Protein AF-0000000074054942 (afdb_homodimer)

Foldseek 3Di:
DPDQFAEEEEQWQQFLQSVLLLLLCVLLVGHYAYDWLVQLLVPQQCQDPGPPVPCNGSDGGLAYEYTAGALQRRLVRNFPSNLVSVLVSQLVAHEYEYEFSGLQQLEDDPDCSRHNNNHPWHWDDDPDPLVLQKWDKFFKDFAPDDQLAFPPQHHPDPPPPPDDPPRDTAIFTAGSHIFIDDDPDPFKAQGMFTAAGDQLMDGQPHRPNPDDPVVQVVCCVPPVDRPHCVVRHGTGAKMKGGRNNYIYIRGSTSLSAAPRQRSQQSVQSNCCRRRVDHGPDRHRHDDALPDADFPEPDCVLCVLLVVLLVLLVVLQVVCVVLVQWDCSGNLAIHGHPPDLRVLSSSLSSLSSLLRQFYFDPVLSVLCVVCSVVLSVLSVVLSVLSSVLSVLVSVCVVCCVPNNPPRPPVVSVVSCCQRFNDPNPTDHSSVVNSVSSSVRCSNRVPTPGD/DPPQFAEEEEQWQQFVQSVLLLLLCVLLVGHYAYDWLVQLLVQQQCQDPGPPVPPNGSDGHLAYEYTAGALQRRLVRNFPSNLVSVLVSQLVAHEYEYEFSGLQQLEDDPDCSRHNNNHPWHWDDDPDPLVLQKWFKFFKDFAPDDQLAFPPQPHPDPPPPPDDPPRDTAIFTAGSHTFIDDDPDPFKAQGMFTAAGDQLMDGQQHRPNPDDPVVQVVCCVPPVDRPHCVVRHGTGAKMKGGRNNYIYIRGSTSLSAAPRQSSQQSVQSNCCRRRVDHGPDRHRHDDALPDADFPEPDCVLCVLLVVLLVLLVVLQVVCVVLVQWDCSGNLAIHGHPPDLRVLSSSLSSLSSLLRQFYFDPVLSVLSVVCSVVLSVLSVVLSVLSSVLSVLVSVCVVCCVPNNPPRPPVVSVVSCCQRFNDPNPTDHSSVVNSVSSSVRCSNRVPTPGD

Structure (mmCIF, N/CA/C/O backbone):
data_AF-0000000074054942-model_v1
#
loop_
_entity.id
_entity.type
_entity.pdbx_description
1 polymer 'Biotin--protein ligase'
#
loop_
_atom_site.group_PDB
_atom_site.id
_atom_site.type_symbol
_atom_site.label_atom_id
_atom_site.label_alt_id
_atom_site.label_comp_id
_atom_site.label_asym_id
_atom_site.label_entity_id
_atom_site.label_seq_id
_atom_site.pdbx_PDB_ins_code
_atom_site.Cartn_x
_atom_site.Cartn_y
_atom_site.Cartn_z
_atom_site.occupancy
_atom_site.B_iso_or_equiv
_atom_site.auth_seq_id
_atom_site.auth_comp_id
_atom_site.auth_asym_id
_atom_site.auth_atom_id
_atom_site.pdbx_PDB_model_num
ATOM 1 N N . MET A 1 1 ? 4.504 -57.719 -3.693 1 29.84 1 MET A N 1
ATOM 2 C CA . MET A 1 1 ? 3.594 -56.719 -4.254 1 29.84 1 MET A CA 1
ATOM 3 C C . MET A 1 1 ? 4.348 -55.719 -5.113 1 29.84 1 MET A C 1
ATOM 5 O O . MET A 1 1 ? 5.344 -55.125 -4.676 1 29.84 1 MET A O 1
ATOM 9 N N . GLN A 1 2 ? 4.441 -55.875 -6.332 1 40.22 2 GLN A N 1
ATOM 10 C CA . GLN A 1 2 ? 5.266 -55 -7.184 1 40.22 2 GLN A CA 1
ATOM 11 C C . GLN A 1 2 ? 5.133 -53.531 -6.789 1 40.22 2 GLN A C 1
ATOM 13 O O . GLN A 1 2 ? 4.027 -53.062 -6.508 1 40.22 2 GLN A O 1
ATOM 18 N N . PRO A 1 3 ? 6.156 -53 -6.352 1 50.16 3 PRO A N 1
ATOM 19 C CA . PRO A 1 3 ? 6.031 -51.625 -5.891 1 50.16 3 PRO A CA 1
ATOM 20 C C . PRO A 1 3 ? 5.203 -50.75 -6.84 1 50.16 3 PRO A C 1
ATOM 22 O O . PRO A 1 3 ? 5.238 -50.938 -8.055 1 50.16 3 PRO A O 1
ATOM 25 N N . ALA A 1 4 ? 4.031 -50.219 -6.434 1 63.62 4 ALA A N 1
ATOM 26 C CA . ALA A 1 4 ? 3.088 -49.406 -7.203 1 63.62 4 ALA A CA 1
ATOM 27 C C . ALA A 1 4 ? 3.816 -48.344 -8.039 1 63.62 4 ALA A C 1
ATOM 29 O O . ALA A 1 4 ? 4.766 -47.719 -7.559 1 63.62 4 ALA A O 1
ATOM 30 N N . GLN A 1 5 ? 3.818 -48.406 -9.414 1 81.44 5 GLN A N 1
ATOM 31 C CA . GLN A 1 5 ? 4.43 -47.5 -10.367 1 81.44 5 GLN A CA 1
ATOM 32 C C . GLN A 1 5 ? 4.117 -46.062 -10.008 1 81.44 5 GLN A C 1
ATOM 34 O O . GLN A 1 5 ? 2.977 -45.719 -9.68 1 81.44 5 GLN A O 1
ATOM 39 N N . PRO A 1 6 ? 5.188 -45.281 -9.945 1 91.69 6 PRO A N 1
ATOM 40 C CA . PRO A 1 6 ? 4.98 -43.875 -9.578 1 91.69 6 PRO A CA 1
ATOM 41 C C . PRO A 1 6 ? 4.262 -43.094 -10.664 1 91.69 6 PRO A C 1
ATOM 43 O O . PRO A 1 6 ? 4.34 -43.438 -11.844 1 91.69 6 PRO A O 1
ATOM 46 N N . ILE A 1 7 ? 3.562 -42.094 -10.25 1 95.44 7 ILE A N 1
ATOM 47 C CA . ILE A 1 7 ? 3.08 -41.031 -11.148 1 95.44 7 ILE A CA 1
ATOM 48 C C . ILE A 1 7 ? 4.266 -40.281 -11.742 1 95.44 7 ILE A C 1
ATOM 50 O O . ILE A 1 7 ? 5.242 -40 -11.039 1 95.44 7 ILE A O 1
ATOM 54 N N . TYR A 1 8 ? 4.258 -40.031 -13.031 1 96.44 8 TYR A N 1
ATOM 55 C CA . TYR A 1 8 ? 5.258 -39.125 -13.609 1 96.44 8 TYR A CA 1
ATOM 56 C C . TYR A 1 8 ? 4.734 -37.688 -13.703 1 96.44 8 TYR A C 1
ATOM 58 O O . TYR A 1 8 ? 3.568 -37.469 -14.047 1 96.44 8 TYR A O 1
ATOM 66 N N . MET A 1 9 ? 5.523 -36.781 -13.312 1 98.19 9 MET A N 1
ATOM 67 C CA . MET A 1 9 ? 5.148 -35.375 -13.367 1 98.19 9 MET A CA 1
ATOM 68 C C . MET A 1 9 ? 6.152 -34.562 -14.188 1 98.19 9 MET A C 1
ATOM 70 O O . MET A 1 9 ? 7.355 -34.625 -13.922 1 98.19 9 MET A O 1
ATOM 74 N N . LEU A 1 10 ? 5.672 -33.844 -15.18 1 98.62 10 LEU A N 1
ATOM 75 C CA . LEU A 1 10 ? 6.551 -33 -15.992 1 98.62 10 LEU A CA 1
ATOM 76 C C . LEU A 1 10 ? 7.121 -31.859 -15.164 1 98.62 10 LEU A C 1
ATOM 78 O O . LEU A 1 10 ? 6.375 -31.031 -14.633 1 98.62 10 LEU A O 1
ATOM 82 N N . TRP A 1 11 ? 8.438 -31.75 -15.117 1 98.25 11 TRP A N 1
ATOM 83 C CA . TRP A 1 11 ? 9.125 -30.828 -14.219 1 98.25 11 TRP A CA 1
ATOM 84 C C . TRP A 1 11 ? 9.43 -29.516 -14.914 1 98.25 11 TRP A C 1
ATOM 86 O O . TRP A 1 11 ? 9.336 -28.438 -14.305 1 98.25 11 TRP A O 1
ATOM 96 N N . ASP A 1 12 ? 9.656 -29.562 -16.219 1 97.38 12 ASP A N 1
ATOM 97 C CA . ASP A 1 12 ? 10.094 -28.391 -16.953 1 97.38 12 ASP A CA 1
ATOM 98 C C . ASP A 1 12 ? 9.055 -27.281 -16.891 1 97.38 12 ASP A C 1
ATOM 100 O O . ASP A 1 12 ? 7.875 -27.5 -17.172 1 97.38 12 ASP A O 1
ATOM 104 N N . ALA A 1 13 ? 9.547 -26.047 -16.562 1 95.5 13 ALA A N 1
ATOM 105 C CA . ALA A 1 13 ? 8.742 -24.828 -16.594 1 95.5 13 ALA A CA 1
ATOM 106 C C . ALA A 1 13 ? 7.539 -24.922 -15.672 1 95.5 13 ALA A C 1
ATOM 108 O O . ALA A 1 13 ? 6.496 -24.312 -15.93 1 95.5 13 ALA A O 1
ATOM 109 N N . SER A 1 14 ? 7.637 -25.75 -14.57 1 97.44 14 SER A N 1
ATOM 110 C CA . SER A 1 14 ? 6.512 -25.938 -13.656 1 97.44 14 SER A CA 1
ATOM 111 C C . SER A 1 14 ? 6.625 -25 -12.453 1 97.44 14 SER A C 1
ATOM 113 O O . SER A 1 14 ? 5.609 -24.594 -11.883 1 97.44 14 SER A O 1
ATOM 115 N N . HIS A 1 15 ? 7.848 -24.703 -11.992 1 96.88 15 HIS A N 1
ATOM 116 C CA . HIS A 1 15 ? 8.148 -23.719 -10.953 1 96.88 15 HIS A CA 1
ATOM 117 C C . HIS A 1 15 ? 7.309 -23.969 -9.703 1 96.88 15 HIS A C 1
ATOM 119 O O . HIS A 1 15 ? 7.223 -25.109 -9.227 1 96.88 15 HIS A O 1
ATOM 125 N N . ILE A 1 16 ? 6.762 -22.984 -9.062 1 98.06 16 ILE A N 1
ATOM 126 C CA . ILE A 1 16 ? 6.039 -23.109 -7.801 1 98.06 16 ILE A CA 1
ATOM 127 C C . ILE A 1 16 ? 4.844 -24.047 -7.98 1 98.06 16 ILE A C 1
ATOM 129 O O . ILE A 1 16 ? 4.469 -24.766 -7.055 1 98.06 16 ILE A O 1
ATOM 133 N N . TRP A 1 17 ? 4.289 -24.109 -9.133 1 98.56 17 TRP A N 1
ATOM 134 C CA . TRP A 1 17 ? 3.123 -24.953 -9.398 1 98.56 17 TRP A CA 1
ATOM 135 C C . TRP A 1 17 ? 3.506 -26.422 -9.414 1 98.56 17 TRP A C 1
ATOM 137 O O . TRP A 1 17 ? 2.732 -27.281 -8.969 1 98.56 17 TRP A O 1
ATOM 147 N N . GLY A 1 18 ? 4.695 -26.688 -10 1 98.69 18 GLY A N 1
ATOM 148 C CA . GLY A 1 18 ? 5.223 -28.031 -9.898 1 98.69 18 GLY A CA 1
ATOM 149 C C . GLY A 1 18 ? 5.465 -28.484 -8.469 1 98.69 18 GLY A C 1
ATOM 150 O O . GLY A 1 18 ? 5.133 -29.609 -8.094 1 98.69 18 GLY A O 1
ATOM 151 N N . LEU A 1 19 ? 6.016 -27.562 -7.719 1 98.38 19 LEU A N 1
ATOM 152 C CA . LEU A 1 19 ? 6.27 -27.859 -6.316 1 98.38 19 LEU A CA 1
ATOM 153 C C . LEU A 1 19 ? 4.965 -28.125 -5.57 1 98.38 19 LEU A C 1
ATOM 155 O O . LEU A 1 19 ? 4.891 -29.031 -4.742 1 98.38 19 LEU A O 1
ATOM 159 N N . MET A 1 20 ? 3.979 -27.344 -5.871 1 98.5 20 MET A N 1
ATOM 160 C CA . MET A 1 20 ? 2.674 -27.5 -5.234 1 98.5 20 MET A CA 1
ATOM 161 C C . MET A 1 20 ? 2.064 -28.859 -5.562 1 98.5 20 MET A C 1
ATOM 163 O O . MET A 1 20 ? 1.586 -29.562 -4.672 1 98.5 20 MET A O 1
ATOM 167 N N . ALA A 1 21 ? 2.084 -29.219 -6.812 1 98.69 21 ALA A N 1
ATOM 168 C CA . ALA A 1 21 ? 1.525 -30.484 -7.25 1 98.69 21 ALA A CA 1
ATOM 169 C C . ALA A 1 21 ? 2.309 -31.656 -6.664 1 98.69 21 ALA A C 1
ATOM 171 O O . ALA A 1 21 ? 1.72 -32.625 -6.203 1 98.69 21 ALA A O 1
ATOM 172 N N . TRP A 1 22 ? 3.615 -31.531 -6.715 1 98.12 22 TRP A N 1
ATOM 173 C CA . TRP A 1 22 ? 4.496 -32.562 -6.18 1 98.12 22 TRP A CA 1
ATOM 174 C C . TRP A 1 22 ? 4.223 -32.781 -4.695 1 98.12 22 TRP A C 1
ATOM 176 O O . TRP A 1 22 ? 4.074 -33.938 -4.254 1 98.12 22 TRP A O 1
ATOM 186 N N . ARG A 1 23 ? 4.094 -31.75 -3.975 1 96.69 23 ARG A N 1
ATOM 187 C CA . ARG A 1 23 ? 3.799 -31.828 -2.547 1 96.69 23 ARG A CA 1
ATOM 188 C C . ARG A 1 23 ? 2.43 -32.438 -2.301 1 96.69 23 ARG A C 1
ATOM 190 O O . ARG A 1 23 ? 2.264 -33.25 -1.381 1 96.69 23 ARG A O 1
ATOM 197 N N . ALA A 1 24 ? 1.49 -32.062 -3.086 1 98.31 24 ALA A N 1
ATOM 198 C CA . ALA A 1 24 ? 0.133 -32.562 -2.922 1 98.31 24 ALA A CA 1
ATOM 199 C C . ALA A 1 24 ? 0.091 -34.062 -3.121 1 98.31 24 ALA A C 1
ATOM 201 O O . ALA A 1 24 ? -0.475 -34.812 -2.301 1 98.31 24 ALA A O 1
ATOM 202 N N . LEU A 1 25 ? 0.708 -34.562 -4.207 1 97.56 25 LEU A N 1
ATOM 203 C CA . LEU A 1 25 ? 0.701 -36 -4.508 1 97.56 25 LEU A CA 1
ATOM 204 C C . LEU A 1 25 ? 1.398 -36.781 -3.404 1 97.56 25 LEU A C 1
ATOM 206 O O . LEU A 1 25 ? 0.897 -37.844 -2.967 1 97.56 25 LEU A O 1
ATOM 210 N N . ARG A 1 26 ? 2.502 -36.25 -2.967 1 95.31 26 ARG A N 1
ATOM 211 C CA . ARG A 1 26 ? 3.234 -36.906 -1.896 1 95.31 26 ARG A CA 1
ATOM 212 C C . ARG A 1 26 ? 2.434 -36.906 -0.597 1 95.31 26 ARG A C 1
ATOM 214 O O . ARG A 1 26 ? 2.416 -37.906 0.135 1 95.31 26 ARG A O 1
ATOM 221 N N . ALA A 1 27 ? 1.832 -35.812 -0.361 1 95.5 27 ALA A N 1
ATOM 222 C CA . ALA A 1 27 ? 1.026 -35.719 0.852 1 95.5 27 ALA A CA 1
ATOM 223 C C . ALA A 1 27 ? -0.148 -36.688 0.826 1 95.5 27 ALA A C 1
ATOM 225 O O . ALA A 1 27 ? -0.599 -37.156 1.875 1 95.5 27 ALA A O 1
ATOM 226 N N . LEU A 1 28 ? -0.632 -36.969 -0.357 1 96.06 28 LEU A N 1
ATOM 227 C CA . LEU A 1 28 ? -1.733 -37.906 -0.518 1 96.06 28 LEU A CA 1
ATOM 228 C C . LEU A 1 28 ? -1.235 -39.344 -0.428 1 96.06 28 LEU A C 1
ATOM 230 O O . LEU A 1 28 ? -2.025 -40.281 -0.517 1 96.06 28 LEU A O 1
ATOM 234 N N . GLY A 1 29 ? 0.05 -39.562 -0.282 1 94.31 29 GLY A N 1
ATOM 235 C CA . GLY A 1 29 ? 0.64 -40.875 -0.072 1 94.31 29 GLY A CA 1
ATOM 236 C C . GLY A 1 29 ? 1.027 -41.562 -1.364 1 94.31 29 GLY A C 1
ATOM 237 O O . GLY A 1 29 ? 1.187 -42.781 -1.396 1 94.31 29 GLY A O 1
ATOM 238 N N . LEU A 1 30 ? 1.127 -40.812 -2.418 1 95.25 30 LEU A N 1
ATOM 239 C CA . LEU A 1 30 ? 1.43 -41.406 -3.715 1 95.25 30 LEU A CA 1
ATOM 240 C C . LEU A 1 30 ? 2.891 -41.188 -4.09 1 95.25 30 LEU A C 1
ATOM 242 O O . LEU A 1 30 ? 3.479 -40.156 -3.719 1 95.25 30 LEU A O 1
ATOM 246 N N . SER A 1 31 ? 3.477 -42.156 -4.738 1 93.44 31 SER A N 1
ATOM 247 C CA . SER A 1 31 ? 4.812 -42 -5.301 1 93.44 31 SER A CA 1
ATOM 248 C C . SER A 1 31 ? 4.773 -41.188 -6.59 1 93.44 31 SER A C 1
ATOM 250 O O . SER A 1 31 ? 3.898 -41.375 -7.434 1 93.44 31 SER A O 1
ATOM 252 N N . CYS A 1 32 ? 5.652 -40.219 -6.684 1 95.12 32 CYS A N 1
ATOM 253 C CA . CYS A 1 32 ? 5.691 -39.344 -7.836 1 95.12 32 CYS A CA 1
ATOM 254 C C . CYS A 1 32 ? 7.125 -39.094 -8.297 1 95.12 32 CYS A C 1
ATOM 256 O O . CYS A 1 32 ? 7.977 -38.688 -7.5 1 95.12 32 CYS A O 1
ATOM 258 N N . ARG A 1 33 ? 7.355 -39.344 -9.531 1 94.56 33 ARG A N 1
ATOM 259 C CA . ARG A 1 33 ? 8.656 -39.062 -10.141 1 94.56 33 ARG A CA 1
ATOM 260 C C . ARG A 1 33 ? 8.609 -37.844 -11.016 1 94.56 33 ARG A C 1
ATOM 262 O O . ARG A 1 33 ? 7.793 -37.719 -11.93 1 94.56 33 ARG A O 1
ATOM 269 N N . LEU A 1 34 ? 9.492 -36.938 -10.703 1 96.94 34 LEU A N 1
ATOM 270 C CA . LEU A 1 34 ? 9.68 -35.812 -11.602 1 96.94 34 LEU A CA 1
ATOM 271 C C . LEU A 1 34 ? 10.422 -36.219 -12.859 1 96.94 34 LEU A C 1
ATOM 273 O O . LEU A 1 34 ? 11.453 -36.906 -12.789 1 96.94 34 LEU A O 1
ATOM 277 N N . VAL A 1 35 ? 9.891 -35.844 -13.984 1 96.31 35 VAL A N 1
ATOM 278 C CA . VAL A 1 35 ? 10.531 -36.188 -15.25 1 96.31 35 VAL A CA 1
ATOM 279 C C . VAL A 1 35 ? 10.695 -34.938 -16.109 1 96.31 35 VAL A C 1
ATOM 281 O O . VAL A 1 35 ? 9.812 -34.094 -16.141 1 96.31 35 VAL A O 1
ATOM 284 N N . LYS A 1 36 ? 11.773 -34.875 -16.828 1 97.25 36 LYS A N 1
ATOM 285 C CA . LYS A 1 36 ? 12.023 -33.781 -17.766 1 97.25 36 LYS A CA 1
ATOM 286 C C . LYS A 1 36 ? 11.57 -34.156 -19.172 1 97.25 36 LYS A C 1
ATOM 288 O O . LYS A 1 36 ? 11.398 -35.344 -19.484 1 97.25 36 LYS A O 1
ATOM 293 N N . GLY A 1 37 ? 11.391 -33.125 -19.953 1 97.38 37 GLY A N 1
ATOM 294 C CA . GLY A 1 37 ? 10.992 -33.312 -21.344 1 97.38 37 GLY A CA 1
ATOM 295 C C . GLY A 1 37 ? 11.938 -34.219 -22.109 1 97.38 37 GLY A C 1
ATOM 296 O O . GLY A 1 37 ? 11.492 -35.062 -22.891 1 97.38 37 GLY A O 1
ATOM 297 N N . GLN A 1 38 ? 13.18 -34.094 -21.828 1 95.38 38 GLN A N 1
ATOM 298 C CA . GLN A 1 38 ? 14.188 -34.906 -22.5 1 95.38 38 GLN A CA 1
ATOM 299 C C . GLN A 1 38 ? 14 -36.375 -22.188 1 95.38 38 GLN A C 1
ATOM 301 O O . GLN A 1 38 ? 14.148 -37.219 -23.062 1 95.38 38 GLN A O 1
ATOM 306 N N . GLU A 1 39 ? 13.68 -36.688 -20.922 1 94.75 39 GLU A N 1
ATOM 307 C CA . GLU A 1 39 ? 13.438 -38.062 -20.531 1 94.75 39 GLU A CA 1
ATOM 308 C C . GLU A 1 39 ? 12.211 -38.656 -21.234 1 94.75 39 GLU A C 1
ATOM 310 O O . GLU A 1 39 ? 12.195 -39.812 -21.641 1 94.75 39 GLU A O 1
ATOM 315 N N . ILE A 1 40 ? 11.258 -37.844 -21.344 1 96.19 40 ILE A N 1
ATOM 316 C CA . ILE A 1 40 ? 10.039 -38.281 -22.016 1 96.19 40 ILE A CA 1
ATOM 317 C C . ILE A 1 40 ? 10.328 -38.531 -23.5 1 96.19 40 ILE A C 1
ATOM 319 O O . ILE A 1 40 ? 9.891 -39.531 -24.047 1 96.19 40 ILE A O 1
ATOM 323 N N . ALA A 1 41 ? 11.094 -37.656 -24.078 1 95.56 41 ALA A N 1
ATOM 324 C CA . ALA A 1 41 ? 11.492 -37.812 -25.469 1 95.56 41 ALA A CA 1
ATOM 325 C C . ALA A 1 41 ? 12.273 -39.094 -25.672 1 95.56 41 ALA A C 1
ATOM 327 O O . ALA A 1 41 ? 12.188 -39.719 -26.734 1 95.56 41 ALA A O 1
ATOM 328 N N . GLU A 1 42 ? 12.922 -39.5 -24.672 1 93.06 42 GLU A N 1
ATOM 329 C CA . GLU A 1 42 ? 13.758 -40.719 -24.75 1 93.06 42 GLU A CA 1
ATOM 330 C C . GLU A 1 42 ? 12.969 -41.969 -24.391 1 93.06 42 GLU A C 1
ATOM 332 O O . GLU A 1 42 ? 13.531 -43.062 -24.344 1 93.06 42 GLU A O 1
ATOM 337 N N . GLY A 1 43 ? 11.695 -41.781 -24.031 1 91.62 43 GLY A N 1
ATOM 338 C CA . GLY A 1 43 ? 10.836 -42.969 -23.922 1 91.62 43 GLY A CA 1
ATOM 339 C C . GLY A 1 43 ? 10.414 -43.25 -22.5 1 91.62 43 GLY A C 1
ATOM 340 O O . GLY A 1 43 ? 9.906 -44.344 -22.219 1 91.62 43 GLY A O 1
ATOM 341 N N . ALA A 1 44 ? 10.578 -42.375 -21.594 1 91 44 ALA A N 1
ATOM 342 C CA . ALA A 1 44 ? 10.258 -42.594 -20.188 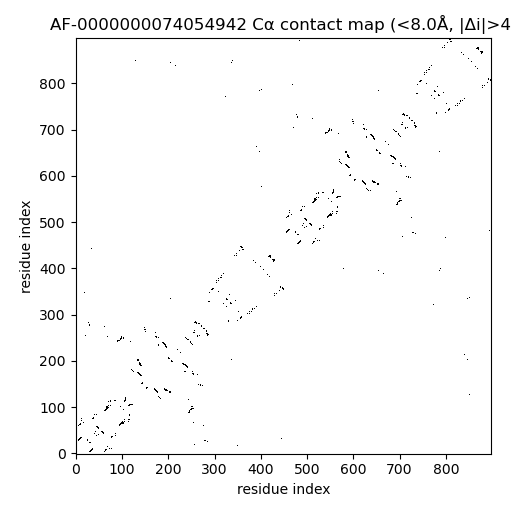1 91 44 ALA A CA 1
ATOM 343 C C . ALA A 1 44 ? 8.805 -43.031 -20.031 1 91 44 ALA A C 1
ATOM 345 O O . ALA A 1 44 ? 8.492 -43.875 -19.188 1 91 44 ALA A O 1
ATOM 346 N N . LEU A 1 45 ? 7.941 -42.531 -20.828 1 93.81 45 LEU A N 1
ATOM 347 C CA . LEU A 1 45 ? 6.52 -42.812 -20.688 1 93.81 45 LEU A CA 1
ATOM 348 C C . LEU A 1 45 ? 6.164 -44.156 -21.312 1 93.81 45 LEU A C 1
ATOM 350 O O . LEU A 1 45 ? 5.074 -44.688 -21.062 1 93.81 45 LEU A O 1
ATOM 354 N N . LEU A 1 46 ? 7.023 -44.656 -22.109 1 88.19 46 LEU A N 1
ATOM 355 C CA . LEU A 1 46 ? 6.73 -45.875 -22.859 1 88.19 46 LEU A CA 1
ATOM 356 C C . LEU A 1 46 ? 7.523 -47.062 -22.312 1 88.19 46 LEU A C 1
ATOM 358 O O . LEU A 1 46 ? 7.676 -48.062 -22.984 1 88.19 46 LEU A O 1
ATOM 362 N N . GLY A 1 47 ? 8.023 -46.938 -21.125 1 79.38 47 GLY A N 1
ATOM 363 C CA . GLY A 1 47 ? 8.672 -48.031 -20.422 1 79.38 47 GLY A CA 1
ATOM 364 C C . GLY A 1 47 ? 10.125 -48.219 -20.797 1 79.38 47 GLY A C 1
ATOM 365 O O . GLY A 1 47 ? 10.734 -49.25 -20.5 1 79.38 47 GLY A O 1
ATOM 366 N N . LYS A 1 48 ? 10.641 -47.375 -21.578 1 74.19 48 LYS A N 1
ATOM 367 C CA . LYS A 1 48 ? 12.07 -47.469 -21.891 1 74.19 48 LYS A CA 1
ATOM 368 C C . LYS A 1 48 ? 12.906 -46.844 -20.766 1 74.19 48 LYS A C 1
ATOM 370 O O . LYS A 1 48 ? 12.586 -45.781 -20.266 1 74.19 48 LYS A O 1
ATOM 375 N N . PRO A 1 49 ? 13.758 -47.688 -20.188 1 59.72 49 PRO A N 1
ATOM 376 C CA . PRO A 1 49 ? 14.523 -47.156 -19.062 1 59.72 49 PRO A CA 1
ATOM 377 C C . PRO A 1 49 ? 15.367 -45.938 -19.453 1 59.72 49 PRO A C 1
ATOM 379 O O . PRO A 1 49 ? 16.016 -45.969 -20.516 1 59.72 49 PRO A O 1
ATOM 382 N N . GLY A 1 50 ? 14.938 -44.938 -19.609 1 54.91 50 GLY A N 1
ATOM 383 C CA . GLY A 1 50 ? 15.719 -43.75 -19.938 1 54.91 50 GLY A CA 1
ATOM 384 C C . GLY A 1 50 ? 17.094 -43.75 -19.266 1 54.91 50 GLY A C 1
ATOM 385 O O . GLY A 1 50 ? 17.578 -44.781 -18.812 1 54.91 50 GLY A O 1
ATOM 386 N N . SER A 1 51 ? 17.891 -42.75 -19.547 1 49.88 51 SER A N 1
ATOM 387 C CA . SER A 1 51 ? 19.234 -42.562 -19.016 1 49.88 51 SER A CA 1
ATOM 388 C C . SER A 1 51 ? 19.219 -42.594 -17.484 1 49.88 51 SER A C 1
ATOM 390 O O . SER A 1 51 ? 20.281 -42.594 -16.859 1 49.88 51 SER A O 1
ATOM 392 N N . CYS A 1 52 ? 17.969 -42.344 -16.844 1 51.5 52 CYS A N 1
ATOM 393 C CA . CYS A 1 52 ? 18.031 -42.281 -15.398 1 51.5 52 CYS A CA 1
ATOM 394 C C . CYS A 1 52 ? 17.891 -43.688 -14.781 1 51.5 52 CYS A C 1
ATOM 396 O O . CYS A 1 52 ? 16.891 -44.375 -15.008 1 51.5 52 CYS A O 1
ATOM 398 N N . ARG A 1 53 ? 19 -44.344 -14.375 1 49.19 53 ARG A N 1
ATOM 399 C CA . ARG A 1 53 ? 19.219 -45.688 -13.844 1 49.19 53 ARG A CA 1
ATOM 400 C C . ARG A 1 53 ? 18.266 -46 -12.695 1 49.19 53 ARG A C 1
ATOM 402 O O . ARG A 1 53 ? 18.078 -47.156 -12.328 1 49.19 53 ARG A O 1
ATOM 409 N N . ALA A 1 54 ? 17.781 -45.031 -11.977 1 50 54 ALA A N 1
ATOM 410 C CA . ALA A 1 54 ? 17.094 -45.312 -10.711 1 50 54 ALA A CA 1
ATOM 411 C C . ALA A 1 54 ? 15.703 -45.875 -10.961 1 50 54 ALA A C 1
ATOM 413 O O . ALA A 1 54 ? 15.078 -46.438 -10.055 1 50 54 ALA A O 1
ATOM 414 N N . TYR A 1 55 ? 15.156 -45.594 -12.109 1 53.38 55 TYR A N 1
ATOM 415 C CA . TYR A 1 55 ? 13.789 -46.062 -12.32 1 53.38 55 TYR A CA 1
ATOM 416 C C . TYR A 1 55 ? 13.719 -47.062 -13.461 1 53.38 55 TYR A C 1
ATOM 418 O O . TYR A 1 55 ? 13.758 -46.688 -14.633 1 53.38 55 TYR A O 1
ATOM 426 N N . GLU A 1 56 ? 14.305 -48.25 -13.336 1 53.75 56 GLU A N 1
ATOM 427 C CA . GLU A 1 56 ? 14.375 -49.344 -14.32 1 53.75 56 GLU A CA 1
ATOM 428 C C . GLU A 1 56 ? 13.016 -50 -14.508 1 53.75 56 GLU A C 1
ATOM 430 O O . GLU A 1 56 ? 12.812 -51.125 -14.055 1 53.75 56 GLU A O 1
ATOM 435 N N . SER A 1 57 ? 11.914 -49.094 -14.375 1 57.31 57 SER A N 1
ATOM 436 C CA . SER A 1 57 ? 10.68 -49.875 -14.547 1 57.31 57 SER A CA 1
ATOM 437 C C . SER A 1 57 ? 10.312 -50 -16.031 1 57.31 57 SER A C 1
ATOM 439 O O . SER A 1 57 ? 10.375 -49.031 -16.781 1 57.31 57 SER A O 1
ATOM 441 N N . ALA A 1 58 ? 10.164 -51.125 -16.5 1 66.69 58 ALA A N 1
ATOM 442 C CA . ALA A 1 58 ? 9.773 -51.438 -17.859 1 66.69 58 ALA A CA 1
ATOM 443 C C . ALA A 1 58 ? 8.281 -51.25 -18.078 1 66.69 58 A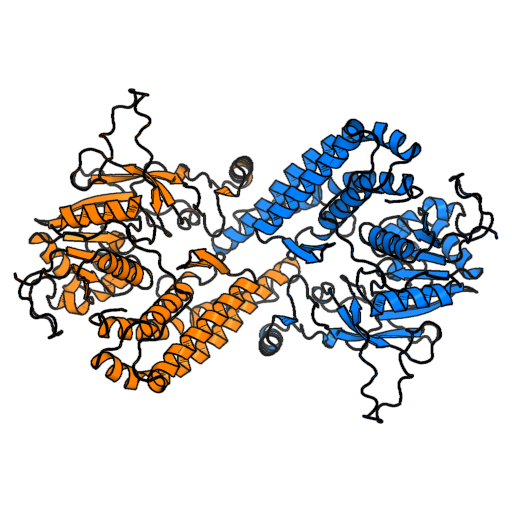LA A C 1
ATOM 445 O O . ALA A 1 58 ? 7.762 -51.5 -19.172 1 66.69 58 ALA A O 1
ATOM 446 N N . VAL A 1 59 ? 7.625 -50.594 -17.109 1 80.62 59 VAL A N 1
ATOM 447 C CA . VAL A 1 59 ? 6.184 -50.406 -17.203 1 80.62 59 VAL A CA 1
ATOM 448 C C . VAL A 1 59 ? 5.859 -48.938 -17.25 1 80.62 59 VAL A C 1
ATOM 450 O O . VAL A 1 59 ? 6.453 -48.125 -16.516 1 80.62 59 VAL A O 1
ATOM 453 N N . PRO A 1 60 ? 4.988 -48.562 -18.172 1 89.31 60 PRO A N 1
ATOM 454 C CA . PRO A 1 60 ? 4.582 -47.156 -18.234 1 89.31 60 PRO A CA 1
ATOM 455 C C . PRO A 1 60 ? 3.932 -46.656 -16.953 1 89.31 60 PRO A C 1
ATOM 457 O O . PRO A 1 60 ? 3.305 -47.438 -16.234 1 89.31 60 PRO A O 1
ATOM 460 N N . PRO A 1 61 ? 4.133 -45.406 -16.594 1 93.38 61 PRO A N 1
ATOM 461 C CA . PRO A 1 61 ? 3.455 -44.875 -15.414 1 93.38 61 PRO A CA 1
ATOM 462 C C . PRO A 1 61 ? 1.934 -44.875 -15.555 1 93.38 61 PRO A C 1
ATOM 464 O O . PRO A 1 61 ? 1.412 -44.844 -16.672 1 93.38 61 PRO A O 1
ATOM 467 N N . PRO A 1 62 ? 1.278 -44.969 -14.469 1 93.56 62 PRO A N 1
ATOM 468 C CA . PRO A 1 62 ? -0.186 -44.969 -14.523 1 93.56 62 PRO A CA 1
ATOM 469 C C . PRO A 1 62 ? -0.782 -43.625 -14.945 1 93.56 62 PRO A C 1
ATOM 471 O O . PRO A 1 62 ? -1.916 -43.594 -15.43 1 93.56 62 PRO A O 1
ATOM 474 N N . LEU A 1 63 ? -0.046 -42.594 -14.742 1 97.38 63 LEU A N 1
ATOM 475 C CA . LEU A 1 63 ? -0.565 -41.25 -14.984 1 97.38 63 LEU A CA 1
ATOM 476 C C . LEU A 1 63 ? 0.57 -40.25 -15.242 1 97.38 63 LEU A C 1
ATOM 478 O O . LEU A 1 63 ? 1.613 -40.312 -14.586 1 97.38 63 LEU A O 1
ATOM 482 N N . LEU A 1 64 ? 0.387 -39.375 -16.25 1 98.31 64 LEU A N 1
ATOM 483 C CA . LEU A 1 64 ? 1.23 -38.188 -16.422 1 98.31 64 LEU A CA 1
ATOM 484 C C . LEU A 1 64 ? 0.535 -36.938 -15.891 1 98.31 64 LEU A C 1
ATOM 486 O O . LEU A 1 64 ? -0.523 -36.562 -16.391 1 98.31 64 LEU A O 1
ATOM 490 N N . VAL A 1 65 ? 1.114 -36.406 -14.828 1 98.81 65 VAL A N 1
ATOM 491 C CA . VAL A 1 65 ? 0.625 -35.125 -14.305 1 98.81 65 VAL A CA 1
ATOM 492 C C . VAL A 1 65 ? 1.459 -33.969 -14.859 1 98.81 65 VAL A C 1
ATOM 494 O O . VAL A 1 65 ? 2.691 -34.031 -14.828 1 98.81 65 VAL A O 1
ATOM 497 N N . VAL A 1 66 ? 0.823 -32.969 -15.453 1 98.88 66 VAL A N 1
ATOM 498 C CA . VAL A 1 66 ? 1.497 -31.781 -15.945 1 98.88 66 VAL A CA 1
ATOM 499 C C . VAL A 1 66 ? 0.995 -30.547 -15.195 1 98.88 66 VAL A C 1
ATOM 501 O O . VAL A 1 66 ? -0.106 -30.062 -15.461 1 98.88 66 VAL A O 1
ATOM 504 N N . PRO A 1 67 ? 1.837 -29.984 -14.297 1 98.75 67 PRO A N 1
ATOM 505 C CA . PRO A 1 67 ? 1.427 -28.875 -13.438 1 98.75 67 PRO A CA 1
ATOM 506 C C . PRO A 1 67 ? 1.271 -27.562 -14.211 1 98.75 67 PRO A C 1
ATOM 508 O O . PRO A 1 67 ? 1.472 -27.531 -15.422 1 98.75 67 PRO A O 1
ATOM 511 N N . GLY A 1 68 ? 0.849 -26.5 -13.43 1 98 68 GLY A N 1
ATOM 512 C CA . GLY A 1 68 ? 0.794 -25.172 -14.008 1 98 68 GLY A CA 1
ATOM 513 C C . GLY A 1 68 ? 2.141 -24.672 -14.5 1 98 68 GLY A C 1
ATOM 514 O O . GLY A 1 68 ? 3.141 -25.391 -14.406 1 98 68 GLY A O 1
ATOM 515 N N . GLY A 1 69 ? 2.16 -23.469 -14.961 1 94.94 69 GLY A N 1
ATOM 516 C CA . GLY A 1 69 ? 3.348 -22.906 -15.578 1 94.94 69 GLY A CA 1
ATOM 517 C C . GLY A 1 69 ? 3.131 -22.5 -17.016 1 94.94 69 GLY A C 1
ATOM 518 O O . GLY A 1 69 ? 1.991 -22.297 -17.453 1 94.94 69 GLY A O 1
ATOM 519 N N . ASN A 1 70 ? 4.203 -22.375 -17.734 1 93.19 70 ASN A N 1
ATOM 520 C CA . ASN A 1 70 ? 4.148 -21.875 -19.109 1 93.19 70 ASN A CA 1
ATOM 521 C C . ASN A 1 70 ? 4.023 -23.016 -20.109 1 93.19 70 ASN A C 1
ATOM 523 O O . ASN A 1 70 ? 4.969 -23.797 -20.297 1 93.19 70 ASN A O 1
ATOM 527 N N . ALA A 1 71 ? 2.914 -23.047 -20.828 1 95.12 71 ALA A N 1
ATOM 528 C CA . ALA A 1 71 ? 2.625 -24.141 -21.766 1 95.12 71 ALA A CA 1
ATOM 529 C C . ALA A 1 71 ? 3.635 -24.156 -22.906 1 95.12 71 ALA A C 1
ATOM 531 O O . ALA A 1 71 ? 4.113 -25.219 -23.297 1 95.12 71 ALA A O 1
ATOM 532 N N . ARG A 1 72 ? 3.955 -23.016 -23.344 1 92.75 72 ARG A N 1
ATOM 533 C CA . ARG A 1 72 ? 4.867 -22.938 -24.469 1 92.75 72 ARG A CA 1
ATOM 534 C C . ARG A 1 72 ? 6.254 -23.438 -24.109 1 92.75 72 ARG A C 1
ATOM 536 O O . ARG A 1 72 ? 6.875 -24.188 -24.875 1 92.75 72 ARG A O 1
ATOM 543 N N . LEU A 1 73 ? 6.711 -23.078 -22.984 1 93.62 73 LEU A N 1
ATOM 544 C CA . LEU A 1 73 ? 8.031 -23.516 -22.547 1 93.62 73 LEU A CA 1
ATOM 545 C C . LEU A 1 73 ? 8.047 -25.016 -22.266 1 93.62 73 LEU A C 1
ATOM 547 O O . LEU A 1 73 ? 9.055 -25.672 -22.484 1 93.62 73 LEU A O 1
ATOM 551 N N . LYS A 1 74 ? 6.953 -25.578 -21.812 1 97.06 74 LYS A N 1
ATOM 552 C CA . LYS A 1 74 ? 6.828 -27.031 -21.641 1 97.06 74 LYS A CA 1
ATOM 553 C C . LYS A 1 74 ? 6.902 -27.75 -22.984 1 97.06 74 LYS A C 1
ATOM 555 O O . LYS A 1 74 ? 7.59 -28.766 -23.094 1 97.06 74 LYS A O 1
ATOM 560 N N . ALA A 1 75 ? 6.223 -27.188 -23.938 1 97.5 75 ALA A N 1
ATOM 561 C CA . ALA A 1 75 ? 6.238 -27.781 -25.266 1 97.5 75 ALA A CA 1
ATOM 562 C C . ALA A 1 75 ? 7.648 -27.766 -25.859 1 97.5 75 ALA A C 1
ATOM 564 O O . ALA A 1 75 ? 8.078 -28.75 -26.469 1 97.5 75 ALA A O 1
ATOM 565 N N . LEU A 1 76 ? 8.281 -26.672 -25.625 1 95.06 76 LEU A N 1
ATOM 566 C CA . LEU A 1 76 ? 9.648 -26.547 -26.125 1 95.06 76 LEU A CA 1
ATOM 567 C C . LEU A 1 76 ? 10.57 -27.547 -25.438 1 95.06 76 LEU A C 1
ATOM 569 O O . LEU A 1 76 ? 11.438 -28.141 -26.094 1 95.06 76 LEU A O 1
ATOM 573 N N . ALA A 1 77 ? 10.398 -27.781 -24.203 1 96.5 77 ALA A N 1
ATOM 574 C CA . ALA A 1 77 ? 11.227 -28.703 -23.453 1 96.5 77 ALA A CA 1
ATOM 575 C C . ALA A 1 77 ? 10.99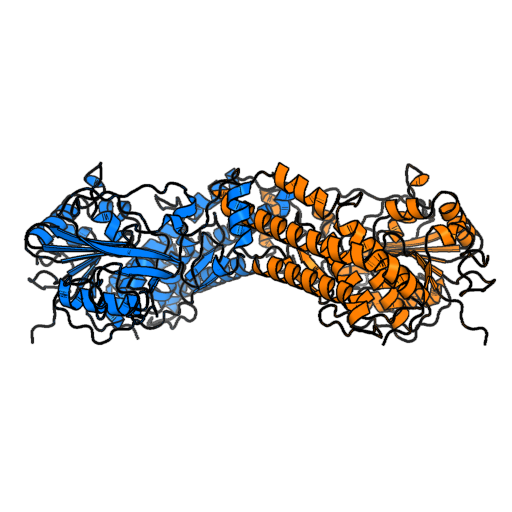2 -30.141 -23.906 1 96.5 77 ALA A C 1
ATOM 577 O O . ALA A 1 77 ? 11.922 -30.953 -23.922 1 96.5 77 ALA A O 1
ATOM 578 N N . LEU A 1 78 ? 9.828 -30.469 -24.25 1 97.88 78 LEU A N 1
ATOM 579 C CA . LEU A 1 78 ? 9.492 -31.797 -24.75 1 97.88 78 LEU A CA 1
ATOM 580 C C . LEU A 1 78 ? 10.109 -32.031 -26.125 1 97.88 78 LEU A C 1
ATOM 582 O O . LEU A 1 78 ? 10.57 -33.156 -26.406 1 97.88 78 LEU A O 1
ATOM 586 N N . GLY A 1 79 ? 10.125 -30.953 -26.922 1 97.44 79 GLY A N 1
ATOM 587 C CA . GLY A 1 79 ? 10.523 -31.109 -28.312 1 97.44 79 GLY A CA 1
ATOM 588 C C . GLY A 1 79 ? 9.547 -31.938 -29.125 1 97.44 79 GLY A C 1
ATOM 589 O O . GLY A 1 79 ? 8.508 -32.375 -28.609 1 97.44 79 GLY A O 1
ATOM 590 N N . GLU A 1 80 ? 9.906 -32.156 -30.328 1 97.31 80 GLU A N 1
ATOM 591 C CA . GLU A 1 80 ? 9.039 -32.938 -31.219 1 97.31 80 GLU A CA 1
ATOM 592 C C . GLU A 1 80 ? 8.883 -34.375 -30.734 1 97.31 80 GLU A C 1
ATOM 594 O O . GLU A 1 80 ? 7.77 -34.906 -30.672 1 97.31 80 GLU A O 1
ATOM 599 N N . ALA A 1 81 ? 10 -34.969 -30.344 1 97 81 ALA A N 1
ATOM 600 C CA . ALA A 1 81 ? 9.984 -36.344 -29.906 1 97 81 ALA A CA 1
ATOM 601 C C . ALA A 1 81 ? 9.188 -36.531 -28.609 1 97 81 ALA A C 1
ATOM 603 O O . ALA A 1 81 ? 8.469 -37.5 -28.438 1 97 81 ALA A O 1
ATOM 604 N N . GLY A 1 82 ? 9.367 -35.625 -27.703 1 97.88 82 GLY A N 1
ATOM 605 C CA . GLY A 1 82 ? 8.633 -35.688 -26.453 1 97.88 82 GLY A CA 1
ATOM 606 C C . GLY A 1 82 ? 7.133 -35.531 -26.625 1 97.88 82 GLY A C 1
ATOM 607 O O . GLY A 1 82 ? 6.348 -36.219 -26 1 97.88 82 GLY A O 1
ATOM 608 N N . ARG A 1 83 ? 6.734 -34.594 -27.469 1 98.25 83 ARG A N 1
ATOM 609 C CA . ARG A 1 83 ? 5.316 -34.406 -27.75 1 98.25 83 ARG A CA 1
ATOM 610 C C . ARG A 1 83 ? 4.711 -35.656 -28.391 1 98.25 83 ARG A C 1
ATOM 612 O O . ARG A 1 83 ? 3.605 -36.062 -28.031 1 98.25 83 ARG A O 1
ATOM 619 N N . ALA A 1 84 ? 5.465 -36.188 -29.281 1 97.5 84 ALA A N 1
ATOM 620 C CA . ALA A 1 84 ? 5.016 -37.438 -29.906 1 97.5 84 ALA A CA 1
ATOM 621 C C . ALA A 1 84 ? 4.91 -38.562 -28.875 1 97.5 84 ALA A C 1
ATOM 623 O O . ALA A 1 84 ? 3.992 -39.375 -28.938 1 97.5 84 ALA A O 1
ATOM 624 N N . ALA A 1 85 ? 5.895 -38.594 -27.969 1 97.19 85 ALA A N 1
ATOM 625 C CA . ALA A 1 85 ? 5.902 -39.656 -26.953 1 97.19 85 ALA A CA 1
ATOM 626 C C . ALA A 1 85 ? 4.676 -39.531 -26.047 1 97.19 85 ALA A C 1
ATOM 628 O O . ALA A 1 85 ? 4.098 -40.531 -25.641 1 97.19 85 ALA A O 1
ATOM 629 N N . VAL A 1 86 ? 4.281 -38.344 -25.719 1 98.44 86 VAL A N 1
ATOM 630 C CA . VAL A 1 86 ? 3.105 -38.156 -24.875 1 98.44 86 VAL A CA 1
ATOM 631 C C . VAL A 1 86 ? 1.854 -38.625 -25.609 1 98.44 86 VAL A C 1
ATOM 633 O O . VAL A 1 86 ? 1.014 -39.312 -25.031 1 98.44 86 VAL A O 1
ATOM 636 N N . ARG A 1 87 ? 1.695 -38.281 -26.875 1 98.19 87 ARG A N 1
ATOM 637 C CA . ARG A 1 87 ? 0.554 -38.719 -27.672 1 98.19 87 ARG A CA 1
ATOM 638 C C . ARG A 1 87 ? 0.503 -40.25 -27.75 1 98.19 87 ARG A C 1
ATOM 640 O O . ARG A 1 87 ? -0.562 -40.844 -27.594 1 98.19 87 ARG A O 1
ATOM 647 N N . ALA A 1 88 ? 1.663 -40.781 -27.984 1 97.31 88 ALA A N 1
ATOM 648 C CA . ALA A 1 88 ? 1.735 -42.25 -28.062 1 97.31 88 ALA A CA 1
ATOM 649 C C . ALA A 1 88 ? 1.334 -42.875 -26.75 1 97.31 88 ALA A C 1
ATOM 651 O O . ALA A 1 88 ? 0.648 -43.906 -26.734 1 97.31 88 ALA A O 1
ATOM 652 N N . TYR A 1 89 ? 1.845 -42.375 -25.703 1 97.19 89 TYR A N 1
ATOM 653 C CA . TYR A 1 89 ? 1.51 -42.844 -24.359 1 97.19 89 TYR A CA 1
ATOM 654 C C . TYR A 1 89 ? -0.001 -42.875 -24.156 1 97.19 89 TYR A C 1
ATOM 656 O O . TYR A 1 89 ? -0.544 -43.875 -23.672 1 97.19 89 TYR A O 1
ATOM 664 N N . LEU A 1 90 ? -0.741 -41.812 -24.578 1 97.88 90 LEU A N 1
ATOM 665 C CA . LEU A 1 90 ? -2.191 -41.781 -24.422 1 97.88 90 LEU A CA 1
ATOM 666 C C . LEU A 1 90 ? -2.881 -42.719 -25.406 1 97.88 90 LEU A C 1
ATOM 668 O O . LEU A 1 90 ? -3.885 -43.344 -25.062 1 97.88 90 LEU A O 1
ATOM 672 N N . GLU A 1 91 ? -2.357 -42.781 -26.594 1 97.06 91 GLU A N 1
ATOM 673 C CA . GLU A 1 91 ? -2.924 -43.688 -27.578 1 97.06 91 GLU A CA 1
ATOM 674 C C . GLU A 1 91 ? -2.947 -45.125 -27.047 1 97.06 91 GLU A C 1
ATOM 676 O O . GLU A 1 91 ? -3.834 -45.906 -27.391 1 97.06 91 GLU A O 1
ATOM 681 N N . GLN A 1 92 ? -2.037 -45.375 -26.188 1 94.81 92 GLN A N 1
ATOM 682 C CA . GLN A 1 92 ? -1.891 -46.75 -25.656 1 94.81 92 GLN A CA 1
ATOM 683 C C . GLN A 1 92 ? -2.613 -46.875 -24.312 1 94.81 92 GLN A C 1
ATOM 685 O O . GLN A 1 92 ? -2.412 -47.875 -23.609 1 94.81 92 GLN A O 1
ATOM 690 N N . GLY A 1 93 ? -3.316 -45.938 -23.969 1 95.62 93 GLY A N 1
ATOM 691 C CA . GLY A 1 93 ? -4.18 -46.094 -22.797 1 95.62 93 GLY A CA 1
ATOM 692 C C . GLY A 1 93 ? -3.725 -45.281 -21.609 1 95.62 93 GLY A C 1
ATOM 693 O O . GLY A 1 93 ? -4.297 -45.406 -20.516 1 95.62 93 GLY A O 1
ATOM 694 N N . GLY A 1 94 ? -2.711 -44.438 -21.781 1 95.69 94 GLY A N 1
ATOM 695 C CA . GLY A 1 94 ? -2.205 -43.625 -20.688 1 95.69 94 GLY A CA 1
ATOM 696 C C . GLY A 1 94 ? -3.176 -42.562 -20.25 1 95.69 94 GLY A C 1
ATOM 697 O O . GLY A 1 94 ? -4.121 -42.219 -20.969 1 95.69 94 GLY A O 1
ATOM 698 N N . GLY A 1 95 ? -2.979 -42.031 -19 1 97.56 95 GLY A N 1
ATOM 699 C CA . GLY A 1 95 ? -3.764 -40.938 -18.469 1 97.56 95 GLY A CA 1
ATOM 700 C C . GLY A 1 95 ? -2.992 -39.625 -18.391 1 97.56 95 GLY A C 1
ATOM 701 O O . GLY A 1 95 ? -1.786 -39.625 -18.125 1 97.56 95 GLY A O 1
ATOM 702 N N . TYR A 1 96 ? -3.699 -38.531 -18.656 1 98.69 96 TYR A N 1
ATOM 703 C CA . TYR A 1 96 ? -3.129 -37.188 -18.609 1 98.69 96 TYR A CA 1
ATOM 704 C C . TYR A 1 96 ? -3.947 -36.281 -17.719 1 98.69 96 TYR A C 1
ATOM 706 O O . TYR A 1 96 ? -5.16 -36.125 -17.891 1 98.69 96 TYR A O 1
ATOM 714 N N . LEU A 1 97 ? -3.354 -35.75 -16.656 1 98.88 97 LEU A N 1
ATOM 715 C CA . LEU A 1 97 ? -3.959 -34.75 -15.789 1 98.88 97 LEU A CA 1
ATOM 716 C C . LEU A 1 97 ? -3.186 -33.438 -15.859 1 98.88 97 LEU A C 1
ATOM 718 O O . LEU A 1 97 ? -2.061 -33.344 -15.359 1 98.88 97 LEU A O 1
ATOM 722 N N . GLY A 1 98 ? -3.768 -32.406 -16.469 1 98.88 98 GLY A N 1
ATOM 723 C CA . GLY A 1 98 ? -3.109 -31.109 -16.656 1 98.88 98 GLY A CA 1
ATOM 724 C C . GLY A 1 98 ? -3.754 -30 -15.859 1 98.88 98 GLY A C 1
ATOM 725 O O . GLY A 1 98 ? -4.977 -29.859 -15.852 1 98.88 98 GLY A O 1
ATOM 726 N N . PHE A 1 99 ? -2.938 -29.219 -15.172 1 98.81 99 PHE A N 1
ATOM 727 C CA . PHE A 1 99 ? -3.396 -28.047 -14.438 1 98.81 99 PHE A CA 1
ATOM 728 C C . PHE A 1 99 ? -2.92 -26.766 -15.117 1 98.81 99 PHE A C 1
ATOM 730 O O . PHE A 1 99 ? -1.721 -26.594 -15.344 1 98.81 99 PHE A O 1
ATOM 737 N N . CYS A 1 100 ? -3.816 -25.828 -15.422 1 97.69 100 CYS A N 1
ATOM 738 C CA . CYS A 1 100 ? -3.504 -24.516 -15.953 1 97.69 100 CYS A CA 1
ATOM 739 C C . CYS A 1 100 ? -2.535 -24.609 -17.125 1 97.69 100 CYS A C 1
ATOM 741 O O . CYS A 1 100 ? -2.881 -25.156 -18.172 1 97.69 100 CYS A O 1
ATOM 743 N N . GLY A 1 101 ? -1.234 -24.297 -16.906 1 97.06 101 GLY A N 1
ATOM 744 C CA . GLY A 1 101 ? -0.269 -24.469 -17.984 1 97.06 101 GLY A CA 1
ATOM 745 C C . GLY A 1 101 ? -0.251 -25.859 -18.562 1 97.06 101 GLY A C 1
ATOM 746 O O . GLY A 1 101 ? -0.045 -26.047 -19.766 1 97.06 101 GLY A O 1
ATOM 747 N N . GLY A 1 102 ? -0.43 -26.844 -17.703 1 98.69 102 GLY A N 1
ATOM 748 C CA . GLY A 1 102 ? -0.539 -28.219 -18.172 1 98.69 102 GLY A CA 1
ATOM 749 C C . GLY A 1 102 ? -1.799 -28.484 -18.969 1 98.69 102 GLY A C 1
ATOM 750 O O . GLY A 1 102 ? -1.794 -29.312 -19.891 1 98.69 102 GLY A O 1
ATOM 751 N N . ALA A 1 103 ? -2.873 -27.844 -18.562 1 98.69 103 ALA A N 1
ATOM 752 C CA . ALA A 1 103 ? -4.09 -27.906 -19.375 1 98.69 103 ALA A CA 1
ATOM 753 C C . ALA A 1 103 ? -3.891 -27.234 -20.719 1 98.69 103 ALA A C 1
ATOM 755 O O . ALA A 1 103 ? -4.266 -27.781 -21.766 1 98.69 103 ALA A O 1
ATOM 756 N N . GLY A 1 104 ? -3.277 -26.078 -20.688 1 97.88 104 GLY A N 1
ATOM 757 C CA . GLY A 1 104 ? -2.998 -25.359 -21.906 1 97.88 104 GLY A CA 1
ATOM 758 C C . GLY A 1 104 ? -2.141 -26.156 -22.891 1 97.88 104 GLY A C 1
ATOM 759 O O . GLY A 1 104 ? -2.346 -26.078 -24.094 1 97.88 104 GLY A O 1
ATOM 760 N N . LEU A 1 105 ? -1.205 -26.859 -22.375 1 98.44 105 LEU A N 1
ATOM 761 C CA . LEU A 1 105 ? -0.297 -27.656 -23.188 1 98.44 105 LEU A CA 1
ATOM 762 C C . LEU A 1 105 ? -1.063 -28.719 -23.984 1 98.44 105 LEU A C 1
ATOM 764 O O . LEU A 1 105 ? -0.69 -29.031 -25.109 1 98.44 105 LEU A O 1
ATOM 768 N N . ALA A 1 106 ? -2.107 -29.234 -23.469 1 98.69 106 ALA A N 1
ATOM 769 C CA . ALA A 1 106 ? -2.857 -30.344 -24.031 1 98.69 106 ALA A CA 1
ATOM 770 C C . ALA A 1 106 ? -3.814 -29.859 -25.125 1 98.69 106 ALA A C 1
ATOM 772 O O . ALA A 1 106 ? -4.324 -30.656 -25.906 1 98.69 106 ALA A O 1
ATOM 773 N N . LEU A 1 107 ? -4.105 -28.562 -25.188 1 98 107 LEU A N 1
ATOM 774 C CA . LEU A 1 107 ? -5.094 -28 -26.094 1 98 107 LEU A CA 1
ATOM 775 C C . LEU A 1 107 ? -4.562 -27.969 -27.516 1 98 107 LEU A C 1
ATOM 777 O O . LEU A 1 107 ? -3.381 -28.25 -27.75 1 98 107 LEU A O 1
ATOM 781 N N . SER A 1 108 ? -5.496 -27.672 -28.438 1 96 108 SER A N 1
ATOM 782 C CA . SER A 1 108 ? -5.113 -27.453 -29.828 1 96 108 SER A CA 1
ATOM 783 C C . SER A 1 108 ? -4.473 -26.078 -30 1 96 108 SER A C 1
ATOM 785 O O . SER A 1 108 ? -4.938 -25.094 -29.422 1 96 108 SER A O 1
ATOM 787 N N . HIS A 1 109 ? -3.369 -26.109 -30.719 1 95.31 109 HIS A N 1
ATOM 788 C CA . HIS A 1 109 ? -2.637 -24.891 -31.047 1 95.31 109 HIS A CA 1
ATOM 789 C C . HIS A 1 109 ? -2.539 -24.688 -32.562 1 95.31 109 HIS A C 1
ATOM 791 O O . HIS A 1 109 ? -2.508 -25.656 -33.312 1 95.31 109 HIS A O 1
ATOM 797 N N . ARG A 1 110 ? -2.508 -23.469 -32.969 1 93.5 110 ARG A N 1
ATOM 798 C CA . ARG A 1 110 ? -2.328 -23.188 -34.406 1 93.5 110 ARG A CA 1
ATOM 799 C C . ARG A 1 110 ? -1.019 -23.766 -34.906 1 93.5 110 ARG A C 1
ATOM 801 O O . ARG A 1 110 ? -0.988 -24.391 -35.969 1 93.5 110 ARG A O 1
ATOM 808 N N . ASP A 1 111 ? 0.015 -23.516 -34.125 1 94.75 111 ASP A N 1
ATOM 809 C CA . ASP A 1 111 ? 1.296 -24.156 -34.375 1 94.75 111 ASP A CA 1
ATOM 810 C C . ASP A 1 111 ? 1.422 -25.453 -33.562 1 94.75 111 ASP A C 1
ATOM 812 O O . ASP A 1 111 ? 1.485 -25.422 -32.344 1 94.75 111 ASP A O 1
ATOM 816 N N . PRO A 1 112 ? 1.506 -26.562 -34.25 1 90.88 112 PRO A N 1
ATOM 817 C CA . PRO A 1 112 ? 1.578 -27.844 -33.5 1 90.88 112 PRO A CA 1
ATOM 818 C C . PRO A 1 112 ? 2.789 -27.922 -32.594 1 90.88 112 PRO A C 1
ATOM 820 O O . PRO A 1 112 ? 2.816 -28.75 -31.672 1 90.88 112 PRO A O 1
ATOM 823 N N . ARG A 1 113 ? 3.82 -27.062 -32.938 1 90.06 113 ARG A N 1
ATOM 824 C CA . ARG A 1 113 ? 5.031 -27.078 -32.125 1 90.06 113 ARG A CA 1
ATOM 825 C C . ARG A 1 113 ? 4.773 -26.469 -30.766 1 90.06 113 ARG A C 1
ATOM 827 O O . ARG A 1 113 ? 5.586 -26.625 -29.844 1 90.06 113 ARG A O 1
ATOM 834 N N . ASP A 1 114 ? 3.521 -26 -30.484 1 94.38 114 ASP A N 1
ATOM 835 C CA . ASP A 1 114 ? 3.258 -25.219 -29.281 1 94.38 114 ASP A CA 1
ATOM 836 C C . ASP A 1 114 ? 2.461 -26.047 -28.266 1 94.38 114 ASP A C 1
ATOM 838 O O . ASP A 1 114 ? 2.213 -25.578 -27.141 1 94.38 114 ASP A O 1
ATOM 842 N N . GLY A 1 115 ? 2.121 -27.234 -28.609 1 96.69 115 GLY A N 1
ATOM 843 C CA . GLY A 1 115 ? 1.344 -28.016 -27.672 1 96.69 115 GLY A CA 1
ATOM 844 C C . GLY A 1 115 ? 1.241 -29.484 -28.047 1 96.69 115 GLY A C 1
ATOM 845 O O . GLY A 1 115 ? 2.02 -29.984 -28.859 1 96.69 115 GLY A O 1
ATOM 846 N N . LEU A 1 116 ? 0.271 -30.203 -27.422 1 98.19 116 LEU A N 1
ATOM 847 C CA . LEU A 1 116 ? 0.189 -31.656 -27.547 1 98.19 116 LEU A CA 1
ATOM 848 C C . LEU A 1 116 ? -0.962 -32.062 -28.453 1 98.19 116 LEU A C 1
ATOM 850 O O . LEU A 1 116 ? -1.029 -33.219 -28.906 1 98.19 116 LEU A O 1
ATOM 854 N N . GLN A 1 117 ? -1.875 -31.188 -28.734 1 96.88 117 GLN A N 1
ATOM 855 C CA . GLN A 1 117 ? -3.018 -31.469 -29.609 1 96.88 117 GLN A CA 1
ATOM 856 C C . GLN A 1 117 ? -3.824 -32.656 -29.094 1 96.88 117 GLN A C 1
ATOM 858 O O . GLN A 1 117 ? -4.273 -33.5 -29.875 1 96.88 117 GLN A O 1
ATOM 863 N N . LEU A 1 118 ? -3.912 -32.781 -27.812 1 97.75 118 LEU A N 1
ATOM 864 C CA . LEU A 1 118 ? -4.695 -33.875 -27.219 1 97.75 118 LEU A CA 1
ATOM 865 C C . LEU A 1 118 ? -6.18 -33.531 -27.219 1 97.75 118 LEU A C 1
ATOM 867 O O . LEU A 1 118 ? -7.023 -34.375 -27.5 1 97.75 118 LEU A O 1
ATOM 871 N N . CYS A 1 119 ? -6.527 -32.344 -26.844 1 97.56 119 CYS A N 1
ATOM 872 C CA . CYS A 1 119 ? -7.887 -31.812 -26.797 1 97.56 119 CYS A CA 1
ATOM 873 C C . CYS A 1 119 ? -8.18 -30.969 -28.031 1 97.56 119 CYS A C 1
ATOM 875 O O . CYS A 1 119 ? -7.375 -30.109 -28.406 1 97.56 119 CYS A O 1
ATOM 877 N N . PRO A 1 120 ? -9.344 -31.172 -28.656 1 96.31 120 PRO A N 1
ATOM 878 C CA . PRO A 1 120 ? -9.648 -30.391 -29.859 1 96.31 120 PRO A CA 1
ATOM 879 C C . PRO A 1 120 ? -9.945 -28.922 -29.562 1 96.31 120 PRO A C 1
ATOM 881 O O . PRO A 1 120 ? -10 -28.109 -30.484 1 96.31 120 PRO A O 1
ATOM 884 N N . TRP A 1 121 ? -10.195 -28.594 -28.297 1 96.88 121 TRP A N 1
ATOM 885 C CA . TRP A 1 121 ? -10.445 -27.188 -27.953 1 96.88 121 TRP A CA 1
ATOM 886 C C . TRP A 1 121 ? -9.148 -26.391 -27.922 1 96.88 121 TRP A C 1
ATOM 888 O O . TRP A 1 121 ? -8.078 -26.953 -27.688 1 96.88 121 TRP A O 1
ATOM 898 N N . SER A 1 122 ? -9.242 -25.109 -28.172 1 95.62 122 SER A N 1
ATOM 899 C CA . SER A 1 122 ? -8.117 -24.172 -28.078 1 95.62 122 SER A CA 1
ATOM 900 C C . SER A 1 122 ? -8.258 -23.25 -26.875 1 95.62 122 SER A C 1
ATOM 902 O O . SER A 1 122 ? -9.195 -23.391 -26.094 1 95.62 122 SER A O 1
ATOM 904 N N . ARG A 1 123 ? -7.219 -22.484 -26.703 1 93.81 123 ARG A N 1
ATOM 905 C CA . ARG A 1 123 ? -7.258 -21.469 -25.656 1 93.81 123 ARG A CA 1
ATOM 906 C C . ARG A 1 123 ? -8.055 -20.25 -26.109 1 93.81 123 ARG A C 1
ATOM 908 O O . ARG A 1 123 ? -7.883 -19.781 -27.234 1 93.81 123 ARG A O 1
ATOM 915 N N . ALA A 1 124 ? -8.922 -19.812 -25.234 1 90.94 124 ALA A N 1
ATOM 916 C CA . ALA A 1 124 ? -9.68 -18.594 -25.516 1 90.94 124 ALA A CA 1
ATOM 917 C C . ALA A 1 124 ? -8.953 -17.359 -25 1 90.94 124 ALA A C 1
ATOM 919 O O . ALA A 1 124 ? -8.312 -17.406 -23.953 1 90.94 124 ALA A O 1
ATOM 920 N N . ALA A 1 125 ? -9.086 -16.312 -25.75 1 83.44 125 ALA A N 1
ATOM 921 C CA . ALA A 1 125 ? -8.57 -15.031 -25.281 1 83.44 125 ALA A CA 1
ATOM 922 C C . ALA A 1 125 ? -9.492 -14.422 -24.219 1 83.44 125 ALA A C 1
ATOM 924 O O . ALA A 1 125 ? -10.695 -14.688 -24.219 1 83.44 125 ALA A O 1
ATOM 925 N N . TYR A 1 126 ? -8.883 -13.703 -23.297 1 78.31 126 TYR A N 1
ATOM 926 C CA . TYR A 1 126 ? -9.711 -12.906 -22.406 1 78.31 126 TYR A CA 1
ATOM 927 C C . TYR A 1 126 ? -10.172 -11.625 -23.078 1 78.31 126 TYR A C 1
ATOM 929 O O . TYR A 1 126 ? -9.391 -10.953 -23.75 1 78.31 126 TYR A O 1
ATOM 937 N N . PRO A 1 127 ? -11.484 -11.328 -22.875 1 69.81 127 PRO A N 1
ATOM 938 C CA . PRO A 1 127 ? -11.961 -10.086 -23.484 1 69.81 127 PRO A CA 1
ATOM 939 C C . PRO A 1 127 ? -11.258 -8.852 -22.922 1 69.81 127 PRO A C 1
ATOM 941 O O . PRO A 1 127 ? -10.938 -7.926 -23.688 1 69.81 127 PRO A O 1
ATOM 944 N N . GLN A 1 128 ? -11.07 -8.883 -21.641 1 72.5 128 GLN A N 1
ATOM 945 C CA . GLN A 1 128 ? -10.305 -7.844 -20.969 1 72.5 128 GLN A CA 1
ATOM 946 C C . GLN A 1 128 ? -9.117 -8.43 -20.219 1 72.5 128 GLN A C 1
ATOM 948 O O . GLN A 1 128 ? -9.258 -9.445 -19.531 1 72.5 128 GLN A O 1
ATOM 953 N N . ARG A 1 129 ? -8.023 -7.781 -20.391 1 68.5 129 ARG A N 1
ATOM 954 C CA . ARG A 1 129 ? -6.785 -8.273 -19.797 1 68.5 129 ARG A CA 1
ATOM 955 C C . ARG A 1 129 ? -6.922 -8.422 -18.281 1 68.5 129 ARG A C 1
ATOM 957 O O . ARG A 1 129 ? -6.312 -9.312 -17.688 1 68.5 129 ARG A O 1
ATOM 964 N N . LEU A 1 130 ? -7.762 -7.598 -17.797 1 72.19 130 LEU A N 1
ATOM 965 C CA . LEU A 1 130 ? -7.945 -7.598 -16.344 1 72.19 130 LEU A CA 1
ATOM 966 C C . LEU A 1 130 ? -8.547 -8.914 -15.875 1 72.19 130 LEU A C 1
ATOM 968 O O . LEU A 1 130 ? -8.273 -9.367 -14.766 1 72.19 130 LEU A O 1
ATOM 972 N N . HIS A 1 131 ? -9.211 -9.609 -16.766 1 74.19 131 HIS A N 1
ATOM 973 C CA . HIS A 1 131 ? -9.945 -10.805 -16.375 1 74.19 131 HIS A CA 1
ATOM 974 C C . HIS A 1 131 ? -9 -11.992 -16.188 1 74.19 131 HIS A C 1
ATOM 976 O O . HIS A 1 131 ? -9.375 -13 -15.586 1 74.19 131 HIS A O 1
ATOM 982 N N . HIS A 1 132 ? -7.809 -11.797 -16.656 1 79.19 132 HIS A N 1
ATOM 983 C CA . HIS A 1 132 ? -6.812 -12.844 -16.484 1 79.19 132 HIS A CA 1
ATOM 984 C C . HIS A 1 132 ? -6.207 -12.797 -15.086 1 79.19 132 HIS A C 1
ATOM 986 O O . HIS A 1 132 ? -5.602 -13.773 -14.633 1 79.19 132 HIS A O 1
ATOM 992 N N . LEU A 1 133 ? -6.504 -11.711 -14.414 1 85.88 133 LEU A N 1
ATOM 993 C CA . LEU A 1 133 ? -5.816 -11.5 -13.141 1 85.88 133 LEU A CA 1
ATOM 994 C C . LEU A 1 133 ? -6.688 -11.938 -11.977 1 85.88 133 LEU A C 1
ATOM 996 O O . LEU A 1 133 ? -6.684 -11.305 -10.914 1 85.88 133 LEU A O 1
ATOM 1000 N N . ILE A 1 134 ? -7.434 -13.031 -12.164 1 89.5 134 ILE A N 1
ATOM 1001 C CA . ILE A 1 134 ? -8.297 -13.523 -11.094 1 89.5 134 ILE A CA 1
ATOM 1002 C C . ILE A 1 134 ? -7.555 -14.578 -10.273 1 89.5 134 ILE A C 1
ATOM 1004 O O . ILE A 1 134 ? -6.781 -15.367 -10.828 1 89.5 134 ILE A O 1
ATOM 1008 N N . SER A 1 135 ? -7.738 -14.586 -9.055 1 94.56 135 SER A N 1
ATOM 1009 C CA . SER A 1 135 ? -7.16 -15.578 -8.148 1 94.56 135 SER A CA 1
ATOM 1010 C C . SER A 1 135 ? -8.039 -15.773 -6.914 1 94.56 135 SER A C 1
ATOM 1012 O O . SER A 1 135 ? -8.883 -14.93 -6.605 1 94.56 135 SER A O 1
ATOM 1014 N N . GLY A 1 136 ? -7.879 -16.891 -6.266 1 95.62 136 GLY A N 1
ATOM 1015 C CA . GLY A 1 136 ? -8.703 -17.281 -5.133 1 95.62 136 GLY A CA 1
ATOM 1016 C C . GLY A 1 136 ? -9.688 -18.391 -5.461 1 95.62 136 GLY A C 1
ATOM 1017 O O . GLY A 1 136 ? -9.492 -19.125 -6.43 1 95.62 136 GLY A O 1
ATOM 1018 N N . HIS A 1 137 ? -10.703 -18.562 -4.598 1 95.75 137 HIS A N 1
ATOM 1019 C CA . HIS A 1 137 ? -11.68 -19.625 -4.812 1 95.75 137 HIS A CA 1
ATOM 1020 C C . HIS A 1 137 ? -12.898 -19.109 -5.566 1 95.75 137 HIS A C 1
ATOM 1022 O O . HIS A 1 137 ? -13.273 -17.938 -5.434 1 95.75 137 HIS A O 1
ATOM 1028 N N . VAL A 1 138 ? -13.438 -20 -6.348 1 93.25 138 VAL A N 1
ATOM 1029 C CA . VAL A 1 138 ? -14.68 -19.734 -7.07 1 93.25 138 VAL A CA 1
ATOM 1030 C C . VAL A 1 138 ? -15.688 -20.844 -6.762 1 93.25 138 VAL A C 1
ATOM 1032 O O . VAL A 1 138 ? -15.312 -22 -6.555 1 93.25 138 VAL A O 1
ATOM 1035 N N . ARG A 1 139 ? -16.906 -20.438 -6.773 1 92.44 139 ARG A N 1
ATOM 1036 C CA . ARG A 1 139 ? -17.984 -21.422 -6.742 1 92.44 139 ARG A CA 1
ATOM 1037 C C . ARG A 1 139 ? -18.266 -21.969 -8.133 1 92.44 139 ARG A C 1
ATOM 1039 O O . ARG A 1 139 ? -18.234 -21.234 -9.117 1 92.44 139 ARG A O 1
ATOM 1046 N N . VAL A 1 140 ? -18.453 -23.297 -8.156 1 93.5 140 VAL A N 1
ATOM 1047 C CA . VAL A 1 140 ? -18.594 -23.906 -9.477 1 93.5 140 VAL A CA 1
ATOM 1048 C C . VAL A 1 140 ? -19.812 -24.812 -9.492 1 93.5 140 VAL A C 1
ATOM 1050 O O . VAL A 1 140 ? -20.281 -25.25 -8.438 1 93.5 140 VAL A O 1
ATOM 1053 N N . ARG A 1 141 ? -20.359 -24.938 -10.664 1 90.75 141 ARG A N 1
ATOM 1054 C CA . ARG A 1 141 ? -21.375 -25.953 -10.961 1 90.75 141 ARG A CA 1
ATOM 1055 C C . ARG A 1 141 ? -20.734 -27.188 -11.578 1 90.75 141 ARG A C 1
ATOM 1057 O O . ARG A 1 141 ? -20.109 -27.109 -12.633 1 90.75 141 ARG A O 1
ATOM 1064 N N . ALA A 1 142 ? -20.875 -28.297 -10.914 1 92.44 142 ALA A N 1
ATOM 1065 C CA . ALA A 1 142 ? -20.281 -29.531 -11.391 1 92.44 142 ALA A CA 1
ATOM 1066 C C . ALA A 1 142 ? -21.312 -30.375 -12.156 1 92.44 142 ALA A C 1
ATOM 1068 O O . ALA A 1 142 ? -22.5 -30.344 -11.844 1 92.44 142 ALA A O 1
ATOM 1069 N N . ARG A 1 143 ? -20.797 -31.078 -13.141 1 88.56 143 ARG A N 1
ATOM 1070 C CA . ARG A 1 143 ? -21.656 -31.984 -13.898 1 88.56 143 ARG A CA 1
ATOM 1071 C C . ARG A 1 143 ? -21.938 -33.25 -13.102 1 88.56 143 ARG A C 1
ATOM 1073 O O . ARG A 1 143 ? -21.016 -33.875 -12.57 1 88.56 143 ARG A O 1
ATOM 1080 N N . ALA A 1 144 ? -23.188 -33.625 -13.109 1 84.25 144 ALA A N 1
ATOM 1081 C CA . ALA A 1 144 ? -23.578 -34.812 -12.383 1 84.25 144 ALA A CA 1
ATOM 1082 C C . ALA A 1 144 ? -23.531 -36.062 -13.289 1 84.25 144 ALA A C 1
ATOM 1084 O O . ALA A 1 144 ? -23.719 -35.938 -14.5 1 84.25 144 ALA A O 1
ATOM 1085 N N . GLY A 1 145 ? -23.234 -37.188 -12.703 1 82.56 145 GLY A N 1
ATOM 1086 C CA . GLY A 1 145 ? -23.391 -38.469 -13.391 1 82.56 145 GLY A CA 1
ATOM 1087 C C . GLY A 1 145 ? -22.156 -38.875 -14.172 1 82.56 145 GLY A C 1
ATOM 1088 O O . GLY A 1 145 ? -22.172 -39.906 -14.836 1 82.56 145 GLY A O 1
ATOM 1089 N N . GLU A 1 146 ? -21.156 -38.094 -14.164 1 87.44 146 GLU A N 1
ATOM 1090 C CA . GLU A 1 146 ? -19.922 -38.438 -14.859 1 87.44 146 GLU A CA 1
ATOM 1091 C C . GLU A 1 146 ? -18.906 -39.094 -13.906 1 87.44 146 GLU A C 1
ATOM 1093 O O . GLU A 1 146 ? -18.797 -38.656 -12.75 1 87.44 146 GLU A O 1
ATOM 1098 N N . GLU A 1 147 ? -18.219 -40.031 -14.438 1 91.12 147 GLU A N 1
ATOM 1099 C CA . GLU A 1 147 ? -17.281 -40.812 -13.648 1 91.12 147 GLU A CA 1
ATOM 1100 C C . GLU A 1 147 ? -16.203 -39.938 -13.047 1 91.12 147 GLU A C 1
ATOM 1102 O O . GLU A 1 147 ? -15.773 -40.125 -11.914 1 91.12 147 GLU A O 1
ATOM 1107 N N . LEU A 1 148 ? -15.812 -38.938 -13.82 1 94.94 148 LEU A N 1
ATOM 1108 C CA . LEU A 1 148 ? -14.68 -38.094 -13.414 1 94.94 148 LEU A CA 1
ATOM 1109 C C . LEU A 1 148 ? -15.164 -36.844 -12.695 1 94.94 148 LEU A C 1
ATOM 1111 O O . LEU A 1 148 ? -14.352 -36.031 -12.234 1 94.94 148 LEU A O 1
ATOM 1115 N N . SER A 1 149 ? -16.438 -36.688 -12.484 1 92.56 149 SER A N 1
ATOM 1116 C CA . SER A 1 149 ? -17 -35.531 -11.766 1 92.56 149 SER A CA 1
ATOM 1117 C C . SER A 1 149 ? -16.75 -35.656 -10.266 1 92.56 149 SER A C 1
ATOM 1119 O O . SER A 1 149 ? -16.516 -36.75 -9.758 1 92.56 149 SER A O 1
ATOM 1121 N N . PRO A 1 150 ? -16.812 -34.5 -9.594 1 88.62 150 PRO A N 1
ATOM 1122 C CA . PRO A 1 150 ? -16.578 -34.562 -8.148 1 88.62 150 PRO A CA 1
ATOM 1123 C C . PRO A 1 150 ? -17.547 -35.5 -7.426 1 88.62 150 PRO A C 1
ATOM 1125 O O . PRO A 1 150 ? -18.703 -35.625 -7.828 1 88.62 150 PRO A O 1
ATOM 1128 N N . PRO A 1 151 ? -16.984 -36.125 -6.316 1 76.25 151 PRO A N 1
ATOM 1129 C CA . PRO A 1 151 ? -17.859 -37 -5.559 1 76.25 151 PRO A CA 1
ATOM 1130 C C . PRO A 1 151 ? -18.938 -36.25 -4.773 1 76.25 151 PRO A C 1
ATOM 1132 O O . PRO A 1 151 ? -18.734 -35.125 -4.379 1 76.25 151 PRO A O 1
ATOM 1135 N N . GLY A 1 152 ? -20.047 -36.875 -4.457 1 65.88 152 GLY A N 1
ATOM 1136 C CA . GLY A 1 152 ? -21.094 -36.406 -3.557 1 65.88 152 GLY A CA 1
ATOM 1137 C C . GLY A 1 152 ? -22.031 -35.406 -4.203 1 65.88 152 GLY A C 1
ATOM 1138 O O . GLY A 1 152 ? -22.844 -34.781 -3.521 1 65.88 152 GLY A O 1
ATOM 1139 N N . ILE A 1 153 ? -21.703 -34.938 -5.375 1 59.5 153 ILE A N 1
ATOM 1140 C CA . ILE A 1 153 ? -22.625 -33.969 -5.984 1 59.5 153 ILE A CA 1
ATOM 1141 C C . ILE A 1 153 ? -23.844 -34.75 -6.539 1 59.5 153 ILE A C 1
ATOM 1143 O O . ILE A 1 153 ? -23.688 -35.656 -7.34 1 59.5 153 ILE A O 1
ATOM 1147 N N . PRO A 1 154 ? -24.969 -34.531 -5.797 1 51.75 154 PRO A N 1
ATOM 1148 C CA . PRO A 1 154 ? -26.156 -35.188 -6.348 1 51.75 154 PRO A CA 1
ATOM 1149 C C . PRO A 1 154 ? -26.438 -34.781 -7.797 1 51.75 154 PRO A C 1
ATOM 1151 O O . PRO A 1 154 ? -26.062 -33.688 -8.219 1 51.75 154 PRO A O 1
ATOM 1154 N N . PRO A 1 155 ? -26.828 -35.688 -8.656 1 45.81 155 PRO A N 1
ATOM 1155 C CA . PRO A 1 155 ? -27.125 -35.406 -10.055 1 45.81 155 PRO A CA 1
ATOM 1156 C C . PRO A 1 155 ? -27.969 -34.125 -10.219 1 45.81 155 PRO A C 1
ATOM 1158 O O . PRO A 1 155 ? -28.719 -33.75 -9.312 1 45.81 155 PRO A O 1
ATOM 1161 N N . LEU A 1 156 ? -27.516 -33.156 -11.031 1 41.53 156 LEU A N 1
ATOM 1162 C CA . LEU A 1 156 ? -28.266 -31.953 -11.383 1 41.53 156 LEU A CA 1
ATOM 1163 C C . LEU A 1 156 ? -29.75 -32.281 -11.562 1 41.53 156 LEU A C 1
ATOM 1165 O O . LEU A 1 156 ? -30.109 -33.094 -12.398 1 41.53 156 LEU A O 1
ATOM 1169 N N . LEU A 1 157 ? -30.578 -32.312 -10.578 1 38.69 157 LEU A N 1
ATOM 1170 C CA . LEU A 1 157 ? -32 -32.375 -10.883 1 38.69 157 LEU A CA 1
ATOM 1171 C C . LEU A 1 157 ? -32.438 -31.203 -11.758 1 38.69 157 LEU A C 1
ATOM 1173 O O . LEU A 1 157 ? -31.812 -30.141 -11.727 1 38.69 157 LEU A O 1
ATOM 1177 N N . PRO A 1 158 ? -33.469 -31.406 -12.781 1 37.84 158 PRO A N 1
ATOM 1178 C CA . PRO A 1 158 ? -33.969 -30.328 -13.625 1 37.84 158 PRO A CA 1
ATOM 1179 C C . PRO A 1 158 ? -34.188 -29.016 -12.859 1 37.84 158 PRO A C 1
ATOM 1181 O O . PRO A 1 158 ? -34.344 -29.031 -11.633 1 37.84 158 PRO A O 1
ATOM 1184 N N . ALA A 1 159 ? -34.125 -27.812 -13.594 1 38.66 159 ALA A N 1
ATOM 1185 C CA . ALA A 1 159 ? -34.219 -26.438 -13.094 1 38.66 159 ALA A CA 1
ATOM 1186 C C . ALA A 1 159 ? -35.281 -26.328 -12.008 1 38.66 159 ALA A C 1
ATOM 1188 O O . ALA A 1 159 ? -35.312 -25.328 -11.273 1 38.66 159 ALA A O 1
ATOM 1189 N N . GLY A 1 160 ? -36.438 -26.938 -12.164 1 35.78 160 GLY A N 1
ATOM 1190 C CA . GLY A 1 160 ? -37.656 -26.688 -11.383 1 35.78 160 GLY A CA 1
ATOM 1191 C C . GLY A 1 160 ? -37.469 -27.031 -9.914 1 35.78 160 GLY A C 1
ATOM 1192 O O . GLY A 1 160 ? -38.406 -26.844 -9.117 1 35.78 160 GLY A O 1
ATOM 1193 N N . ALA A 1 161 ? -37.031 -28.297 -9.625 1 33.41 161 ALA A N 1
ATOM 1194 C CA . ALA A 1 161 ? -37.281 -28.578 -8.211 1 33.41 161 ALA A CA 1
ATOM 1195 C C . ALA A 1 161 ? -36.375 -27.734 -7.32 1 33.41 161 ALA A C 1
ATOM 1197 O O . ALA A 1 161 ? -35.156 -27.859 -7.371 1 33.41 161 ALA A O 1
ATOM 1198 N N . ALA A 1 162 ? -36.906 -26.547 -6.895 1 35.75 162 ALA A N 1
ATOM 1199 C CA . ALA A 1 162 ? -36.438 -25.594 -5.891 1 35.75 162 ALA A CA 1
ATOM 1200 C C . ALA A 1 162 ? -35.625 -26.297 -4.805 1 35.75 162 ALA A C 1
ATOM 1202 O O . ALA A 1 162 ? -35.031 -25.656 -3.938 1 35.75 162 ALA A O 1
ATOM 1203 N N . GLY A 1 163 ? -36.094 -27.406 -4.383 1 34.72 163 GLY A N 1
ATOM 1204 C CA . GLY A 1 163 ? -35.938 -27.844 -3.004 1 34.72 163 GLY A CA 1
ATOM 1205 C C . GLY A 1 163 ? -34.5 -28.156 -2.643 1 34.72 163 GLY A C 1
ATOM 1206 O O . GLY A 1 163 ? -34.156 -28.234 -1.462 1 34.72 163 GLY A O 1
ATOM 1207 N N . SER A 1 164 ? -33.812 -29.266 -3.266 1 34.44 164 SER A N 1
ATOM 1208 C CA . SER A 1 164 ? -32.812 -29.797 -2.352 1 34.44 164 SER A CA 1
ATOM 1209 C C . SER A 1 164 ? -31.641 -28.812 -2.207 1 34.44 164 SER A C 1
ATOM 1211 O O . SER A 1 164 ? -30.953 -28.516 -3.184 1 34.44 164 SER A O 1
ATOM 1213 N N . ARG A 1 165 ? -31.734 -27.828 -1.351 1 39 165 ARG A N 1
ATOM 1214 C CA . ARG A 1 165 ? -30.797 -26.953 -0.64 1 39 165 ARG A CA 1
ATOM 1215 C C . ARG A 1 165 ? -29.422 -27.609 -0.516 1 39 165 ARG A C 1
ATOM 1217 O O . ARG A 1 165 ? -28.484 -27 0.017 1 39 165 ARG A O 1
ATOM 1224 N N . ASN A 1 166 ? -29.359 -28.859 -0.52 1 39.56 166 ASN A N 1
ATOM 1225 C CA . ASN A 1 166 ? -28.188 -29.5 0.061 1 39.56 166 ASN A CA 1
ATOM 1226 C C . ASN A 1 166 ? -26.984 -29.391 -0.864 1 39.56 166 ASN A C 1
ATOM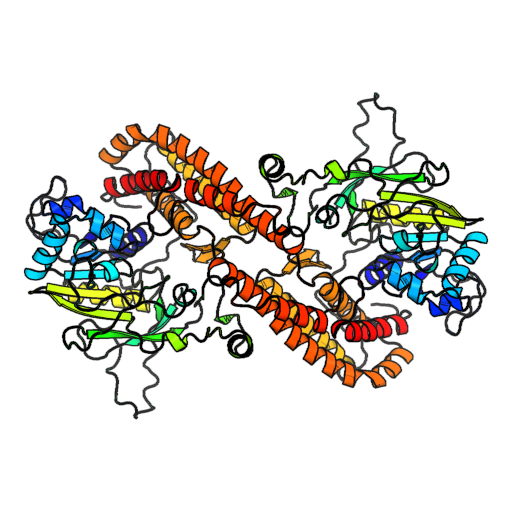 1228 O O . ASN A 1 166 ? -25.969 -30.062 -0.659 1 39.56 166 ASN A O 1
ATOM 1232 N N . ASN A 1 167 ? -27.094 -29.078 -2.168 1 49.47 167 ASN A N 1
ATOM 1233 C CA . ASN A 1 167 ? -25.844 -29.172 -2.912 1 49.47 167 ASN A CA 1
ATOM 1234 C C . ASN A 1 167 ? -24.984 -27.922 -2.709 1 49.47 167 ASN A C 1
ATOM 1236 O O . ASN A 1 167 ? -25.172 -26.906 -3.381 1 49.47 167 ASN A O 1
ATOM 1240 N N . ALA A 1 168 ? -24.453 -27.906 -1.663 1 57.75 168 ALA A N 1
ATOM 1241 C CA . ALA A 1 168 ? -23.531 -26.812 -1.405 1 57.75 168 ALA A CA 1
ATOM 1242 C C . ALA A 1 168 ? -22.578 -26.609 -2.578 1 57.75 168 ALA A C 1
ATOM 1244 O O . ALA A 1 168 ? -22 -27.562 -3.092 1 57.75 168 ALA A O 1
ATOM 1245 N N . PRO A 1 169 ? -22.578 -25.422 -3.205 1 77.56 169 PRO A N 1
ATOM 1246 C CA . PRO A 1 169 ? -21.672 -25.125 -4.312 1 77.56 169 PRO A CA 1
ATOM 1247 C C . PRO A 1 169 ? -20.219 -25.453 -3.977 1 77.56 169 PRO A C 1
ATOM 1249 O O . PRO A 1 169 ? -19.812 -25.312 -2.82 1 77.56 169 PRO A O 1
ATOM 1252 N N . LEU A 1 170 ? -19.594 -26.328 -4.906 1 91.19 170 LEU A N 1
ATOM 1253 C CA . LEU A 1 170 ? -18.156 -26.609 -4.801 1 91.19 170 LEU A CA 1
ATOM 1254 C C . LEU A 1 170 ? -17.344 -25.312 -4.887 1 91.19 170 LEU A C 1
ATOM 1256 O O . LEU A 1 170 ? -17.703 -24.391 -5.621 1 91.19 170 LEU A O 1
ATOM 1260 N N . SER A 1 171 ? -16.391 -25.25 -4.027 1 95.44 171 SER A N 1
ATOM 1261 C CA . SER A 1 171 ? -15.445 -24.125 -4.051 1 95.44 171 SER A CA 1
ATOM 1262 C C . SER A 1 171 ? -14.07 -24.578 -4.531 1 95.44 171 SER A C 1
ATOM 1264 O O . SER A 1 171 ? -13.43 -25.422 -3.904 1 95.44 171 SER A O 1
ATOM 1266 N N . LEU A 1 172 ? -13.641 -24.016 -5.711 1 97.25 172 LEU A N 1
ATOM 1267 C CA . LEU A 1 172 ? -12.383 -24.453 -6.32 1 97.25 172 LEU A CA 1
ATOM 1268 C C . LEU A 1 172 ? -11.43 -23.266 -6.469 1 97.25 172 LEU A C 1
ATOM 1270 O O . LEU A 1 172 ? -11.852 -22.156 -6.789 1 97.25 172 LEU A O 1
ATOM 1274 N N . PRO A 1 173 ? -10.141 -23.5 -6.277 1 97.94 173 PRO A N 1
ATOM 1275 C CA . PRO A 1 173 ? -9.141 -22.438 -6.363 1 97.94 173 PRO A CA 1
ATOM 1276 C C . PRO A 1 173 ? -8.672 -22.172 -7.793 1 97.94 173 PRO A C 1
ATOM 1278 O O . PRO A 1 173 ? -8.414 -23.125 -8.539 1 97.94 173 PRO A O 1
ATOM 1281 N N . VAL A 1 174 ? -8.594 -20.922 -8.156 1 96.75 174 VAL A N 1
ATOM 1282 C CA . VAL A 1 174 ? -7.98 -20.516 -9.414 1 96.75 174 VAL A CA 1
ATOM 1283 C C . VAL A 1 174 ? -6.852 -19.531 -9.141 1 96.75 174 VAL A C 1
ATOM 1285 O O . VAL A 1 174 ? -6.961 -18.688 -8.25 1 96.75 174 VAL A O 1
ATOM 1288 N N . TRP A 1 175 ? -5.762 -19.719 -9.789 1 96.69 175 TRP A N 1
ATOM 1289 C CA . TRP A 1 175 ? -4.598 -18.844 -9.703 1 96.69 175 TRP A CA 1
ATOM 1290 C C . TRP A 1 175 ? -4.152 -18.391 -11.086 1 96.69 175 TRP A C 1
ATOM 1292 O O . TRP A 1 175 ? -3.211 -18.938 -11.656 1 96.69 175 TRP A O 1
ATOM 1302 N N . TRP A 1 176 ? -4.855 -17.312 -11.586 1 93.06 176 TRP A N 1
ATOM 1303 C CA . TRP A 1 176 ? -4.633 -16.672 -12.875 1 93.06 176 TRP A CA 1
ATOM 1304 C C . TRP A 1 176 ? -4.816 -17.672 -14.016 1 93.06 176 TRP A C 1
ATOM 1306 O O . TRP A 1 176 ? -3.904 -17.875 -14.82 1 93.06 176 TRP A O 1
ATOM 1316 N N . PRO A 1 177 ? -6.008 -18.188 -14.125 1 94.81 177 PRO A N 1
ATOM 1317 C CA . PRO A 1 177 ? -6.301 -19.266 -15.07 1 94.81 177 PRO A CA 1
ATOM 1318 C C . PRO A 1 177 ? -6.379 -18.797 -16.516 1 94.81 177 PRO A C 1
ATOM 1320 O O . PRO A 1 177 ? -6.602 -17.609 -16.766 1 94.81 177 PRO A O 1
ATOM 1323 N N . GLY A 1 178 ? -6.113 -19.812 -17.438 1 92.75 178 GLY A N 1
ATOM 1324 C CA . GLY A 1 178 ? -6.535 -19.609 -18.812 1 92.75 178 GLY A CA 1
ATOM 1325 C C . GLY A 1 178 ? -8.016 -19.844 -19.016 1 92.75 178 GLY A C 1
ATOM 1326 O O . GLY A 1 178 ? -8.781 -19.969 -18.062 1 92.75 178 GLY A O 1
ATOM 1327 N N . ARG A 1 179 ? -8.422 -19.781 -20.266 1 93.12 179 ARG A N 1
ATOM 1328 C CA . ARG A 1 179 ? -9.805 -20.047 -20.656 1 93.12 179 ARG A CA 1
ATOM 1329 C C . ARG A 1 179 ? -9.883 -21.031 -21.812 1 93.12 179 ARG A C 1
ATOM 1331 O O . ARG A 1 179 ? -9.055 -20.984 -22.719 1 93.12 179 ARG A O 1
ATOM 1338 N N . PHE A 1 180 ? -10.906 -21.844 -21.734 1 95.44 180 PHE A N 1
ATOM 1339 C CA . PHE A 1 180 ? -11.148 -22.766 -22.828 1 95.44 180 PHE A CA 1
ATOM 1340 C C . PHE A 1 180 ? -11.961 -22.094 -23.938 1 95.44 180 PHE A C 1
ATOM 1342 O O . PHE A 1 180 ? -12.812 -21.25 -23.641 1 95.44 180 PHE A O 1
ATOM 1349 N N . ALA A 1 181 ? -11.656 -22.391 -25.125 1 94.5 181 ALA A N 1
ATOM 1350 C CA . ALA A 1 181 ? -12.523 -22.047 -26.25 1 94.5 181 ALA A CA 1
ATOM 1351 C C . ALA A 1 181 ? -13.328 -23.266 -26.703 1 94.5 181 ALA A C 1
ATOM 1353 O O . ALA A 1 181 ? -12.891 -24.016 -27.594 1 94.5 181 ALA A O 1
AT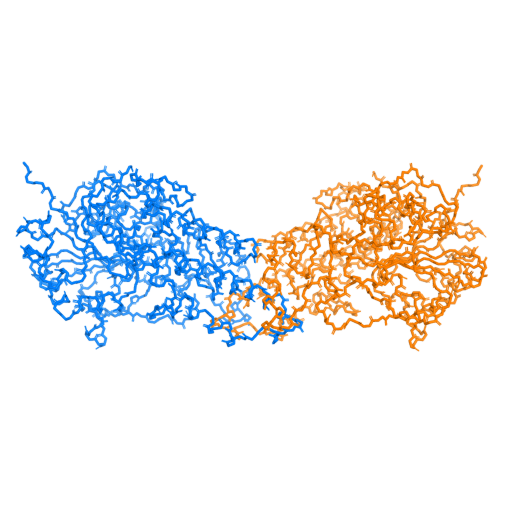OM 1354 N N . PRO A 1 182 ? -14.523 -23.359 -26.125 1 91.81 182 PRO A N 1
ATOM 1355 C CA . PRO A 1 182 ? -15.297 -24.562 -26.453 1 91.81 182 PRO A CA 1
ATOM 1356 C C . PRO A 1 182 ? -15.68 -24.641 -27.938 1 91.81 182 PRO A C 1
ATOM 1358 O O . PRO A 1 182 ? -15.969 -23.609 -28.547 1 91.81 182 PRO A O 1
ATOM 1361 N N . GLU A 1 183 ? -15.547 -25.781 -28.453 1 87.44 183 GLU A N 1
ATOM 1362 C CA . GLU A 1 183 ? -16.031 -26.078 -29.781 1 87.44 183 GLU A CA 1
ATOM 1363 C C . GLU A 1 183 ? -17.203 -27.062 -29.734 1 87.44 183 GLU A C 1
ATOM 1365 O O . GLU A 1 183 ? -17.359 -27.797 -28.766 1 87.44 183 GLU A O 1
ATOM 1370 N N . ASN A 1 184 ? -18.047 -26.938 -30.688 1 80.88 184 ASN A N 1
ATOM 1371 C CA . ASN A 1 184 ? -19.219 -27.797 -30.75 1 80.88 184 ASN A CA 1
ATOM 1372 C C . ASN A 1 184 ? -18.859 -29.234 -31.094 1 80.88 184 ASN A C 1
ATOM 1374 O O . ASN A 1 184 ? -19.094 -29.688 -32.219 1 80.88 184 ASN A O 1
ATOM 1378 N N . THR A 1 185 ? -18.094 -29.781 -30.234 1 76.12 185 THR A N 1
ATOM 1379 C CA . THR A 1 185 ? -17.75 -31.188 -30.422 1 76.12 185 THR A CA 1
ATOM 1380 C C . THR A 1 185 ? -18.188 -32.031 -29.234 1 76.12 185 THR A C 1
ATOM 1382 O O . THR A 1 185 ? -18.188 -31.531 -28.094 1 76.12 185 THR A O 1
ATOM 1385 N N . GLU A 1 186 ? -18.766 -33.125 -29.438 1 80.56 186 GLU A N 1
ATOM 1386 C CA . GLU A 1 186 ? -19.219 -34 -28.391 1 80.56 186 GLU A CA 1
ATOM 1387 C C . GLU A 1 186 ? -18.047 -34.719 -27.734 1 80.56 186 GLU A C 1
ATOM 1389 O O . GLU A 1 186 ? -18.234 -35.438 -26.734 1 80.56 186 GLU A O 1
ATOM 1394 N N . GLU A 1 187 ? -16.875 -34.438 -28.109 1 90.19 187 GLU A N 1
ATOM 1395 C CA . GLU A 1 187 ? -15.703 -35.188 -27.688 1 90.19 187 GLU A CA 1
ATOM 1396 C C . GLU A 1 187 ? -15.18 -34.688 -26.344 1 90.19 187 GLU A C 1
ATOM 1398 O O . GLU A 1 187 ? -14.438 -35.406 -25.656 1 90.19 187 GLU A O 1
ATOM 1403 N N . VAL A 1 188 ? -15.516 -33.5 -26 1 95.56 188 VAL A N 1
ATOM 1404 C CA . VAL A 1 188 ? -15 -32.938 -24.766 1 95.56 188 VAL A CA 1
ATOM 1405 C C . VAL A 1 188 ? -16.141 -32.781 -23.766 1 95.56 188 VAL A C 1
ATOM 1407 O O . VAL A 1 188 ? -17.203 -32.219 -24.094 1 95.56 188 VAL A O 1
ATOM 1410 N N . CYS A 1 189 ? -15.977 -33.25 -22.594 1 95 189 CYS A N 1
ATOM 1411 C CA . CYS A 1 189 ? -16.969 -33.188 -21.531 1 95 189 CYS A CA 1
ATOM 1412 C C . CYS A 1 189 ? -16.594 -32.125 -20.516 1 95 189 CYS A C 1
ATOM 1414 O O . CYS A 1 189 ? -15.508 -32.156 -19.922 1 95 189 CYS A O 1
ATOM 1416 N N . VAL A 1 190 ? -17.531 -31.188 -20.297 1 95.31 190 VAL A N 1
ATOM 1417 C CA . VAL A 1 190 ? -17.312 -30.188 -19.25 1 95.31 190 VAL A CA 1
ATOM 1418 C C . VAL A 1 190 ? -17.703 -30.781 -17.891 1 95.31 190 VAL A C 1
ATOM 1420 O O . VAL A 1 190 ? -18.875 -31.109 -17.672 1 95.31 190 VAL A O 1
ATOM 1423 N N . LEU A 1 191 ? -16.719 -30.891 -17.016 1 95.62 191 LEU A N 1
ATOM 1424 C CA . LEU A 1 191 ? -16.969 -31.484 -15.711 1 95.62 191 LEU A CA 1
ATOM 1425 C C . LEU A 1 191 ? -17.406 -30.438 -14.703 1 95.62 191 LEU A C 1
ATOM 1427 O O . LEU A 1 191 ? -18.156 -30.734 -13.773 1 95.62 191 LEU A O 1
ATOM 1431 N N . ALA A 1 192 ? -16.922 -29.219 -14.852 1 95.06 192 ALA A N 1
ATOM 1432 C CA . ALA A 1 192 ? -17.266 -28.109 -13.969 1 95.06 192 ALA A CA 1
ATOM 1433 C C . ALA A 1 192 ? -17.203 -26.766 -14.711 1 95.06 192 ALA A C 1
ATOM 1435 O O . ALA A 1 192 ? -16.312 -26.578 -15.547 1 95.06 192 ALA A O 1
ATOM 1436 N N . ALA A 1 193 ? -18.078 -25.891 -14.352 1 94.44 193 ALA A N 1
ATOM 1437 C CA . ALA A 1 193 ? -18.141 -24.547 -14.906 1 94.44 193 ALA A CA 1
ATOM 1438 C C . ALA A 1 193 ? -18.219 -23.5 -13.805 1 94.44 193 ALA A C 1
ATOM 1440 O O . ALA A 1 193 ? -18.734 -23.781 -12.719 1 94.44 193 ALA A O 1
ATOM 1441 N N . TYR A 1 194 ? -17.734 -22.344 -14.164 1 92.31 194 TYR A N 1
ATOM 1442 C CA . TYR A 1 194 ? -17.766 -21.234 -13.219 1 92.31 194 TYR A CA 1
ATOM 1443 C C . TYR A 1 194 ? -19.188 -20.875 -12.844 1 92.31 194 TYR A C 1
ATOM 1445 O O . TYR A 1 194 ? -20.078 -20.875 -13.695 1 92.31 194 TYR A O 1
ATOM 1453 N N . ASP A 1 195 ? -19.406 -20.484 -11.562 1 90.31 195 ASP A N 1
ATOM 1454 C CA . ASP A 1 195 ? -20.688 -19.938 -11.117 1 90.31 195 ASP A CA 1
ATOM 1455 C C . ASP A 1 195 ? -20.516 -18.516 -10.578 1 90.31 195 ASP A C 1
ATOM 1457 O O . ASP A 1 195 ? -21 -17.562 -11.18 1 90.31 195 ASP A O 1
ATOM 1461 N N . ALA A 1 196 ? -19.719 -18.422 -9.477 1 87.06 196 ALA A N 1
ATOM 1462 C CA . ALA A 1 196 ? -19.547 -17.141 -8.805 1 87.06 196 ALA A CA 1
ATOM 1463 C C . ALA A 1 196 ? -18.234 -17.094 -8.031 1 87.06 196 ALA A C 1
ATOM 1465 O O . ALA A 1 196 ? -17.656 -18.125 -7.707 1 87.06 196 ALA A O 1
ATOM 1466 N N . PRO A 1 197 ? -17.75 -15.812 -7.766 1 88.62 197 PRO A N 1
ATOM 1467 C CA . PRO A 1 197 ? -16.594 -15.711 -6.871 1 88.62 197 PRO A CA 1
ATOM 1468 C C . PRO A 1 197 ? -16.922 -16.172 -5.449 1 88.62 197 PRO A C 1
ATOM 1470 O O . PRO A 1 197 ? -18.062 -16.094 -5.012 1 88.62 197 PRO A O 1
ATOM 1473 N N . ASP A 1 198 ? -15.906 -16.719 -4.785 1 91.69 198 ASP A N 1
ATOM 1474 C CA . ASP A 1 198 ? -16.031 -17.062 -3.371 1 91.69 198 ASP A CA 1
ATOM 1475 C C . ASP A 1 198 ? -15.352 -16.016 -2.494 1 91.69 198 ASP A C 1
ATOM 1477 O O . ASP A 1 198 ? -14.914 -14.969 -2.988 1 91.69 198 ASP A O 1
ATOM 1481 N N . ALA A 1 199 ? -15.188 -16.188 -1.199 1 88.81 199 ALA A N 1
ATOM 1482 C CA . ALA A 1 199 ? -14.859 -15.18 -0.189 1 88.81 199 ALA A CA 1
ATOM 1483 C C . ALA A 1 199 ? -13.445 -14.641 -0.394 1 88.81 199 ALA A C 1
ATOM 1485 O O . ALA A 1 199 ? -13.188 -13.453 -0.159 1 88.81 199 ALA A O 1
ATOM 1486 N N . ASP A 1 200 ? -12.508 -15.422 -0.877 1 92.88 200 ASP A N 1
ATOM 1487 C CA . ASP A 1 200 ? -11.109 -14.984 -0.961 1 92.88 200 ASP A CA 1
ATOM 1488 C C . ASP A 1 200 ? -10.734 -14.633 -2.396 1 92.88 200 ASP A C 1
ATOM 1490 O O . ASP A 1 200 ? -9.547 -14.594 -2.74 1 92.88 200 ASP A O 1
ATOM 1494 N N . PHE A 1 201 ? -11.766 -14.352 -3.209 1 91.88 201 PHE A N 1
ATOM 1495 C CA . PHE A 1 201 ? -11.562 -14.062 -4.625 1 91.88 201 PHE A CA 1
ATOM 1496 C C . PHE A 1 201 ? -10.969 -12.672 -4.812 1 91.88 201 PHE A C 1
ATOM 1498 O O . PHE A 1 201 ? -11.414 -11.711 -4.188 1 91.88 201 PHE A O 1
ATOM 1505 N N . TRP A 1 202 ? -9.93 -12.594 -5.68 1 90.62 202 TRP A N 1
ATOM 1506 C CA . TRP A 1 202 ? -9.266 -11.328 -5.984 1 90.62 202 TRP A CA 1
ATOM 1507 C C . TRP A 1 202 ? -9.258 -11.07 -7.488 1 90.62 202 TRP A C 1
ATOM 1509 O O . TRP A 1 202 ? -9.219 -12.008 -8.289 1 90.62 202 TRP A O 1
ATOM 1519 N N . LEU A 1 203 ? -9.297 -9.875 -7.84 1 87.06 203 LEU A N 1
ATOM 1520 C CA . LEU A 1 203 ? -8.961 -9.383 -9.172 1 87.06 203 LEU A CA 1
ATOM 1521 C C . LEU A 1 203 ? -7.707 -8.516 -9.133 1 87.06 203 LEU A C 1
ATOM 1523 O O . LEU A 1 203 ? -7.711 -7.445 -8.516 1 87.06 203 LEU A O 1
ATOM 1527 N N . ALA A 1 204 ? -6.688 -9.039 -9.75 1 88.06 204 ALA A N 1
ATOM 1528 C CA . ALA A 1 204 ? -5.383 -8.398 -9.617 1 88.06 204 ALA A CA 1
ATOM 1529 C C . ALA A 1 204 ? -4.965 -8.297 -8.156 1 88.06 204 ALA A C 1
ATOM 1531 O O . ALA A 1 204 ? -4.871 -9.312 -7.461 1 88.06 204 ALA A O 1
ATOM 1532 N N . ASP A 1 205 ? -4.793 -7.113 -7.652 1 89.69 205 ASP A N 1
ATOM 1533 C CA . ASP A 1 205 ? -4.445 -6.949 -6.242 1 89.69 205 ASP A CA 1
ATOM 1534 C C . ASP A 1 205 ? -5.609 -6.348 -5.457 1 89.69 205 ASP A C 1
ATOM 1536 O O . ASP A 1 205 ? -5.402 -5.734 -4.406 1 89.69 205 ASP A O 1
ATOM 1540 N N . LEU A 1 206 ? -6.863 -6.621 -5.941 1 87.62 206 LEU A N 1
ATOM 1541 C CA . LEU A 1 206 ? -8.078 -6.133 -5.289 1 87.62 206 LEU A CA 1
ATOM 1542 C C . LEU A 1 206 ? -8.875 -7.285 -4.695 1 87.62 206 LEU A C 1
ATOM 1544 O O . LEU A 1 206 ? -9.305 -8.188 -5.418 1 87.62 206 LEU A O 1
ATOM 1548 N N . PRO A 1 207 ? -9.078 -7.215 -3.361 1 88.25 207 PRO A N 1
ATOM 1549 C CA . PRO A 1 207 ? -10.016 -8.188 -2.789 1 88.25 207 PRO A CA 1
ATOM 1550 C C . PRO A 1 207 ? -11.469 -7.848 -3.086 1 88.25 207 PRO A C 1
ATOM 1552 O O . PRO A 1 207 ? -12.016 -6.895 -2.521 1 88.25 207 PRO A O 1
ATOM 1555 N N . LEU A 1 208 ? -12.086 -8.594 -3.85 1 83.25 208 LEU A N 1
ATOM 1556 C CA . LEU A 1 208 ? -13.406 -8.242 -4.371 1 83.25 208 LEU A CA 1
ATOM 1557 C C . LEU A 1 208 ? -14.43 -8.148 -3.246 1 83.25 208 LEU A C 1
ATOM 1559 O O . LEU A 1 208 ? -15.312 -7.293 -3.281 1 83.25 208 LEU A O 1
ATOM 1563 N N . GLN A 1 209 ? -14.289 -9.008 -2.283 1 82.44 209 GLN A N 1
ATOM 1564 C CA . GLN A 1 209 ? -15.258 -9.023 -1.197 1 82.44 209 GLN A CA 1
ATOM 1565 C C . GLN A 1 209 ? -15.203 -7.727 -0.389 1 82.44 209 GLN A C 1
ATOM 1567 O O . GLN A 1 209 ? -16.156 -7.387 0.32 1 82.44 209 GLN A O 1
ATOM 1572 N N . ARG A 1 210 ? -14.125 -6.965 -0.521 1 80.06 210 ARG A N 1
ATOM 1573 C CA . ARG A 1 210 ? -13.938 -5.75 0.262 1 80.06 210 ARG A CA 1
ATOM 1574 C C . ARG A 1 210 ? -14.375 -4.52 -0.527 1 80.06 210 ARG A C 1
ATOM 1576 O O . ARG A 1 210 ? -14.242 -3.389 -0.05 1 80.06 210 ARG A O 1
ATOM 1583 N N . ILE A 1 211 ? -14.906 -4.73 -1.678 1 80.5 211 ILE A N 1
ATOM 1584 C CA . ILE A 1 211 ? -15.445 -3.643 -2.488 1 80.5 211 ILE A CA 1
ATOM 1585 C C . ILE A 1 211 ? -16.969 -3.676 -2.445 1 80.5 211 ILE A C 1
ATOM 1587 O O . ILE A 1 211 ? -17.594 -4.664 -2.846 1 80.5 211 ILE A O 1
ATOM 1591 N N . PRO A 1 212 ? -17.484 -2.594 -1.965 1 78 212 PRO A N 1
ATOM 1592 C CA . PRO A 1 212 ? -18.953 -2.562 -1.892 1 78 212 PRO A CA 1
ATOM 1593 C C . PRO A 1 212 ? -19.609 -2.73 -3.256 1 78 212 PRO A C 1
ATOM 1595 O O . PRO A 1 212 ? -19.078 -2.27 -4.27 1 78 212 PRO A O 1
ATOM 1598 N N . ALA A 1 213 ? -20.781 -3.346 -3.248 1 76.44 213 ALA A N 1
ATOM 1599 C CA . ALA A 1 213 ? -21.5 -3.68 -4.477 1 76.44 213 ALA A CA 1
ATOM 1600 C C . ALA A 1 213 ? -21.797 -2.426 -5.293 1 76.44 213 ALA A C 1
ATOM 1602 O O . ALA A 1 213 ? -21.688 -2.438 -6.52 1 76.44 213 ALA A O 1
ATOM 1603 N N . HIS A 1 214 ? -22.125 -1.378 -4.578 1 80.69 214 HIS A N 1
ATOM 1604 C CA . HIS A 1 214 ? -22.484 -0.157 -5.285 1 80.69 214 HIS A CA 1
ATOM 1605 C C . HIS A 1 214 ? -21.281 0.462 -5.984 1 80.69 214 HIS A C 1
ATOM 1607 O O . HIS A 1 214 ? -21.438 1.187 -6.969 1 80.69 214 HIS A O 1
ATOM 1613 N N . VAL A 1 215 ? -20.156 0.127 -5.527 1 80.31 215 VAL A N 1
ATOM 1614 C CA . VAL A 1 215 ? -18.938 0.631 -6.152 1 80.31 215 VAL A CA 1
ATOM 1615 C C . VAL A 1 215 ? -18.688 -0.095 -7.473 1 80.31 215 VAL A C 1
ATOM 1617 O O . VAL A 1 215 ? -18.281 0.518 -8.453 1 80.31 215 VAL A O 1
ATOM 1620 N N . PHE A 1 216 ? -19.016 -1.326 -7.547 1 76.62 216 PHE A N 1
ATOM 1621 C CA . PHE A 1 216 ? -18.891 -2.08 -8.789 1 76.62 216 PHE A CA 1
ATOM 1622 C C . PHE A 1 216 ? -19.797 -1.486 -9.867 1 76.62 216 PHE A C 1
ATOM 1624 O O . PHE A 1 216 ? -19.391 -1.337 -11.016 1 76.62 216 PHE A O 1
ATOM 1631 N N . GLU A 1 217 ? -20.906 -1.188 -9.383 1 77.19 217 GLU A N 1
ATOM 1632 C CA . GLU A 1 217 ? -21.875 -0.595 -10.312 1 77.19 217 GLU A CA 1
ATOM 1633 C C . GLU A 1 217 ? -21.375 0.755 -10.82 1 77.19 217 GLU A C 1
ATOM 1635 O O . GLU A 1 217 ? -21.516 1.058 -12.016 1 77.19 217 GLU A O 1
ATOM 1640 N N . ALA A 1 218 ? -20.812 1.412 -9.961 1 80.5 218 ALA A N 1
ATOM 1641 C CA . ALA A 1 218 ? -20.297 2.729 -10.328 1 80.5 218 ALA A CA 1
ATOM 1642 C C . ALA A 1 218 ? -19.109 2.605 -11.297 1 80.5 218 ALA A C 1
ATOM 1644 O O . ALA A 1 218 ? -19 3.383 -12.242 1 80.5 218 ALA A O 1
ATOM 1645 N N . TRP A 1 219 ? -18.266 1.626 -11.062 1 81.06 219 TRP A N 1
ATOM 1646 C CA . TRP A 1 219 ? -17.125 1.413 -11.938 1 81.06 219 TRP A CA 1
ATOM 1647 C C . TRP A 1 219 ? -17.562 1.029 -13.344 1 81.06 219 TRP A C 1
ATOM 1649 O O . TRP A 1 219 ? -16.984 1.488 -14.328 1 81.06 219 TRP A O 1
ATOM 1659 N N . GLN A 1 220 ? -18.547 0.283 -13.367 1 78 220 GLN A N 1
ATOM 1660 C CA . GLN A 1 220 ? -19.109 -0.102 -14.664 1 78 220 GLN A CA 1
ATOM 1661 C C . GLN A 1 220 ? -19.719 1.098 -15.383 1 78 220 GLN A C 1
ATOM 1663 O O . GLN A 1 220 ? -19.484 1.302 -16.578 1 78 220 GLN A O 1
ATOM 1668 N N . ALA A 1 221 ? -20.469 1.809 -14.672 1 80.06 221 ALA A N 1
ATOM 1669 C CA . ALA A 1 221 ? -21.188 2.947 -15.242 1 80.06 221 ALA A CA 1
ATOM 1670 C C . ALA A 1 221 ? -20.219 4.047 -15.664 1 80.06 221 ALA A C 1
ATOM 1672 O O . ALA A 1 221 ? -20.344 4.625 -16.75 1 80.06 221 ALA A O 1
ATOM 1673 N N . LEU A 1 222 ? -19.219 4.219 -14.875 1 77.75 222 LEU A N 1
ATOM 1674 C CA . LEU A 1 222 ? -18.359 5.383 -15.062 1 77.75 222 LEU A CA 1
ATOM 1675 C C . LEU A 1 222 ? -17.172 5.043 -15.961 1 77.75 222 LEU A C 1
ATOM 1677 O O . LEU A 1 222 ? -16.719 5.879 -16.75 1 77.75 222 LEU A O 1
ATOM 1681 N N . TYR A 1 223 ? -16.703 3.781 -15.781 1 78.19 223 TYR A N 1
ATOM 1682 C CA . TYR A 1 223 ? -15.445 3.477 -16.438 1 78.19 223 TYR A CA 1
ATOM 1683 C C . TYR A 1 223 ? -15.594 2.293 -17.391 1 78.19 223 TYR A C 1
ATOM 1685 O O . TYR A 1 223 ? -14.656 1.945 -18.109 1 78.19 223 TYR A O 1
ATOM 1693 N N . GLY A 1 224 ? -16.672 1.63 -17.359 1 75.5 224 GLY A N 1
ATOM 1694 C CA . GLY A 1 224 ? -16.891 0.477 -18.219 1 75.5 224 GLY A CA 1
ATOM 1695 C C . GLY A 1 224 ? -16.156 -0.763 -17.734 1 75.5 224 GLY A C 1
ATOM 1696 O O . GLY A 1 224 ? -15.875 -1.668 -18.531 1 75.5 224 GLY A O 1
ATOM 1697 N N . ILE A 1 225 ? -15.797 -0.714 -16.547 1 72.75 225 ILE A N 1
ATOM 1698 C CA . ILE A 1 225 ? -15.055 -1.845 -15.992 1 72.75 225 ILE A CA 1
ATOM 1699 C C . ILE A 1 225 ? -16.016 -2.795 -15.281 1 72.75 225 ILE A C 1
ATOM 1701 O O . ILE A 1 225 ? -16.703 -2.404 -14.336 1 72.75 225 ILE A O 1
ATOM 1705 N N . ASN A 1 226 ? -16.219 -3.879 -15.891 1 69.12 226 ASN A N 1
ATOM 1706 C CA . ASN A 1 226 ? -17.062 -4.902 -15.281 1 69.12 226 ASN A CA 1
ATOM 1707 C C . ASN A 1 226 ? -16.25 -5.855 -14.414 1 69.12 226 ASN A C 1
ATOM 1709 O O . ASN A 1 226 ? -15.5 -6.684 -14.922 1 69.12 226 ASN A O 1
ATOM 1713 N N . LEU A 1 227 ? -16.391 -5.547 -13.203 1 65.62 227 LEU A N 1
ATOM 1714 C CA . LEU A 1 227 ? -15.656 -6.41 -12.289 1 65.62 227 LEU A CA 1
ATOM 1715 C C . LEU A 1 227 ? -16.578 -7.438 -11.648 1 65.62 227 LEU A C 1
ATOM 1717 O O . LEU A 1 227 ? -16.172 -8.156 -10.727 1 65.62 227 LEU A O 1
ATOM 1721 N N . SER A 1 228 ? -17.891 -7.391 -12.156 1 61.72 228 SER A N 1
ATOM 1722 C CA . SER A 1 228 ? -18.781 -8.414 -11.633 1 61.72 228 SER A CA 1
ATOM 1723 C C . SER A 1 228 ? -18.406 -9.797 -12.164 1 61.72 228 SER A C 1
ATOM 1725 O O . SER A 1 228 ? -17.859 -9.922 -13.258 1 61.72 228 SER A O 1
ATOM 1727 N N . ALA A 1 229 ? -17.734 -10.688 -11.383 1 61.25 229 ALA A N 1
ATOM 1728 C CA . ALA A 1 229 ? -17.359 -12.062 -11.711 1 61.25 229 ALA A CA 1
ATOM 1729 C C . ALA A 1 229 ? -18.406 -12.719 -12.617 1 61.25 229 ALA A C 1
ATOM 1731 O O . ALA A 1 229 ? -18.344 -13.922 -12.859 1 61.25 229 ALA A O 1
ATOM 1732 N N . ASP A 1 230 ? -19.281 -11.875 -13.203 1 70.19 230 ASP A N 1
ATOM 1733 C CA . ASP A 1 230 ? -20.312 -12.469 -14.055 1 70.19 230 ASP A CA 1
ATOM 1734 C C . ASP A 1 230 ? -19.719 -12.922 -15.391 1 70.19 230 ASP A C 1
ATOM 1736 O O . ASP A 1 230 ? -20.281 -13.789 -16.062 1 70.19 230 ASP A O 1
ATOM 1740 N N . PHE A 1 231 ? -18.609 -12.406 -15.656 1 69.44 231 PHE A N 1
ATOM 1741 C CA . PHE A 1 231 ? -17.984 -12.766 -16.922 1 69.44 231 PHE A CA 1
ATOM 1742 C C . PHE A 1 231 ? -17.453 -14.195 -16.875 1 69.44 231 PHE A C 1
ATOM 1744 O O . PHE A 1 231 ? -17.172 -14.797 -17.922 1 69.44 231 PHE A O 1
ATOM 1751 N N . LEU A 1 232 ? -17.453 -14.695 -15.703 1 76.38 232 LEU A N 1
ATOM 1752 C CA . LEU A 1 232 ? -16.953 -16.047 -15.539 1 76.38 232 LEU A CA 1
ATOM 1753 C C . LEU A 1 232 ? -18.078 -17.062 -15.586 1 76.38 232 LEU A C 1
ATOM 1755 O O . LEU A 1 232 ? -17.859 -18.25 -15.859 1 76.38 232 LEU A O 1
ATOM 1759 N N . THR A 1 233 ? -19.234 -16.562 -15.586 1 83.38 233 THR A N 1
ATOM 1760 C CA . THR A 1 233 ? -20.359 -17.469 -15.406 1 83.38 233 THR A CA 1
ATOM 1761 C C . THR A 1 233 ? -20.5 -18.406 -16.609 1 83.38 233 THR A C 1
ATOM 1763 O O . THR A 1 233 ? -20.406 -17.969 -17.75 1 83.38 233 THR A O 1
ATOM 1766 N N . ASP A 1 234 ? -20.547 -19.703 -16.344 1 88.31 234 ASP A N 1
ATOM 1767 C CA . ASP A 1 234 ? -20.859 -20.781 -17.281 1 88.31 234 ASP A CA 1
ATOM 1768 C C . ASP A 1 234 ? -19.625 -21.141 -18.125 1 88.31 234 ASP A C 1
ATOM 1770 O O . ASP A 1 234 ? -19.688 -22.031 -18.969 1 88.31 234 ASP A O 1
ATOM 1774 N N . GLN A 1 235 ? -18.562 -20.484 -17.891 1 90.75 235 GLN A N 1
ATOM 1775 C CA . GLN A 1 235 ? -17.344 -20.859 -18.594 1 90.75 235 GLN A CA 1
ATOM 1776 C C . GLN A 1 235 ? -16.766 -22.156 -18.047 1 90.75 235 GLN A C 1
ATOM 1778 O O . GLN A 1 235 ? -16.781 -22.391 -16.844 1 90.75 235 GLN A O 1
ATOM 1783 N N . PRO A 1 236 ? -16.375 -23.016 -18.984 1 95.19 236 PRO A N 1
ATOM 1784 C CA . PRO A 1 236 ? -15.789 -24.266 -18.516 1 95.19 236 PRO A CA 1
ATOM 1785 C C . PRO A 1 236 ? -14.531 -24.062 -17.672 1 95.19 236 PRO A C 1
ATOM 1787 O O . PRO A 1 236 ? -13.711 -23.203 -17.984 1 95.19 236 PRO A O 1
ATOM 1790 N N . LEU A 1 237 ? -14.445 -24.812 -16.609 1 96.5 237 LEU A N 1
ATOM 1791 C CA . LEU A 1 237 ? -13.297 -24.719 -15.719 1 96.5 237 LEU A CA 1
ATOM 1792 C C . LEU A 1 237 ? -12.484 -26.016 -15.734 1 96.5 237 LEU A C 1
ATOM 1794 O O . LEU A 1 237 ? -11.258 -25.984 -15.648 1 96.5 237 LEU A O 1
ATOM 1798 N N . VAL A 1 238 ? -13.156 -27.109 -15.734 1 97.75 238 VAL A N 1
ATOM 1799 C CA . VAL A 1 238 ? -12.539 -28.438 -15.805 1 97.75 238 VAL A CA 1
ATOM 1800 C C . VAL A 1 238 ? -13.211 -29.25 -16.906 1 97.75 238 VAL A C 1
ATOM 1802 O O . VAL A 1 238 ? -14.438 -29.344 -16.969 1 97.75 238 VAL A O 1
ATOM 1805 N N . VAL A 1 239 ? -12.398 -29.844 -17.766 1 97.62 239 VAL A N 1
ATOM 1806 C CA . VAL A 1 239 ? -12.938 -30.641 -18.875 1 97.62 239 VAL A CA 1
ATOM 1807 C C . VAL A 1 239 ? -12.211 -31.984 -18.953 1 97.62 239 VAL A C 1
ATOM 1809 O O . VAL A 1 239 ? -11.117 -32.125 -18.391 1 97.62 239 VAL A O 1
ATOM 1812 N N . SER A 1 240 ? -12.82 -32.938 -19.594 1 97.69 240 SER A N 1
ATOM 1813 C CA . SER A 1 240 ? -12.219 -34.25 -19.812 1 97.69 240 SER A CA 1
ATOM 1814 C C . SER A 1 240 ? -12.492 -34.75 -21.234 1 97.69 240 SER A C 1
ATOM 1816 O O . SER A 1 240 ? -13.375 -34.219 -21.922 1 97.69 240 SER A O 1
ATOM 1818 N N . GLY A 1 241 ? -11.719 -35.625 -21.688 1 96.94 241 GLY A N 1
ATOM 1819 C CA . GLY A 1 241 ? -11.859 -36.281 -22.984 1 96.94 241 GLY A CA 1
ATOM 1820 C C . GLY A 1 241 ? -10.977 -37.5 -23.141 1 96.94 241 GLY A C 1
ATOM 1821 O O . GLY A 1 241 ? -10.352 -37.969 -22.188 1 96.94 241 GLY A O 1
ATOM 1822 N N . ALA A 1 242 ? -11.062 -38 -24.375 1 96.62 242 ALA A N 1
ATOM 1823 C CA . ALA A 1 242 ? -10.273 -39.188 -24.719 1 96.62 242 ALA A CA 1
ATOM 1824 C C . ALA A 1 242 ? -9.305 -38.906 -25.859 1 96.62 242 ALA A C 1
ATOM 1826 O O . ALA A 1 242 ? -9.547 -37.969 -26.656 1 96.62 242 ALA A O 1
ATOM 1827 N N . TYR A 1 243 ? -8.273 -39.562 -25.891 1 97.31 243 TYR A N 1
ATOM 1828 C CA . TYR A 1 243 ? -7.293 -39.594 -26.969 1 97.31 243 TYR A CA 1
ATOM 1829 C C . TYR A 1 243 ? -6.762 -41 -27.188 1 97.31 243 TYR A C 1
ATOM 1831 O O . TYR A 1 243 ? -6.023 -41.531 -26.359 1 97.31 243 TYR A O 1
ATOM 1839 N N . GLY A 1 244 ? -7.09 -41.531 -28.312 1 96.81 244 GLY A N 1
ATOM 1840 C CA . GLY A 1 244 ? -6.828 -42.969 -28.438 1 96.81 244 GLY A CA 1
ATOM 1841 C C . GLY A 1 244 ? -7.512 -43.812 -27.375 1 96.81 244 GLY A C 1
ATOM 1842 O O . GLY A 1 244 ? -8.719 -43.688 -27.172 1 96.81 244 GLY A O 1
ATOM 1843 N N . GLN A 1 245 ? -6.773 -44.625 -26.734 1 96.88 245 GLN A N 1
ATOM 1844 C CA . GLN A 1 245 ? -7.324 -45.438 -25.688 1 96.88 245 GLN A CA 1
ATOM 1845 C C . GLN A 1 245 ? -7.191 -44.781 -24.312 1 96.88 245 GLN A C 1
ATOM 1847 O O . GLN A 1 245 ? -7.66 -45.281 -23.312 1 96.88 245 GLN A O 1
ATOM 1852 N N . GLY A 1 246 ? -6.469 -43.656 -24.375 1 97.31 246 GLY A N 1
ATOM 1853 C CA . GLY A 1 246 ? -6.23 -42.969 -23.125 1 97.31 246 GLY A CA 1
ATOM 1854 C C . GLY A 1 246 ? -7.254 -41.875 -22.844 1 97.31 246 GLY A C 1
ATOM 1855 O O . GLY A 1 246 ? -8.172 -41.688 -23.625 1 97.31 246 GLY A O 1
ATOM 1856 N N . ARG A 1 247 ? -7.16 -41.281 -21.641 1 97.5 247 ARG A N 1
ATOM 1857 C CA . ARG A 1 247 ? -8.062 -40.219 -21.188 1 97.5 247 ARG A CA 1
ATOM 1858 C C . ARG A 1 247 ? -7.285 -39.031 -20.594 1 97.5 247 ARG A C 1
ATOM 1860 O O . ARG A 1 247 ? -6.168 -39.219 -20.109 1 97.5 247 ARG A O 1
ATOM 1867 N N . TYR A 1 248 ? -7.891 -37.875 -20.734 1 98.38 248 TYR A N 1
ATOM 1868 C CA . TYR A 1 248 ? -7.266 -36.719 -20.125 1 98.38 248 TYR A CA 1
ATOM 1869 C C . TYR A 1 248 ? -8.289 -35.906 -19.344 1 98.38 248 TYR A C 1
ATOM 1871 O O . TYR A 1 248 ? -9.484 -35.938 -19.625 1 98.38 248 TYR A O 1
ATOM 1879 N N . VAL A 1 249 ? -7.863 -35.25 -18.266 1 98.69 249 VAL A N 1
ATOM 1880 C CA . VAL A 1 249 ? -8.578 -34.188 -17.547 1 98.69 249 VAL A CA 1
ATOM 1881 C C . VAL A 1 249 ? -7.754 -32.906 -17.578 1 98.69 249 VAL A C 1
ATOM 1883 O O . VAL A 1 249 ? -6.562 -32.906 -17.266 1 98.69 249 VAL A O 1
ATOM 1886 N N . LEU A 1 250 ? -8.352 -31.828 -18.047 1 98.75 250 LEU A N 1
ATOM 1887 C CA . LEU A 1 250 ? -7.734 -30.5 -18.109 1 98.75 250 LEU A CA 1
ATOM 1888 C C . LEU A 1 250 ? -8.43 -29.531 -17.156 1 98.75 250 LEU A C 1
ATOM 1890 O O . LEU A 1 250 ? -9.641 -29.312 -17.266 1 98.75 250 LEU A O 1
ATOM 1894 N N . SER A 1 251 ? -7.668 -29 -16.234 1 98.75 251 SER A N 1
ATOM 1895 C CA . SER A 1 251 ? -8.258 -28.172 -15.195 1 98.75 251 SER A CA 1
ATOM 1896 C C . SER A 1 251 ? -7.574 -26.812 -15.125 1 98.75 251 SER A C 1
ATOM 1898 O O . SER A 1 251 ? -6.359 -26.734 -14.922 1 98.75 251 SER A O 1
ATOM 1900 N N . TYR A 1 252 ? -8.336 -25.75 -15.227 1 97.94 252 TYR A N 1
ATOM 1901 C CA . TYR A 1 252 ? -7.805 -24.422 -14.953 1 97.94 252 TYR A CA 1
ATOM 1902 C C . TYR A 1 252 ? -7.918 -24.094 -13.469 1 97.94 252 TYR A C 1
ATOM 1904 O O . TYR A 1 252 ? -7.422 -23.047 -13.023 1 97.94 252 TYR A O 1
ATOM 1912 N N . SER A 1 253 ? -8.523 -24.953 -12.742 1 98 253 SER A N 1
ATOM 1913 C CA . SER A 1 253 ? -8.43 -24.906 -11.289 1 98 253 SER A CA 1
ATOM 1914 C C . SER A 1 253 ? -7.223 -25.688 -10.789 1 98 253 SER A C 1
ATOM 1916 O O . SER A 1 253 ? -6.867 -26.719 -11.352 1 98 253 SER A O 1
ATOM 1918 N N . HIS A 1 254 ? -6.629 -25.156 -9.773 1 98.69 254 HIS A N 1
ATOM 1919 C CA . HIS A 1 254 ? -5.512 -25.844 -9.133 1 98.69 254 HIS A CA 1
ATOM 1920 C C . HIS A 1 254 ? -5.996 -26.734 -7.988 1 98.69 254 HIS A C 1
ATOM 1922 O O . HIS A 1 254 ? -5.816 -26.391 -6.816 1 98.69 254 HIS A O 1
ATOM 1928 N N . LEU A 1 255 ? -6.426 -27.922 -8.328 1 98.56 255 LEU A N 1
ATOM 1929 C CA . LEU A 1 255 ? -7.008 -28.828 -7.359 1 98.56 255 LEU A CA 1
ATOM 1930 C C . LEU A 1 255 ? -5.984 -29.234 -6.305 1 98.56 255 LEU A C 1
ATOM 1932 O O . LEU A 1 255 ? -6.344 -29.734 -5.238 1 98.56 255 LEU A O 1
ATOM 1936 N N . GLU A 1 256 ? -4.707 -28.984 -6.625 1 98.56 256 GLU A N 1
ATOM 1937 C CA . GLU A 1 256 ? -3.602 -29.359 -5.746 1 98.56 256 GLU A CA 1
ATOM 1938 C C . GLU A 1 256 ? -3.35 -28.281 -4.695 1 98.56 256 GLU A C 1
ATOM 1940 O O . GLU A 1 256 ? -2.463 -28.422 -3.852 1 98.56 256 GLU A O 1
ATOM 1945 N N . THR A 1 257 ? -4.125 -27.203 -4.668 1 98.62 257 THR A N 1
ATOM 1946 C CA . THR A 1 257 ? -3.936 -26.109 -3.729 1 98.62 257 THR A CA 1
ATOM 1947 C C . THR A 1 257 ? -4.055 -26.594 -2.289 1 98.62 257 THR A C 1
ATOM 1949 O O . THR A 1 257 ? -4.988 -27.328 -1.955 1 98.62 257 THR A O 1
ATOM 1952 N N . PRO A 1 258 ? -3.08 -26.188 -1.427 1 98 258 PRO A N 1
ATOM 1953 C CA . PRO A 1 258 ? -3.137 -26.641 -0.033 1 98 258 PRO A CA 1
ATOM 1954 C C . PRO A 1 258 ? -4.398 -26.172 0.686 1 98 258 PRO A C 1
ATOM 1956 O O . PRO A 1 258 ? -4.871 -25.047 0.45 1 98 258 PRO A O 1
ATOM 1959 N N . GLN A 1 259 ? -4.934 -27.016 1.511 1 96.88 259 GLN A N 1
ATOM 1960 C CA . GLN A 1 259 ? -6.043 -26.719 2.41 1 96.88 259 GLN A CA 1
ATOM 1961 C C . GLN A 1 259 ? -7.262 -26.219 1.636 1 96.88 259 GLN A C 1
ATOM 1963 O O . GLN A 1 259 ? -7.855 -25.203 1.993 1 96.88 259 GLN A O 1
ATOM 1968 N N . SER A 1 260 ? -7.516 -26.812 0.557 1 97.25 260 SER A N 1
ATOM 1969 C CA . SER A 1 260 ? -8.734 -26.625 -0.227 1 97.25 260 SER A CA 1
ATOM 1970 C C . SER A 1 260 ? -9.555 -27.906 -0.29 1 97.25 260 SER A C 1
ATOM 1972 O O . SER A 1 260 ? -9.414 -28.688 -1.231 1 97.25 260 SER A O 1
ATOM 1974 N N . PRO A 1 261 ? -10.414 -28.094 0.644 1 95.94 261 PRO A N 1
ATOM 1975 C CA . PRO A 1 261 ? -11.039 -29.391 0.85 1 95.94 261 PRO A CA 1
ATOM 1976 C C . PRO A 1 261 ? -11.766 -29.906 -0.391 1 95.94 261 PRO A C 1
ATOM 1978 O O . PRO A 1 261 ? -11.562 -31.047 -0.805 1 95.94 261 PRO A O 1
ATOM 1981 N N . ASP A 1 262 ? -12.633 -29.047 -0.994 1 95.75 262 ASP A N 1
ATOM 1982 C CA . ASP A 1 262 ? -13.383 -29.484 -2.17 1 95.75 262 ASP A CA 1
ATOM 1983 C C . ASP A 1 262 ? -12.438 -29.844 -3.312 1 95.75 262 ASP A C 1
ATOM 1985 O O . ASP A 1 262 ? -12.602 -30.891 -3.947 1 95.75 262 ASP A O 1
ATOM 1989 N N . ALA A 1 263 ? -11.469 -29.016 -3.547 1 97.56 263 ALA A N 1
ATOM 1990 C CA . ALA A 1 263 ? -10.5 -29.234 -4.621 1 97.56 263 ALA A CA 1
ATOM 1991 C C . ALA A 1 263 ? -9.68 -30.5 -4.367 1 97.56 263 ALA A C 1
ATOM 1993 O O . ALA A 1 263 ? -9.477 -31.312 -5.273 1 97.56 263 ALA A O 1
ATOM 1994 N N . ASN A 1 264 ? -9.227 -30.688 -3.16 1 97.94 264 ASN A N 1
ATOM 1995 C CA . ASN A 1 264 ? -8.383 -31.812 -2.809 1 97.94 264 ASN A CA 1
ATOM 1996 C C . ASN A 1 264 ? -9.148 -33.125 -2.881 1 97.94 264 ASN A C 1
ATOM 1998 O O . ASN A 1 264 ? -8.617 -34.125 -3.359 1 97.94 264 ASN A O 1
ATOM 2002 N N . ALA A 1 265 ? -10.352 -33.094 -2.436 1 96.25 265 ALA A N 1
ATOM 2003 C CA . ALA A 1 265 ? -11.188 -34.312 -2.531 1 96.25 265 ALA A CA 1
ATOM 2004 C C . ALA A 1 265 ? -11.414 -34.688 -3.986 1 96.25 265 ALA A C 1
ATOM 2006 O O . ALA A 1 265 ? -11.398 -35.875 -4.324 1 96.25 265 ALA A O 1
ATOM 2007 N N . TRP A 1 266 ? -11.664 -33.719 -4.809 1 97.12 266 TRP A N 1
ATOM 2008 C CA . TRP A 1 266 ? -11.852 -34 -6.23 1 97.12 266 TRP A CA 1
ATOM 2009 C C . TRP A 1 266 ? -10.562 -34.531 -6.848 1 97.12 266 TRP A C 1
ATOM 2011 O O . TRP A 1 266 ? -10.594 -35.469 -7.672 1 97.12 266 TRP A O 1
ATOM 2021 N N . LEU A 1 267 ? -9.43 -33.969 -6.441 1 98.06 267 LEU A N 1
ATOM 2022 C CA . LEU A 1 267 ? -8.148 -34.5 -6.918 1 98.06 267 LEU A CA 1
ATOM 2023 C C . LEU A 1 267 ? -7.984 -35.969 -6.566 1 98.06 267 LEU A C 1
ATOM 2025 O O . LEU A 1 267 ? -7.625 -36.781 -7.422 1 98.06 267 LEU A O 1
ATOM 2029 N N . ALA A 1 268 ? -8.258 -36.312 -5.363 1 97.19 268 ALA A N 1
ATOM 2030 C CA . ALA A 1 268 ? -8.164 -37.688 -4.922 1 97.19 268 ALA A CA 1
ATOM 2031 C C . ALA A 1 268 ? -9.078 -38.594 -5.746 1 97.19 268 ALA A C 1
ATOM 2033 O O . ALA A 1 268 ? -8.688 -39.688 -6.141 1 97.19 268 ALA A O 1
ATOM 2034 N N . HIS A 1 269 ? -10.242 -38.094 -5.996 1 96.44 269 HIS A N 1
ATOM 2035 C CA . HIS A 1 269 ? -11.203 -38.844 -6.797 1 96.44 269 HIS A CA 1
ATOM 2036 C C . HIS A 1 269 ? -10.688 -39.062 -8.219 1 96.44 269 HIS A C 1
ATOM 2038 O O . HIS A 1 269 ? -10.789 -40.188 -8.75 1 96.44 269 HIS A O 1
ATOM 2044 N N . LEU A 1 270 ? -10.172 -38.031 -8.82 1 97.5 270 LEU A N 1
ATOM 2045 C CA . LEU A 1 270 ? -9.633 -38.125 -10.172 1 97.5 270 LEU A CA 1
ATOM 2046 C C . LEU A 1 270 ? -8.484 -39.125 -10.227 1 97.5 270 LEU A C 1
ATOM 2048 O O . LEU A 1 270 ? -8.367 -39.906 -11.188 1 97.5 270 LEU A O 1
ATOM 2052 N N . LEU A 1 271 ? -7.652 -39.125 -9.219 1 97.12 271 LEU A N 1
ATOM 2053 C CA . LEU A 1 271 ? -6.52 -40.031 -9.172 1 97.12 271 LEU A CA 1
ATOM 2054 C C . LEU A 1 271 ? -6.996 -41.5 -9.086 1 97.12 271 LEU A C 1
ATOM 2056 O O . LEU A 1 271 ? -6.418 -42.375 -9.719 1 97.12 271 LEU A O 1
ATOM 2060 N N . ARG A 1 272 ? -8.055 -41.75 -8.422 1 95.5 272 ARG A N 1
ATOM 2061 C CA . ARG A 1 272 ? -8.633 -43.094 -8.328 1 95.5 272 ARG A CA 1
ATOM 2062 C C . ARG A 1 272 ? -9.219 -43.531 -9.664 1 95.5 272 ARG A C 1
ATOM 2064 O O . ARG A 1 272 ? -8.992 -44.656 -10.102 1 95.5 272 ARG A O 1
ATOM 2071 N N . ARG A 1 273 ? -9.867 -42.625 -10.273 1 94.56 273 ARG A N 1
ATOM 2072 C CA . ARG A 1 273 ? -10.68 -43 -11.43 1 94.56 273 ARG A CA 1
ATOM 2073 C C . ARG A 1 273 ? -9.859 -42.969 -12.711 1 94.56 273 ARG A C 1
ATOM 2075 O O . ARG A 1 273 ? -10.07 -43.781 -13.609 1 94.56 273 ARG A O 1
ATOM 2082 N N . LEU A 1 274 ? -8.961 -42.031 -12.805 1 94.06 274 LEU A N 1
ATOM 2083 C CA . LEU A 1 274 ? -8.18 -41.844 -14.023 1 94.06 274 LEU A CA 1
ATOM 2084 C C . LEU A 1 274 ? -7.027 -42.844 -14.078 1 94.06 274 LEU A C 1
ATOM 2086 O O . LEU A 1 274 ? -6.605 -43.25 -15.164 1 94.06 274 LEU A O 1
ATOM 2090 N N . ALA A 1 275 ? -6.5 -43.281 -12.891 1 92.94 275 ALA A N 1
ATOM 2091 C CA . ALA A 1 275 ? -5.254 -44.031 -12.914 1 92.94 275 ALA A CA 1
ATOM 2092 C C . ALA A 1 275 ? -5.301 -45.188 -11.914 1 92.94 275 ALA A C 1
ATOM 2094 O O . ALA A 1 275 ? -4.277 -45.812 -11.633 1 92.94 275 ALA A O 1
ATOM 2095 N N . ALA A 1 276 ? -6.457 -45.469 -11.328 1 92.62 276 ALA A N 1
ATOM 2096 C CA . ALA A 1 276 ? -6.641 -46.562 -10.375 1 92.62 276 ALA A CA 1
ATOM 2097 C C . ALA A 1 276 ? -5.633 -46.469 -9.227 1 92.62 276 ALA A C 1
ATOM 2099 O O . ALA A 1 276 ? -5.062 -47.469 -8.805 1 92.62 276 ALA A O 1
ATOM 2100 N N . LEU A 1 277 ? -5.359 -45.25 -8.867 1 94.81 277 LEU A N 1
ATOM 2101 C CA . LEU A 1 277 ? -4.488 -45 -7.723 1 94.81 277 LEU A CA 1
ATOM 2102 C C . LEU A 1 277 ? -5.293 -44.938 -6.43 1 94.81 277 LEU A C 1
ATOM 2104 O O . LEU A 1 277 ? -6.52 -44.844 -6.461 1 94.81 277 LEU A O 1
ATOM 2108 N N . GLU A 1 278 ? -4.57 -45.094 -5.289 1 93.94 278 GLU A N 1
ATOM 2109 C CA . GLU A 1 278 ? -5.242 -45.125 -3.996 1 93.94 278 GLU A CA 1
ATOM 2110 C C . GLU A 1 278 ? -4.645 -44.094 -3.035 1 93.94 278 GLU A C 1
ATOM 2112 O O . GLU A 1 278 ? -3.871 -44.438 -2.143 1 93.94 278 GLU A O 1
ATOM 2117 N N . PRO A 1 279 ? -5.078 -42.875 -3.158 1 95.5 279 PRO A N 1
ATOM 2118 C CA . PRO A 1 279 ? -4.617 -41.875 -2.186 1 95.5 279 PRO A CA 1
ATOM 2119 C C . PRO A 1 279 ? -4.961 -42.25 -0.747 1 95.5 279 PRO A C 1
ATOM 2121 O O . PRO A 1 279 ? -6.039 -42.781 -0.49 1 95.5 279 PRO A O 1
ATOM 2124 N N . ARG A 1 280 ? -4.109 -41.938 0.187 1 94.94 280 ARG A N 1
ATOM 2125 C CA . ARG A 1 280 ? -4.277 -42.312 1.588 1 94.94 280 ARG A CA 1
ATOM 2126 C C . ARG A 1 280 ? -5.164 -41.312 2.318 1 94.94 280 ARG A C 1
ATOM 2128 O O . ARG A 1 280 ? -5.699 -41.594 3.387 1 94.94 280 ARG A O 1
ATOM 2135 N N . ARG A 1 281 ? -5.215 -40.094 1.821 1 94.38 281 ARG A N 1
ATOM 2136 C CA . ARG A 1 281 ? -6.043 -39.031 2.379 1 94.38 281 ARG A CA 1
ATOM 2137 C C . ARG A 1 281 ? -6.66 -38.188 1.272 1 94.38 281 ARG A C 1
ATOM 2139 O O . ARG A 1 281 ? -6.352 -38.375 0.094 1 94.38 281 ARG A O 1
ATOM 2146 N N . ASP A 1 282 ? -7.609 -37.312 1.727 1 93.62 282 ASP A N 1
ATOM 2147 C CA . ASP A 1 282 ? -8.328 -36.5 0.737 1 93.62 282 ASP A CA 1
ATOM 2148 C C . ASP A 1 282 ? -8.102 -35 0.967 1 93.62 282 ASP A C 1
ATOM 2150 O O . ASP A 1 282 ? -8.812 -34.188 0.4 1 93.62 282 ASP A O 1
ATOM 2154 N N . LEU A 1 283 ? -7.195 -34.719 1.863 1 96.5 283 LEU A N 1
ATOM 2155 C CA . LEU A 1 283 ? -6.871 -33.312 2.131 1 96.5 283 LEU A CA 1
ATOM 2156 C C . LEU A 1 283 ? -5.367 -33.094 2.051 1 96.5 283 LEU A C 1
ATOM 2158 O O . LEU A 1 283 ? -4.582 -33.875 2.602 1 96.5 283 LEU A O 1
ATOM 2162 N N . VAL A 1 284 ? -4.98 -32.062 1.279 1 97.69 284 VAL A N 1
ATOM 2163 C CA . VAL A 1 284 ? -3.582 -31.656 1.208 1 97.69 284 VAL A CA 1
ATOM 2164 C C . VAL A 1 284 ? -3.271 -30.703 2.352 1 97.69 284 VAL A C 1
ATOM 2166 O O . VAL A 1 284 ? -3.916 -29.656 2.486 1 97.69 284 VAL A O 1
ATOM 2169 N N . PRO A 1 285 ? -2.344 -31 3.186 1 96.88 285 PRO A N 1
ATOM 2170 C CA . PRO A 1 285 ? -2.037 -30.125 4.324 1 96.88 285 PRO A CA 1
ATOM 2171 C C . PRO A 1 285 ? -1.52 -28.75 3.893 1 96.88 285 PRO A C 1
ATOM 2173 O O . PRO A 1 285 ? -1.109 -28.578 2.744 1 96.88 285 PRO A O 1
ATOM 2176 N N . GLY A 1 286 ? -1.544 -27.875 4.875 1 96.25 286 GLY A N 1
ATOM 2177 C CA . GLY A 1 286 ? -1.033 -26.531 4.621 1 96.25 286 GLY A CA 1
ATOM 2178 C C . GLY A 1 286 ? 0.413 -26.516 4.16 1 96.25 286 GLY A C 1
ATOM 2179 O O . GLY A 1 286 ? 1.188 -27.406 4.52 1 96.25 286 GLY A O 1
ATOM 2180 N N . TRP A 1 287 ? 0.744 -25.516 3.33 1 95.44 287 TRP A N 1
ATOM 2181 C CA . TRP A 1 287 ? 2.102 -25.312 2.84 1 95.44 287 TRP A CA 1
ATOM 2182 C C . TRP A 1 287 ? 2.693 -24.016 3.398 1 95.44 287 TRP A C 1
ATOM 2184 O O . TRP A 1 287 ? 2.355 -22.922 2.943 1 95.44 287 TRP A O 1
ATOM 2194 N N . GLU A 1 288 ? 3.619 -24.156 4.383 1 91.25 288 GLU A N 1
ATOM 2195 C CA . GLU A 1 288 ? 4.238 -23 5.02 1 91.25 288 GLU A CA 1
ATOM 2196 C C . GLU A 1 288 ? 5.652 -22.766 4.5 1 91.25 288 GLU A C 1
ATOM 2198 O O . GLU A 1 288 ? 6.562 -23.547 4.797 1 91.25 288 GLU A O 1
ATOM 2203 N N . LEU A 1 289 ? 5.941 -21.766 3.732 1 88.75 289 LEU A N 1
ATOM 2204 C CA . LEU A 1 289 ? 7.254 -21.484 3.168 1 88.75 289 LEU A CA 1
ATOM 2205 C C . LEU A 1 289 ? 8.031 -20.531 4.066 1 88.75 289 LEU A C 1
ATOM 2207 O O . LEU A 1 289 ? 9.227 -20.312 3.861 1 88.75 289 LEU A O 1
ATOM 2211 N N . GLY A 1 290 ? 7.695 -20.109 5.211 1 75 290 GLY A N 1
ATOM 2212 C CA . GLY A 1 290 ? 8.336 -19.094 6.02 1 75 290 GLY A CA 1
ATOM 2213 C C . GLY A 1 290 ? 9.344 -19.656 7.004 1 75 290 GLY A C 1
ATOM 2214 O O . GLY A 1 290 ? 10.156 -18.906 7.562 1 75 290 GLY A O 1
ATOM 2215 N N . GLU A 1 291 ? 9.492 -21 7.199 1 74.38 291 GLU A N 1
ATOM 2216 C CA . GLU A 1 291 ? 10.375 -21.562 8.219 1 74.38 291 GLU A CA 1
ATOM 2217 C C . GLU A 1 291 ? 11.195 -22.719 7.668 1 74.38 291 GLU A C 1
ATOM 2219 O O . GLU A 1 291 ? 10.836 -23.891 7.867 1 74.38 291 GLU A O 1
ATOM 2224 N N . PRO A 1 292 ? 12.312 -22.359 7.066 1 72.94 292 PRO A N 1
ATOM 2225 C CA . PRO A 1 292 ? 13.016 -23.5 6.492 1 72.94 292 PRO A CA 1
ATOM 2226 C C . PRO A 1 292 ? 13.828 -24.281 7.535 1 72.94 292 PRO A C 1
ATOM 2228 O O . PRO A 1 292 ? 14.367 -23.688 8.469 1 72.94 292 PRO A O 1
ATOM 2231 N N . VAL A 1 293 ? 13.703 -25.594 7.523 1 81.69 293 VAL A N 1
ATOM 2232 C CA . VAL A 1 293 ? 14.531 -26.516 8.289 1 81.69 293 VAL A CA 1
ATOM 2233 C C . VAL A 1 293 ? 15.547 -27.188 7.371 1 81.69 293 VAL A C 1
ATOM 2235 O O . VAL A 1 293 ? 15.227 -28.188 6.711 1 81.69 293 VAL A O 1
ATOM 2238 N N . PRO A 1 294 ? 16.734 -26.703 7.43 1 85.5 294 PRO A N 1
ATOM 2239 C CA . PRO A 1 294 ? 17.719 -27.234 6.477 1 85.5 294 PRO A CA 1
ATOM 2240 C C . PRO A 1 294 ? 17.969 -28.734 6.66 1 85.5 294 PRO A C 1
ATOM 2242 O O . PRO A 1 294 ? 18.141 -29.203 7.789 1 85.5 294 PRO A O 1
ATOM 2245 N N . ALA A 1 295 ? 17.984 -29.469 5.516 1 89.88 295 ALA A N 1
ATOM 2246 C CA . ALA A 1 295 ? 18.188 -30.922 5.535 1 89.88 295 ALA A CA 1
ATOM 2247 C C . ALA A 1 295 ? 19.547 -31.297 4.949 1 89.88 295 ALA A C 1
ATOM 2249 O O . ALA A 1 295 ? 19.828 -32.469 4.719 1 89.88 295 ALA A O 1
ATOM 2250 N N . TRP A 1 296 ? 20.359 -30.328 4.789 1 91.38 296 TRP A N 1
ATOM 2251 C CA . TRP A 1 296 ? 21.688 -30.578 4.211 1 91.38 296 TRP A CA 1
ATOM 2252 C C . TRP A 1 296 ? 22.656 -31.109 5.262 1 91.38 296 TRP A C 1
ATOM 2254 O O . TRP A 1 296 ? 22.562 -30.734 6.438 1 91.38 296 TRP A O 1
ATOM 2264 N N . PRO A 1 297 ? 23.516 -31.984 4.891 1 84.69 297 PRO A N 1
ATOM 2265 C CA . PRO A 1 297 ? 24.406 -32.656 5.859 1 84.69 297 PRO A CA 1
ATOM 2266 C C . PRO A 1 297 ? 25.422 -31.688 6.465 1 84.69 297 PRO A C 1
ATOM 2268 O O . PRO A 1 297 ? 25.859 -31.875 7.602 1 84.69 297 PRO A O 1
ATOM 2271 N N . ASP A 1 298 ? 25.969 -30.75 5.645 1 87.75 298 ASP A N 1
ATOM 2272 C CA . ASP A 1 298 ? 27 -29.812 6.098 1 87.75 298 ASP A CA 1
ATOM 2273 C C . ASP A 1 298 ? 26.578 -28.359 5.812 1 87.75 298 ASP A C 1
ATOM 2275 O O . ASP A 1 298 ? 26.188 -28.031 4.691 1 87.75 298 ASP A O 1
ATOM 2279 N N . TYR A 1 299 ? 26.719 -27.656 6.902 1 84.94 299 TYR A N 1
ATOM 2280 C CA . TYR A 1 299 ? 26.312 -26.266 6.828 1 84.94 299 TYR A CA 1
ATOM 2281 C C . TYR A 1 299 ? 27.156 -25.5 5.82 1 84.94 299 TYR A C 1
ATOM 2283 O O . TYR A 1 299 ? 26.656 -24.625 5.102 1 84.94 299 TYR A O 1
ATOM 2291 N N . THR A 1 300 ? 28.344 -25.781 5.777 1 89.25 300 THR A N 1
ATOM 2292 C CA . THR A 1 300 ? 29.266 -25.078 4.891 1 89.25 300 THR A CA 1
ATOM 2293 C C . THR A 1 300 ? 28.859 -25.281 3.432 1 89.25 300 THR A C 1
ATOM 2295 O O . THR A 1 300 ? 28.906 -24.344 2.635 1 89.25 300 THR A O 1
ATOM 2298 N N . THR A 1 301 ? 28.453 -26.5 3.15 1 92.06 301 THR A N 1
ATOM 2299 C CA . THR A 1 301 ? 28.047 -26.812 1.787 1 92.06 301 THR A CA 1
ATOM 2300 C C . THR A 1 301 ? 26.703 -26.156 1.452 1 92.06 301 THR A C 1
ATOM 2302 O O . THR A 1 301 ? 26.469 -25.781 0.304 1 92.06 301 THR A O 1
ATOM 2305 N N . ALA A 1 302 ? 25.906 -25.953 2.459 1 93.56 302 ALA A N 1
ATOM 2306 C CA . ALA A 1 302 ? 24.562 -25.422 2.258 1 93.56 302 ALA A CA 1
ATOM 2307 C C . ALA A 1 302 ? 24.562 -23.891 2.279 1 93.56 302 ALA A C 1
ATOM 2309 O O . ALA A 1 302 ? 23.578 -23.25 1.894 1 93.56 302 ALA A O 1
ATOM 2310 N N . MET A 1 303 ? 25.625 -23.297 2.66 1 94.69 303 MET A N 1
ATOM 2311 C CA . MET A 1 303 ? 25.672 -21.891 3.035 1 94.69 303 MET A CA 1
ATOM 2312 C C . MET A 1 303 ? 25.234 -21 1.877 1 94.69 303 MET A C 1
ATOM 2314 O O . MET A 1 303 ? 24.438 -20.078 2.064 1 94.69 303 MET A O 1
ATOM 2318 N N . PRO A 1 304 ? 25.719 -21.25 0.636 1 96.5 304 PRO A N 1
ATOM 2319 C CA . PRO A 1 304 ? 25.281 -20.375 -0.45 1 96.5 304 PRO A CA 1
ATOM 2320 C C . PRO A 1 304 ? 23.781 -20.422 -0.68 1 96.5 304 PRO A C 1
ATOM 2322 O O . PRO A 1 304 ? 23.156 -19.406 -1.011 1 96.5 304 PRO A O 1
ATOM 2325 N N . LEU A 1 305 ? 23.219 -21.562 -0.512 1 96.38 305 LEU A N 1
ATOM 2326 C CA . LEU A 1 305 ? 21.781 -21.734 -0.661 1 96.38 305 LEU A CA 1
ATOM 2327 C C . LEU A 1 305 ? 21.031 -21.031 0.465 1 96.38 305 LEU A C 1
ATOM 2329 O O . LEU A 1 305 ? 20.031 -20.359 0.222 1 96.38 305 LEU A O 1
ATOM 2333 N N . LEU A 1 306 ? 21.531 -21.156 1.663 1 95.62 306 LEU A N 1
ATOM 2334 C CA . LEU A 1 306 ? 20.922 -20.516 2.828 1 95.62 306 LEU A CA 1
ATOM 2335 C C . LEU A 1 306 ? 21.016 -19 2.721 1 95.62 306 LEU A C 1
ATOM 2337 O O . LEU A 1 306 ? 20.062 -18.297 3.064 1 95.62 306 LEU A O 1
ATOM 2341 N N . ASP A 1 307 ? 22.109 -18.547 2.232 1 96.75 307 ASP A N 1
ATOM 2342 C CA . ASP A 1 307 ? 22.297 -17.109 2.041 1 96.75 307 ASP A CA 1
ATOM 2343 C C . ASP A 1 307 ? 21.312 -16.562 1.001 1 96.75 307 ASP A C 1
ATOM 2345 O O . ASP A 1 307 ? 20.75 -15.484 1.176 1 96.75 307 ASP A O 1
ATOM 2349 N N . ALA A 1 308 ? 21.156 -17.312 -0.037 1 97.75 308 ALA A N 1
ATOM 2350 C CA . ALA A 1 308 ? 20.203 -16.906 -1.078 1 97.75 308 ALA A CA 1
ATOM 2351 C C . ALA A 1 308 ? 18.781 -16.828 -0.532 1 97.75 308 ALA A C 1
ATOM 2353 O O . ALA A 1 308 ? 18.047 -15.898 -0.854 1 97.75 308 ALA A O 1
ATOM 2354 N N . LEU A 1 309 ? 18.453 -17.781 0.284 1 97 309 LEU A N 1
ATOM 2355 C CA . LEU A 1 309 ? 17.125 -17.781 0.899 1 97 309 LEU A CA 1
ATOM 2356 C C . LEU A 1 309 ? 16.953 -16.578 1.821 1 97 309 LEU A C 1
ATOM 2358 O O . LEU A 1 309 ? 15.906 -15.914 1.783 1 97 309 LEU A O 1
ATOM 2362 N N . ARG A 1 310 ? 17.922 -16.312 2.621 1 95.5 310 ARG A N 1
ATOM 2363 C CA . ARG A 1 310 ? 17.891 -15.172 3.521 1 95.5 310 ARG A CA 1
ATOM 2364 C C . ARG A 1 310 ? 17.734 -13.867 2.744 1 95.5 310 ARG A C 1
ATOM 2366 O O . ARG A 1 310 ? 16.922 -13.008 3.119 1 95.5 310 ARG A O 1
ATOM 2373 N N . ARG A 1 311 ? 18.469 -13.695 1.663 1 96.69 311 ARG A N 1
ATOM 2374 C CA . ARG A 1 311 ? 18.406 -12.492 0.834 1 96.69 311 ARG A CA 1
ATOM 2375 C C . ARG A 1 311 ? 17.031 -12.344 0.184 1 96.69 311 ARG A C 1
ATOM 2377 O O . ARG A 1 311 ? 16.5 -11.242 0.103 1 96.69 311 ARG A O 1
ATOM 2384 N N . THR A 1 312 ? 16.516 -13.453 -0.263 1 96.69 312 THR A N 1
ATOM 2385 C CA . THR A 1 312 ? 15.203 -13.422 -0.901 1 96.69 312 THR A CA 1
ATOM 2386 C C . THR A 1 312 ? 14.117 -13.047 0.105 1 96.69 312 THR A C 1
ATOM 2388 O O . THR A 1 312 ? 13.242 -12.242 -0.195 1 96.69 312 THR A O 1
ATOM 2391 N N . HIS A 1 313 ? 14.211 -13.57 1.298 1 95.19 313 HIS A N 1
ATOM 2392 C CA . HIS A 1 313 ? 13.273 -13.219 2.355 1 95.19 313 HIS A CA 1
ATOM 2393 C C . HIS A 1 313 ? 13.352 -11.734 2.693 1 95.19 313 HIS A C 1
ATOM 2395 O O . HIS A 1 313 ? 12.32 -11.07 2.859 1 95.19 313 HIS A O 1
ATOM 2401 N N . ALA A 1 314 ? 14.539 -11.305 2.812 1 93.94 314 ALA A N 1
ATOM 2402 C CA . ALA A 1 314 ? 14.742 -9.898 3.129 1 93.94 314 ALA A CA 1
ATOM 2403 C C . ALA A 1 314 ? 14.156 -9 2.045 1 93.94 314 ALA A C 1
ATOM 2405 O O . ALA A 1 314 ? 13.555 -7.965 2.344 1 93.94 314 ALA A O 1
ATOM 2406 N N . LEU A 1 315 ? 14.336 -9.367 0.86 1 95.44 315 LEU A N 1
ATOM 2407 C CA . LEU A 1 315 ? 13.797 -8.625 -0.276 1 95.44 315 LEU A CA 1
ATOM 2408 C C . LEU A 1 315 ? 12.273 -8.586 -0.229 1 95.44 315 LEU A C 1
ATOM 2410 O O . LEU A 1 315 ? 11.672 -7.531 -0.443 1 95.44 315 LEU A O 1
ATOM 2414 N N . LEU A 1 316 ? 11.664 -9.711 0.036 1 96.56 316 LEU A N 1
ATOM 2415 C CA . LEU A 1 316 ? 10.211 -9.797 0.082 1 96.56 316 LEU A CA 1
ATOM 2416 C C . LEU A 1 316 ? 9.656 -9.016 1.27 1 96.56 316 LEU A C 1
ATOM 2418 O O . LEU A 1 316 ? 8.633 -8.344 1.151 1 96.56 316 LEU A O 1
ATOM 2422 N N . ASP A 1 317 ? 10.336 -9.062 2.371 1 93.94 317 ASP A N 1
ATOM 2423 C CA . ASP A 1 317 ? 9.945 -8.273 3.535 1 93.94 317 ASP A CA 1
ATOM 2424 C C . ASP A 1 317 ? 10.008 -6.777 3.227 1 93.94 317 ASP A C 1
ATOM 2426 O O . ASP A 1 317 ? 9.109 -6.023 3.607 1 93.94 317 ASP A O 1
ATOM 2430 N N . LEU A 1 318 ? 11.086 -6.426 2.574 1 91.75 318 LEU A N 1
ATOM 2431 C CA . LEU A 1 318 ? 11.234 -5.035 2.162 1 91.75 318 LEU A CA 1
ATOM 2432 C C . LEU A 1 318 ? 10.086 -4.609 1.253 1 91.75 318 LEU A C 1
ATOM 2434 O O . LEU A 1 318 ? 9.539 -3.516 1.409 1 91.75 318 LEU A O 1
ATOM 2438 N N . ALA A 1 319 ? 9.734 -5.422 0.313 1 95.06 319 ALA A N 1
ATOM 2439 C CA . ALA A 1 319 ? 8.656 -5.125 -0.621 1 95.06 319 ALA A CA 1
ATOM 2440 C C . ALA A 1 319 ? 7.328 -4.957 0.113 1 95.06 319 ALA A C 1
ATOM 2442 O O . ALA A 1 319 ? 6.512 -4.102 -0.251 1 95.06 319 ALA A O 1
ATOM 2443 N N . VAL A 1 320 ? 7.109 -5.727 1.156 1 93.56 320 VAL A N 1
ATOM 2444 C CA . VAL A 1 320 ? 5.887 -5.633 1.952 1 93.56 320 VAL A CA 1
ATOM 2445 C C . VAL A 1 320 ? 5.891 -4.336 2.754 1 93.56 320 VAL A C 1
ATOM 2447 O O . VAL A 1 320 ? 4.879 -3.633 2.814 1 93.56 320 VAL A O 1
ATOM 2450 N N . GLU A 1 321 ? 7.012 -4.012 3.27 1 88.62 321 GLU A N 1
ATOM 2451 C CA . GLU A 1 321 ? 7.145 -2.793 4.059 1 88.62 321 GLU A CA 1
ATOM 2452 C C . GLU A 1 321 ? 6.82 -1.556 3.227 1 88.62 321 GLU A C 1
ATOM 2454 O O . GLU A 1 321 ? 6.289 -0.573 3.746 1 88.62 321 GLU A O 1
ATOM 2459 N N . HIS A 1 322 ? 7.109 -1.646 2.02 1 89.31 322 HIS A N 1
ATOM 2460 C CA . HIS A 1 322 ? 6.891 -0.506 1.136 1 89.31 322 HIS A CA 1
ATOM 2461 C C . HIS A 1 322 ? 5.598 -0.666 0.342 1 89.31 322 HIS A C 1
ATOM 2463 O O . HIS A 1 322 ? 5.391 0.019 -0.663 1 89.31 322 HIS A O 1
ATOM 2469 N N . HIS A 1 323 ? 4.738 -1.606 0.667 1 89.12 323 HIS A N 1
ATOM 2470 C CA . HIS A 1 323 ? 3.389 -1.816 0.152 1 89.12 323 HIS A CA 1
ATOM 2471 C C . HIS A 1 323 ? 3.416 -2.211 -1.32 1 89.12 323 HIS A C 1
ATOM 2473 O O . HIS A 1 323 ? 2.51 -1.858 -2.078 1 89.12 323 HIS A O 1
ATOM 2479 N N . LEU A 1 324 ? 4.523 -2.805 -1.722 1 94.38 324 LEU A N 1
ATOM 2480 C CA . LEU A 1 324 ? 4.637 -3.326 -3.08 1 94.38 324 LEU A CA 1
ATOM 2481 C C . LEU A 1 324 ? 4.141 -4.766 -3.152 1 94.38 324 LEU A C 1
ATOM 2483 O O . LEU A 1 324 ? 3.592 -5.184 -4.176 1 94.38 324 LEU A O 1
ATOM 2487 N N . PHE A 1 325 ? 4.402 -5.488 -2.135 1 96.38 325 PHE A N 1
ATOM 2488 C CA . PHE A 1 325 ? 3.93 -6.855 -1.948 1 96.38 325 PHE A CA 1
ATOM 2489 C C . PHE A 1 325 ? 3.066 -6.965 -0.697 1 96.38 325 PHE A C 1
ATOM 2491 O O . PHE A 1 325 ? 2.969 -6.012 0.081 1 96.38 325 PHE A O 1
ATOM 2498 N N . PHE A 1 326 ? 2.311 -8.031 -0.551 1 93.44 326 PHE A N 1
ATOM 2499 C CA . PHE A 1 326 ? 1.509 -8.312 0.633 1 93.44 326 PHE A CA 1
ATOM 2500 C C . PHE A 1 326 ? 1.371 -9.82 0.841 1 93.44 326 PHE A C 1
ATOM 2502 O O . PHE A 1 326 ? 1.673 -10.609 -0.059 1 93.44 326 PHE A O 1
ATOM 2509 N N . ARG A 1 327 ? 0.949 -10.172 2.018 1 92.06 327 ARG A N 1
ATOM 2510 C CA . ARG A 1 327 ? 0.733 -11.586 2.289 1 92.06 327 ARG A CA 1
ATOM 2511 C C . ARG A 1 327 ? -0.603 -12.055 1.723 1 92.06 327 ARG A C 1
ATOM 2513 O O . ARG A 1 327 ? -1.66 -11.57 2.127 1 92.06 327 ARG A O 1
ATOM 2520 N N . ARG A 1 328 ? -0.558 -12.969 0.763 1 94.81 328 ARG A N 1
ATOM 2521 C CA . ARG A 1 328 ? -1.762 -13.477 0.118 1 94.81 328 ARG A CA 1
ATOM 2522 C C . ARG A 1 328 ? -2.189 -14.805 0.734 1 94.81 328 ARG A C 1
ATOM 2524 O O . ARG A 1 328 ? -3.375 -15.023 0.998 1 94.81 328 ARG A O 1
ATOM 2531 N N . ALA A 1 329 ? -1.311 -15.703 0.869 1 94.12 329 ALA A N 1
ATOM 2532 C CA . ALA A 1 329 ? -1.434 -17.016 1.51 1 94.12 329 ALA A CA 1
ATOM 2533 C C . ALA A 1 329 ? -0.116 -17.438 2.152 1 94.12 329 ALA A C 1
ATOM 2535 O O . ALA A 1 329 ? 0.936 -16.859 1.864 1 94.12 329 ALA A O 1
ATOM 2536 N N . PRO A 1 330 ? -0.146 -18.422 3.023 1 94 330 PRO A N 1
ATOM 2537 C CA . PRO A 1 330 ? 1.101 -18.859 3.664 1 94 330 PRO A CA 1
ATOM 2538 C C . PRO A 1 330 ? 2.168 -19.281 2.658 1 94 330 PRO A C 1
ATOM 2540 O O . PRO A 1 330 ? 3.363 -19.188 2.949 1 94 330 PRO A O 1
ATOM 2543 N N . TRP A 1 331 ? 1.741 -19.672 1.451 1 96.12 331 TRP A N 1
ATOM 2544 C CA . TRP A 1 331 ? 2.68 -20.188 0.457 1 96.12 331 TRP A CA 1
ATOM 2545 C C . TRP A 1 331 ? 2.842 -19.203 -0.694 1 96.12 331 TRP A C 1
ATOM 2547 O O . TRP A 1 331 ? 3.588 -19.453 -1.643 1 96.12 331 TRP A O 1
ATOM 2557 N N . LEU A 1 332 ? 2.146 -18.062 -0.584 1 96.56 332 LEU A N 1
ATOM 2558 C CA . LEU A 1 332 ? 2.105 -17.156 -1.728 1 96.56 332 LEU A CA 1
ATOM 2559 C C . LEU A 1 332 ? 2.166 -15.703 -1.272 1 96.56 332 LEU A C 1
ATOM 2561 O O . LEU A 1 332 ? 1.366 -15.273 -0.436 1 96.56 332 LEU A O 1
ATOM 2565 N N . TRP A 1 333 ? 3.156 -15.039 -1.864 1 96 333 TRP A N 1
ATOM 2566 C CA . TRP A 1 333 ? 3.182 -13.586 -1.726 1 96 333 TRP A CA 1
ATOM 2567 C C . TRP A 1 333 ? 2.354 -12.914 -2.818 1 96 333 TRP A C 1
ATOM 2569 O O . TRP A 1 333 ? 2.484 -13.25 -3.998 1 96 333 TRP A O 1
ATOM 2579 N N . GLY A 1 334 ? 1.43 -12.062 -2.322 1 95.38 334 GLY A N 1
ATOM 2580 C CA . GLY A 1 334 ? 0.759 -11.219 -3.295 1 95.38 334 GLY A CA 1
ATOM 2581 C C . GLY A 1 334 ? 1.584 -10.008 -3.705 1 95.38 334 GLY A C 1
ATOM 2582 O O . GLY A 1 334 ? 2.57 -9.672 -3.047 1 95.38 334 GLY A O 1
ATOM 2583 N N . TRP A 1 335 ? 1.252 -9.375 -4.82 1 95.25 335 TRP A N 1
ATOM 2584 C CA . TRP A 1 335 ? 2.004 -8.227 -5.309 1 95.25 335 TRP A CA 1
ATOM 2585 C C . TRP A 1 335 ? 1.094 -7.262 -6.066 1 95.25 335 TRP A C 1
ATOM 2587 O O . TRP A 1 335 ? 0.032 -7.656 -6.555 1 95.25 335 TRP A O 1
ATOM 2597 N N . ARG A 1 336 ? 1.546 -6.055 -6.082 1 92.94 336 ARG A N 1
ATOM 2598 C CA . ARG A 1 336 ? 0.86 -5.047 -6.883 1 92.94 336 ARG A CA 1
ATOM 2599 C C . ARG A 1 336 ? 1.051 -5.309 -8.375 1 92.94 336 ARG A C 1
ATOM 2601 O O . ARG A 1 336 ? 2.102 -5.793 -8.797 1 92.94 336 ARG A O 1
ATOM 2608 N N . THR A 1 337 ? 0.03 -4.832 -9.07 1 90.38 337 THR A N 1
ATOM 2609 C CA . THR A 1 337 ? 0.043 -5.07 -10.508 1 90.38 337 THR A CA 1
ATOM 2610 C C . THR A 1 337 ? 1.268 -4.426 -11.148 1 90.38 337 THR A C 1
ATOM 2612 O O . THR A 1 337 ? 1.643 -3.307 -10.805 1 90.38 337 THR A O 1
ATOM 2615 N N . GLY A 1 338 ? 1.911 -5.203 -12.008 1 88.25 338 GLY A N 1
ATOM 2616 C CA . GLY A 1 338 ? 3.059 -4.688 -12.742 1 88.25 338 GLY A CA 1
ATOM 2617 C C . GLY A 1 338 ? 4.387 -5.141 -12.164 1 88.25 338 GLY A C 1
ATOM 2618 O O . GLY A 1 338 ? 5.422 -5.055 -12.828 1 88.25 338 GLY A O 1
ATOM 2619 N N . LEU A 1 339 ? 4.363 -5.559 -10.953 1 93.69 339 LEU A N 1
ATOM 2620 C CA . LEU A 1 339 ? 5.59 -6 -10.305 1 93.69 339 LEU A CA 1
ATOM 2621 C C . LEU A 1 339 ? 5.859 -7.473 -10.594 1 93.69 339 LEU A C 1
ATOM 2623 O O . LEU A 1 339 ? 4.953 -8.211 -10.977 1 93.69 339 LEU A O 1
ATOM 2627 N N . PRO A 1 340 ? 7.09 -7.855 -10.461 1 94.62 340 PRO A N 1
ATOM 2628 C CA . PRO A 1 340 ? 7.473 -9.219 -10.844 1 94.62 340 PRO A CA 1
ATOM 2629 C C . PRO A 1 340 ? 7.199 -10.234 -9.734 1 94.62 340 PRO A C 1
ATOM 2631 O O . PRO A 1 340 ? 8.086 -11.016 -9.375 1 94.62 340 PRO A O 1
ATOM 2634 N N . GLY A 1 341 ? 5.973 -10.258 -9.281 1 95 341 GLY A N 1
ATOM 2635 C CA . GLY A 1 341 ? 5.605 -11.102 -8.156 1 95 341 GLY A CA 1
ATOM 2636 C C . GLY A 1 341 ? 5.703 -12.586 -8.469 1 95 341 GLY A C 1
ATOM 2637 O O . GLY A 1 341 ? 6.09 -13.375 -7.609 1 95 341 GLY A O 1
ATOM 2638 N N . ALA A 1 342 ? 5.379 -13.008 -9.688 1 94.12 342 ALA A N 1
ATOM 2639 C CA . ALA A 1 342 ? 5.414 -14.422 -10.07 1 94.12 342 ALA A CA 1
ATOM 2640 C C . ALA A 1 342 ? 6.836 -14.977 -9.984 1 94.12 342 ALA A C 1
ATOM 2642 O O . ALA A 1 342 ? 7.062 -16.031 -9.406 1 94.12 342 ALA A O 1
ATOM 2643 N N . ALA A 1 343 ? 7.77 -14.227 -10.547 1 95.31 343 ALA A N 1
ATOM 2644 C CA . ALA A 1 343 ? 9.164 -14.648 -10.547 1 95.31 343 ALA A CA 1
ATOM 2645 C C . ALA A 1 343 ? 9.719 -14.742 -9.125 1 95.31 343 ALA A C 1
ATOM 2647 O O . ALA A 1 343 ? 10.43 -15.688 -8.789 1 95.31 343 ALA A O 1
ATOM 2648 N N . CYS A 1 344 ? 9.336 -13.797 -8.305 1 96.81 344 CYS A N 1
ATOM 2649 C CA . CYS A 1 344 ? 9.797 -13.781 -6.922 1 96.81 344 CYS A CA 1
ATOM 2650 C C . CYS A 1 344 ? 9.258 -14.984 -6.156 1 96.81 344 CYS A C 1
ATOM 2652 O O . CYS A 1 344 ? 9.984 -15.602 -5.379 1 96.81 344 CYS A O 1
ATOM 2654 N N . ASN A 1 345 ? 8.008 -15.281 -6.371 1 96.75 345 ASN A N 1
ATOM 2655 C CA . ASN A 1 345 ? 7.414 -16.438 -5.703 1 96.75 345 ASN A CA 1
ATOM 2656 C C . ASN A 1 345 ? 8.055 -17.734 -6.164 1 96.75 345 ASN A C 1
ATOM 2658 O O . ASN A 1 345 ? 8.266 -18.656 -5.363 1 96.75 345 ASN A O 1
ATOM 2662 N N . ASN A 1 346 ? 8.32 -17.844 -7.477 1 96.75 346 ASN A N 1
ATOM 2663 C CA . ASN A 1 346 ? 9 -19.031 -7.996 1 96.75 346 ASN A CA 1
ATOM 2664 C C . ASN A 1 346 ? 10.344 -19.266 -7.301 1 96.75 346 ASN A C 1
ATOM 2666 O O . ASN A 1 346 ? 10.617 -20.359 -6.828 1 96.75 346 ASN A O 1
ATOM 2670 N N . LEU A 1 347 ? 11.109 -18.25 -7.207 1 97.62 347 LEU A N 1
ATOM 2671 C CA . LEU A 1 347 ? 12.43 -18.375 -6.598 1 97.62 347 LEU A CA 1
ATOM 2672 C C . LEU A 1 347 ? 12.312 -18.703 -5.113 1 97.62 347 LEU A C 1
ATOM 2674 O O . LEU A 1 347 ? 13.008 -19.578 -4.605 1 97.62 347 LEU A O 1
ATOM 2678 N N . HIS A 1 348 ? 11.445 -17.953 -4.426 1 97.31 348 HIS A N 1
ATOM 2679 C CA . HIS A 1 348 ? 11.273 -18.172 -2.992 1 97.31 348 HIS A CA 1
ATOM 2680 C C . HIS A 1 348 ? 10.875 -19.609 -2.689 1 97.31 348 HIS A C 1
ATOM 2682 O O . HIS A 1 348 ? 11.477 -20.25 -1.83 1 97.31 348 HIS A O 1
ATOM 2688 N N . ALA A 1 349 ? 9.906 -20.125 -3.395 1 97.44 349 ALA A N 1
ATOM 2689 C CA . ALA A 1 349 ? 9.43 -21.484 -3.178 1 97.44 349 ALA A CA 1
ATOM 2690 C C . ALA A 1 349 ? 10.516 -22.516 -3.5 1 97.44 349 ALA A C 1
ATOM 2692 O O . ALA A 1 349 ? 10.688 -23.5 -2.777 1 97.44 349 ALA A O 1
ATOM 2693 N N . ALA A 1 350 ? 11.242 -22.281 -4.578 1 97.88 350 ALA A N 1
ATOM 2694 C CA . ALA A 1 350 ? 12.312 -23.188 -4.973 1 97.88 350 ALA A CA 1
ATOM 2695 C C . ALA A 1 350 ? 13.414 -23.234 -3.912 1 97.88 350 ALA A C 1
ATOM 2697 O O . ALA A 1 350 ? 13.859 -24.312 -3.529 1 97.88 350 ALA A O 1
ATOM 2698 N N . LEU A 1 351 ? 13.797 -22.078 -3.43 1 97.56 351 LEU A N 1
ATOM 2699 C CA . LEU A 1 351 ? 14.852 -22.016 -2.422 1 97.56 351 LEU A CA 1
ATOM 2700 C C . LEU A 1 351 ? 14.414 -22.703 -1.135 1 97.56 351 LEU A C 1
ATOM 2702 O O . LEU A 1 351 ? 15.172 -23.484 -0.553 1 97.56 351 LEU A O 1
ATOM 2706 N N . CYS A 1 352 ? 13.234 -22.406 -0.717 1 96.44 352 CYS A N 1
ATOM 2707 C CA . CYS A 1 352 ? 12.711 -23.031 0.49 1 96.44 352 CYS A CA 1
ATOM 2708 C C . CYS A 1 352 ? 12.711 -24.547 0.358 1 96.44 352 CYS A C 1
ATOM 2710 O O . CYS A 1 352 ? 13.133 -25.266 1.272 1 96.44 352 CYS A O 1
ATOM 2712 N N . THR A 1 353 ? 12.281 -25.031 -0.8 1 95.88 353 THR A N 1
ATOM 2713 C CA . THR A 1 353 ? 12.188 -26.469 -1.03 1 95.88 353 THR A CA 1
ATOM 2714 C C . THR A 1 353 ? 13.578 -27.094 -1.083 1 95.88 353 THR A C 1
ATOM 2716 O O . THR A 1 353 ? 13.82 -28.125 -0.46 1 95.88 353 THR A O 1
ATOM 2719 N N . ALA A 1 354 ? 14.484 -26.469 -1.796 1 96.31 354 ALA A N 1
ATOM 2720 C CA . ALA A 1 354 ? 15.836 -27.016 -1.953 1 96.31 354 ALA A CA 1
ATOM 2721 C C . ALA A 1 354 ? 16.547 -27.109 -0.605 1 96.31 354 ALA A C 1
ATOM 2723 O O . ALA A 1 354 ? 17.25 -28.094 -0.346 1 96.31 354 ALA A O 1
ATOM 2724 N N . VAL A 1 355 ? 16.328 -26.125 0.225 1 94.62 355 VAL A N 1
ATOM 2725 C CA . VAL A 1 355 ? 16.969 -26.109 1.534 1 94.62 355 VAL A CA 1
ATOM 2726 C C . VAL A 1 355 ? 16.391 -27.219 2.412 1 94.62 355 VAL A C 1
ATOM 2728 O O . VAL A 1 355 ? 17.109 -27.812 3.215 1 94.62 355 VAL A O 1
ATOM 2731 N N . ASN A 1 356 ? 15.172 -27.562 2.207 1 92.75 356 ASN A N 1
ATOM 2732 C CA . ASN A 1 356 ? 14.477 -28.516 3.062 1 92.75 356 ASN A CA 1
ATOM 2733 C C . ASN A 1 356 ? 14.586 -29.938 2.518 1 92.75 356 ASN A C 1
ATOM 2735 O O . ASN A 1 356 ? 14.039 -30.875 3.1 1 92.75 356 ASN A O 1
ATOM 2739 N N . LEU A 1 357 ? 15.219 -30.141 1.428 1 93.25 357 LEU A N 1
ATOM 2740 C CA . LEU A 1 357 ? 15.375 -31.453 0.795 1 93.25 357 LEU A CA 1
ATOM 2741 C C . LEU A 1 357 ? 16.797 -31.969 0.946 1 93.25 357 LEU A C 1
ATOM 2743 O O . LEU A 1 357 ? 17.75 -31.266 0.593 1 93.25 357 LEU A O 1
ATOM 2747 N N . ALA A 1 358 ? 16.953 -33.188 1.514 1 94.25 358 ALA A N 1
ATOM 2748 C CA . ALA A 1 358 ? 18.281 -33.781 1.59 1 94.25 358 ALA A CA 1
ATOM 2749 C C . ALA A 1 358 ? 18.859 -34.031 0.196 1 94.25 358 ALA A C 1
ATOM 2751 O O . ALA A 1 358 ? 18.234 -34.719 -0.621 1 94.25 358 ALA A O 1
ATOM 2752 N N . PRO A 1 359 ? 19.969 -33.5 -0.037 1 95.31 359 PRO A N 1
ATOM 2753 C CA . PRO A 1 359 ? 20.531 -33.656 -1.381 1 95.31 359 PRO A CA 1
ATOM 2754 C C . PRO A 1 359 ? 21.047 -35.062 -1.638 1 95.31 359 PRO A C 1
ATOM 2756 O O . PRO A 1 359 ? 21.578 -35.719 -0.731 1 95.31 359 PRO A O 1
ATOM 2759 N N . SER A 1 360 ? 20.891 -35.5 -2.869 1 95.19 360 SER A N 1
ATOM 2760 C CA . SER A 1 360 ? 21.5 -36.75 -3.303 1 95.19 360 SER A CA 1
ATOM 2761 C C . SER A 1 360 ? 22.984 -36.562 -3.609 1 95.19 360 SER A C 1
ATOM 2763 O O . SER A 1 360 ? 23.5 -35.469 -3.586 1 95.19 360 SER A O 1
ATOM 2765 N N . GLY A 1 361 ? 23.641 -37.719 -3.848 1 94 361 GLY A N 1
ATOM 2766 C CA . GLY A 1 361 ? 25.031 -37.625 -4.27 1 94 361 GLY A CA 1
ATOM 2767 C C . GLY A 1 361 ? 25.219 -36.844 -5.562 1 94 361 GLY A C 1
ATOM 2768 O O . GLY A 1 361 ? 26.125 -36.031 -5.672 1 94 361 GLY A O 1
ATOM 2769 N N . GLU A 1 362 ? 24.344 -37.031 -6.488 1 95.56 362 GLU A N 1
ATOM 2770 C CA . GLU A 1 362 ? 24.391 -36.344 -7.773 1 95.56 362 GLU A CA 1
ATOM 2771 C C . GLU A 1 362 ? 24.156 -34.844 -7.598 1 95.56 362 GLU A C 1
ATOM 2773 O O . GLU A 1 362 ? 24.797 -34.031 -8.266 1 95.56 362 GLU A O 1
ATOM 2778 N N . ALA A 1 363 ? 23.25 -34.531 -6.703 1 96.75 363 ALA A N 1
ATOM 2779 C CA . ALA A 1 363 ? 22.953 -33.125 -6.426 1 96.75 363 ALA A CA 1
ATOM 2780 C C . ALA A 1 363 ? 24.172 -32.438 -5.805 1 96.75 363 ALA A C 1
ATOM 2782 O O . ALA A 1 363 ? 24.469 -31.281 -6.145 1 96.75 363 ALA A O 1
ATOM 2783 N N . LEU A 1 364 ? 24.828 -33.156 -4.914 1 96.38 364 LEU A N 1
ATOM 2784 C CA . LEU A 1 364 ? 26 -32.562 -4.281 1 96.38 364 LEU A CA 1
ATOM 2785 C C . LEU A 1 364 ? 27.125 -32.375 -5.301 1 96.38 364 LEU A C 1
ATOM 2787 O O . LEU A 1 364 ? 27.844 -31.359 -5.242 1 96.38 364 LEU A O 1
ATOM 2791 N N . ASP A 1 365 ? 27.297 -33.281 -6.227 1 96.94 365 ASP A N 1
ATOM 2792 C CA . ASP A 1 365 ? 28.297 -33.125 -7.293 1 96.94 365 ASP A CA 1
ATOM 2793 C C . ASP A 1 365 ? 27.969 -31.922 -8.172 1 96.94 365 ASP A C 1
ATOM 2795 O O . ASP A 1 365 ? 28.859 -31.109 -8.453 1 96.94 365 ASP A O 1
ATOM 2799 N N . TYR A 1 366 ? 26.766 -31.844 -8.578 1 97.69 366 TYR A N 1
ATOM 2800 C CA . TYR A 1 366 ? 26.312 -30.703 -9.367 1 97.69 366 TYR A CA 1
ATOM 2801 C C . TYR A 1 366 ? 26.547 -29.391 -8.617 1 97.69 366 TYR A C 1
ATOM 2803 O O . TYR A 1 366 ? 27.047 -28.422 -9.195 1 97.69 366 TYR A O 1
ATOM 2811 N N . TRP A 1 367 ? 26.266 -29.406 -7.336 1 97.44 367 TRP A N 1
ATOM 2812 C CA . TRP A 1 367 ? 26.359 -28.219 -6.492 1 97.44 367 TRP A CA 1
ATOM 2813 C C . TRP A 1 367 ? 27.812 -27.766 -6.367 1 97.44 367 TRP A C 1
ATOM 2815 O O . TRP A 1 367 ? 28.109 -26.562 -6.379 1 97.44 367 TRP A O 1
ATOM 2825 N N . ARG A 1 368 ? 28.656 -28.672 -6.234 1 95.94 368 ARG A N 1
ATOM 2826 C CA . ARG A 1 368 ? 30.078 -28.344 -6.145 1 95.94 368 ARG A CA 1
ATOM 2827 C C . ARG A 1 368 ? 30.531 -27.562 -7.367 1 95.94 368 ARG A C 1
ATOM 2829 O O . ARG A 1 368 ? 31.391 -26.672 -7.258 1 95.94 368 ARG A O 1
ATOM 2836 N N . ASP A 1 369 ? 29.922 -27.828 -8.453 1 97.5 369 ASP A N 1
ATOM 2837 C CA . ASP A 1 369 ? 30.328 -27.203 -9.711 1 97.5 369 ASP A CA 1
ATOM 2838 C C . ASP A 1 369 ? 29.734 -25.797 -9.836 1 97.5 369 ASP A C 1
ATOM 2840 O O . ASP A 1 369 ? 30.344 -24.938 -10.477 1 97.5 369 ASP A O 1
ATOM 2844 N N . VAL A 1 370 ? 28.562 -25.578 -9.211 1 98.12 370 VAL A N 1
ATOM 2845 C CA . VAL A 1 370 ? 27.844 -24.375 -9.594 1 98.12 370 VAL A CA 1
ATOM 2846 C C . VAL A 1 370 ? 27.703 -23.453 -8.383 1 98.12 370 VAL A C 1
ATOM 2848 O O . VAL A 1 370 ? 27.281 -22.297 -8.523 1 98.12 370 VAL A O 1
ATOM 2851 N N . SER A 1 371 ? 28.047 -23.875 -7.195 1 97.5 371 SER A N 1
ATOM 2852 C CA . SER A 1 371 ? 27.734 -23.172 -5.957 1 97.5 371 SER A CA 1
ATOM 2853 C C . SER A 1 371 ? 28.391 -21.797 -5.93 1 97.5 371 SER A C 1
ATOM 2855 O O . SER A 1 371 ? 27.812 -20.828 -5.426 1 97.5 371 SER A O 1
ATOM 2857 N N . SER A 1 372 ? 29.641 -21.703 -6.426 1 97.19 372 SER A N 1
ATOM 2858 C CA . SER A 1 372 ? 30.344 -20.422 -6.438 1 97.19 372 SER A CA 1
ATOM 2859 C C . SER A 1 372 ? 29.625 -19.406 -7.332 1 97.19 372 SER A C 1
ATOM 2861 O O . SER A 1 372 ? 29.406 -18.266 -6.934 1 97.19 372 SER A O 1
ATOM 2863 N N . ARG A 1 373 ? 29.312 -19.844 -8.484 1 97.62 373 ARG A N 1
ATOM 2864 C CA . ARG A 1 373 ? 28.594 -18.984 -9.406 1 97.62 373 ARG A CA 1
ATOM 2865 C C . ARG A 1 373 ? 27.219 -18.625 -8.852 1 97.62 373 ARG A C 1
ATOM 2867 O O . ARG A 1 373 ? 26.781 -17.484 -8.977 1 97.62 373 ARG A O 1
ATOM 2874 N N . PHE A 1 374 ? 26.594 -19.578 -8.242 1 98.44 374 PHE A N 1
ATOM 2875 C CA . PHE A 1 374 ? 25.281 -19.359 -7.641 1 98.44 374 PHE A CA 1
ATOM 2876 C C . PHE A 1 374 ? 25.359 -18.266 -6.578 1 98.44 374 PHE A C 1
ATOM 2878 O O . PHE A 1 374 ? 24.5 -17.391 -6.523 1 98.44 374 PHE A O 1
ATOM 2885 N N . ALA A 1 375 ? 26.344 -18.312 -5.754 1 98.06 375 ALA A N 1
ATOM 2886 C CA . ALA A 1 375 ? 26.516 -17.328 -4.688 1 98.06 375 ALA A CA 1
ATOM 2887 C C . ALA A 1 375 ? 26.703 -15.93 -5.262 1 98.06 375 ALA A C 1
ATOM 2889 O O . ALA A 1 375 ? 26.125 -14.961 -4.758 1 98.06 375 ALA A O 1
ATOM 2890 N N . GLU A 1 376 ? 27.469 -15.867 -6.297 1 97.75 376 GLU A N 1
ATOM 2891 C CA . GLU A 1 376 ? 27.703 -14.586 -6.949 1 97.75 376 GLU A CA 1
ATOM 2892 C C . GLU A 1 376 ? 26.422 -14.039 -7.562 1 97.75 376 GLU A C 1
ATOM 2894 O O . GLU A 1 376 ? 26.094 -12.859 -7.398 1 97.75 376 GLU A O 1
ATOM 2899 N N . LEU A 1 377 ? 25.703 -14.883 -8.25 1 97.69 377 LEU A N 1
ATOM 2900 C CA . LEU A 1 377 ? 24.453 -14.5 -8.906 1 97.69 377 LEU A CA 1
ATOM 2901 C C . LEU A 1 377 ? 23.422 -14.039 -7.879 1 97.69 377 LEU A C 1
ATOM 2903 O O . LEU A 1 377 ? 22.703 -13.062 -8.102 1 97.69 377 LEU A O 1
ATOM 2907 N N . SER A 1 378 ? 23.375 -14.766 -6.797 1 98.19 378 SER A N 1
ATOM 2908 C CA . SER A 1 378 ? 22.406 -14.461 -5.75 1 98.19 378 SER A CA 1
ATOM 2909 C C . SER A 1 378 ? 22.656 -13.07 -5.156 1 98.19 378 SER A C 1
ATOM 2911 O O . SER A 1 378 ? 21.719 -12.312 -4.926 1 98.19 378 SER A O 1
ATOM 2913 N N . SER A 1 379 ? 23.891 -12.797 -4.906 1 97.19 379 SER A N 1
ATOM 2914 C CA . SER A 1 379 ? 24.25 -11.484 -4.367 1 97.19 379 SER A CA 1
ATOM 2915 C C . SER A 1 379 ? 23.922 -10.367 -5.348 1 97.19 379 SER A C 1
ATOM 2917 O O . SER A 1 379 ? 23.328 -9.359 -4.965 1 97.19 379 SER A O 1
ATOM 2919 N N . LEU A 1 380 ? 24.266 -10.617 -6.594 1 96.81 380 LEU A N 1
ATOM 2920 C CA . LEU A 1 380 ? 24.016 -9.633 -7.633 1 96.81 380 LEU A CA 1
ATOM 2921 C C . LEU A 1 380 ? 22.516 -9.414 -7.824 1 96.81 380 LEU A C 1
ATOM 2923 O O . LEU A 1 380 ? 22.062 -8.273 -7.945 1 96.81 380 LEU A O 1
ATOM 2927 N N . PHE A 1 381 ? 21.797 -10.445 -7.824 1 97.81 381 PHE A N 1
ATOM 2928 C CA . PHE A 1 381 ? 20.359 -10.359 -8.016 1 97.81 381 PHE A CA 1
ATOM 2929 C C . PHE A 1 381 ? 19.703 -9.609 -6.867 1 97.81 381 PHE A C 1
ATOM 2931 O O . PHE A 1 381 ? 18.859 -8.734 -7.086 1 97.81 381 PHE A O 1
ATOM 2938 N N . ALA A 1 382 ? 20.047 -9.969 -5.625 1 96.75 382 ALA A N 1
ATOM 2939 C CA . ALA A 1 382 ? 19.438 -9.352 -4.449 1 96.75 382 ALA A CA 1
ATOM 2940 C C . ALA A 1 382 ? 19.656 -7.84 -4.445 1 96.75 382 ALA A C 1
ATOM 2942 O O . ALA A 1 382 ? 18.719 -7.07 -4.203 1 96.75 382 ALA A O 1
ATOM 2943 N N . ALA A 1 383 ? 20.844 -7.449 -4.727 1 93.38 383 ALA A N 1
ATOM 2944 C CA . ALA A 1 383 ? 21.172 -6.027 -4.762 1 93.38 383 ALA A CA 1
ATOM 2945 C C . ALA A 1 383 ? 20.406 -5.312 -5.867 1 93.38 383 ALA A C 1
ATOM 2947 O O . ALA A 1 383 ? 19.828 -4.242 -5.645 1 93.38 383 ALA A O 1
ATOM 2948 N N . GLY A 1 384 ? 20.375 -5.93 -7.016 1 93.94 384 GLY A N 1
ATOM 2949 C CA . GLY A 1 384 ? 19.656 -5.352 -8.133 1 93.94 384 GLY A CA 1
ATOM 2950 C C . GLY A 1 384 ? 18.156 -5.277 -7.898 1 93.94 384 GLY A C 1
ATOM 2951 O O . GLY A 1 384 ? 17.531 -4.258 -8.195 1 93.94 384 GLY A O 1
ATOM 2952 N N . ALA A 1 385 ? 17.609 -6.344 -7.383 1 96.56 385 ALA A N 1
ATOM 2953 C CA . ALA A 1 385 ? 16.172 -6.414 -7.141 1 96.56 385 ALA A CA 1
ATOM 2954 C C . ALA A 1 385 ? 15.75 -5.402 -6.082 1 96.56 385 ALA A C 1
ATOM 2956 O O . ALA A 1 385 ? 14.688 -4.777 -6.199 1 96.56 385 ALA A O 1
ATOM 2957 N N . GLU A 1 386 ? 16.562 -5.289 -5.031 1 94.31 386 GLU A N 1
ATOM 2958 C CA . GLU A 1 386 ? 16.312 -4.273 -4.016 1 94.31 386 GLU A CA 1
ATOM 2959 C C . GLU A 1 386 ? 16.25 -2.879 -4.633 1 94.31 386 GLU A C 1
ATOM 2961 O O . GLU A 1 386 ? 15.312 -2.119 -4.375 1 94.31 386 GLU A O 1
ATOM 2966 N N . GLY A 1 387 ? 17.25 -2.604 -5.441 1 91.75 387 GLY A N 1
ATOM 2967 C CA . GLY A 1 387 ? 17.266 -1.322 -6.129 1 91.75 387 GLY A CA 1
ATOM 2968 C C . GLY A 1 387 ? 16.062 -1.104 -7.023 1 91.75 387 GLY A C 1
ATOM 2969 O O . GLY A 1 387 ? 15.484 -0.018 -7.035 1 91.75 387 GLY A O 1
ATOM 2970 N N . TYR A 1 388 ? 15.688 -2.061 -7.746 1 94.25 388 TYR A N 1
ATOM 2971 C CA . TYR A 1 388 ? 14.562 -1.975 -8.664 1 94.25 388 TYR A CA 1
ATOM 2972 C C . TYR A 1 388 ? 13.258 -1.718 -7.91 1 94.25 388 TYR A C 1
ATOM 2974 O O . TYR A 1 388 ? 12.492 -0.819 -8.266 1 94.25 388 TYR A O 1
ATOM 2982 N N . LEU A 1 389 ? 12.992 -2.52 -6.852 1 94.88 389 LEU A N 1
ATOM 2983 C CA . LEU A 1 389 ? 11.742 -2.398 -6.105 1 94.88 389 LEU A CA 1
ATOM 2984 C C . LEU A 1 389 ? 11.633 -1.026 -5.449 1 94.88 389 LEU A C 1
ATOM 2986 O O . LEU A 1 389 ? 10.562 -0.406 -5.477 1 94.88 389 LEU A O 1
ATOM 2990 N N . LEU A 1 390 ? 12.742 -0.564 -4.895 1 91.31 390 LEU A N 1
ATOM 2991 C CA . LEU A 1 390 ? 12.711 0.736 -4.234 1 91.31 390 LEU A CA 1
ATOM 2992 C C . LEU A 1 390 ? 12.586 1.861 -5.258 1 91.31 390 LEU A C 1
ATOM 2994 O O . LEU A 1 390 ? 11.961 2.889 -4.98 1 91.31 390 LEU A O 1
ATOM 2998 N N . ALA A 1 391 ? 13.125 1.685 -6.457 1 91.94 391 ALA A N 1
ATOM 2999 C CA . ALA A 1 391 ? 12.93 2.66 -7.527 1 91.94 391 ALA A CA 1
ATOM 3000 C C . ALA A 1 391 ? 11.469 2.715 -7.961 1 91.94 391 ALA A C 1
ATOM 3002 O O . ALA A 1 391 ? 10.938 3.789 -8.258 1 91.94 391 ALA A O 1
ATOM 3003 N N . CYS A 1 392 ? 10.82 1.539 -8.016 1 93.19 392 CYS A N 1
ATOM 3004 C CA . CYS A 1 392 ? 9.391 1.505 -8.312 1 93.19 392 CYS A CA 1
ATOM 3005 C C . CYS A 1 392 ? 8.602 2.277 -7.262 1 93.19 392 CYS A C 1
ATOM 3007 O O . CYS A 1 392 ? 7.699 3.049 -7.602 1 93.19 392 CYS A O 1
ATOM 3009 N N . ARG A 1 393 ? 8.961 2.078 -6.035 1 91.62 393 ARG A N 1
ATOM 3010 C CA . ARG A 1 393 ? 8.305 2.775 -4.934 1 91.62 393 ARG A CA 1
ATOM 3011 C C . ARG A 1 393 ? 8.516 4.281 -5.043 1 91.62 393 ARG A C 1
ATOM 3013 O O . ARG A 1 393 ? 7.578 5.059 -4.828 1 91.62 393 ARG A O 1
ATOM 3020 N N . LEU A 1 394 ? 9.719 4.684 -5.332 1 89.44 394 LEU A N 1
ATOM 3021 C CA . LEU A 1 394 ? 10.039 6.098 -5.508 1 89.44 394 LEU A CA 1
ATOM 3022 C C . LEU A 1 394 ? 9.219 6.699 -6.645 1 89.44 394 LEU A C 1
ATOM 3024 O O . LEU A 1 394 ? 8.672 7.797 -6.508 1 89.44 394 LEU A O 1
ATOM 3028 N N . ALA A 1 395 ? 9.156 5.98 -7.711 1 90.06 395 ALA A N 1
ATOM 3029 C CA . ALA A 1 395 ? 8.391 6.449 -8.867 1 90.06 395 ALA A CA 1
ATOM 3030 C C . ALA A 1 395 ? 6.934 6.695 -8.492 1 90.06 395 ALA A C 1
ATOM 3032 O O . ALA A 1 395 ? 6.344 7.695 -8.898 1 90.06 395 ALA A O 1
ATOM 3033 N N . GLU A 1 396 ? 6.414 5.762 -7.777 1 88.94 396 GLU A N 1
ATOM 3034 C CA . GLU A 1 396 ? 5.031 5.902 -7.328 1 88.94 396 GLU A CA 1
ATOM 3035 C C . GLU A 1 396 ? 4.855 7.148 -6.469 1 88.94 396 GLU A C 1
ATOM 3037 O O . GLU A 1 396 ? 3.898 7.906 -6.652 1 88.94 396 GLU A O 1
ATOM 3042 N N . THR A 1 397 ? 5.762 7.32 -5.574 1 87.19 397 THR A N 1
ATOM 3043 C CA . THR A 1 397 ? 5.695 8.438 -4.633 1 87.19 397 THR A CA 1
ATOM 3044 C C . THR A 1 397 ? 5.805 9.766 -5.367 1 87.19 397 THR A C 1
ATOM 3046 O O . THR A 1 397 ? 5.121 10.734 -5.016 1 87.19 397 THR A O 1
ATOM 3049 N N . LEU A 1 398 ? 6.598 9.805 -6.379 1 86.44 398 LEU A N 1
ATOM 3050 C CA . LEU A 1 398 ? 6.895 11.062 -7.051 1 86.44 398 LEU A CA 1
ATOM 3051 C C . LEU A 1 398 ? 5.926 11.312 -8.203 1 86.44 398 LEU A C 1
ATOM 3053 O O . LEU A 1 398 ? 5.867 12.414 -8.742 1 86.44 398 LEU A O 1
ATOM 3057 N N . SER A 1 399 ? 5.137 10.328 -8.523 1 85.88 399 SER A N 1
ATOM 3058 C CA . SER A 1 399 ? 4.32 10.359 -9.734 1 85.88 399 SER A CA 1
ATOM 3059 C C . SER A 1 399 ? 3.404 11.578 -9.75 1 85.88 399 SER A C 1
ATOM 3061 O O . SER A 1 399 ? 3.25 12.234 -10.781 1 85.88 399 SER A O 1
ATOM 3063 N N . PRO A 1 400 ? 2.818 12.023 -8.625 1 79 400 PRO A N 1
ATOM 3064 C CA . PRO A 1 400 ? 1.906 13.164 -8.68 1 79 400 PRO A CA 1
ATOM 3065 C C . PRO A 1 400 ? 2.639 14.5 -8.836 1 79 400 PRO A C 1
ATOM 3067 O O . PRO A 1 400 ? 2.082 15.453 -9.391 1 79 400 PRO A O 1
ATOM 3070 N N . THR A 1 401 ? 3.857 14.578 -8.391 1 78.38 401 THR A N 1
ATOM 3071 C CA . THR A 1 401 ? 4.562 15.852 -8.352 1 78.38 401 THR A CA 1
ATOM 3072 C C . THR A 1 401 ? 5.633 15.906 -9.438 1 78.38 401 THR A C 1
ATOM 3074 O O . THR A 1 401 ? 5.824 16.953 -10.078 1 78.38 401 THR A O 1
ATOM 3077 N N . LEU A 1 402 ? 6.324 14.766 -9.609 1 80.94 402 LEU A N 1
ATOM 3078 C CA . LEU A 1 402 ? 7.402 14.648 -10.586 1 80.94 402 LEU A CA 1
ATOM 3079 C C . LEU A 1 402 ? 7.285 13.352 -11.375 1 80.94 402 LEU A C 1
ATOM 3081 O O . LEU A 1 402 ? 8.125 12.461 -11.242 1 80.94 402 LEU A O 1
ATOM 3085 N N . PRO A 1 403 ? 6.297 13.25 -12.25 1 79.69 403 PRO A N 1
ATOM 3086 C CA . PRO A 1 403 ? 6 11.969 -12.898 1 79.69 403 PRO A CA 1
ATOM 3087 C C . PRO A 1 403 ? 7.172 11.445 -13.734 1 79.69 403 PRO A C 1
ATOM 3089 O O . PRO A 1 403 ? 7.293 10.234 -13.945 1 79.69 403 PRO A O 1
ATOM 3092 N N . ASP A 1 404 ? 8.102 12.336 -14.062 1 82.19 404 ASP A N 1
ATOM 3093 C CA . ASP A 1 404 ? 9.172 11.891 -14.953 1 82.19 404 ASP A CA 1
ATOM 3094 C C . ASP A 1 404 ? 10.5 11.797 -14.211 1 82.19 404 ASP A C 1
ATOM 3096 O O . ASP A 1 404 ? 11.555 11.648 -14.836 1 82.19 404 ASP A O 1
ATOM 3100 N N . ALA A 1 405 ? 10.344 11.867 -12.898 1 81.44 405 ALA A N 1
ATOM 3101 C CA . ALA A 1 405 ? 11.578 11.867 -12.109 1 81.44 405 ALA A CA 1
ATOM 3102 C C . ALA A 1 405 ? 12.32 10.547 -12.258 1 81.44 405 ALA A C 1
ATOM 3104 O O . ALA A 1 405 ? 13.555 10.531 -12.367 1 81.44 405 ALA A O 1
ATOM 3105 N N . VAL A 1 406 ? 11.555 9.445 -12.289 1 86.25 406 VAL A N 1
ATOM 3106 C CA . VAL A 1 406 ? 12.125 8.117 -12.484 1 86.25 406 VAL A CA 1
ATOM 3107 C C . VAL A 1 406 ? 11.789 7.617 -13.891 1 86.25 406 VAL A C 1
ATOM 3109 O O . VAL A 1 406 ? 10.625 7.43 -14.227 1 86.25 406 VAL A O 1
ATOM 3112 N N . ASP A 1 407 ? 12.828 7.402 -14.648 1 87.44 407 ASP A N 1
ATOM 3113 C CA . ASP A 1 407 ? 12.656 7.012 -16.047 1 87.44 407 ASP A CA 1
ATOM 3114 C C . ASP A 1 407 ? 12.039 5.617 -16.156 1 87.44 407 ASP A C 1
ATOM 3116 O O . ASP A 1 407 ? 12.656 4.629 -15.734 1 87.44 407 ASP A O 1
ATOM 3120 N N . GLN A 1 408 ? 10.945 5.605 -16.828 1 86.75 408 GLN A N 1
ATOM 3121 C CA . GLN A 1 408 ? 10.234 4.336 -16.953 1 86.75 408 GLN A CA 1
ATOM 3122 C C . GLN A 1 408 ? 11.008 3.352 -17.828 1 86.75 408 GLN A C 1
ATOM 3124 O O . GLN A 1 408 ? 11 2.146 -17.562 1 86.75 408 GLN A O 1
ATOM 3129 N N . ARG A 1 409 ? 11.625 3.77 -18.812 1 89.5 409 ARG A N 1
ATOM 3130 C CA . ARG A 1 409 ? 12.414 2.9 -19.688 1 89.5 409 ARG A CA 1
ATOM 3131 C C . ARG A 1 409 ? 13.57 2.26 -18.922 1 89.5 409 ARG A C 1
ATOM 3133 O O . ARG A 1 409 ? 13.875 1.083 -19.109 1 89.5 409 ARG A O 1
ATOM 3140 N N . GLY A 1 410 ? 14.133 3.121 -18.094 1 89.19 410 GLY A N 1
ATOM 3141 C CA . GLY A 1 410 ? 15.18 2.59 -17.234 1 89.19 410 GLY A CA 1
ATOM 3142 C C . GLY A 1 410 ? 14.695 1.498 -16.297 1 89.19 410 GLY A C 1
ATOM 3143 O O . GLY A 1 410 ? 15.359 0.475 -16.141 1 89.19 410 GLY A O 1
ATOM 3144 N N . LEU A 1 411 ? 13.547 1.731 -15.781 1 91 411 LEU A N 1
ATOM 3145 C CA . LEU A 1 411 ? 12.961 0.731 -14.898 1 91 411 LEU A CA 1
ATOM 3146 C C . LEU A 1 411 ? 12.633 -0.547 -15.664 1 91 411 LEU A C 1
ATOM 3148 O O . LEU A 1 411 ? 12.875 -1.65 -15.164 1 91 411 LEU A O 1
ATOM 3152 N N . ASP A 1 412 ? 12.156 -0.413 -16.812 1 91.69 412 ASP A N 1
ATOM 3153 C CA . ASP A 1 412 ? 11.828 -1.569 -17.641 1 91.69 412 ASP A CA 1
ATOM 3154 C C . ASP A 1 412 ? 13.078 -2.381 -17.984 1 91.69 412 ASP A C 1
ATOM 3156 O O . ASP A 1 412 ? 13.047 -3.613 -17.969 1 91.69 412 ASP A O 1
ATOM 3160 N N . ASN A 1 413 ? 14.094 -1.669 -18.266 1 92.81 413 ASN A N 1
ATOM 3161 C CA . ASN A 1 413 ? 15.359 -2.336 -18.562 1 92.81 413 ASN A CA 1
ATOM 3162 C C . ASN A 1 413 ? 15.898 -3.094 -17.359 1 92.81 413 ASN A C 1
ATOM 3164 O O . ASN A 1 413 ? 16.406 -4.211 -17.5 1 92.81 413 ASN A O 1
ATOM 3168 N N . GLN A 1 414 ? 15.797 -2.461 -16.266 1 92.5 414 GLN A N 1
ATOM 3169 C CA . GLN A 1 414 ? 16.234 -3.115 -15.039 1 92.5 414 GLN A CA 1
ATOM 3170 C C . GLN A 1 414 ? 15.398 -4.355 -14.742 1 92.5 414 GLN A C 1
ATOM 3172 O O . GLN A 1 414 ? 15.93 -5.398 -14.367 1 92.5 414 GLN A O 1
ATOM 3177 N N . ARG A 1 415 ? 14.156 -4.234 -14.93 1 94.69 415 ARG A N 1
ATOM 3178 C CA . ARG A 1 415 ? 13.25 -5.359 -14.703 1 94.69 415 ARG A CA 1
ATOM 3179 C C . ARG A 1 415 ? 13.617 -6.539 -15.594 1 94.69 415 ARG A C 1
ATOM 3181 O O . ARG A 1 415 ? 13.688 -7.68 -15.133 1 94.69 415 ARG A O 1
ATOM 3188 N N . GLU A 1 416 ? 13.836 -6.238 -16.812 1 94.38 416 GLU A N 1
ATOM 3189 C CA . GLU A 1 416 ? 14.164 -7.281 -17.766 1 94.38 416 GLU A CA 1
ATOM 3190 C C . GLU A 1 416 ? 15.484 -7.957 -17.422 1 94.38 416 GLU A C 1
ATOM 3192 O O . GLU A 1 416 ? 15.609 -9.18 -17.516 1 94.38 416 GLU A O 1
ATOM 3197 N N . ALA A 1 417 ? 16.422 -7.191 -17.016 1 95.62 417 ALA A N 1
ATOM 3198 C CA . ALA A 1 417 ? 17.734 -7.723 -16.688 1 95.62 417 ALA A CA 1
ATOM 3199 C C . ALA A 1 417 ? 17.672 -8.617 -15.445 1 95.62 417 ALA A C 1
ATOM 3201 O O . ALA A 1 417 ? 18.375 -9.633 -15.375 1 95.62 417 ALA A O 1
ATOM 3202 N N . LEU A 1 418 ? 16.844 -8.281 -14.547 1 97.12 418 LEU A N 1
ATOM 3203 C CA . LEU A 1 418 ? 16.797 -8.977 -13.266 1 97.12 418 LEU A CA 1
ATOM 3204 C C . LEU A 1 418 ? 15.797 -10.125 -13.312 1 97.12 418 LEU A C 1
ATOM 3206 O O . LEU A 1 418 ? 16.094 -11.234 -12.852 1 97.12 418 LEU A O 1
ATOM 3210 N N . PHE A 1 419 ? 14.578 -9.867 -13.93 1 96.19 419 PHE A N 1
ATOM 3211 C CA . PHE A 1 419 ? 13.461 -10.789 -13.789 1 96.19 419 PHE A CA 1
ATOM 3212 C C . PHE A 1 419 ? 13.07 -11.375 -15.141 1 96.19 419 PHE A C 1
ATOM 3214 O O . PHE A 1 419 ? 12.273 -12.32 -15.211 1 96.19 419 PHE A O 1
ATOM 3221 N N . GLY A 1 420 ? 13.609 -10.836 -16.172 1 90.94 420 GLY A N 1
ATOM 3222 C CA . GLY A 1 420 ? 13.297 -11.328 -17.5 1 90.94 420 GLY A CA 1
ATOM 3223 C C . GLY A 1 420 ? 11.93 -10.898 -18 1 90.94 420 GLY A C 1
ATOM 3224 O O . GLY A 1 420 ? 11.289 -10.039 -17.391 1 90.94 420 GLY A O 1
ATOM 3225 N N . HIS A 1 421 ? 11.594 -11.438 -19.156 1 80.94 421 HIS A N 1
ATOM 3226 C CA . HIS A 1 421 ? 10.273 -11.188 -19.734 1 80.94 421 HIS A CA 1
ATOM 3227 C C . HIS A 1 421 ? 9.227 -12.117 -19.141 1 80.94 421 HIS A C 1
ATOM 3229 O O . HIS A 1 421 ? 9.5 -13.297 -18.891 1 80.94 421 HIS A O 1
ATOM 3235 N N . PRO A 1 422 ? 8.055 -11.656 -18.922 1 67.25 422 PRO A N 1
ATOM 3236 C CA . PRO A 1 422 ? 7.031 -12.492 -18.297 1 67.25 422 PRO A CA 1
ATOM 3237 C C . PRO A 1 422 ? 6.723 -13.75 -19.094 1 67.25 422 PRO A C 1
ATOM 3239 O O . PRO A 1 422 ? 6.441 -14.805 -18.5 1 67.25 422 PRO A O 1
ATOM 3242 N N . MET A 1 423 ? 6.859 -13.711 -20.391 1 65.75 423 MET A N 1
ATOM 3243 C CA . MET A 1 423 ? 6.449 -14.844 -21.234 1 65.75 423 MET A CA 1
ATOM 3244 C C . MET A 1 423 ? 7.656 -15.672 -21.656 1 65.75 423 MET A C 1
ATOM 3246 O O . MET A 1 423 ? 7.539 -16.875 -21.875 1 65.75 423 MET A O 1
ATOM 3250 N N . HIS A 1 424 ? 8.844 -14.992 -21.703 1 70.81 424 HIS A N 1
ATOM 3251 C CA . HIS A 1 424 ? 9.969 -15.695 -22.312 1 70.81 424 HIS A CA 1
ATOM 3252 C C . HIS A 1 424 ? 11.039 -16.016 -21.266 1 70.81 424 HIS A C 1
ATOM 3254 O O . HIS A 1 424 ? 11.961 -16.797 -21.547 1 70.81 424 HIS A O 1
ATOM 3260 N N . GLY A 1 425 ? 10.789 -15.492 -20.172 1 75.62 425 GLY A N 1
ATOM 3261 C CA . GLY A 1 425 ? 11.766 -15.719 -19.109 1 75.62 425 GLY A CA 1
ATOM 3262 C C . GLY A 1 425 ? 13.039 -14.922 -19.297 1 75.62 425 GLY A C 1
ATOM 3263 O O . GLY A 1 425 ? 13.031 -13.859 -19.922 1 75.62 425 GLY A O 1
ATOM 3264 N N . GLY A 1 426 ? 14.062 -15.336 -18.531 1 86.75 426 GLY A N 1
ATOM 3265 C CA . GLY A 1 426 ? 15.336 -14.641 -18.562 1 86.75 426 GLY A CA 1
ATOM 3266 C C . GLY A 1 426 ? 15.648 -13.914 -17.266 1 86.75 426 GLY A C 1
ATOM 3267 O O . GLY A 1 426 ? 15.133 -14.266 -16.203 1 86.75 426 GLY A O 1
ATOM 3268 N N . GLY A 1 427 ? 16.672 -13.062 -17.453 1 92.56 427 GLY A N 1
ATOM 3269 C CA . GLY A 1 427 ? 17.078 -12.305 -16.281 1 92.56 427 GLY A CA 1
ATOM 3270 C C . GLY A 1 427 ? 18.016 -13.078 -15.359 1 92.56 427 GLY A C 1
ATOM 3271 O O . GLY A 1 427 ? 18.172 -14.297 -15.516 1 92.56 427 GLY A O 1
ATOM 3272 N N . LEU A 1 428 ? 18.531 -12.461 -14.422 1 96 428 LEU A N 1
ATOM 3273 C CA . LEU A 1 428 ? 19.406 -13.086 -13.438 1 96 428 LEU A CA 1
ATOM 3274 C C . LEU A 1 428 ? 18.656 -14.148 -12.641 1 96 428 LEU A C 1
ATOM 3276 O O . LEU A 1 428 ? 19.234 -15.188 -12.289 1 96 428 LEU A O 1
ATOM 3280 N N . ILE A 1 429 ? 17.391 -13.898 -12.469 1 96.75 429 ILE A N 1
ATOM 3281 C CA . ILE A 1 429 ? 16.594 -14.773 -11.617 1 96.75 429 ILE A CA 1
ATOM 3282 C C . ILE A 1 429 ? 16.422 -16.125 -12.297 1 96.75 429 ILE A C 1
ATOM 3284 O O . ILE A 1 429 ? 16.312 -17.156 -11.617 1 96.75 429 ILE A O 1
ATOM 3288 N N . GLU A 1 430 ? 16.406 -16.172 -13.562 1 95.06 430 GLU A N 1
ATOM 3289 C CA . GLU A 1 430 ? 16.219 -17.422 -14.289 1 95.06 430 GLU A CA 1
ATOM 3290 C C . GLU A 1 430 ? 17.344 -18.406 -14.008 1 95.06 430 GLU A C 1
ATOM 3292 O O . GLU A 1 430 ? 17.109 -19.594 -13.828 1 95.06 430 GLU A O 1
ATOM 3297 N N . GLU A 1 431 ? 18.562 -17.906 -14.016 1 96.44 431 GLU A N 1
ATOM 3298 C CA . GLU A 1 431 ? 19.703 -18.781 -13.75 1 96.44 431 GLU A CA 1
ATOM 3299 C C . GLU A 1 431 ? 19.656 -19.312 -12.32 1 96.44 431 GLU A C 1
ATOM 3301 O O . GLU A 1 431 ? 19.953 -20.484 -12.086 1 96.44 431 GLU A O 1
ATOM 3306 N N . LEU A 1 432 ? 19.328 -18.453 -11.375 1 98.06 432 LEU A N 1
ATOM 3307 C CA . LEU A 1 432 ? 19.188 -18.875 -9.992 1 98.06 432 LEU A CA 1
ATOM 3308 C C . LEU A 1 432 ? 18.109 -19.969 -9.875 1 98.06 432 LEU A C 1
ATOM 3310 O O . LEU A 1 432 ? 18.328 -20.984 -9.211 1 98.06 432 LEU A O 1
ATOM 3314 N N . LEU A 1 433 ? 17.047 -19.688 -10.547 1 97.06 433 LEU A N 1
ATOM 3315 C CA . LEU A 1 433 ? 15.914 -20.609 -10.508 1 97.06 433 LEU A CA 1
ATOM 3316 C C . LEU A 1 433 ? 16.266 -21.938 -11.148 1 97.06 433 LEU A C 1
ATOM 3318 O O . LEU A 1 433 ? 15.961 -23 -10.602 1 97.06 433 LEU A O 1
ATOM 3322 N N . THR A 1 434 ? 16.984 -21.875 -12.25 1 97 434 THR A N 1
ATOM 3323 C CA . THR A 1 434 ? 17.375 -23.078 -12.969 1 97 434 THR A CA 1
ATOM 3324 C C . THR A 1 434 ? 18.281 -23.953 -12.109 1 97 434 THR A C 1
ATOM 3326 O O . THR A 1 434 ? 18.078 -25.172 -12.016 1 97 434 THR A O 1
ATOM 3329 N N . ILE A 1 435 ? 19.219 -23.359 -11.484 1 98.44 435 ILE A N 1
ATOM 3330 C CA . ILE A 1 435 ? 20.141 -24.094 -10.641 1 98.44 435 ILE A CA 1
ATOM 3331 C C . ILE A 1 435 ? 19.391 -24.719 -9.461 1 98.44 435 ILE A C 1
ATOM 3333 O O . ILE A 1 435 ? 19.562 -25.906 -9.164 1 98.44 435 ILE A O 1
ATOM 3337 N N . THR A 1 436 ? 18.578 -23.906 -8.789 1 98.56 436 THR A N 1
ATOM 3338 C CA . THR A 1 436 ? 17.859 -24.375 -7.602 1 98.56 436 THR A CA 1
ATOM 3339 C C . THR A 1 436 ? 16.906 -25.5 -7.953 1 98.56 436 THR A C 1
ATOM 3341 O O . THR A 1 436 ? 16.828 -26.5 -7.234 1 98.56 436 THR A O 1
ATOM 3344 N N . GLU A 1 437 ? 16.203 -25.391 -9.055 1 98.31 437 GLU A N 1
ATOM 3345 C CA . GLU A 1 437 ? 15.242 -26.406 -9.461 1 98.31 437 GLU A CA 1
ATOM 3346 C C . GLU A 1 437 ? 15.945 -27.688 -9.922 1 98.31 437 GLU A C 1
ATOM 3348 O O . GLU A 1 437 ? 15.406 -28.781 -9.781 1 98.31 437 GLU A O 1
ATOM 3353 N N . GLU A 1 438 ? 17.156 -27.516 -10.461 1 98.38 438 GLU A N 1
ATOM 3354 C CA . GLU A 1 438 ? 17.953 -28.703 -10.781 1 98.38 438 GLU A CA 1
ATOM 3355 C C . GLU A 1 438 ? 18.344 -29.469 -9.523 1 98.38 438 GLU A C 1
ATOM 3357 O O . GLU A 1 438 ? 18.328 -30.703 -9.508 1 98.38 438 GLU A O 1
ATOM 3362 N N . LEU A 1 439 ? 18.703 -28.766 -8.484 1 98 439 LEU A N 1
ATOM 3363 C CA . LEU A 1 439 ? 19.016 -29.406 -7.211 1 98 439 LEU A CA 1
ATOM 3364 C C . LEU A 1 439 ? 17.828 -30.219 -6.699 1 98 439 LEU A C 1
ATOM 3366 O O . LEU A 1 439 ? 18 -31.328 -6.211 1 98 439 LEU A O 1
ATOM 3370 N N . ILE A 1 440 ? 16.641 -29.641 -6.809 1 97.94 440 ILE A N 1
ATOM 3371 C CA . ILE A 1 440 ? 15.422 -30.297 -6.359 1 97.94 440 ILE A CA 1
ATOM 3372 C C . ILE A 1 440 ? 15.18 -31.547 -7.207 1 97.94 440 ILE A C 1
ATOM 3374 O O . ILE A 1 440 ? 14.914 -32.625 -6.668 1 97.94 440 ILE A O 1
ATOM 3378 N N . TYR A 1 441 ? 15.359 -31.375 -8.492 1 97.94 441 TYR A N 1
ATOM 3379 C CA . TYR A 1 441 ? 15.156 -32.469 -9.422 1 97.94 441 TYR A CA 1
ATOM 3380 C C . TYR A 1 441 ? 16.078 -33.656 -9.102 1 97.94 441 TYR A C 1
ATOM 3382 O O . TYR A 1 441 ? 15.648 -34.781 -9.031 1 97.94 441 TYR A O 1
ATOM 3390 N N . LEU A 1 442 ? 17.328 -33.344 -8.867 1 97.12 442 LEU A N 1
ATOM 3391 C CA . LEU A 1 442 ? 18.328 -34.375 -8.625 1 97.12 442 LEU A CA 1
ATOM 3392 C C . LEU A 1 442 ? 18.141 -35.031 -7.258 1 97.12 442 LEU A C 1
ATOM 3394 O O . LEU A 1 442 ? 18.656 -36.125 -7 1 97.12 442 LEU A O 1
ATOM 3398 N N . SER A 1 443 ? 17.359 -34.344 -6.402 1 96.19 443 SER A N 1
ATOM 3399 C CA . SER A 1 443 ? 17.203 -34.844 -5.039 1 96.19 443 SER A CA 1
ATOM 3400 C C . SER A 1 443 ? 15.797 -35.406 -4.809 1 96.19 443 SER A C 1
ATOM 3402 O O . SER A 1 443 ? 15.367 -35.562 -3.664 1 96.19 443 SER A O 1
ATOM 3404 N N . GLN A 1 444 ? 15.055 -35.656 -5.836 1 94.12 444 GLN A N 1
ATOM 3405 C CA . GLN A 1 444 ? 13.625 -35.906 -5.73 1 94.12 444 GLN A CA 1
ATOM 3406 C C . GLN A 1 444 ? 13.344 -37.219 -4.984 1 94.12 444 GLN A C 1
ATOM 3408 O O . GLN A 1 444 ? 12.242 -37.438 -4.477 1 94.12 444 GLN A O 1
ATOM 3413 N N . GLU A 1 445 ? 14.344 -38.094 -4.852 1 86.75 445 GLU A N 1
ATOM 3414 C CA . GLU A 1 445 ? 14.133 -39.375 -4.203 1 86.75 445 GLU A CA 1
ATOM 3415 C C . GLU A 1 445 ? 14.266 -39.281 -2.688 1 86.75 445 GLU A C 1
ATOM 3417 O O . GLU A 1 445 ? 13.953 -40.219 -1.958 1 86.75 445 GLU A O 1
ATOM 3422 N N . ALA A 1 446 ? 14.828 -38.188 -2.365 1 70.56 446 ALA A N 1
ATOM 3423 C CA . ALA A 1 446 ? 15.055 -38 -0.934 1 70.56 446 ALA A CA 1
ATOM 3424 C C . ALA A 1 446 ? 13.727 -37.938 -0.174 1 70.56 446 ALA A C 1
ATOM 3426 O O . ALA A 1 446 ? 12.734 -37.406 -0.686 1 70.56 446 ALA A O 1
ATOM 3427 N N . ARG A 1 447 ? 13.555 -38.812 0.868 1 59.91 447 ARG A N 1
ATOM 3428 C CA . ARG A 1 447 ? 12.375 -38.812 1.726 1 59.91 447 ARG A CA 1
ATOM 3429 C C . ARG A 1 447 ? 12.281 -37.531 2.525 1 59.91 447 ARG A C 1
ATOM 3431 O O . ARG A 1 447 ? 13.281 -37.031 3.047 1 59.91 447 ARG A O 1
ATOM 3438 N N . GLY A 1 448 ? 11.695 -36.531 2.018 1 49.69 448 GLY A N 1
ATOM 3439 C CA . GLY A 1 448 ? 11.539 -35.281 2.789 1 49.69 448 GLY A CA 1
ATOM 3440 C C . GLY A 1 448 ? 11.227 -35.562 4.254 1 49.69 448 GLY A C 1
ATOM 3441 O O . GLY A 1 448 ? 10.773 -36.625 4.617 1 49.69 448 GLY A O 1
ATOM 3442 N N . ALA A 1 449 ? 11.805 -34.812 5.172 1 40.03 449 ALA A N 1
ATOM 3443 C CA . ALA A 1 449 ? 11.391 -34.875 6.574 1 40.03 449 ALA A CA 1
ATOM 3444 C C . ALA A 1 449 ? 9.883 -34.719 6.711 1 40.03 449 ALA A C 1
ATOM 3446 O O . ALA A 1 449 ? 9.258 -33.969 5.945 1 40.03 449 ALA A O 1
ATOM 3447 N N . MET B 1 1 ? -7.16 38.156 42.781 1 29.41 1 MET B N 1
ATOM 3448 C CA . MET B 1 1 ? -6.113 37.938 41.781 1 29.41 1 MET B CA 1
ATOM 3449 C C . MET B 1 1 ? -6.68 38.031 40.375 1 29.41 1 MET B C 1
ATOM 3451 O O . MET B 1 1 ? -7.672 37.406 40.031 1 29.41 1 MET B O 1
ATOM 3455 N N . GLN B 1 2 ? -6.641 39.094 39.75 1 40.41 2 GLN B N 1
ATOM 3456 C CA . GLN B 1 2 ? -7.301 39.312 38.469 1 40.41 2 GLN B CA 1
ATOM 3457 C C . GLN B 1 2 ? -7.121 38.094 37.562 1 40.41 2 GLN B C 1
ATOM 3459 O O . GLN B 1 2 ? -6.027 37.531 37.5 1 40.41 2 GLN B O 1
ATOM 3464 N N . PRO B 1 3 ? -8.172 37.469 37.281 1 48.94 3 PRO B N 1
ATOM 3465 C CA . PRO B 1 3 ? -8.016 36.25 36.5 1 48.94 3 PRO B CA 1
ATOM 3466 C C . PRO B 1 3 ? -7.047 36.406 35.344 1 48.94 3 PRO B C 1
ATOM 3468 O O . PRO B 1 3 ? -6.945 37.5 34.75 1 48.94 3 PRO B O 1
ATOM 3471 N N . ALA B 1 4 ? -5.891 35.719 35.281 1 63.88 4 ALA B N 1
ATOM 3472 C CA . ALA B 1 4 ? -4.82 35.781 34.312 1 63.88 4 ALA B CA 1
ATOM 3473 C C . ALA B 1 4 ? -5.391 35.844 32.875 1 63.88 4 ALA B C 1
ATOM 3475 O O . ALA B 1 4 ? -6.336 35.094 32.562 1 63.88 4 ALA B O 1
ATOM 3476 N N . GLN B 1 5 ? -5.242 36.938 32.094 1 81.31 5 GLN B N 1
ATOM 3477 C CA . GLN B 1 5 ? -5.691 37.156 30.719 1 81.31 5 GLN B CA 1
ATOM 3478 C C . GLN B 1 5 ? -5.336 35.969 29.828 1 81.31 5 GLN B C 1
ATOM 3480 O O . GLN B 1 5 ? -4.219 35.438 29.891 1 81.31 5 GLN B O 1
ATOM 3485 N N . PRO B 1 6 ? -6.359 35.5 29.141 1 91.56 6 PRO B N 1
ATOM 3486 C CA . PRO B 1 6 ? -6.109 34.344 28.281 1 91.56 6 PRO B CA 1
ATOM 3487 C C . PRO B 1 6 ? -5.227 34.656 27.078 1 91.56 6 PRO B C 1
ATOM 3489 O O . PRO B 1 6 ? -5.195 35.812 26.641 1 91.56 6 PRO B O 1
ATOM 3492 N N . ILE B 1 7 ? -4.535 33.719 26.625 1 95.44 7 ILE B N 1
ATOM 3493 C CA . ILE B 1 7 ? -3.891 33.75 25.312 1 95.44 7 ILE B CA 1
ATOM 3494 C C . ILE B 1 7 ? -4.953 33.812 24.219 1 95.44 7 ILE B C 1
ATOM 3496 O O . ILE B 1 7 ? -5.984 33.156 24.312 1 95.44 7 ILE B O 1
ATOM 3500 N N . TYR B 1 8 ? -4.781 34.688 23.234 1 96.44 8 TYR B N 1
ATOM 3501 C CA . TYR B 1 8 ? -5.656 34.656 22.078 1 96.44 8 TYR B CA 1
ATOM 3502 C C . TYR B 1 8 ? -5.043 33.812 20.953 1 96.44 8 TYR B C 1
ATOM 3504 O O . TYR B 1 8 ? -3.836 33.906 20.703 1 96.44 8 TYR B O 1
ATOM 3512 N N . MET B 1 9 ? -5.832 33 20.375 1 98.19 9 MET B N 1
ATOM 3513 C CA . MET B 1 9 ? -5.371 32.156 19.266 1 98.19 9 MET B CA 1
ATOM 3514 C C . MET B 1 9 ? -6.227 32.406 18.031 1 98.19 9 MET B C 1
ATOM 3516 O O . MET B 1 9 ? -7.453 32.281 18.078 1 98.19 9 MET B O 1
ATOM 3520 N N . LEU B 1 10 ? -5.59 32.688 16.906 1 98.62 10 LEU B N 1
ATOM 3521 C CA . LEU B 1 10 ? -6.32 32.875 15.656 1 98.62 10 LEU B CA 1
ATOM 3522 C C . LEU B 1 10 ? -6.922 31.562 15.172 1 98.62 10 LEU B C 1
ATOM 3524 O O . LEU B 1 10 ? -6.191 30.609 14.922 1 98.62 10 LEU B O 1
ATOM 3528 N N . TRP B 1 11 ? -8.219 31.531 14.969 1 98.25 11 TRP B N 1
ATOM 3529 C CA . TRP B 1 11 ? -8.953 30.312 14.703 1 98.25 11 TRP B CA 1
ATOM 3530 C C . TRP B 1 11 ? -9.102 30.062 13.211 1 98.25 11 TRP B C 1
ATOM 3532 O O . TRP B 1 11 ? -9.016 28.938 12.742 1 98.25 11 TRP B O 1
ATOM 3542 N N . ASP B 1 12 ? -9.18 31.141 12.445 1 97.38 12 ASP B N 1
ATOM 3543 C CA . ASP B 1 12 ? -9.469 31.047 11.016 1 97.38 12 ASP B CA 1
ATOM 3544 C C . ASP B 1 12 ? -8.383 30.25 10.297 1 97.38 12 ASP B C 1
ATOM 3546 O O . ASP B 1 12 ? -7.195 30.547 10.445 1 97.38 12 ASP B O 1
ATOM 3550 N N . ALA B 1 13 ? -8.836 29.266 9.469 1 95.5 13 ALA B N 1
ATOM 3551 C CA . ALA B 1 13 ? -7.969 28.5 8.562 1 95.5 13 ALA B CA 1
ATOM 3552 C C . ALA B 1 13 ? -6.887 27.766 9.344 1 95.5 13 ALA B C 1
ATOM 3554 O O . ALA B 1 13 ? -5.789 27.531 8.828 1 95.5 13 ALA B O 1
ATOM 3555 N N . SER B 1 14 ? -7.164 27.391 10.648 1 97.44 14 SER B N 1
ATOM 3556 C CA . SER B 1 14 ? -6.168 26.719 11.469 1 97.44 14 SER B CA 1
ATOM 3557 C C . SER B 1 14 ? -6.367 25.203 11.445 1 97.44 14 SER B C 1
ATOM 3559 O O . SER B 1 14 ? -5.402 24.453 11.578 1 97.44 14 SER B O 1
ATOM 3561 N N . HIS B 1 15 ? -7.613 24.734 11.344 1 96.88 15 HIS B N 1
ATOM 3562 C CA . HIS B 1 15 ? -7.973 23.328 11.164 1 96.88 15 HIS B CA 1
ATOM 3563 C C . HIS B 1 15 ? -7.301 22.453 12.211 1 96.88 15 HIS B C 1
ATOM 3565 O O . HIS B 1 15 ? -7.328 22.766 13.406 1 96.88 15 HIS B O 1
ATOM 3571 N N . ILE B 1 16 ? -6.773 21.312 11.875 1 98.06 16 ILE B N 1
ATOM 3572 C CA . ILE B 1 16 ? -6.211 20.344 12.812 1 98.06 16 ILE B CA 1
ATOM 3573 C C . ILE B 1 16 ? -5.062 20.984 13.586 1 98.06 16 ILE B C 1
ATOM 3575 O O . ILE B 1 16 ? -4.84 20.672 14.75 1 98.06 16 ILE B O 1
ATOM 3579 N N . TRP B 1 17 ? -4.383 21.906 13.008 1 98.56 17 TRP B N 1
ATOM 3580 C CA . TRP B 1 17 ? -3.244 22.562 13.648 1 98.56 17 TRP B CA 1
ATOM 3581 C C . TRP B 1 17 ? -3.705 23.5 14.758 1 98.56 17 TRP B C 1
ATOM 3583 O O . TRP B 1 17 ? -3.037 23.625 15.789 1 98.56 17 TRP B O 1
ATOM 3593 N N . GLY B 1 18 ? -4.832 24.188 14.477 1 98.69 18 GLY B N 1
ATOM 3594 C CA . GLY B 1 18 ? -5.441 24.953 15.547 1 98.69 18 GLY B CA 1
ATOM 3595 C C . GLY B 1 18 ? -5.875 24.109 16.719 1 98.69 18 GLY B C 1
ATOM 3596 O O . GLY B 1 18 ? -5.656 24.484 17.875 1 98.69 18 GLY B O 1
ATOM 3597 N N . LEU B 1 19 ? -6.457 23 16.391 1 98.44 19 LEU B N 1
ATOM 3598 C CA . LEU B 1 19 ? -6.891 22.078 17.438 1 98.44 19 LEU B CA 1
ATOM 3599 C C . LEU B 1 19 ? -5.699 21.562 18.234 1 98.44 19 LEU B C 1
ATOM 3601 O O . LEU B 1 19 ? -5.77 21.453 19.469 1 98.44 19 LEU B O 1
ATOM 3605 N N . MET B 1 20 ? -4.629 21.281 17.562 1 98.5 20 MET B N 1
ATOM 3606 C CA . MET B 1 20 ? -3.418 20.797 18.219 1 98.5 20 MET B CA 1
ATOM 3607 C C . MET B 1 20 ? -2.855 21.844 19.172 1 98.5 20 MET B C 1
ATOM 3609 O O . MET B 1 20 ? -2.523 21.547 20.312 1 98.5 20 MET B O 1
ATOM 3613 N N . ALA B 1 21 ? -2.754 23.047 18.703 1 98.69 21 ALA B N 1
ATOM 3614 C CA . ALA B 1 21 ? -2.223 24.141 19.516 1 98.69 21 ALA B CA 1
ATOM 3615 C C . ALA B 1 21 ? -3.135 24.438 20.688 1 98.69 21 ALA B C 1
ATOM 3617 O O . ALA B 1 21 ? -2.66 24.641 21.812 1 98.69 21 ALA B O 1
ATOM 3618 N N . TRP B 1 22 ? -4.418 24.484 20.406 1 98.12 22 TRP B N 1
ATOM 3619 C CA . TRP B 1 22 ? -5.41 24.734 21.453 1 98.12 22 TRP B CA 1
ATOM 3620 C C . TRP B 1 22 ? -5.328 23.688 22.547 1 98.12 22 TRP B C 1
ATOM 3622 O O . TRP B 1 22 ? -5.297 24.016 23.734 1 98.12 22 TRP B O 1
ATOM 3632 N N . ARG B 1 23 ? -5.223 22.469 22.172 1 96.62 23 ARG B N 1
ATOM 3633 C CA . ARG B 1 23 ? -5.098 21.375 23.109 1 96.62 23 ARG B CA 1
ATOM 3634 C C . ARG B 1 23 ? -3.803 21.469 23.922 1 96.62 23 ARG B C 1
ATOM 3636 O O . ARG B 1 23 ? -3.791 21.219 25.125 1 96.62 23 ARG B O 1
ATOM 3643 N N . ALA B 1 24 ? -2.762 21.797 23.234 1 98.31 24 ALA B N 1
ATOM 3644 C CA . ALA B 1 24 ? -1.464 21.906 23.906 1 98.31 24 ALA B CA 1
ATOM 3645 C C . ALA B 1 24 ? -1.484 22.969 24.984 1 98.31 24 ALA B C 1
ATOM 3647 O O . ALA B 1 24 ? -1.06 22.734 26.109 1 98.31 24 ALA B O 1
ATOM 3648 N N . LEU B 1 25 ? -1.997 24.188 24.656 1 97.56 25 LEU B N 1
ATOM 3649 C CA . LEU B 1 25 ? -2.037 25.297 25.609 1 97.56 25 LEU B CA 1
ATOM 3650 C C . LEU B 1 25 ? -2.9 24.938 26.812 1 97.56 25 LEU B C 1
ATOM 3652 O O . LEU B 1 25 ? -2.514 25.203 27.953 1 97.56 25 LEU B O 1
ATOM 3656 N N . ARG B 1 26 ? -4.012 24.328 26.516 1 95.38 26 ARG B N 1
ATOM 3657 C CA . ARG B 1 26 ? -4.902 23.922 27.594 1 95.38 26 ARG B CA 1
ATOM 3658 C C . ARG B 1 26 ? -4.258 22.844 28.469 1 95.38 26 ARG B C 1
ATOM 3660 O O . ARG B 1 26 ? -4.383 22.859 29.688 1 95.38 26 ARG B O 1
ATOM 3667 N N . ALA B 1 27 ? -3.633 21.953 27.812 1 95.56 27 ALA B N 1
ATOM 3668 C CA . ALA B 1 27 ? -2.967 20.875 28.547 1 95.56 27 ALA B CA 1
ATOM 3669 C C . ALA B 1 27 ? -1.854 21.422 29.438 1 95.56 27 ALA B C 1
ATOM 3671 O O . ALA B 1 27 ? -1.553 20.859 30.484 1 95.56 27 ALA B O 1
ATOM 3672 N N . LEU B 1 28 ? -1.247 22.516 29 1 96.06 28 LEU B N 1
ATOM 3673 C CA . LEU B 1 28 ? -0.188 23.141 29.781 1 96.06 28 LEU B CA 1
ATOM 3674 C C . LEU B 1 28 ? -0.772 23.984 30.922 1 96.06 28 LEU B C 1
ATOM 3676 O O . LEU B 1 28 ? -0.029 24.578 31.703 1 96.06 28 LEU B O 1
ATOM 3680 N N . GLY B 1 29 ? -2.068 24.062 31.031 1 94.38 29 GLY B N 1
ATOM 3681 C CA . GLY B 1 29 ? -2.75 24.734 32.125 1 94.38 29 GLY B CA 1
ATOM 3682 C C . GLY B 1 29 ? -3.02 26.203 31.859 1 94.38 29 GLY B C 1
ATOM 3683 O O . GLY B 1 29 ? -3.246 26.984 32.781 1 94.38 29 GLY B O 1
ATOM 3684 N N . LEU B 1 30 ? -2.969 26.594 30.625 1 95.31 30 LEU B N 1
ATOM 3685 C CA . LEU B 1 30 ? -3.15 28 30.281 1 95.31 30 LEU B CA 1
ATOM 3686 C C . LEU B 1 30 ? -4.543 28.234 29.703 1 95.31 30 LEU B C 1
ATOM 3688 O O . LEU B 1 30 ? -5.113 27.359 29.047 1 95.31 30 LEU B O 1
ATOM 3692 N N . SER B 1 31 ? -5.09 29.375 30.016 1 93.38 31 SER B N 1
ATOM 3693 C CA . SER B 1 31 ? -6.34 29.797 29.391 1 93.38 31 SER B CA 1
ATOM 3694 C C . SER B 1 31 ? -6.105 30.328 27.984 1 93.38 31 SER B C 1
ATOM 3696 O O . SER B 1 31 ? -5.156 31.078 27.734 1 93.38 31 SER B O 1
ATOM 3698 N N . CYS B 1 32 ? -6.914 29.859 27.078 1 95.12 32 CYS B N 1
ATOM 3699 C CA . CYS B 1 32 ? -6.77 30.234 25.672 1 95.12 32 CYS B CA 1
ATOM 3700 C C . CYS B 1 32 ? -8.125 30.531 25.047 1 95.12 32 CYS B C 1
ATOM 3702 O O . CYS B 1 32 ? -9.039 29.719 25.109 1 95.12 32 CYS B O 1
ATOM 3704 N N . ARG B 1 33 ? -8.211 31.672 24.453 1 94.56 33 ARG B N 1
ATOM 3705 C CA . ARG B 1 33 ? -9.414 32.062 23.734 1 94.56 33 ARG B CA 1
ATOM 3706 C C . ARG B 1 33 ? -9.203 32 22.219 1 94.56 33 ARG B C 1
ATOM 3708 O O . ARG B 1 33 ? -8.273 32.625 21.688 1 94.56 33 ARG B O 1
ATOM 3715 N N . LEU B 1 34 ? -10.078 31.266 21.609 1 96.94 34 LEU B N 1
ATOM 3716 C CA . LEU B 1 34 ? -10.086 31.297 20.141 1 96.94 34 LEU B CA 1
ATOM 3717 C C . LEU B 1 34 ? -10.703 32.594 19.625 1 96.94 34 LEU B C 1
ATOM 3719 O O . LEU B 1 34 ? -11.781 33 20.078 1 96.94 34 LEU B O 1
ATOM 3723 N N . VAL B 1 35 ? -10.016 33.219 18.719 1 96.25 35 VAL B N 1
ATOM 3724 C CA . VAL B 1 35 ? -10.523 34.469 18.172 1 96.25 35 VAL B CA 1
ATOM 3725 C C . VAL B 1 35 ? -10.516 34.406 16.641 1 96.25 35 VAL B C 1
ATOM 3727 O O . VAL B 1 35 ? -9.602 33.844 16.047 1 96.25 35 VAL B O 1
ATOM 3730 N N . LYS B 1 36 ? -11.508 35 16.031 1 97.19 36 LYS B N 1
ATOM 3731 C CA . LYS B 1 36 ? -11.578 35.094 14.578 1 97.19 36 LYS B CA 1
ATOM 3732 C C . LYS B 1 36 ? -10.984 36.406 14.078 1 97.19 36 LYS B C 1
ATOM 3734 O O . LYS B 1 36 ? -10.844 37.344 14.844 1 97.19 36 LYS B O 1
ATOM 3739 N N . GLY B 1 37 ? -10.672 36.375 12.805 1 97.31 37 GLY B N 1
ATOM 3740 C CA . GLY B 1 37 ? -10.125 37.562 12.18 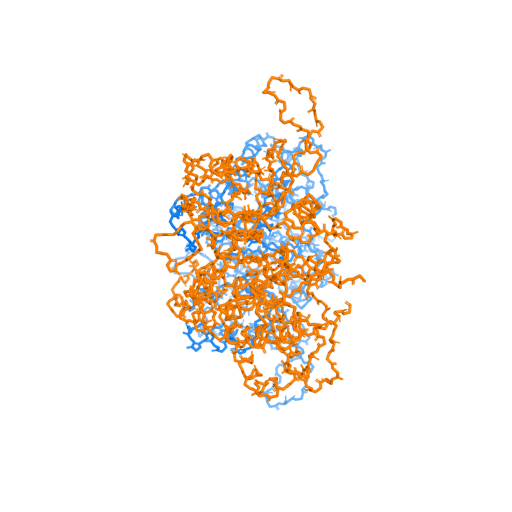1 97.31 37 GLY B CA 1
ATOM 3741 C C . GLY B 1 37 ? -11.023 38.781 12.328 1 97.31 37 GLY B C 1
ATOM 3742 O O . GLY B 1 37 ? -10.539 39.875 12.562 1 97.31 37 GLY B O 1
ATOM 3743 N N . GLN B 1 38 ? -12.273 38.531 12.242 1 95.31 38 GLN B N 1
ATOM 3744 C CA . GLN B 1 38 ? -13.234 39.625 12.359 1 95.31 38 GLN B CA 1
ATOM 3745 C C . GLN B 1 38 ? -13.172 40.281 13.742 1 95.31 38 GLN B C 1
ATOM 3747 O O . GLN B 1 38 ? -13.266 41.5 13.867 1 95.31 38 GLN B O 1
ATOM 3752 N N . GLU B 1 39 ? -13.016 39.438 14.773 1 94.69 39 GLU B N 1
ATOM 3753 C CA . GLU B 1 39 ? -12.891 39.969 16.141 1 94.69 39 GLU B CA 1
ATOM 3754 C C . GLU B 1 39 ? -11.625 40.781 16.297 1 94.69 39 GLU B C 1
ATOM 3756 O O . GLU B 1 39 ? -11.625 41.812 16.969 1 94.69 39 GLU B O 1
ATOM 3761 N N . ILE B 1 40 ? -10.633 40.344 15.727 1 96.19 40 ILE B N 1
ATOM 3762 C CA . ILE B 1 40 ? -9.367 41.062 15.781 1 96.19 40 ILE B CA 1
ATOM 3763 C C . ILE B 1 40 ? -9.5 42.406 15.07 1 96.19 40 ILE B C 1
ATOM 3765 O O . ILE B 1 40 ? -9.055 43.438 15.578 1 96.19 40 ILE B O 1
ATOM 3769 N N . ALA B 1 41 ? -10.133 42.375 13.938 1 95.56 41 ALA B N 1
ATOM 3770 C CA . ALA B 1 41 ? -10.375 43.594 13.18 1 95.56 41 ALA B CA 1
ATOM 3771 C C . ALA B 1 41 ? -11.195 44.594 13.984 1 95.56 41 ALA B C 1
ATOM 3773 O O . ALA B 1 41 ? -11.023 45.812 13.852 1 95.56 41 ALA B O 1
ATOM 3774 N N . GLU B 1 42 ? -11.984 44.062 14.844 1 93.06 42 GLU B N 1
ATOM 3775 C CA . GLU B 1 42 ? -12.875 44.906 15.633 1 93.06 42 GLU B CA 1
ATOM 3776 C C . GLU B 1 42 ? -12.203 45.344 16.938 1 93.06 42 GLU B C 1
ATOM 3778 O O . GLU B 1 42 ? -12.82 46.031 17.766 1 93.06 42 GLU B O 1
ATOM 3783 N N . GLY B 1 43 ? -10.977 44.875 17.172 1 91.62 43 GLY B N 1
ATOM 3784 C CA . GLY B 1 43 ? -10.195 45.469 18.25 1 91.62 43 GLY B CA 1
ATOM 3785 C C . GLY B 1 43 ? -9.961 44.5 19.406 1 91.62 43 GLY B C 1
ATOM 3786 O O . GLY B 1 43 ? -9.547 44.938 20.484 1 91.62 43 GLY B O 1
ATOM 3787 N N . ALA B 1 44 ? -10.18 43.25 19.234 1 91.06 44 ALA B N 1
ATOM 3788 C CA . ALA B 1 44 ? -10.039 42.281 20.297 1 91.06 44 ALA B CA 1
ATOM 3789 C C . ALA B 1 44 ? -8.641 42.312 20.906 1 91.06 44 ALA B C 1
ATOM 3791 O O . ALA B 1 44 ? -8.477 42.156 22.125 1 91.06 44 ALA B O 1
ATOM 3792 N N . LEU B 1 45 ? -7.664 42.594 20.125 1 93.81 45 LEU B N 1
ATOM 3793 C CA . LEU B 1 45 ? -6.285 42.594 20.609 1 93.81 45 LEU B CA 1
ATOM 3794 C C . LEU B 1 45 ? -5.934 43.875 21.328 1 93.81 45 LEU B C 1
ATOM 3796 O O . LEU B 1 45 ? -4.914 43.938 22.016 1 93.81 45 LEU B O 1
ATOM 3800 N N . LEU B 1 46 ? -6.719 44.844 21.141 1 88.25 46 LEU B N 1
ATOM 3801 C CA . LEU B 1 46 ? -6.41 46.156 21.688 1 88.25 46 LEU B CA 1
ATOM 3802 C C . LEU B 1 46 ? -7.332 46.5 22.844 1 88.25 46 LEU B C 1
ATOM 3804 O O . LEU B 1 46 ? -7.465 47.656 23.219 1 88.25 46 LEU B O 1
ATOM 3808 N N . GLY B 1 47 ? -7.961 45.5 23.406 1 79.62 47 GLY B N 1
ATOM 3809 C CA . GLY B 1 47 ? -8.742 45.656 24.609 1 79.62 47 GLY B CA 1
ATOM 3810 C C . GLY B 1 47 ? -10.164 46.125 24.359 1 79.62 47 GLY B C 1
ATOM 3811 O O . GLY B 1 47 ? -10.859 46.562 25.281 1 79.62 47 GLY B O 1
ATOM 3812 N N . LYS B 1 48 ? -10.516 46.25 23.156 1 74.56 48 LYS B N 1
ATOM 3813 C CA . LYS B 1 48 ? -11.898 46.625 22.875 1 74.56 48 LYS B CA 1
ATOM 3814 C C . LYS B 1 48 ? -12.82 45.406 22.969 1 74.56 48 LYS B C 1
ATOM 3816 O O . LYS B 1 48 ? -12.5 44.344 22.438 1 74.56 48 LYS B O 1
ATOM 3821 N N . PRO B 1 49 ? -13.781 45.531 23.891 1 59.91 49 PRO B N 1
ATOM 3822 C CA . PRO B 1 49 ? -14.641 44.344 24.047 1 59.91 49 PRO B CA 1
ATOM 3823 C C . PRO B 1 49 ? -15.352 43.969 22.75 1 59.91 49 PRO B C 1
ATOM 3825 O O . PRO B 1 49 ? -15.867 44.844 22.047 1 59.91 49 PRO B O 1
ATOM 3828 N N . GLY B 1 50 ? -14.844 43.438 21.906 1 55.16 50 GLY B N 1
ATOM 3829 C CA . GLY B 1 50 ? -15.516 43.031 20.688 1 55.16 50 GLY B CA 1
ATOM 3830 C C . GLY B 1 50 ? -16.953 42.594 20.922 1 55.16 50 GLY B C 1
ATOM 3831 O O . GLY B 1 50 ? -17.547 42.906 21.953 1 55.16 50 GLY B O 1
ATOM 3832 N N . SER B 1 51 ? -17.672 42.281 19.859 1 50.47 51 SER B N 1
ATOM 3833 C CA . SER B 1 51 ? -19.047 41.812 19.875 1 50.47 51 SER B CA 1
ATOM 3834 C C . SER B 1 51 ? -19.234 40.625 20.828 1 50.47 51 SER B C 1
ATOM 3836 O O . SER B 1 51 ? -20.359 40.219 21.078 1 50.47 51 SER B O 1
ATOM 3838 N N . CYS B 1 52 ? -18.031 39.938 21.156 1 51.44 52 CYS B N 1
ATOM 3839 C CA . CYS B 1 52 ? -18.266 38.75 21.969 1 51.44 52 CYS B CA 1
ATOM 3840 C C . CYS B 1 52 ? -18.281 39.125 23.453 1 51.44 52 CYS B C 1
ATOM 3842 O O . CYS B 1 52 ? -17.312 39.656 23.984 1 51.44 52 CYS B O 1
ATOM 3844 N N . ARG B 1 53 ? -19.469 39.25 24.109 1 48.91 53 ARG B N 1
ATOM 3845 C CA . ARG B 1 53 ? -19.844 39.656 25.453 1 48.91 53 ARG B CA 1
ATOM 3846 C C . ARG B 1 53 ? -19.062 38.875 26.5 1 48.91 53 ARG B C 1
ATOM 3848 O O . ARG B 1 53 ? -19 39.281 27.672 1 48.91 53 ARG B O 1
ATOM 3855 N N . ALA B 1 54 ? -18.594 37.688 26.188 1 50.03 54 ALA B N 1
ATOM 3856 C CA . ALA B 1 54 ? -18.078 36.812 27.25 1 50.03 54 ALA B CA 1
ATOM 3857 C C . ALA B 1 54 ? -16.703 37.281 27.719 1 50.03 54 ALA B C 1
ATOM 3859 O O . ALA B 1 54 ? -16.234 36.875 28.766 1 50.03 54 ALA B O 1
ATOM 3860 N N . TYR B 1 55 ? -16.031 38.031 26.891 1 53.81 55 TYR B N 1
ATOM 3861 C CA . TYR B 1 55 ? -14.672 38.406 27.312 1 53.81 55 TYR B CA 1
ATOM 3862 C C . TYR B 1 55 ? -14.539 39.906 27.438 1 53.81 55 TYR B C 1
ATOM 3864 O O . TYR B 1 55 ? -14.461 40.625 26.422 1 53.81 55 TYR B O 1
ATOM 3872 N N . GLU B 1 56 ? -15.172 40.531 28.422 1 54.06 56 GLU B N 1
ATOM 3873 C CA . GLU B 1 56 ? -15.188 41.969 28.688 1 54.06 56 GLU B CA 1
ATOM 3874 C C . GLU B 1 56 ? -13.852 42.469 29.234 1 54.06 56 GLU B C 1
ATOM 3876 O O . GLU B 1 56 ? -13.773 42.906 30.391 1 54.06 56 GLU B O 1
ATOM 3881 N N . SER B 1 57 ? -12.742 41.75 28.719 1 57.38 57 SER B N 1
ATOM 3882 C CA . SER B 1 57 ? -11.539 42.281 29.359 1 57.38 57 SER B CA 1
ATOM 3883 C C . SER B 1 57 ? -11.008 43.5 28.609 1 57.38 57 SER B C 1
ATOM 3885 O O . SER B 1 57 ? -10.938 43.5 27.375 1 57.38 57 SER B O 1
ATOM 3887 N N . ALA B 1 58 ? -10.836 44.531 29.25 1 66.69 58 ALA B N 1
ATOM 3888 C CA . ALA B 1 58 ? -10.312 45.781 28.734 1 66.69 58 ALA B CA 1
ATOM 3889 C C . ALA B 1 58 ? -8.797 45.75 28.609 1 66.69 58 ALA B C 1
ATOM 3891 O O . ALA B 1 58 ? -8.164 46.719 28.219 1 66.69 58 ALA B O 1
ATOM 3892 N N . VAL B 1 59 ? -8.234 44.562 28.781 1 80.62 59 VAL B N 1
ATOM 3893 C CA . VAL B 1 59 ? -6.781 44.438 28.734 1 80.62 59 VAL B CA 1
ATOM 3894 C C . VAL B 1 59 ? -6.367 43.562 27.562 1 80.62 59 VAL B C 1
ATOM 3896 O O . VAL B 1 59 ? -6.992 42.531 27.312 1 80.62 59 VAL B O 1
ATOM 3899 N N . PRO B 1 60 ? -5.371 44 26.828 1 89.25 60 PRO B N 1
ATOM 3900 C CA . PRO B 1 60 ? -4.879 43.156 25.719 1 89.25 60 PRO B CA 1
ATOM 3901 C C . PRO B 1 60 ? -4.359 41.812 26.188 1 89.25 60 PRO B C 1
ATOM 3903 O O . PRO B 1 60 ? -3.859 41.688 27.297 1 89.25 60 PRO B O 1
ATOM 3906 N N . PRO B 1 61 ? -4.539 40.781 25.375 1 93.31 61 PRO B N 1
ATOM 3907 C CA . PRO B 1 61 ? -3.973 39.469 25.734 1 93.31 61 PRO B CA 1
ATOM 3908 C C . PRO B 1 61 ? -2.449 39.5 25.828 1 93.31 61 PRO B C 1
ATOM 3910 O O . PRO B 1 61 ? -1.799 40.312 25.172 1 93.31 61 PRO B O 1
ATOM 3913 N N . PRO B 1 62 ? -1.932 38.656 26.625 1 93.5 62 PRO B N 1
ATOM 3914 C CA . PRO B 1 62 ? -0.475 38.625 26.781 1 93.5 62 PRO B CA 1
ATOM 3915 C C . PRO B 1 62 ? 0.241 38.094 25.531 1 93.5 62 PRO B C 1
ATOM 3917 O O . PRO B 1 62 ? 1.431 38.375 25.344 1 93.5 62 PRO B O 1
ATOM 3920 N N . LEU B 1 63 ? -0.464 37.344 24.75 1 97.38 63 LEU B N 1
ATOM 3921 C CA . LEU B 1 63 ? 0.154 36.688 23.594 1 97.38 63 LEU B CA 1
ATOM 3922 C C . LEU B 1 63 ? -0.888 36.375 22.531 1 97.38 63 LEU B C 1
ATOM 3924 O O . LEU B 1 63 ? -2.004 35.938 22.859 1 97.38 63 LEU B O 1
ATOM 3928 N N . LEU B 1 64 ? -0.531 36.594 21.25 1 98.31 64 LEU B N 1
ATOM 3929 C CA . LEU B 1 64 ? -1.28 36.062 20.125 1 98.31 64 LEU B CA 1
ATOM 3930 C C . LEU B 1 64 ? -0.584 34.844 19.531 1 98.31 64 LEU B C 1
ATOM 3932 O O . LEU B 1 64 ? 0.545 34.938 19.047 1 98.31 64 LEU B O 1
ATOM 3936 N N . VAL B 1 65 ? -1.259 33.719 19.672 1 98.81 65 VAL B N 1
ATOM 3937 C CA . VAL B 1 65 ? -0.766 32.5 19.031 1 98.81 65 VAL B CA 1
ATOM 3938 C C . VAL B 1 65 ? -1.465 32.281 17.703 1 98.81 65 VAL B C 1
ATOM 3940 O O . VAL B 1 65 ? -2.693 32.344 17.609 1 98.81 65 VAL B O 1
ATOM 3943 N N . VAL B 1 66 ? -0.711 32.094 16.625 1 98.88 66 VAL B N 1
ATOM 3944 C CA . VAL B 1 66 ? -1.255 31.812 15.297 1 98.88 66 VAL B CA 1
ATOM 3945 C C . VAL B 1 66 ? -0.777 30.438 14.836 1 98.88 66 VAL B C 1
ATOM 3947 O O . VAL B 1 66 ? 0.372 30.281 14.422 1 98.88 66 VAL B O 1
ATOM 3950 N N . PRO B 1 67 ? -1.688 29.438 14.836 1 98.75 67 PRO B N 1
ATOM 3951 C CA . PRO B 1 67 ? -1.321 28.047 14.516 1 98.75 67 PRO B CA 1
ATOM 3952 C C . PRO B 1 67 ? -1.005 27.844 13.039 1 98.75 67 PRO B C 1
ATOM 3954 O O . PRO B 1 67 ? -1.058 28.797 12.258 1 98.75 67 PRO B O 1
ATOM 3957 N N . GLY B 1 68 ? -0.616 26.562 12.711 1 98 68 GLY B N 1
ATOM 3958 C CA . GLY B 1 68 ? -0.419 26.203 11.32 1 98 68 GLY B CA 1
ATOM 3959 C C . GLY B 1 68 ? -1.667 26.375 10.477 1 98 68 GLY B C 1
ATOM 3960 O O . GLY B 1 68 ? -2.707 26.812 10.977 1 98 68 GLY B O 1
ATOM 3961 N N . GLY B 1 69 ? -1.566 25.984 9.234 1 95 69 GLY B N 1
ATOM 3962 C CA . GLY B 1 69 ? -2.641 26.203 8.281 1 95 69 GLY B CA 1
ATOM 3963 C C . GLY B 1 69 ? -2.234 27.078 7.113 1 95 69 GLY B C 1
ATOM 3964 O O . GLY B 1 69 ? -1.045 27.234 6.828 1 95 69 GLY B O 1
ATOM 3965 N N . ASN B 1 70 ? -3.215 27.641 6.469 1 93.19 70 ASN B N 1
ATOM 3966 C CA . ASN B 1 70 ? -2.975 28.422 5.258 1 93.19 70 ASN B CA 1
ATOM 3967 C C . ASN B 1 70 ? -2.795 29.906 5.57 1 93.19 70 ASN B C 1
ATOM 3969 O O . ASN B 1 70 ? -3.752 30.578 5.945 1 93.19 70 ASN B O 1
ATOM 3973 N N . ALA B 1 71 ? -1.596 30.406 5.301 1 95.12 71 ALA B N 1
ATOM 3974 C CA . ALA B 1 71 ? -1.259 31.797 5.625 1 95.12 71 ALA B CA 1
ATOM 3975 C C . ALA B 1 71 ? -2.127 32.781 4.832 1 95.12 71 ALA B C 1
ATOM 3977 O O . ALA B 1 71 ? -2.611 33.75 5.379 1 95.12 71 ALA B O 1
ATOM 3978 N N . ARG B 1 72 ? -2.334 32.438 3.633 1 92.75 72 ARG B N 1
ATOM 3979 C CA . ARG B 1 72 ? -3.102 33.344 2.777 1 92.75 72 ARG B CA 1
ATOM 3980 C C . ARG B 1 72 ? -4.547 33.438 3.244 1 92.75 72 ARG B C 1
ATOM 3982 O O . ARG B 1 72 ? -5.117 34.531 3.293 1 92.75 72 ARG B O 1
ATOM 3989 N N . LEU B 1 73 ? -5.109 32.375 3.58 1 93.62 73 LEU B N 1
ATOM 3990 C CA . LEU B 1 73 ? -6.496 32.344 4.035 1 93.62 73 LEU B CA 1
ATOM 3991 C C . LEU B 1 73 ? -6.625 33.062 5.387 1 93.62 73 LEU B C 1
ATOM 3993 O O . LEU B 1 73 ? -7.641 33.688 5.664 1 93.62 73 LEU B O 1
ATOM 3997 N N . LYS B 1 74 ? -5.625 32.969 6.227 1 97.06 74 LYS B N 1
ATOM 3998 C CA . LYS B 1 74 ? -5.609 33.688 7.488 1 97.06 74 LYS B CA 1
ATOM 3999 C C . LYS B 1 74 ? -5.566 35.219 7.254 1 97.06 74 LYS B C 1
ATOM 4001 O O . LYS B 1 74 ? -6.285 35.969 7.91 1 97.06 74 LYS B O 1
ATOM 4006 N N . ALA B 1 75 ? -4.742 35.594 6.305 1 97.5 75 ALA B N 1
ATOM 4007 C CA . ALA B 1 75 ? -4.637 37 5.973 1 97.5 75 ALA B CA 1
ATOM 4008 C C . ALA B 1 75 ? -5.965 37.531 5.453 1 97.5 75 ALA B C 1
ATOM 4010 O O . ALA B 1 75 ? -6.371 38.656 5.809 1 97.5 75 ALA B O 1
ATOM 4011 N N . LEU B 1 76 ? -6.555 36.719 4.648 1 95 76 LEU B N 1
ATOM 4012 C CA . LEU B 1 76 ? -7.848 37.125 4.09 1 95 76 LEU B CA 1
ATOM 4013 C C . LEU B 1 76 ? -8.898 37.25 5.188 1 95 76 LEU B C 1
ATOM 4015 O O . LEU B 1 76 ? -9.711 38.188 5.168 1 95 76 LEU B O 1
ATOM 4019 N N . ALA B 1 77 ? -8.891 36.406 6.125 1 96.44 77 ALA B N 1
ATOM 4020 C CA . ALA B 1 77 ? -9.852 36.406 7.223 1 96.44 77 ALA B CA 1
ATOM 4021 C C . ALA B 1 77 ? -9.648 37.625 8.117 1 96.44 77 ALA B C 1
ATOM 4023 O O . ALA B 1 77 ? -10.609 38.188 8.641 1 96.44 77 ALA B O 1
ATOM 4024 N N . LEU B 1 78 ? -8.461 38.031 8.289 1 97.81 78 LEU B N 1
ATOM 4025 C CA . LEU B 1 78 ? -8.148 39.219 9.086 1 97.81 78 LEU B CA 1
ATOM 4026 C C . LEU B 1 78 ? -8.617 40.5 8.383 1 97.81 78 LEU B C 1
ATOM 4028 O O . LEU B 1 78 ? -9.102 41.438 9.031 1 97.81 78 LEU B O 1
ATOM 4032 N N . GLY B 1 79 ? -8.477 40.469 7.043 1 97.44 79 GLY B N 1
ATOM 4033 C CA . GLY B 1 79 ? -8.719 41.688 6.285 1 97.44 79 GLY B CA 1
ATOM 4034 C C . GLY B 1 79 ? -7.707 42.781 6.562 1 97.44 79 GLY B C 1
ATOM 4035 O O . GLY B 1 79 ? -6.762 42.562 7.332 1 97.44 79 GLY B O 1
ATOM 4036 N N . GLU B 1 80 ? -7.941 43.906 5.984 1 97.38 80 GLU B N 1
ATOM 4037 C CA . GLU B 1 80 ? -7.027 45.031 6.152 1 97.38 80 GLU B CA 1
ATOM 4038 C C . GLU B 1 80 ? -7.004 45.5 7.598 1 97.38 80 GLU B C 1
ATOM 4040 O O . GLU B 1 80 ? -5.934 45.719 8.172 1 97.38 80 GLU B O 1
ATOM 4045 N N . ALA B 1 81 ? -8.18 45.625 8.172 1 97 81 ALA B N 1
ATOM 4046 C CA . ALA B 1 81 ? -8.297 46.125 9.539 1 97 81 ALA B CA 1
ATOM 4047 C C . ALA B 1 81 ? -7.668 45.156 10.539 1 97 81 ALA B C 1
ATOM 4049 O O . ALA B 1 81 ? -7.035 45.562 11.508 1 97 81 ALA B O 1
ATOM 4050 N N . GLY B 1 82 ? -7.895 43.875 10.352 1 97.88 82 GLY B N 1
ATOM 4051 C CA . GLY B 1 82 ? -7.312 42.875 11.234 1 97.88 82 GLY B CA 1
ATOM 4052 C C . GLY B 1 82 ? -5.797 42.844 11.172 1 97.88 82 GLY B C 1
ATOM 4053 O O . GLY B 1 82 ? -5.129 42.719 12.203 1 97.88 82 GLY B O 1
ATOM 4054 N N . ARG B 1 83 ? -5.258 42.938 9.969 1 98.31 83 ARG B N 1
ATOM 4055 C CA . ARG B 1 83 ? -3.807 42.938 9.812 1 98.31 83 ARG B CA 1
ATOM 4056 C C . ARG B 1 83 ? -3.201 44.188 10.492 1 98.31 83 ARG B C 1
ATOM 4058 O O . ARG B 1 83 ? -2.17 44.062 11.156 1 98.31 83 ARG B O 1
ATOM 4065 N N . ALA B 1 84 ? -3.873 45.25 10.305 1 97.5 84 ALA B N 1
ATOM 4066 C CA . ALA B 1 84 ? -3.424 46.469 10.953 1 97.5 84 ALA B CA 1
ATOM 4067 C C . ALA B 1 84 ? -3.504 46.344 12.477 1 97.5 84 ALA B C 1
ATOM 4069 O O . ALA B 1 84 ? -2.631 46.844 13.188 1 97.5 84 ALA B O 1
ATOM 4070 N N . ALA B 1 85 ? -4.586 45.719 12.953 1 97.25 85 ALA B N 1
ATOM 4071 C CA . ALA B 1 85 ? -4.773 45.531 14.391 1 97.25 85 ALA B CA 1
ATOM 4072 C C . ALA B 1 85 ? -3.656 44.688 14.984 1 97.25 85 ALA B C 1
ATOM 4074 O O . ALA B 1 85 ? -3.186 44.969 16.094 1 97.25 85 ALA B O 1
ATOM 4075 N N . VAL B 1 86 ? -3.232 43.688 14.297 1 98.44 86 VAL B N 1
ATOM 4076 C CA . VAL B 1 86 ? -2.156 42.844 14.781 1 98.44 86 VAL B CA 1
ATOM 4077 C C . VAL B 1 86 ? -0.856 43.656 14.859 1 98.44 86 VAL B C 1
ATOM 4079 O O . VAL B 1 86 ? -0.126 43.562 15.852 1 98.44 86 VAL B O 1
ATOM 4082 N N . ARG B 1 87 ? -0.529 44.406 13.836 1 98.19 87 ARG B N 1
ATOM 4083 C CA . ARG B 1 87 ? 0.67 45.25 13.844 1 98.19 87 ARG B CA 1
ATOM 4084 C C . ARG B 1 87 ? 0.645 46.25 15.008 1 98.19 87 ARG B C 1
ATOM 4086 O O . ARG B 1 87 ? 1.647 46.406 15.703 1 98.19 87 ARG B O 1
ATOM 4093 N N . ALA B 1 88 ? -0.504 46.812 15.156 1 97.38 88 ALA B N 1
ATOM 4094 C CA . ALA B 1 88 ? -0.648 47.781 16.25 1 97.38 88 ALA B CA 1
ATOM 4095 C C . ALA B 1 88 ? -0.441 47.094 17.594 1 97.38 88 ALA B C 1
ATOM 4097 O O . ALA B 1 88 ? 0.176 47.688 18.5 1 97.38 88 ALA B O 1
ATOM 4098 N N . TYR B 1 89 ? -1.04 46 17.781 1 97.19 89 TYR B N 1
ATOM 4099 C CA . TYR B 1 89 ? -0.889 45.219 19 1 97.19 89 TYR B CA 1
ATOM 4100 C C . TYR B 1 89 ? 0.583 44.969 19.312 1 97.19 89 TYR B C 1
ATOM 4102 O O . TYR B 1 89 ? 1.01 45.156 20.453 1 97.19 89 TYR B O 1
ATOM 4110 N N . LEU B 1 90 ? 1.421 44.625 18.312 1 97.88 90 LEU B N 1
ATOM 4111 C CA . LEU B 1 90 ? 2.844 44.375 18.516 1 97.88 90 LEU B CA 1
ATOM 4112 C C . LEU B 1 90 ? 3.588 45.688 18.75 1 97.88 90 LEU B C 1
ATOM 4114 O O . LEU B 1 90 ? 4.516 45.75 19.562 1 97.88 90 LEU B O 1
ATOM 4118 N N . GLU B 1 91 ? 3.211 46.719 18.031 1 97.12 91 GLU B N 1
ATOM 4119 C CA . GLU B 1 91 ? 3.834 48 18.234 1 97.12 91 GLU B CA 1
ATOM 4120 C C . GLU B 1 91 ? 3.719 48.469 19.688 1 97.12 91 GLU B C 1
ATOM 4122 O O . GLU B 1 91 ? 4.594 49.156 20.203 1 97.12 91 GLU B O 1
ATOM 4127 N N . GLN B 1 92 ? 2.705 47.969 20.312 1 94.88 92 GLN B N 1
ATOM 4128 C CA . GLN B 1 92 ? 2.426 48.406 21.688 1 94.88 92 GLN B CA 1
ATOM 4129 C C . GLN B 1 92 ? 2.98 47.375 22.688 1 94.88 92 GLN B C 1
ATOM 4131 O O . GLN B 1 92 ? 2.643 47.438 23.875 1 94.88 92 GLN B O 1
ATOM 4136 N N . GLY B 1 93 ? 3.693 46.5 22.219 1 95.69 93 GLY B N 1
ATOM 4137 C CA . GLY B 1 93 ? 4.406 45.625 23.141 1 95.69 93 GLY B CA 1
ATOM 4138 C C . GLY B 1 93 ? 3.859 44.188 23.172 1 95.69 93 GLY B C 1
ATOM 4139 O O . GLY B 1 93 ? 4.293 43.375 23.984 1 95.69 93 GLY B O 1
ATOM 4140 N N . GLY B 1 94 ? 2.914 43.875 22.312 1 95.69 94 GLY B N 1
ATOM 4141 C CA . GLY B 1 94 ? 2.33 42.562 22.266 1 95.69 94 GLY B CA 1
ATOM 4142 C C . GLY B 1 94 ? 3.299 41.5 21.781 1 95.69 94 GLY B C 1
ATOM 4143 O O . GLY B 1 94 ? 4.336 41.812 21.188 1 95.69 94 GLY B O 1
ATOM 4144 N N . GLY B 1 95 ? 2.977 40.219 22.094 1 97.5 95 GLY B N 1
ATOM 4145 C CA . GLY B 1 95 ? 3.752 39.062 21.625 1 97.5 95 GLY B CA 1
ATOM 4146 C C . GLY B 1 95 ? 3.049 38.25 20.562 1 97.5 95 GLY B C 1
ATOM 4147 O O . GLY B 1 95 ? 1.822 38.125 20.578 1 97.5 95 GLY B O 1
ATOM 4148 N N . TYR B 1 96 ? 3.842 37.75 19.594 1 98.69 96 TYR B N 1
ATOM 4149 C CA . TYR B 1 96 ? 3.344 36.938 18.5 1 98.69 96 TYR B CA 1
ATOM 4150 C C . TYR B 1 96 ? 4.102 35.625 18.422 1 98.69 96 TYR B C 1
ATOM 4152 O O . TYR B 1 96 ? 5.332 35.625 18.344 1 98.69 96 TYR B O 1
ATOM 4160 N N . LEU B 1 97 ? 3.422 34.5 18.562 1 98.81 97 LEU B N 1
ATOM 4161 C CA . LEU B 1 97 ? 3.977 33.188 18.359 1 98.81 97 LEU B CA 1
ATOM 4162 C C . LEU B 1 97 ? 3.289 32.469 17.203 1 98.81 97 LEU B C 1
ATOM 4164 O O . LEU B 1 97 ? 2.123 32.094 17.297 1 98.81 97 LEU B O 1
ATOM 4168 N N . GLY B 1 98 ? 3.994 32.281 16.078 1 98.88 98 GLY B N 1
ATOM 4169 C CA . GLY B 1 98 ? 3.436 31.688 14.883 1 98.88 98 GLY B CA 1
ATOM 4170 C C . GLY B 1 98 ? 4.047 30.344 14.547 1 98.88 98 GLY B C 1
ATOM 4171 O O . GLY B 1 98 ? 5.27 30.188 14.586 1 98.88 98 GLY B O 1
ATOM 4172 N N . PHE B 1 99 ? 3.199 29.375 14.25 1 98.81 99 PHE B N 1
ATOM 4173 C CA . PHE B 1 99 ? 3.639 28.062 13.82 1 98.81 99 PHE B CA 1
ATOM 4174 C C . PHE B 1 99 ? 3.316 27.844 12.344 1 98.81 99 PHE B C 1
ATOM 4176 O O . PHE B 1 99 ? 2.164 27.969 11.93 1 98.81 99 PHE B O 1
ATOM 4183 N N . CYS B 1 100 ? 4.297 27.453 11.523 1 97.75 100 CYS B N 1
ATOM 4184 C CA . CYS B 1 100 ? 4.125 27.094 10.125 1 97.75 100 CYS B CA 1
ATOM 4185 C C . CYS B 1 100 ? 3.297 28.141 9.383 1 97.75 100 CYS B C 1
ATOM 4187 O O . CYS B 1 100 ? 3.732 29.281 9.219 1 97.75 100 CYS B O 1
ATOM 4189 N N . GLY B 1 101 ? 1.995 27.844 9.109 1 97.06 101 GLY B N 1
ATOM 4190 C CA . GLY B 1 101 ? 1.151 28.859 8.484 1 97.06 101 GLY B CA 1
ATOM 4191 C C . GLY B 1 101 ? 1.123 30.172 9.25 1 97.06 101 GLY B C 1
ATOM 4192 O O . GLY B 1 101 ? 1.048 31.234 8.648 1 97.06 101 GLY B O 1
ATOM 4193 N N . GLY B 1 102 ? 1.146 30.078 10.562 1 98.69 102 GLY B N 1
ATOM 4194 C CA . GLY B 1 102 ? 1.231 31.266 11.391 1 98.69 102 GLY B CA 1
ATOM 4195 C C . GLY B 1 102 ? 2.561 31.984 11.258 1 98.69 102 GLY B C 1
ATOM 4196 O O . GLY B 1 102 ? 2.617 33.219 11.344 1 98.69 102 GLY B O 1
ATOM 4197 N N . ALA B 1 103 ? 3.613 31.219 11.125 1 98.69 103 ALA B N 1
ATOM 4198 C CA . ALA B 1 103 ? 4.914 31.828 10.828 1 98.69 103 ALA B CA 1
ATOM 4199 C C . ALA B 1 103 ? 4.91 32.5 9.453 1 98.69 103 ALA B C 1
ATOM 4201 O O . ALA B 1 103 ? 5.379 33.625 9.305 1 98.69 103 ALA B O 1
ATOM 4202 N N . GLY B 1 104 ? 4.359 31.797 8.5 1 97.94 104 GLY B N 1
ATOM 4203 C CA . GLY B 1 104 ? 4.27 32.344 7.152 1 97.94 104 GLY B CA 1
ATOM 4204 C C . GLY B 1 104 ? 3.484 33.625 7.09 1 97.94 104 GLY B C 1
ATOM 4205 O O . GLY B 1 104 ? 3.834 34.531 6.328 1 97.94 104 GLY B O 1
ATOM 4206 N N . LEU B 1 105 ? 2.459 33.719 7.852 1 98.44 105 LEU B N 1
ATOM 4207 C CA . LEU B 1 105 ? 1.608 34.906 7.887 1 98.44 105 LEU B CA 1
ATOM 4208 C C . LEU B 1 105 ? 2.402 36.125 8.328 1 98.44 105 LEU B C 1
ATOM 4210 O O . LEU B 1 105 ? 2.145 37.25 7.863 1 98.44 105 LEU B O 1
ATOM 4214 N N . ALA B 1 106 ? 3.348 35.969 9.172 1 98.69 106 ALA B N 1
ATOM 4215 C CA . ALA B 1 106 ? 4.094 37.062 9.789 1 98.69 106 ALA B CA 1
ATOM 4216 C C . ALA B 1 106 ? 5.199 37.562 8.867 1 98.69 106 ALA B C 1
ATOM 4218 O O . ALA B 1 106 ? 5.746 38.656 9.078 1 98.69 106 ALA B O 1
ATOM 4219 N N . LEU B 1 107 ? 5.566 36.812 7.852 1 98.06 107 LEU B N 1
ATOM 4220 C CA . LEU B 1 107 ? 6.688 37.125 6.969 1 98.06 107 LEU B CA 1
ATOM 4221 C C . LEU B 1 107 ? 6.328 38.281 6.023 1 98.06 107 LEU B C 1
ATOM 4223 O O . LEU B 1 107 ? 5.168 38.688 5.957 1 98.06 107 LEU B O 1
ATOM 4227 N N . SER B 1 108 ? 7.375 38.75 5.344 1 96.06 108 SER B N 1
ATOM 4228 C CA . SER B 1 108 ? 7.168 39.719 4.285 1 96.06 108 SER B CA 1
ATOM 4229 C C . SER B 1 108 ? 6.629 39.062 3.02 1 96.06 108 SER B C 1
ATOM 4231 O O . SER B 1 108 ? 7.062 37.969 2.648 1 96.06 108 SER B O 1
ATOM 4233 N N . HIS B 1 109 ? 5.621 39.719 2.477 1 95.38 109 HIS B N 1
ATOM 4234 C CA . HIS B 1 109 ? 4.996 39.281 1.236 1 95.38 109 HIS B CA 1
ATOM 4235 C C . HIS B 1 109 ? 5.086 40.375 0.158 1 95.38 109 HIS B C 1
ATOM 4237 O O . HIS B 1 109 ? 5.09 41.562 0.464 1 95.38 109 HIS B O 1
ATOM 4243 N N . ARG B 1 110 ? 5.172 39.938 -1.061 1 93.5 110 ARG B N 1
ATOM 4244 C CA . ARG B 1 110 ? 5.172 40.906 -2.158 1 93.5 110 ARG B CA 1
ATOM 4245 C C . ARG B 1 110 ? 3.898 41.75 -2.152 1 93.5 110 ARG B C 1
ATOM 4247 O O . ARG B 1 110 ? 3.953 42.969 -2.314 1 93.5 110 ARG B O 1
ATOM 4254 N N . ASP B 1 111 ? 2.795 41 -2 1 94.75 111 ASP B N 1
ATOM 4255 C CA . ASP B 1 111 ? 1.517 41.688 -1.782 1 94.75 111 ASP B CA 1
ATOM 4256 C C . ASP B 1 111 ? 1.229 41.844 -0.292 1 94.75 111 ASP B C 1
ATOM 4258 O O . ASP B 1 111 ? 1.021 40.875 0.419 1 94.75 111 ASP B O 1
ATOM 4262 N N . PRO B 1 112 ? 1.164 43.062 0.166 1 90.75 112 PRO B N 1
ATOM 4263 C CA . PRO B 1 112 ? 0.943 43.281 1.599 1 90.75 112 PRO B CA 1
ATOM 4264 C C . PRO B 1 112 ? -0.371 42.656 2.088 1 90.75 112 PRO B C 1
ATOM 4266 O O . PRO B 1 112 ? -0.545 42.438 3.289 1 90.75 112 PRO B O 1
ATOM 4269 N N . ARG B 1 113 ? -1.312 42.531 1.071 1 90.06 113 ARG B N 1
ATOM 4270 C CA . ARG B 1 113 ? -2.611 41.969 1.43 1 90.06 113 ARG B CA 1
ATOM 4271 C C . ARG B 1 113 ? -2.484 40.469 1.803 1 90.06 113 ARG B C 1
ATOM 4273 O O . ARG B 1 113 ? -3.4 39.906 2.393 1 90.06 113 ARG B O 1
ATOM 4280 N N . ASP B 1 114 ? -1.248 39.875 1.767 1 94.44 114 ASP B N 1
ATOM 4281 C CA . ASP B 1 114 ? -1.084 38.438 1.906 1 94.44 114 ASP B CA 1
ATOM 4282 C C . ASP B 1 114 ? -0.451 38.094 3.25 1 94.44 114 ASP B C 1
ATOM 4284 O O . ASP B 1 114 ? -0.303 36.906 3.582 1 94.44 114 ASP B O 1
ATOM 4288 N N . GLY B 1 115 ? -0.139 39.062 4.023 1 96.69 115 GLY B N 1
ATOM 4289 C CA . GLY B 1 115 ? 0.487 38.75 5.301 1 96.69 115 GLY B CA 1
ATOM 4290 C C . GLY B 1 115 ? 0.545 39.938 6.242 1 96.69 115 GLY B C 1
ATOM 4291 O O . GLY B 1 115 ? -0.164 40.938 6.051 1 96.69 115 GLY B O 1
ATOM 4292 N N . LEU B 1 116 ? 1.4 39.844 7.297 1 98.19 116 LEU B N 1
ATOM 4293 C CA . LEU B 1 116 ? 1.414 40.812 8.383 1 98.19 116 LEU B CA 1
ATOM 4294 C C . LEU B 1 116 ? 2.641 41.719 8.281 1 98.19 116 LEU B C 1
ATOM 4296 O O . LEU B 1 116 ? 2.699 42.75 8.93 1 98.19 116 LEU B O 1
ATOM 4300 N N . GLN B 1 117 ? 3.627 41.344 7.531 1 96.88 117 GLN B N 1
ATOM 4301 C CA . GLN B 1 117 ? 4.844 42.125 7.355 1 96.88 117 GLN B CA 1
ATOM 4302 C C . GLN B 1 117 ? 5.52 42.406 8.695 1 96.88 117 GLN B C 1
ATOM 4304 O O . GLN B 1 117 ? 6.004 43.5 8.938 1 96.88 117 GLN B O 1
ATOM 4309 N N . LEU B 1 118 ? 5.453 41.469 9.586 1 97.75 118 LEU B N 1
ATOM 4310 C CA . LEU B 1 118 ? 6.098 41.625 10.891 1 97.75 118 LEU B CA 1
ATOM 4311 C C . LEU B 1 118 ? 7.594 41.312 10.789 1 97.75 118 LEU B C 1
ATOM 4313 O O . LEU B 1 118 ? 8.406 42 11.414 1 97.75 118 LEU B O 1
ATOM 4317 N N . CYS B 1 119 ? 7.953 40.281 10.117 1 97.5 119 CYS B N 1
ATOM 4318 C CA . CYS B 1 119 ? 9.328 39.844 9.883 1 97.5 119 CYS B CA 1
ATOM 4319 C C . CYS B 1 119 ? 9.812 40.281 8.508 1 97.5 119 CYS B C 1
ATOM 4321 O O . CYS B 1 119 ? 9.109 40.125 7.508 1 97.5 119 CYS B O 1
ATOM 4323 N N . PRO B 1 120 ? 11.031 40.844 8.43 1 96.31 120 PRO B N 1
ATOM 4324 C CA . PRO B 1 120 ? 11.516 41.312 7.133 1 96.31 120 PRO B CA 1
ATOM 4325 C C . PRO B 1 120 ? 11.859 40.156 6.184 1 96.31 120 PRO B C 1
ATOM 4327 O O . PRO B 1 120 ? 12.062 40.375 4.988 1 96.31 120 PRO B O 1
ATOM 4330 N N . TRP B 1 121 ? 11.977 38.938 6.699 1 96.88 121 TRP B N 1
ATOM 4331 C CA . TRP B 1 121 ? 12.266 37.781 5.836 1 96.88 121 TRP B CA 1
ATOM 4332 C C . TRP B 1 121 ? 11.016 37.375 5.07 1 96.88 121 TRP B C 1
ATOM 4334 O O . TRP B 1 121 ? 9.891 37.562 5.531 1 96.88 121 TRP B O 1
ATOM 4344 N N . SER B 1 122 ? 11.203 36.781 3.914 1 95.75 122 SER B N 1
ATOM 4345 C CA . SER B 1 122 ? 10.133 36.219 3.104 1 95.75 122 SER B CA 1
ATOM 4346 C C . SER B 1 122 ? 10.18 34.688 3.111 1 95.75 122 SER B C 1
ATOM 4348 O O . SER B 1 122 ? 11.023 34.094 3.793 1 95.75 122 SER B O 1
ATOM 4350 N N . ARG B 1 123 ? 9.164 34.156 2.496 1 93.81 123 ARG B N 1
ATOM 4351 C CA . ARG B 1 123 ? 9.141 32.688 2.324 1 93.81 123 ARG B CA 1
ATOM 4352 C C . ARG B 1 123 ? 10.055 32.25 1.183 1 93.81 123 ARG B C 1
ATOM 4354 O O . ARG B 1 123 ? 10.055 32.875 0.115 1 93.81 123 ARG B O 1
ATOM 4361 N N . ALA B 1 124 ? 10.836 31.25 1.471 1 91 124 ALA B N 1
ATOM 4362 C CA . ALA B 1 124 ? 11.695 30.688 0.426 1 91 124 ALA B CA 1
ATOM 4363 C C . ALA B 1 124 ? 10.992 29.562 -0.328 1 91 124 ALA B C 1
ATOM 4365 O O . ALA B 1 124 ? 10.227 28.797 0.262 1 91 124 ALA B O 1
ATOM 4366 N N . ALA B 1 125 ? 11.266 29.516 -1.595 1 83.56 125 ALA B N 1
ATOM 4367 C CA . ALA B 1 125 ? 10.773 28.391 -2.383 1 83.56 125 ALA B CA 1
ATOM 4368 C C . ALA B 1 125 ? 11.594 27.141 -2.125 1 83.56 125 ALA B C 1
ATOM 4370 O O . ALA B 1 125 ? 12.773 27.219 -1.76 1 83.56 125 ALA B O 1
ATOM 4371 N N . TYR B 1 126 ? 10.93 26 -2.217 1 78.44 126 TYR B N 1
ATOM 4372 C CA . TYR B 1 126 ? 11.68 24.75 -2.207 1 78.44 126 TYR B CA 1
ATOM 4373 C C . TYR B 1 126 ? 12.297 24.484 -3.574 1 78.44 126 TYR B C 1
ATOM 4375 O O . TYR B 1 126 ? 11.641 24.656 -4.602 1 78.44 126 TYR B O 1
ATOM 4383 N N . PRO B 1 127 ? 13.594 24.062 -3.535 1 69.56 127 PRO B N 1
ATOM 4384 C CA . PRO B 1 127 ? 14.211 23.766 -4.828 1 69.56 127 PRO B CA 1
ATOM 4385 C C . PRO B 1 127 ? 13.508 22.609 -5.555 1 69.56 127 PRO B C 1
ATOM 4387 O O . PRO B 1 127 ? 13.344 22.656 -6.773 1 69.56 127 PRO B O 1
ATOM 4390 N N . GLN B 1 128 ? 13.172 21.641 -4.77 1 72.5 128 GLN B N 1
ATOM 4391 C CA . GLN B 1 128 ? 12.383 20.516 -5.285 1 72.5 128 GLN B CA 1
ATOM 4392 C C . GLN B 1 128 ? 11.086 20.344 -4.496 1 72.5 128 GLN B C 1
ATOM 4394 O O . GLN B 1 128 ? 11.094 20.422 -3.264 1 72.5 128 GLN B O 1
ATOM 4399 N N . ARG B 1 129 ? 10.055 20.156 -5.242 1 68.81 129 ARG B N 1
ATOM 4400 C CA . ARG B 1 129 ? 8.727 20.047 -4.637 1 68.81 129 ARG B CA 1
ATOM 4401 C C . ARG B 1 129 ? 8.688 18.938 -3.596 1 68.81 129 ARG B C 1
ATOM 4403 O O . ARG B 1 129 ? 7.965 19.047 -2.602 1 68.81 129 ARG B O 1
ATOM 4410 N N . LEU B 1 130 ? 9.516 18 -3.854 1 72.31 130 LEU B N 1
ATOM 4411 C CA . LEU B 1 130 ? 9.539 16.844 -2.967 1 72.31 130 LEU B CA 1
ATOM 4412 C C . LEU B 1 130 ? 10.008 17.234 -1.568 1 72.31 130 LEU B C 1
ATOM 4414 O O . LEU B 1 130 ? 9.578 16.641 -0.577 1 72.31 130 LEU B O 1
ATOM 4418 N N . HIS B 1 131 ? 10.727 18.328 -1.475 1 74.44 131 HIS B N 1
ATOM 4419 C CA . HIS B 1 131 ? 11.344 18.719 -0.211 1 74.44 131 HIS B CA 1
ATOM 4420 C C . HIS B 1 131 ? 10.312 19.344 0.726 1 74.44 131 HIS B C 1
ATOM 4422 O O . HIS B 1 131 ? 10.555 19.453 1.931 1 74.44 131 HIS B O 1
ATOM 4428 N N . HIS B 1 132 ? 9.195 19.672 0.142 1 79.44 132 HIS B N 1
ATOM 4429 C CA . HIS B 1 132 ? 8.117 20.234 0.958 1 79.44 132 HIS B CA 1
ATOM 4430 C C . HIS B 1 132 ? 7.355 19.125 1.69 1 79.44 132 HIS B C 1
ATOM 4432 O O . HIS B 1 132 ? 6.652 19.406 2.666 1 79.44 132 HIS B O 1
ATOM 4438 N N . LEU B 1 133 ? 7.629 17.922 1.271 1 85.81 133 LEU B N 1
ATOM 4439 C CA . LEU B 1 133 ? 6.809 16.828 1.784 1 85.81 133 LEU B CA 1
ATOM 4440 C C . LEU B 1 133 ? 7.508 16.109 2.938 1 85.81 133 LEU B C 1
ATOM 4442 O O . LEU B 1 133 ? 7.41 14.898 3.07 1 85.81 133 LEU B O 1
ATOM 4446 N N . ILE B 1 134 ? 8.219 16.891 3.77 1 89.38 134 ILE B N 1
ATOM 4447 C CA . ILE B 1 134 ? 8.922 16.281 4.902 1 89.38 134 ILE B CA 1
ATOM 4448 C C . ILE B 1 134 ? 8.023 16.328 6.141 1 89.38 134 ILE B C 1
ATOM 4450 O O . ILE B 1 134 ? 7.281 17.281 6.344 1 89.38 134 ILE B O 1
ATOM 4454 N N . SER B 1 135 ? 8.055 15.344 6.91 1 94.56 135 SER B N 1
ATOM 4455 C CA . SER B 1 135 ? 7.316 15.266 8.172 1 94.56 135 SER B CA 1
ATOM 4456 C C . SER B 1 135 ? 8.031 14.359 9.172 1 94.56 135 SER B C 1
ATOM 4458 O O . SER B 1 135 ? 8.875 13.547 8.789 1 94.56 135 SER B O 1
ATOM 4460 N N . GLY B 1 136 ? 7.738 14.539 10.422 1 95.62 136 GLY B N 1
ATOM 4461 C CA . GLY B 1 136 ? 8.406 13.836 11.508 1 95.62 136 GLY B CA 1
ATOM 4462 C C . GLY B 1 136 ? 9.352 14.711 12.297 1 95.62 136 GLY B C 1
ATOM 4463 O O . GLY B 1 136 ? 9.234 15.938 12.281 1 95.62 136 GLY B O 1
ATOM 4464 N N . HIS B 1 137 ? 10.266 14.07 13.07 1 95.75 137 HIS B N 1
ATOM 4465 C CA . HIS B 1 137 ? 11.195 14.836 13.891 1 95.75 137 HIS B CA 1
ATOM 4466 C C . HIS B 1 137 ? 12.516 15.047 13.172 1 95.75 137 HIS B C 1
ATOM 4468 O O . HIS B 1 137 ? 12.93 14.211 12.367 1 95.75 137 HIS B O 1
ATOM 4474 N N . VAL B 1 138 ? 13.102 16.172 13.461 1 93.25 138 VAL B N 1
ATOM 4475 C CA . VAL B 1 138 ? 14.43 16.516 12.969 1 93.25 138 VAL B CA 1
ATOM 4476 C C . VAL B 1 138 ? 15.336 16.875 14.141 1 93.25 138 VAL B C 1
ATOM 4478 O O . VAL B 1 138 ? 14.867 17.438 15.141 1 93.25 138 VAL B O 1
ATOM 4481 N N . ARG B 1 139 ? 16.562 16.562 13.945 1 92.38 139 ARG B N 1
ATOM 4482 C CA . ARG B 1 139 ? 17.578 17.062 14.867 1 92.38 139 ARG B CA 1
ATOM 4483 C C . ARG B 1 139 ? 17.984 18.5 14.5 1 92.38 139 ARG B C 1
ATOM 4485 O O . ARG B 1 139 ? 18.109 18.828 13.32 1 92.38 139 ARG B O 1
ATOM 4492 N N . VAL B 1 140 ? 18.094 19.297 15.562 1 93.44 140 VAL B N 1
ATOM 4493 C CA . VAL B 1 140 ? 18.359 20.703 15.273 1 93.44 140 VAL B CA 1
ATOM 4494 C C . VAL B 1 140 ? 19.531 21.203 16.125 1 93.44 140 VAL B C 1
ATOM 4496 O O . VAL B 1 140 ? 19.844 20.609 17.156 1 93.44 140 VAL B O 1
ATOM 4499 N N . ARG B 1 141 ? 20.188 22.172 15.578 1 90.62 141 ARG B N 1
ATOM 4500 C CA . ARG B 1 141 ? 21.172 22.953 16.328 1 90.62 141 ARG B CA 1
ATOM 4501 C C . ARG B 1 141 ? 20.547 24.234 16.859 1 90.62 141 ARG B C 1
ATOM 4503 O O . ARG B 1 141 ? 20.047 25.062 16.094 1 90.62 141 ARG B O 1
ATOM 4510 N N . ALA B 1 142 ? 20.531 24.375 18.141 1 92.38 142 ALA B N 1
ATOM 4511 C CA . ALA B 1 142 ? 19.938 25.562 18.766 1 92.38 142 ALA B CA 1
ATOM 4512 C C . ALA B 1 142 ? 21 26.609 19.094 1 92.38 142 ALA B C 1
ATOM 4514 O O . ALA B 1 142 ? 22.141 26.266 19.391 1 92.38 142 ALA B O 1
ATOM 4515 N N . ARG B 1 143 ? 20.578 27.844 18.984 1 88.38 143 ARG B N 1
ATOM 4516 C CA . ARG B 1 143 ? 21.453 28.938 19.359 1 88.38 143 ARG B CA 1
ATOM 4517 C C . ARG B 1 143 ? 21.578 29.062 20.875 1 88.38 143 ARG B C 1
ATOM 4519 O O . ARG B 1 143 ? 20.562 29.094 21.578 1 88.38 143 ARG B O 1
ATOM 4526 N N . ALA B 1 144 ? 22.781 29.203 21.312 1 84.19 144 ALA B N 1
ATOM 4527 C CA . ALA B 1 144 ? 23.016 29.344 22.75 1 84.19 144 ALA B CA 1
ATOM 4528 C C . ALA B 1 144 ? 23.016 30.812 23.172 1 84.19 144 ALA B C 1
ATOM 4530 O O . ALA B 1 144 ? 23.359 31.688 22.375 1 84.19 144 ALA B O 1
ATOM 4531 N N . GLY B 1 145 ? 22.578 31.062 24.375 1 82.44 145 GLY B N 1
ATOM 4532 C CA . GLY B 1 145 ? 22.75 32.375 24.984 1 82.44 145 GLY B CA 1
ATOM 4533 C C . GLY B 1 145 ? 21.609 33.312 24.703 1 82.44 145 GLY B C 1
ATOM 4534 O O . GLY B 1 145 ? 21.641 34.5 25.125 1 82.44 145 GLY B O 1
ATOM 4535 N N . GLU B 1 146 ? 20.641 32.906 23.984 1 87.38 146 GLU B N 1
ATOM 4536 C CA . GLU B 1 146 ? 19.484 33.719 23.703 1 87.38 146 GLU B CA 1
ATOM 4537 C C . GLU B 1 146 ? 18.328 33.438 24.656 1 87.38 146 GLU B C 1
ATOM 4539 O O . GLU B 1 146 ? 18.109 32.281 25.016 1 87.38 146 GLU B O 1
ATOM 4544 N N . GLU B 1 147 ? 17.656 34.469 25.031 1 91 147 GLU B N 1
ATOM 4545 C CA . GLU B 1 147 ? 16.578 34.375 26 1 91 147 GLU B CA 1
ATOM 4546 C C . GLU B 1 147 ? 15.492 33.438 25.531 1 91 147 GLU B C 1
ATOM 4548 O O . GLU B 1 147 ? 14.922 32.688 26.328 1 91 147 GLU B O 1
ATOM 4553 N N . LEU B 1 148 ? 15.266 33.469 24.219 1 94.88 148 LEU B N 1
ATOM 4554 C CA . LEU B 1 148 ? 14.148 32.688 23.672 1 94.88 148 LEU B CA 1
ATOM 4555 C C . LEU B 1 148 ? 14.609 31.328 23.172 1 94.88 148 LEU B C 1
ATOM 4557 O O . LEU B 1 148 ? 13.805 30.531 22.719 1 94.88 148 LEU B O 1
ATOM 4561 N N . SER B 1 149 ? 15.859 31 23.312 1 92.5 149 SER B N 1
ATOM 4562 C CA . SER B 1 149 ? 16.391 29.703 22.922 1 92.5 149 SER B CA 1
ATOM 4563 C C . SER B 1 149 ? 15.969 28.609 23.906 1 92.5 149 SER B C 1
ATOM 4565 O O . SER B 1 149 ? 15.609 28.891 25.047 1 92.5 149 SER B O 1
ATOM 4567 N N . PRO B 1 150 ? 16.031 27.375 23.391 1 88.44 150 PRO B N 1
ATOM 4568 C CA . PRO B 1 150 ? 15.617 26.281 24.281 1 88.44 150 PRO B CA 1
ATOM 4569 C C . PRO B 1 150 ? 16.438 26.219 25.562 1 88.44 150 PRO B C 1
ATOM 4571 O O . PRO B 1 150 ? 17.641 26.547 25.562 1 88.44 150 PRO B O 1
ATOM 4574 N N . PRO B 1 151 ? 15.734 25.734 26.656 1 76.12 151 PRO B N 1
ATOM 4575 C CA . PRO B 1 151 ? 16.469 25.625 27.922 1 76.12 151 PRO B CA 1
ATOM 4576 C C . PRO B 1 151 ? 17.484 24.484 27.922 1 76.12 151 PRO B C 1
ATOM 4578 O O . PRO B 1 151 ? 17.297 23.484 27.219 1 76.12 151 PRO B O 1
ATOM 4581 N N . GLY B 1 152 ? 18.531 24.547 28.719 1 66 152 GLY B N 1
ATOM 4582 C CA . GLY B 1 152 ? 19.469 23.484 29.016 1 66 152 GLY B CA 1
ATOM 4583 C C . GLY B 1 152 ? 20.531 23.312 27.922 1 66 152 GLY B C 1
ATOM 4584 O O . GLY B 1 152 ? 21.281 22.328 27.938 1 66 152 GLY B O 1
ATOM 4585 N N . ILE B 1 153 ? 20.375 23.969 26.797 1 59.66 153 ILE B N 1
ATOM 4586 C CA . ILE B 1 153 ? 21.406 23.797 25.797 1 59.66 153 ILE B CA 1
ATOM 4587 C C . ILE B 1 153 ? 22.641 24.609 26.188 1 59.66 153 ILE B C 1
ATOM 4589 O O . ILE B 1 153 ? 22.547 25.812 26.406 1 59.66 153 ILE B O 1
ATOM 4593 N N . PRO B 1 154 ? 23.688 23.812 26.562 1 51.62 154 PRO B N 1
ATOM 4594 C CA . PRO B 1 154 ? 24.906 24.578 26.891 1 51.62 154 PRO B CA 1
ATOM 4595 C C . PRO B 1 154 ? 25.375 25.453 25.734 1 51.62 154 PRO B C 1
ATOM 4597 O O . PRO B 1 154 ? 25.109 25.141 24.562 1 51.62 154 PRO B O 1
ATOM 4600 N N . PRO B 1 155 ? 25.844 26.641 26 1 46.28 155 PRO B N 1
ATOM 4601 C CA . PRO B 1 155 ? 26.312 27.547 24.953 1 46.28 155 PRO B CA 1
ATOM 4602 C C . PRO B 1 155 ? 27.219 26.859 23.938 1 46.28 155 PRO B C 1
ATOM 4604 O O . PRO B 1 155 ? 27.875 25.875 24.25 1 46.28 155 PRO B O 1
ATOM 4607 N N . LEU B 1 156 ? 26.938 26.969 22.594 1 42.16 156 LEU B N 1
ATOM 4608 C CA . LEU B 1 156 ? 27.781 26.469 21.516 1 42.16 156 LEU B CA 1
ATOM 4609 C C . LEU B 1 156 ? 29.25 26.703 21.812 1 42.16 156 LEU B C 1
ATOM 4611 O O . LEU B 1 156 ? 29.672 27.844 22.047 1 42.16 156 LEU B O 1
ATOM 4615 N N . LEU B 1 157 ? 29.922 25.828 22.422 1 38.38 157 LEU B N 1
ATOM 4616 C CA . LEU B 1 157 ? 31.359 26 22.453 1 38.38 157 LEU B CA 1
ATOM 4617 C C . LEU B 1 157 ? 31.953 26 21.047 1 38.38 157 LEU B C 1
ATOM 4619 O O . LEU B 1 157 ? 31.375 25.406 20.125 1 38.38 157 LEU B O 1
ATOM 4623 N N . PRO B 1 158 ? 33 26.859 20.703 1 34.16 158 PRO B N 1
ATOM 4624 C CA . PRO B 1 158 ? 33.688 26.844 19.406 1 34.16 158 PRO B CA 1
ATOM 4625 C C . PRO B 1 158 ? 33.969 25.422 18.906 1 34.16 158 PRO B C 1
ATOM 4627 O O . PRO B 1 158 ? 34.031 24.484 19.703 1 34.16 158 PRO B O 1
ATOM 4630 N N . ALA B 1 159 ? 34.094 25.359 17.531 1 38.94 159 ALA B N 1
ATOM 4631 C CA . ALA B 1 159 ? 34.281 24.109 16.828 1 38.94 159 ALA B CA 1
ATOM 4632 C C . ALA B 1 159 ? 35.25 23.188 17.562 1 38.94 159 ALA B C 1
ATOM 4634 O O . ALA B 1 159 ? 35.344 22 17.234 1 38.94 159 ALA B O 1
ATOM 4635 N N . GLY B 1 160 ? 36.312 23.625 18.016 1 35.84 160 GLY B N 1
ATOM 4636 C CA . GLY B 1 160 ? 37.438 22.812 18.5 1 35.84 160 GLY B CA 1
ATOM 4637 C C . GLY B 1 160 ? 37.062 21.984 19.703 1 35.84 160 GLY B C 1
ATOM 4638 O O . GLY B 1 160 ? 37.906 21.234 20.234 1 35.84 160 GLY B O 1
ATOM 4639 N N . ALA B 1 161 ? 36.438 22.547 20.719 1 33.84 161 ALA B N 1
ATOM 4640 C CA . ALA B 1 161 ? 36.5 21.703 21.891 1 33.84 161 ALA B CA 1
ATOM 4641 C C . ALA B 1 161 ? 35.625 20.469 21.734 1 33.84 161 ALA B C 1
ATOM 4643 O O . ALA B 1 161 ? 34.406 20.578 21.594 1 33.84 161 ALA B O 1
ATOM 4644 N N . ALA B 1 162 ? 36.156 19.391 21.203 1 35.72 162 ALA B N 1
ATOM 4645 C CA . ALA B 1 162 ? 35.688 18.016 20.953 1 35.72 162 ALA B CA 1
ATOM 4646 C C . ALA B 1 162 ? 34.75 17.547 22.062 1 35.72 162 ALA B C 1
ATOM 4648 O O . ALA B 1 162 ? 34.094 16.516 21.922 1 35.72 162 ALA B O 1
ATOM 4649 N N . GLY B 1 163 ? 35.062 17.766 23.281 1 34.53 163 GLY B N 1
ATOM 4650 C CA . GLY B 1 163 ? 34.688 16.875 24.375 1 34.53 163 GLY B CA 1
ATOM 4651 C C . GLY B 1 163 ? 33.188 16.922 24.672 1 34.53 163 GLY B C 1
ATOM 4652 O O . GLY B 1 163 ? 32.688 16.109 25.469 1 34.53 163 GLY B O 1
ATOM 4653 N N . SER B 1 164 ? 32.594 18.141 25.078 1 34.31 164 SER B N 1
ATOM 4654 C CA . SER B 1 164 ? 31.406 17.844 25.906 1 34.31 164 SER B CA 1
ATOM 4655 C C . SER B 1 164 ? 30.297 17.219 25.078 1 34.31 164 SER B C 1
ATOM 4657 O O . SER B 1 164 ? 29.781 17.844 24.156 1 34.31 164 SER B O 1
ATOM 4659 N N . ARG B 1 165 ? 30.219 15.93 24.844 1 38.94 165 ARG B N 1
ATOM 4660 C CA . ARG B 1 165 ? 29.266 14.891 24.469 1 38.94 165 ARG B CA 1
ATOM 4661 C C . ARG B 1 165 ? 27.844 15.273 24.859 1 38.94 165 ARG B C 1
ATOM 4663 O O . ARG B 1 165 ? 26.891 14.57 24.531 1 38.94 165 ARG B O 1
ATOM 4670 N N . ASN B 1 166 ? 27.672 16 25.875 1 39.41 166 ASN B N 1
ATOM 4671 C CA . ASN B 1 166 ? 26.391 16 26.562 1 39.41 166 ASN B CA 1
ATOM 4672 C C . ASN B 1 166 ? 25.328 16.766 25.766 1 39.41 166 ASN B C 1
ATOM 4674 O O . ASN B 1 166 ? 24.266 17.094 26.297 1 39.41 166 ASN B O 1
ATOM 4678 N N . ASN B 1 167 ? 25.641 17.562 24.766 1 49.03 167 ASN B N 1
ATOM 4679 C CA . ASN B 1 167 ? 24.5 18.297 24.203 1 49.03 167 ASN B CA 1
ATOM 4680 C C . ASN B 1 167 ? 23.688 17.422 23.25 1 49.03 167 ASN B C 1
ATOM 4682 O O . ASN B 1 167 ? 24.031 17.297 22.062 1 49.03 167 ASN B O 1
ATOM 4686 N N . ALA B 1 168 ? 23.047 16.578 23.781 1 57.66 168 ALA B N 1
ATOM 4687 C CA . ALA B 1 168 ? 22.156 15.773 22.969 1 57.66 168 ALA B CA 1
ATOM 4688 C C . ALA B 1 168 ? 21.359 16.641 22 1 57.66 168 ALA B C 1
ATOM 4690 O O . ALA B 1 168 ? 20.797 17.672 22.391 1 57.66 168 ALA B O 1
ATOM 4691 N N . PRO B 1 169 ? 21.484 16.438 20.688 1 77.56 169 PRO B N 1
ATOM 4692 C CA . PRO B 1 169 ? 20.734 17.203 19.688 1 77.56 169 PRO B CA 1
ATOM 4693 C C . PRO B 1 169 ? 19.234 17.203 19.969 1 77.56 169 PRO B C 1
ATOM 4695 O O . PRO B 1 169 ? 18.703 16.25 20.516 1 77.56 169 PRO B O 1
ATOM 4698 N N . LEU B 1 170 ? 18.672 18.5 20.047 1 91.12 170 LEU B N 1
ATOM 4699 C CA . LEU B 1 170 ? 17.219 18.688 20.172 1 91.12 170 LEU B CA 1
ATOM 4700 C C . LEU B 1 170 ? 16.5 18.016 19 1 91.12 170 LEU B C 1
ATOM 4702 O O . LEU B 1 170 ? 17 18.016 17.875 1 91.12 170 LEU B O 1
ATOM 4706 N N . SER B 1 171 ? 15.445 17.344 19.359 1 95.38 171 SER B N 1
ATOM 4707 C CA . SER B 1 171 ? 14.578 16.75 18.344 1 95.38 171 SER B CA 1
ATOM 4708 C C . SER B 1 171 ? 13.25 17.484 18.25 1 95.38 171 SER B C 1
ATOM 4710 O O . SER B 1 171 ? 12.492 17.547 19.234 1 95.38 171 SER B O 1
ATOM 4712 N N . LEU B 1 172 ? 12.992 18.109 17.062 1 97.19 172 LEU B N 1
ATOM 4713 C CA . LEU B 1 172 ? 11.789 18.922 16.891 1 97.19 172 LEU B CA 1
ATOM 4714 C C . LEU B 1 172 ? 10.922 18.375 15.75 1 97.19 172 LEU B C 1
ATOM 4716 O O . LEU B 1 172 ? 11.438 17.922 14.727 1 97.19 172 LEU B O 1
ATOM 4720 N N . PRO B 1 173 ? 9.617 18.438 15.898 1 98 173 PRO B N 1
ATOM 4721 C CA . PRO B 1 173 ? 8.695 17.906 14.883 1 98 173 PRO B CA 1
ATOM 4722 C C . PRO B 1 173 ? 8.406 18.922 13.773 1 98 173 PRO B C 1
ATOM 4724 O O . PRO B 1 173 ? 8.188 20.094 14.039 1 98 173 PRO B O 1
ATOM 4727 N N . VAL B 1 174 ? 8.445 18.438 12.562 1 96.75 174 VAL B N 1
ATOM 4728 C CA . VAL B 1 174 ? 8.008 19.219 11.406 1 96.75 174 VAL B CA 1
ATOM 4729 C C . VAL B 1 174 ? 6.91 18.469 10.656 1 96.75 174 VAL B C 1
ATOM 4731 O O . VAL B 1 174 ? 6.961 17.234 10.539 1 96.75 174 VAL B O 1
ATOM 4734 N N . TRP B 1 175 ? 5.898 19.156 10.289 1 96.69 175 TRP B N 1
ATOM 4735 C CA . TRP B 1 175 ? 4.785 18.625 9.508 1 96.69 175 TRP B CA 1
ATOM 4736 C C . TRP B 1 175 ? 4.531 19.469 8.266 1 96.69 175 TRP B C 1
ATOM 4738 O O . TRP B 1 175 ? 3.641 20.328 8.258 1 96.69 175 TRP B O 1
ATOM 4748 N N . TRP B 1 176 ? 5.344 19.172 7.195 1 93.12 176 TRP B N 1
ATOM 4749 C CA . TRP B 1 176 ? 5.309 19.812 5.891 1 93.12 176 TRP B CA 1
ATOM 4750 C C . TRP B 1 176 ? 5.574 21.312 6.02 1 93.12 176 TRP B C 1
ATOM 4752 O O . TRP B 1 176 ? 4.75 22.125 5.605 1 93.12 176 TRP B O 1
ATOM 4762 N N . PRO B 1 177 ? 6.734 21.641 6.496 1 94.88 177 PRO B N 1
ATOM 4763 C CA . PRO B 1 177 ? 7.074 23.031 6.828 1 94.88 177 PRO B CA 1
ATOM 4764 C C . PRO B 1 177 ? 7.348 23.875 5.594 1 94.88 177 PRO B C 1
ATOM 4766 O O . PRO B 1 177 ? 7.668 23.344 4.527 1 94.88 177 PRO B O 1
ATOM 4769 N N . GLY B 1 178 ? 7.137 25.234 5.82 1 92.81 178 GLY B N 1
ATOM 4770 C CA . GLY B 1 178 ? 7.727 26.172 4.879 1 92.81 178 GLY B CA 1
ATOM 4771 C C . GLY B 1 178 ? 9.211 26.406 5.109 1 92.81 178 GLY B C 1
ATOM 4772 O O . GLY B 1 178 ? 9.844 25.672 5.867 1 92.81 178 GLY B O 1
ATOM 4773 N N . ARG B 1 179 ? 9.766 27.328 4.375 1 93.19 179 ARG B N 1
ATOM 4774 C CA . ARG B 1 179 ? 11.164 27.703 4.496 1 93.19 179 ARG B CA 1
ATOM 4775 C C . ARG B 1 179 ? 11.32 29.219 4.59 1 93.19 179 ARG B C 1
ATOM 4777 O O . ARG B 1 179 ? 10.602 29.969 3.912 1 93.19 179 ARG B O 1
ATOM 4784 N N . PHE B 1 180 ? 12.289 29.594 5.406 1 95.44 180 PHE B N 1
ATOM 4785 C CA . PHE B 1 180 ? 12.602 31.016 5.492 1 95.44 180 PHE B CA 1
ATOM 4786 C C . PHE B 1 180 ? 13.578 31.422 4.395 1 95.44 180 PHE B C 1
ATOM 4788 O O . PHE B 1 180 ? 14.445 30.641 3.998 1 95.44 180 PHE B O 1
ATOM 4795 N N . ALA B 1 181 ? 13.391 32.562 3.867 1 94.44 181 ALA B N 1
ATOM 4796 C CA . ALA B 1 181 ? 14.398 33.188 3.023 1 94.44 181 ALA B CA 1
ATOM 4797 C C . ALA B 1 181 ? 15.18 34.25 3.803 1 94.44 181 ALA B C 1
ATOM 4799 O O . ALA B 1 181 ? 14.812 35.438 3.805 1 94.44 181 ALA B O 1
ATOM 4800 N N . PRO B 1 182 ? 16.297 33.781 4.371 1 91.75 182 PRO B N 1
ATOM 4801 C CA . PRO B 1 182 ? 17.031 34.75 5.207 1 91.75 182 PRO B CA 1
ATOM 4802 C C . PRO B 1 182 ? 17.578 35.938 4.418 1 91.75 182 PRO B C 1
ATOM 4804 O O . PRO B 1 182 ? 18 35.781 3.271 1 91.75 182 PRO B O 1
ATOM 4807 N N . GLU B 1 183 ? 17.438 37.031 5 1 87.12 183 GLU B N 1
ATOM 4808 C CA . GLU B 1 183 ? 18.062 38.25 4.492 1 87.12 183 GLU B CA 1
ATOM 4809 C C . GLU B 1 183 ? 19.156 38.75 5.434 1 87.12 183 GLU B C 1
ATOM 4811 O O . GLU B 1 183 ? 19.156 38.438 6.621 1 87.12 183 GLU B O 1
ATOM 4816 N N . ASN B 1 184 ? 20.109 39.375 4.852 1 80.38 184 ASN B N 1
ATOM 4817 C CA . ASN B 1 184 ? 21.234 39.844 5.629 1 80.38 184 ASN B CA 1
ATOM 4818 C C . ASN B 1 184 ? 20.828 41.031 6.52 1 80.38 184 ASN B C 1
ATOM 4820 O O . ASN B 1 184 ? 21.172 42.188 6.23 1 80.38 184 ASN B O 1
ATOM 4824 N N . THR B 1 185 ? 19.953 40.719 7.387 1 75.56 185 THR B N 1
ATOM 4825 C CA . THR B 1 185 ? 19.562 41.75 8.336 1 75.56 185 THR B CA 1
ATOM 4826 C C . THR B 1 185 ? 19.812 41.281 9.766 1 75.56 185 THR B C 1
ATOM 4828 O O . THR B 1 185 ? 19.688 40.094 10.07 1 75.56 185 THR B O 1
ATOM 4831 N N . GLU B 1 186 ? 20.344 42.062 10.555 1 80.06 186 GLU B N 1
ATOM 4832 C CA . GLU B 1 186 ? 20.625 41.781 11.953 1 80.06 186 GLU B CA 1
ATOM 4833 C C . GLU B 1 186 ? 19.344 41.75 12.781 1 80.06 186 GLU B C 1
ATOM 4835 O O . GLU B 1 186 ? 19.359 41.406 13.961 1 80.06 186 GLU B O 1
ATOM 4840 N N . GLU B 1 187 ? 18.234 41.938 12.188 1 90.06 187 GLU B N 1
ATOM 4841 C CA . GLU B 1 187 ? 16.984 42.125 12.914 1 90.06 187 GLU B CA 1
ATOM 4842 C C . GLU B 1 187 ? 16.328 40.812 13.266 1 90.06 187 GLU B C 1
ATOM 4844 O O . GLU B 1 187 ? 15.477 40.75 14.148 1 90.06 187 GLU B O 1
ATOM 4849 N N . VAL B 1 188 ? 16.703 39.812 12.586 1 95.5 188 VAL B N 1
ATOM 4850 C CA . VAL B 1 188 ? 16.078 38.5 12.82 1 95.5 188 VAL B CA 1
ATOM 4851 C C . VAL B 1 188 ? 17.094 37.562 13.422 1 95.5 188 VAL B C 1
ATOM 4853 O O . VAL B 1 188 ? 18.219 37.438 12.922 1 95.5 188 VAL B O 1
ATOM 4856 N N . CYS B 1 189 ? 16.781 36.938 14.5 1 95 189 CYS B N 1
ATOM 4857 C CA . CYS B 1 189 ? 17.641 36 15.203 1 95 189 CYS B CA 1
ATOM 4858 C C . CYS B 1 189 ? 17.203 34.562 14.922 1 95 189 CYS B C 1
ATOM 4860 O O . CYS B 1 189 ? 16.062 34.188 15.188 1 95 189 CYS B O 1
ATOM 4862 N N . VAL B 1 190 ? 18.156 33.75 14.422 1 95.25 190 VAL B N 1
ATOM 4863 C CA . VAL B 1 190 ? 17.875 32.344 14.234 1 95.25 190 VAL B CA 1
ATOM 4864 C C . VAL B 1 190 ? 18.078 31.609 15.562 1 95.25 190 VAL B C 1
ATOM 4866 O O . VAL B 1 190 ? 19.188 31.562 16.094 1 95.25 190 VAL B O 1
ATOM 4869 N N . LEU B 1 191 ? 16.984 31.047 16.062 1 95.56 191 LEU B N 1
ATOM 4870 C CA . LEU B 1 191 ? 17.047 30.359 17.344 1 95.56 191 LEU B CA 1
ATOM 4871 C C . LEU B 1 191 ? 17.422 28.891 17.172 1 95.56 191 LEU B C 1
ATOM 4873 O O . LEU B 1 191 ? 18.047 28.297 18.047 1 95.56 191 LEU B O 1
ATOM 4877 N N . ALA B 1 192 ? 17.031 28.297 16.062 1 95 192 ALA B N 1
ATOM 4878 C CA . ALA B 1 192 ? 17.344 26.906 15.75 1 95 192 ALA B CA 1
ATOM 4879 C C . ALA B 1 192 ? 17.422 26.688 14.242 1 95 192 ALA B C 1
ATOM 4881 O O . ALA B 1 192 ? 16.656 27.281 13.477 1 95 192 ALA B O 1
ATOM 4882 N N . ALA B 1 193 ? 18.312 25.812 13.867 1 94.38 193 ALA B N 1
ATOM 4883 C CA . ALA B 1 193 ? 18.5 25.422 12.469 1 94.38 193 ALA B CA 1
ATOM 4884 C C . ALA B 1 193 ? 18.516 23.906 12.312 1 94.38 193 ALA B C 1
ATOM 4886 O O . ALA B 1 193 ? 18.875 23.188 13.242 1 94.38 193 ALA B O 1
ATOM 4887 N N . TYR B 1 194 ? 18.125 23.531 11.125 1 92.31 194 TYR B N 1
ATOM 4888 C CA . TYR B 1 194 ? 18.109 22.094 10.812 1 92.31 194 TYR B CA 1
ATOM 4889 C C . TYR B 1 194 ? 19.5 21.5 10.914 1 92.31 194 TYR B C 1
ATOM 4891 O O . TYR B 1 194 ? 20.484 22.125 10.508 1 92.31 194 TYR B O 1
ATOM 4899 N N . ASP B 1 195 ? 19.594 20.25 11.406 1 90.12 195 ASP B N 1
ATOM 4900 C CA . ASP B 1 195 ? 20.844 19.484 11.383 1 90.12 195 ASP B CA 1
ATOM 4901 C C . ASP B 1 195 ? 20.672 18.203 10.562 1 90.12 195 ASP B C 1
ATOM 4903 O O . ASP B 1 195 ? 21.281 18.062 9.5 1 90.12 195 ASP B O 1
ATOM 4907 N N . ALA B 1 196 ? 19.766 17.312 11.055 1 86.94 196 ALA B N 1
ATOM 4908 C CA . ALA B 1 196 ? 19.594 16.016 10.414 1 86.94 196 ALA B CA 1
ATOM 4909 C C . ALA B 1 196 ? 18.203 15.453 10.695 1 86.94 196 ALA B C 1
ATOM 4911 O O . ALA B 1 196 ? 17.547 15.867 11.656 1 86.94 196 ALA B O 1
ATOM 4912 N N . PRO B 1 197 ? 17.766 14.508 9.789 1 88.56 197 PRO B N 1
ATOM 4913 C CA . PRO B 1 197 ? 16.516 13.805 10.117 1 88.56 197 PRO B CA 1
ATOM 4914 C C . PRO B 1 197 ? 16.641 12.938 11.367 1 88.56 197 PRO B C 1
ATOM 4916 O O . PRO B 1 197 ? 17.734 12.469 11.695 1 88.56 197 PRO B O 1
ATOM 4919 N N . ASP B 1 198 ? 15.539 12.812 12.086 1 91.62 198 ASP B N 1
ATOM 4920 C CA . ASP B 1 198 ? 15.492 11.891 13.211 1 91.62 198 ASP B CA 1
ATOM 4921 C C . ASP B 1 198 ? 14.766 10.602 12.836 1 91.62 198 ASP B C 1
ATOM 4923 O O . ASP B 1 198 ? 14.453 10.383 11.664 1 91.62 198 ASP B O 1
ATOM 4927 N N . ALA B 1 199 ? 14.445 9.68 13.734 1 88.94 199 ALA B N 1
ATOM 4928 C CA . ALA B 1 199 ? 14.055 8.289 13.516 1 88.94 199 ALA B CA 1
ATOM 4929 C C . ALA B 1 199 ? 12.703 8.211 12.805 1 88.94 199 ALA B C 1
ATOM 4931 O O . ALA B 1 199 ? 12.484 7.312 11.984 1 88.94 199 ALA B O 1
ATOM 4932 N N . ASP B 1 200 ? 11.797 9.117 13.023 1 92.94 200 ASP B N 1
ATOM 4933 C CA . ASP B 1 200 ? 10.445 9 12.477 1 92.94 200 ASP B CA 1
ATOM 4934 C C . ASP B 1 200 ? 10.258 9.938 11.289 1 92.94 200 ASP B C 1
ATOM 4936 O O . ASP B 1 200 ? 9.125 10.25 10.914 1 92.94 200 ASP B O 1
ATOM 4940 N N . PHE B 1 201 ? 11.391 10.359 10.695 1 91.94 201 PHE B N 1
ATOM 4941 C CA . PHE B 1 201 ? 11.359 11.312 9.594 1 91.94 201 PHE B CA 1
ATOM 4942 C C . PHE B 1 201 ? 10.875 10.648 8.312 1 91.94 201 PHE B C 1
ATOM 4944 O O . PHE B 1 201 ? 11.297 9.539 7.984 1 91.94 201 PHE B O 1
ATOM 4951 N N . TRP B 1 202 ? 9.953 11.344 7.605 1 90.56 202 TRP B N 1
ATOM 4952 C CA . TRP B 1 202 ? 9.398 10.852 6.348 1 90.56 202 TRP B CA 1
ATOM 4953 C C . TRP B 1 202 ? 9.586 11.883 5.234 1 90.56 202 TRP B C 1
ATOM 4955 O O . TRP B 1 202 ? 9.578 13.086 5.492 1 90.56 202 TRP B O 1
ATOM 4965 N N . LEU B 1 203 ? 9.734 11.438 4.082 1 86.94 203 LEU B N 1
ATOM 4966 C CA . LEU B 1 203 ? 9.586 12.211 2.852 1 86.94 203 LEU B CA 1
ATOM 4967 C C . LEU B 1 203 ? 8.383 11.719 2.043 1 86.94 203 LEU B C 1
ATOM 4969 O O . LEU B 1 203 ? 8.375 10.586 1.562 1 86.94 203 LEU B O 1
ATOM 4973 N N . ALA B 1 204 ? 7.418 12.586 1.979 1 88 204 ALA B N 1
ATOM 4974 C CA . ALA B 1 204 ? 6.141 12.172 1.403 1 88 204 ALA B CA 1
ATOM 4975 C C . ALA B 1 204 ? 5.562 10.977 2.152 1 88 204 ALA B C 1
ATOM 4977 O O . ALA B 1 204 ? 5.348 11.039 3.365 1 88 204 ALA B O 1
ATOM 4978 N N . ASP B 1 205 ? 5.406 9.875 1.497 1 89.62 205 ASP B N 1
ATOM 4979 C CA . ASP B 1 205 ? 4.902 8.68 2.17 1 89.62 205 ASP B CA 1
ATOM 4980 C C . ASP B 1 205 ? 5.996 7.621 2.305 1 89.62 205 ASP B C 1
ATOM 4982 O O . ASP B 1 205 ? 5.703 6.43 2.426 1 89.62 205 ASP B O 1
ATOM 4986 N N . LEU B 1 206 ? 7.281 8.086 2.375 1 87.44 206 LEU B N 1
ATOM 4987 C CA . LEU B 1 206 ? 8.43 7.203 2.52 1 87.44 206 LEU B CA 1
ATOM 4988 C C . LEU B 1 206 ? 9.094 7.387 3.881 1 87.44 206 LEU B C 1
ATOM 4990 O O . LEU B 1 206 ? 9.555 8.484 4.207 1 87.44 206 LEU B O 1
ATOM 4994 N N . PRO B 1 207 ? 9.141 6.281 4.652 1 88.19 207 PRO B N 1
ATOM 4995 C CA . PRO B 1 207 ? 9.945 6.367 5.875 1 88.19 207 PRO B CA 1
ATOM 4996 C C . PRO B 1 207 ? 11.453 6.312 5.598 1 88.19 207 PRO B C 1
ATOM 4998 O O . PRO B 1 207 ? 11.977 5.254 5.242 1 88.19 207 PRO B O 1
ATOM 5001 N N . LEU B 1 208 ? 12.102 7.336 5.793 1 83.12 208 LEU B N 1
ATOM 5002 C CA . LEU B 1 208 ? 13.492 7.461 5.363 1 83.12 208 LEU B CA 1
ATOM 5003 C C . LEU B 1 208 ? 14.375 6.449 6.074 1 83.12 208 LEU B C 1
ATOM 5005 O O . LEU B 1 208 ? 15.312 5.902 5.48 1 83.12 208 LEU B O 1
ATOM 5009 N N . GLN B 1 209 ? 14.078 6.219 7.324 1 82.38 209 GLN B N 1
ATOM 5010 C CA . GLN B 1 209 ? 14.922 5.312 8.094 1 82.38 209 GLN B CA 1
ATOM 5011 C C . GLN B 1 209 ? 14.844 3.891 7.551 1 82.38 209 GLN B C 1
ATOM 5013 O O . GLN B 1 209 ? 15.719 3.068 7.816 1 82.38 209 GLN B O 1
ATOM 5018 N N . ARG B 1 210 ? 13.828 3.596 6.75 1 79.81 210 ARG B N 1
ATOM 5019 C CA . ARG B 1 210 ? 13.625 2.246 6.234 1 79.81 210 ARG B CA 1
ATOM 5020 C C . ARG B 1 210 ? 14.227 2.098 4.844 1 79.81 210 ARG B C 1
ATOM 5022 O O . ARG B 1 210 ? 14.117 1.036 4.223 1 79.81 210 ARG B O 1
ATOM 5029 N N . ILE B 1 211 ? 14.867 3.098 4.371 1 79.81 211 ILE B N 1
ATOM 5030 C CA . ILE B 1 211 ? 15.562 3.045 3.088 1 79.81 211 ILE B CA 1
ATOM 5031 C C . ILE B 1 211 ? 17.062 2.943 3.32 1 79.81 211 ILE B C 1
ATOM 5033 O O . ILE B 1 211 ? 17.672 3.83 3.934 1 79.81 211 ILE B O 1
ATOM 5037 N N . PRO B 1 212 ? 17.578 1.888 2.818 1 77.44 212 PRO B N 1
ATOM 5038 C CA . PRO B 1 212 ? 19.031 1.728 3.008 1 77.44 212 PRO B CA 1
ATOM 5039 C C . PRO B 1 212 ? 19.828 2.869 2.393 1 77.44 212 PRO B C 1
ATOM 5041 O O . PRO B 1 212 ? 19.438 3.418 1.359 1 77.44 212 PRO B O 1
ATOM 5044 N N . ALA B 1 213 ? 20.969 3.166 3.021 1 76.12 213 ALA B N 1
ATOM 5045 C CA . ALA B 1 213 ? 21.797 4.297 2.629 1 76.12 213 ALA B CA 1
ATOM 5046 C C . ALA B 1 213 ? 22.266 4.164 1.182 1 76.12 213 ALA B C 1
ATOM 5048 O O . ALA B 1 213 ? 22.297 5.145 0.438 1 76.12 213 ALA B O 1
ATOM 5049 N N . HIS B 1 214 ? 22.547 2.932 0.819 1 80.31 214 HIS B N 1
ATOM 5050 C CA . HIS B 1 214 ? 23.078 2.723 -0.528 1 80.31 214 HIS B CA 1
ATOM 5051 C C . HIS B 1 214 ? 22 2.971 -1.579 1 80.31 214 HIS B C 1
ATOM 5053 O O . HIS B 1 214 ? 22.312 3.303 -2.725 1 80.31 214 HIS B O 1
ATOM 5059 N N . VAL B 1 215 ? 20.812 2.877 -1.166 1 79.88 215 VAL B N 1
ATOM 5060 C CA . VAL B 1 215 ? 19.703 3.135 -2.08 1 79.88 215 VAL B CA 1
ATOM 5061 C C . VAL B 1 215 ? 19.578 4.637 -2.324 1 79.88 215 VAL B C 1
ATOM 5063 O O . VAL B 1 215 ? 19.312 5.07 -3.449 1 79.88 215 VAL B O 1
ATOM 5066 N N . PHE B 1 216 ? 19.828 5.426 -1.357 1 76.25 216 PHE B N 1
ATOM 5067 C CA . PHE B 1 216 ? 19.812 6.875 -1.519 1 76.25 216 PHE B CA 1
ATOM 5068 C C . PHE B 1 216 ? 20.859 7.316 -2.523 1 76.25 216 PHE B C 1
ATOM 5070 O O . PHE B 1 216 ? 20.594 8.164 -3.379 1 76.25 216 PHE B O 1
ATOM 5077 N N . GLU B 1 217 ? 21.922 6.684 -2.348 1 76.81 217 GLU B N 1
ATOM 5078 C CA . GLU B 1 217 ? 23.016 7 -3.26 1 76.81 217 GLU B CA 1
ATOM 5079 C C . GLU B 1 217 ? 22.672 6.617 -4.695 1 76.81 217 GLU B C 1
ATOM 5081 O O . GLU B 1 217 ? 22.953 7.367 -5.633 1 76.81 217 GLU B O 1
ATOM 5086 N N . ALA B 1 218 ? 22.047 5.57 -4.77 1 79.75 218 ALA B N 1
ATOM 5087 C CA . ALA B 1 218 ? 21.656 5.094 -6.094 1 79.75 218 ALA B CA 1
ATOM 5088 C C . ALA B 1 218 ? 20.594 6 -6.715 1 79.75 218 ALA B C 1
ATOM 5090 O O . ALA B 1 218 ? 20.641 6.285 -7.914 1 79.75 218 ALA B O 1
ATOM 5091 N N . TRP B 1 219 ? 19.688 6.461 -5.895 1 80.38 219 TRP B N 1
ATOM 5092 C CA . TRP B 1 219 ? 18.641 7.348 -6.383 1 80.38 219 TRP B CA 1
ATOM 5093 C C . TRP B 1 219 ? 19.219 8.672 -6.863 1 80.38 219 TRP B C 1
ATOM 5095 O O . TRP B 1 219 ? 18.797 9.211 -7.887 1 80.38 219 TRP B O 1
ATOM 5105 N N . GLN B 1 220 ? 20.156 9.086 -6.16 1 77.62 220 GLN B N 1
ATOM 5106 C CA . GLN B 1 220 ? 20.828 10.312 -6.566 1 77.62 220 GLN B CA 1
ATOM 5107 C C . GLN B 1 220 ? 21.594 10.117 -7.875 1 77.62 220 GLN B C 1
ATOM 5109 O O . GLN B 1 220 ? 21.516 10.953 -8.781 1 77.62 220 GLN B O 1
ATOM 5114 N N . ALA B 1 221 ? 22.297 9.086 -7.934 1 79.5 221 ALA B N 1
ATOM 5115 C CA . ALA B 1 221 ? 23.141 8.805 -9.094 1 79.5 221 ALA B CA 1
ATOM 5116 C C . ALA B 1 221 ? 22.281 8.531 -10.336 1 79.5 221 ALA B C 1
ATOM 5118 O O . ALA B 1 221 ? 22.578 9.031 -11.422 1 79.5 221 ALA B O 1
ATOM 5119 N N . LEU B 1 222 ? 21.203 7.867 -10.125 1 77.38 222 LEU B N 1
ATOM 5120 C CA . LEU B 1 222 ? 20.438 7.363 -11.258 1 77.38 222 LEU B CA 1
ATOM 5121 C C . LEU B 1 222 ? 19.344 8.352 -11.664 1 77.38 222 LEU B C 1
ATOM 5123 O O . LEU B 1 222 ? 19.047 8.5 -12.852 1 77.38 222 LEU B O 1
ATOM 5127 N N . TYR B 1 223 ? 18.812 9.008 -10.594 1 77.5 223 TYR B N 1
ATOM 5128 C CA . TYR B 1 223 ? 17.609 9.789 -10.898 1 77.5 223 TYR B CA 1
ATOM 5129 C C . TYR B 1 223 ? 17.812 11.25 -10.516 1 77.5 223 TYR B C 1
ATOM 5131 O O . TYR B 1 223 ? 16.953 12.086 -10.781 1 77.5 223 TYR B O 1
ATOM 5139 N N . GLY B 1 224 ? 18.828 11.562 -9.844 1 75.06 224 GLY B N 1
ATOM 5140 C CA . GLY B 1 224 ? 19.078 12.93 -9.422 1 75.06 224 GLY B CA 1
ATOM 5141 C C . GLY B 1 224 ? 18.219 13.352 -8.242 1 75.06 224 GLY B C 1
ATOM 5142 O O . GLY B 1 224 ? 17.984 14.547 -8.031 1 75.06 224 GLY B O 1
ATOM 5143 N N . ILE B 1 225 ? 17.734 12.398 -7.613 1 72.25 225 ILE B N 1
ATOM 5144 C CA . ILE B 1 225 ? 16.875 12.695 -6.473 1 72.25 225 ILE B CA 1
ATOM 5145 C C . ILE B 1 225 ? 17.688 12.656 -5.184 1 72.25 225 ILE B C 1
ATOM 5147 O O . ILE B 1 225 ? 18.297 11.625 -4.855 1 72.25 225 ILE B O 1
ATOM 5151 N N . ASN B 1 226 ? 17.906 13.789 -4.676 1 68.81 226 ASN B N 1
ATOM 5152 C CA . ASN B 1 226 ? 18.625 13.875 -3.41 1 68.81 226 ASN B CA 1
ATOM 5153 C C . ASN B 1 226 ? 17.672 13.805 -2.221 1 68.81 226 ASN B C 1
ATOM 5155 O O . ASN B 1 226 ? 16.906 14.742 -1.972 1 68.81 226 ASN B O 1
ATOM 5159 N N . LEU B 1 227 ? 17.703 12.641 -1.721 1 64.81 227 LEU B N 1
ATOM 5160 C CA . LEU B 1 227 ? 16.828 12.477 -0.567 1 64.81 227 LEU B CA 1
ATOM 5161 C C . LEU B 1 227 ? 17.609 12.547 0.734 1 64.81 227 LEU B C 1
ATOM 5163 O O . LEU B 1 227 ? 17.078 12.281 1.81 1 64.81 227 LEU B O 1
ATOM 5167 N N . SER B 1 228 ? 18.969 12.828 0.53 1 60.72 228 SER B N 1
ATOM 5168 C CA . SER B 1 228 ? 19.75 12.977 1.75 1 60.72 228 SER B CA 1
ATOM 5169 C C . SER B 1 228 ? 19.391 14.258 2.492 1 60.72 228 SER B C 1
ATOM 5171 O O . SER B 1 228 ? 19.031 15.258 1.87 1 60.72 228 SER B O 1
ATOM 5173 N N . ALA B 1 229 ? 18.5 14.242 3.535 1 60.94 229 ALA B N 1
ATOM 5174 C CA . ALA B 1 229 ? 18.078 15.344 4.402 1 60.94 229 ALA B CA 1
ATOM 5175 C C . ALA B 1 229 ? 19.172 16.406 4.492 1 60.94 229 ALA B C 1
ATOM 5177 O O . ALA B 1 229 ? 19.078 17.344 5.289 1 60.94 229 ALA B O 1
ATOM 5178 N N . ASP B 1 230 ? 20.188 16.312 3.59 1 69.5 230 ASP B N 1
ATOM 5179 C CA . ASP B 1 230 ? 21.266 17.297 3.672 1 69.5 230 ASP B CA 1
ATOM 5180 C C . ASP B 1 230 ? 20.797 18.656 3.162 1 69.5 230 ASP B C 1
ATOM 5182 O O . ASP B 1 230 ? 21.375 19.688 3.518 1 69.5 230 ASP B O 1
ATOM 5186 N N . PHE B 1 231 ? 19.75 18.609 2.471 1 69.06 231 PHE B N 1
ATOM 5187 C CA . PHE B 1 231 ? 19.25 19.875 1.928 1 69.06 231 PHE B CA 1
ATOM 5188 C C . PHE B 1 231 ? 18.641 20.734 3.029 1 69.06 231 PHE B C 1
ATOM 5190 O O . PHE B 1 231 ? 18.438 21.938 2.85 1 69.06 231 PHE B O 1
ATOM 5197 N N . LEU B 1 232 ? 18.484 20.094 4.125 1 76.38 232 LEU B N 1
ATOM 5198 C CA . LEU B 1 232 ? 17.875 20.812 5.246 1 76.38 232 LEU B CA 1
ATOM 5199 C C . LEU B 1 232 ? 18.953 21.406 6.148 1 76.38 232 LEU B C 1
ATOM 5201 O O . LEU B 1 232 ? 18.688 22.344 6.895 1 76.38 232 LEU B O 1
ATOM 5205 N N . THR B 1 233 ? 20.125 21.031 5.879 1 83.31 233 THR B N 1
ATOM 5206 C CA . THR B 1 233 ? 21.172 21.375 6.832 1 83.31 233 THR B CA 1
ATOM 5207 C C . THR B 1 233 ? 21.391 22.891 6.859 1 83.31 233 THR B C 1
ATOM 5209 O O . THR B 1 233 ? 21.453 23.531 5.809 1 83.31 233 THR B O 1
ATOM 5212 N N . ASP B 1 234 ? 21.328 23.469 8.055 1 88.19 234 ASP B N 1
ATOM 5213 C CA . ASP B 1 234 ? 21.672 24.844 8.375 1 88.19 234 ASP B CA 1
ATOM 5214 C C . ASP B 1 234 ? 20.531 25.797 8.016 1 88.19 234 ASP B C 1
ATOM 5216 O O . ASP B 1 234 ? 20.625 27 8.234 1 88.19 234 ASP B O 1
ATOM 5220 N N . GLN B 1 235 ? 19.484 25.266 7.512 1 90.75 235 GLN B N 1
ATOM 5221 C CA . GLN B 1 235 ? 18.328 26.125 7.238 1 90.75 235 GLN B CA 1
ATOM 5222 C C . GLN B 1 235 ? 17.625 26.531 8.531 1 90.75 235 GLN B C 1
ATOM 5224 O O . GLN B 1 235 ? 17.484 25.719 9.445 1 90.75 235 GLN B O 1
ATOM 5229 N N . PRO B 1 236 ? 17.312 27.797 8.602 1 95.12 236 PRO B N 1
ATOM 5230 C CA . PRO B 1 236 ? 16.609 28.234 9.812 1 95.12 236 PRO B CA 1
ATOM 5231 C C . PRO B 1 236 ? 15.273 27.516 10.008 1 95.12 236 PRO B C 1
ATOM 5233 O O . PRO B 1 236 ? 14.539 27.297 9.039 1 95.12 236 PRO B O 1
ATOM 5236 N N . LEU B 1 237 ? 15.016 27.156 11.234 1 96.44 237 LEU B N 1
ATOM 5237 C CA . LEU B 1 237 ? 13.781 26.453 11.57 1 96.44 237 LEU B CA 1
ATOM 5238 C C . LEU B 1 237 ? 12.906 27.312 12.484 1 96.44 237 LEU B C 1
ATOM 5240 O O . LEU B 1 237 ? 11.68 27.281 12.375 1 96.44 237 LEU B O 1
ATOM 5244 N N . VAL B 1 238 ? 13.516 27.938 13.43 1 97.69 238 VAL B N 1
ATOM 5245 C CA . VAL B 1 238 ? 12.836 28.828 14.367 1 97.69 238 VAL B CA 1
ATOM 5246 C C . VAL B 1 238 ? 13.586 30.156 14.438 1 97.69 238 VAL B C 1
ATOM 5248 O O . VAL B 1 238 ? 14.805 30.188 14.602 1 97.69 238 VAL B O 1
ATOM 5251 N N . VAL B 1 239 ? 12.852 31.25 14.289 1 97.62 239 VAL B N 1
ATOM 5252 C CA . VAL B 1 239 ? 13.477 32.562 14.312 1 97.62 239 VAL B CA 1
ATOM 5253 C C . VAL B 1 239 ? 12.688 33.5 15.242 1 97.62 239 VAL B C 1
ATOM 5255 O O . VAL B 1 239 ? 11.531 33.219 15.578 1 97.62 239 VAL B O 1
ATOM 5258 N N . SER B 1 240 ? 13.32 34.562 15.688 1 97.69 240 SER B N 1
ATOM 5259 C CA . SER B 1 240 ? 12.672 35.562 16.516 1 97.69 240 SER B CA 1
ATOM 5260 C C . SER B 1 240 ? 13.086 36.969 16.094 1 97.69 240 SER B C 1
ATOM 5262 O O . SER B 1 240 ? 14.07 37.156 15.367 1 97.69 240 SER B O 1
ATOM 5264 N N . GLY B 1 241 ? 12.32 37.906 16.438 1 96.88 241 GLY B N 1
ATOM 5265 C CA . GLY B 1 241 ? 12.586 39.312 16.172 1 96.88 241 GLY B CA 1
ATOM 5266 C C . GLY B 1 241 ? 11.656 40.25 16.938 1 96.88 241 GLY B C 1
ATOM 5267 O O . GLY B 1 241 ? 10.906 39.812 17.797 1 96.88 241 GLY B O 1
ATOM 5268 N N . ALA B 1 242 ? 11.852 41.531 16.594 1 96.62 242 ALA B N 1
ATOM 5269 C CA . ALA B 1 242 ? 11.039 42.562 17.234 1 96.62 242 ALA B CA 1
ATOM 5270 C C . ALA B 1 242 ? 10.234 43.344 16.188 1 96.62 242 ALA B C 1
ATOM 5272 O O . ALA B 1 242 ? 10.609 43.406 15.016 1 96.62 242 ALA B O 1
ATOM 5273 N N . TYR B 1 243 ? 9.172 43.812 16.594 1 97.25 243 TYR B N 1
ATOM 5274 C CA . TYR B 1 243 ? 8.328 44.75 15.844 1 97.25 243 TYR B CA 1
ATOM 5275 C C . TYR B 1 243 ? 7.746 45.812 16.766 1 97.25 243 TYR B C 1
ATOM 5277 O O . TYR B 1 243 ? 6.887 45.531 17.594 1 97.25 243 TYR B O 1
ATOM 5285 N N . GLY B 1 244 ? 8.164 47 16.562 1 96.81 244 GLY B N 1
ATOM 5286 C CA . GLY B 1 244 ? 7.84 48 17.578 1 96.81 244 GLY B CA 1
ATOM 5287 C C . GLY B 1 244 ? 8.352 47.625 18.953 1 96.81 244 GLY B C 1
ATOM 5288 O O . GLY B 1 244 ? 9.531 47.312 19.109 1 96.81 244 GLY B O 1
ATOM 5289 N N . GLN B 1 245 ? 7.504 47.688 19.891 1 96.88 245 GLN B N 1
ATOM 5290 C CA . GLN B 1 245 ? 7.883 47.312 21.25 1 96.88 245 GLN B CA 1
ATOM 5291 C C . GLN B 1 245 ? 7.633 45.844 21.516 1 96.88 245 GLN B C 1
ATOM 5293 O O . GLN B 1 245 ? 7.961 45.344 22.594 1 96.88 245 GLN B O 1
ATOM 5298 N N . GLY B 1 246 ? 6.977 45.25 20.547 1 97.25 246 GLY B N 1
ATOM 5299 C CA . GLY B 1 246 ? 6.629 43.844 20.719 1 97.25 246 GLY B CA 1
ATOM 5300 C C . GLY B 1 246 ? 7.672 42.906 20.156 1 97.25 246 GLY B C 1
ATOM 5301 O O . GLY B 1 246 ? 8.695 43.344 19.625 1 97.25 246 GLY B O 1
ATOM 5302 N N . ARG B 1 247 ? 7.473 41.594 20.391 1 97.44 247 ARG B N 1
ATOM 5303 C CA . ARG B 1 247 ? 8.375 40.531 19.922 1 97.44 247 ARG B CA 1
ATOM 5304 C C . ARG B 1 247 ? 7.602 39.406 19.266 1 97.44 247 ARG B C 1
ATOM 5306 O O . ARG B 1 247 ? 6.426 39.188 19.562 1 97.44 247 ARG B O 1
ATOM 5313 N N . TYR B 1 248 ? 8.281 38.75 18.344 1 98.38 248 TYR B N 1
ATOM 5314 C CA . TYR B 1 248 ? 7.664 37.594 17.703 1 98.38 248 TYR B CA 1
ATOM 5315 C C . TYR B 1 248 ? 8.633 36.406 17.656 1 98.38 248 TYR B C 1
ATOM 5317 O O . TYR B 1 248 ? 9.852 36.594 17.656 1 98.38 248 TYR B O 1
ATOM 5325 N N . VAL B 1 249 ? 8.117 35.188 17.734 1 98.69 249 VAL B N 1
ATOM 5326 C CA . VAL B 1 249 ? 8.797 33.938 17.406 1 98.69 249 VAL B CA 1
ATOM 5327 C C . VAL B 1 249 ? 8.055 33.219 16.266 1 98.69 249 VAL B C 1
ATOM 5329 O O . VAL B 1 249 ? 6.836 33.062 16.328 1 98.69 249 VAL B O 1
ATOM 5332 N N . LEU B 1 250 ? 8.758 32.906 15.219 1 98.75 250 LEU B N 1
ATOM 5333 C CA . LEU B 1 250 ? 8.234 32.188 14.07 1 98.75 250 LEU B CA 1
ATOM 5334 C C . LEU B 1 250 ? 8.867 30.812 13.961 1 98.75 250 LEU B C 1
ATOM 5336 O O . LEU B 1 250 ? 10.086 30.688 13.859 1 98.75 250 LEU B O 1
ATOM 5340 N N . SER B 1 251 ? 8.023 29.797 14 1 98.75 251 SER B N 1
ATOM 5341 C CA . SER B 1 251 ? 8.539 28.438 14.023 1 98.75 251 SER B CA 1
ATOM 5342 C C . SER B 1 251 ? 7.922 27.594 12.914 1 98.75 251 SER B C 1
ATOM 5344 O O . SER B 1 251 ? 6.699 27.453 12.828 1 98.75 251 SER B O 1
ATOM 5346 N N . TYR B 1 252 ? 8.75 27 12.109 1 97.94 252 TYR B N 1
ATOM 5347 C CA . TYR B 1 252 ? 8.266 26 11.156 1 97.94 252 TYR B CA 1
ATOM 5348 C C . TYR B 1 252 ? 8.227 24.609 11.789 1 97.94 252 TYR B C 1
ATOM 5350 O O . TYR B 1 252 ? 7.734 23.656 11.18 1 97.94 252 TYR B O 1
ATOM 5358 N N . SER B 1 253 ? 8.688 24.531 12.984 1 98 253 SER B N 1
ATOM 5359 C CA . SER B 1 253 ? 8.43 23.359 13.812 1 98 253 SER B CA 1
ATOM 5360 C C . SER B 1 253 ? 7.129 23.5 14.594 1 98 253 SER B C 1
ATOM 5362 O O . SER B 1 253 ? 6.781 24.609 15.023 1 98 253 SER B O 1
ATOM 5364 N N . HIS B 1 254 ? 6.453 22.422 14.711 1 98.69 254 HIS B N 1
ATOM 5365 C CA . HIS B 1 254 ? 5.234 22.391 15.508 1 98.69 254 HIS B CA 1
ATOM 5366 C C . HIS B 1 254 ? 5.531 22 16.953 1 98.69 254 HIS B C 1
ATOM 5368 O O . HIS B 1 254 ? 5.234 20.875 17.375 1 98.69 254 HIS B O 1
ATOM 5374 N N . LEU B 1 255 ? 5.93 22.969 17.719 1 98.56 255 LEU B N 1
ATOM 5375 C CA . LEU B 1 255 ? 6.344 22.719 19.109 1 98.56 255 LEU B CA 1
ATOM 5376 C C . LEU B 1 255 ? 5.18 22.188 19.938 1 98.56 255 LEU B C 1
ATOM 5378 O O . LEU B 1 255 ? 5.383 21.625 21.016 1 98.56 255 LEU B O 1
ATOM 5382 N N . GLU B 1 256 ? 3.967 22.375 19.406 1 98.62 256 GLU B N 1
ATOM 5383 C CA . GLU B 1 256 ? 2.746 21.969 20.094 1 98.62 256 GLU B CA 1
ATOM 5384 C C . GLU B 1 256 ? 2.43 20.5 19.844 1 98.62 256 GLU B C 1
ATOM 5386 O O . GLU B 1 256 ? 1.437 19.984 20.359 1 98.62 256 GLU B O 1
ATOM 5391 N N . THR B 1 257 ? 3.258 19.766 19.094 1 98.62 257 THR B N 1
ATOM 5392 C CA . THR B 1 257 ? 3.02 18.375 18.781 1 98.62 257 THR B CA 1
ATOM 5393 C C . THR B 1 257 ? 2.943 17.531 20.047 1 98.62 257 THR B C 1
ATOM 5395 O O . THR B 1 257 ? 3.787 17.656 20.938 1 98.62 257 THR B O 1
ATOM 5398 N N . PRO B 1 258 ? 1.9 16.656 20.125 1 98 258 PRO B N 1
ATOM 5399 C CA . PRO B 1 258 ? 1.77 15.82 21.328 1 98 258 PRO B CA 1
ATOM 5400 C C . PRO B 1 258 ? 2.965 14.898 21.531 1 98 258 PRO B C 1
ATOM 5402 O O . PRO B 1 258 ? 3.516 14.367 20.562 1 98 258 PRO B O 1
ATOM 5405 N N . GLN B 1 259 ? 3.352 14.727 22.75 1 96.81 259 GLN B N 1
ATOM 5406 C CA . GLN B 1 259 ? 4.363 13.773 23.188 1 96.81 259 GLN B CA 1
ATOM 5407 C C . GLN B 1 259 ? 5.688 14.008 22.469 1 96.81 259 GLN B C 1
ATOM 5409 O O . GLN B 1 259 ? 6.289 13.062 21.938 1 96.81 259 GLN B O 1
ATOM 5414 N N . SER B 1 260 ? 6.035 15.203 22.312 1 97.25 260 SER B N 1
ATOM 5415 C CA . SER B 1 260 ? 7.344 15.633 21.828 1 97.25 260 SER B CA 1
ATOM 5416 C C . SER B 1 260 ? 8.094 16.422 22.906 1 97.25 260 SER B C 1
ATOM 5418 O O . SER B 1 260 ? 8.039 17.656 22.938 1 97.25 260 SER B O 1
ATOM 5420 N N . PRO B 1 261 ? 8.828 15.75 23.703 1 95.94 261 PRO B N 1
ATOM 5421 C CA . PRO B 1 261 ? 9.352 16.344 24.938 1 95.94 261 PRO B CA 1
ATOM 5422 C C . PRO B 1 261 ? 10.188 17.594 24.672 1 95.94 261 PRO B C 1
ATOM 5424 O O . PRO B 1 261 ? 9.977 18.625 25.312 1 95.94 261 PRO B O 1
ATOM 5427 N N . ASP B 1 262 ? 11.172 17.484 23.734 1 95.69 262 ASP B N 1
ATOM 5428 C CA . ASP B 1 262 ? 12.023 18.641 23.453 1 95.69 262 ASP B CA 1
ATOM 5429 C C . ASP B 1 262 ? 11.195 19.828 22.953 1 95.69 262 ASP B C 1
ATOM 5431 O O . ASP B 1 262 ? 11.375 20.953 23.422 1 95.69 262 ASP B O 1
ATOM 5435 N N . ALA B 1 263 ? 10.297 19.547 22.047 1 97.56 263 ALA B N 1
ATOM 5436 C CA . ALA B 1 263 ? 9.453 20.594 21.469 1 97.56 263 ALA B CA 1
ATOM 5437 C C . ALA B 1 263 ? 8.539 21.203 22.531 1 97.56 263 ALA B C 1
ATOM 5439 O O . ALA B 1 263 ? 8.398 22.422 22.594 1 97.56 263 ALA B O 1
ATOM 5440 N N . ASN B 1 264 ? 7.949 20.391 23.344 1 97.88 264 ASN B N 1
ATOM 5441 C CA . ASN B 1 264 ? 7.004 20.859 24.359 1 97.88 264 ASN B CA 1
ATOM 5442 C C . ASN B 1 264 ? 7.699 21.672 25.453 1 97.88 264 ASN B C 1
ATOM 5444 O O . ASN B 1 264 ? 7.176 22.688 25.891 1 97.88 264 ASN B O 1
ATOM 5448 N N . ALA B 1 265 ? 8.852 21.234 25.828 1 96.25 265 ALA B N 1
ATOM 5449 C CA . ALA B 1 265 ? 9.625 21.984 26.812 1 96.25 265 ALA B CA 1
ATOM 5450 C C . ALA B 1 265 ? 9.992 23.375 26.281 1 96.25 265 ALA B C 1
ATOM 5452 O O . ALA B 1 265 ? 9.953 24.359 27.016 1 96.25 265 ALA B O 1
ATOM 5453 N N . TRP B 1 266 ? 10.383 23.406 25.031 1 97.12 266 TRP B N 1
ATOM 5454 C CA . TRP B 1 266 ? 10.711 24.703 24.438 1 97.12 266 TRP B CA 1
ATOM 5455 C C . TRP B 1 266 ? 9.477 25.594 24.344 1 97.12 266 TRP B C 1
ATOM 5457 O O . TRP B 1 266 ? 9.555 26.797 24.562 1 97.12 266 TRP B O 1
ATOM 5467 N N . LEU B 1 267 ? 8.359 24.984 24 1 98 267 LEU B N 1
ATOM 5468 C CA . LEU B 1 267 ? 7.113 25.75 23.969 1 98 267 LEU B CA 1
ATOM 5469 C C . LEU B 1 267 ? 6.824 26.375 25.328 1 98 267 LEU B C 1
ATOM 5471 O O . LEU B 1 267 ? 6.52 27.562 25.422 1 98 267 LEU B O 1
ATOM 5475 N N . ALA B 1 268 ? 6.941 25.625 26.359 1 97.19 268 ALA B N 1
ATOM 5476 C CA . ALA B 1 268 ? 6.715 26.125 27.703 1 97.19 268 ALA B CA 1
ATOM 5477 C C . ALA B 1 268 ? 7.668 27.266 28.031 1 97.19 268 ALA B C 1
ATOM 5479 O O . ALA B 1 268 ? 7.266 28.281 28.625 1 97.19 268 ALA B O 1
ATOM 5480 N N . HIS B 1 269 ? 8.875 27.109 27.625 1 96.44 269 HIS B N 1
ATOM 5481 C CA . HIS B 1 269 ? 9.883 28.141 27.844 1 96.44 269 HIS B CA 1
ATOM 5482 C C . HIS B 1 269 ? 9.523 29.422 27.109 1 96.44 269 HIS B C 1
ATOM 5484 O O . HIS B 1 269 ? 9.625 30.516 27.672 1 96.44 269 HIS B O 1
ATOM 5490 N N . LEU B 1 270 ? 9.141 29.297 25.875 1 97.44 270 LEU B N 1
ATOM 5491 C CA . LEU B 1 270 ? 8.758 30.453 25.078 1 97.44 270 LEU B CA 1
ATOM 5492 C C . LEU B 1 270 ? 7.566 31.172 25.703 1 97.44 270 LEU B C 1
ATOM 5494 O O . LEU B 1 270 ? 7.516 32.406 25.719 1 97.44 270 LEU B O 1
ATOM 5498 N N . LEU B 1 271 ? 6.625 30.422 26.203 1 97.12 271 LEU B N 1
ATOM 5499 C CA . LEU B 1 271 ? 5.445 31.016 26.828 1 97.12 271 LEU B CA 1
ATOM 5500 C C . LEU B 1 271 ? 5.832 31.797 28.078 1 97.12 271 LEU B C 1
ATOM 5502 O O . LEU B 1 271 ? 5.277 32.875 28.328 1 97.12 271 LEU B O 1
ATOM 5506 N N . ARG B 1 272 ? 6.785 31.359 28.797 1 95.5 272 ARG B N 1
ATOM 5507 C CA . ARG B 1 272 ? 7.273 32.062 29.984 1 95.5 272 ARG B CA 1
ATOM 5508 C C . ARG B 1 272 ? 7.984 33.375 29.594 1 95.5 272 ARG B C 1
ATOM 5510 O O . ARG B 1 272 ? 7.754 34.406 30.203 1 95.5 272 ARG B O 1
ATOM 5517 N N . ARG B 1 273 ? 8.758 33.25 28.594 1 94.5 273 ARG B N 1
ATOM 5518 C CA . ARG B 1 273 ? 9.68 34.344 28.281 1 94.5 273 ARG B CA 1
ATOM 5519 C C . ARG B 1 273 ? 9.016 35.375 27.391 1 94.5 273 ARG B C 1
ATOM 5521 O O . ARG B 1 273 ? 9.289 36.594 27.531 1 94.5 273 ARG B O 1
ATOM 5528 N N . LEU B 1 274 ? 8.188 34.969 26.5 1 93.94 274 LEU B N 1
ATOM 5529 C CA . LEU B 1 274 ? 7.566 35.844 25.531 1 93.94 274 LEU B CA 1
ATOM 5530 C C . LEU B 1 274 ? 6.375 36.562 26.156 1 93.94 274 LEU B C 1
ATOM 5532 O O . LEU B 1 274 ? 6.059 37.719 25.781 1 93.94 274 LEU B O 1
ATOM 5536 N N . ALA B 1 275 ? 5.688 35.938 27.141 1 92.88 275 ALA B N 1
ATOM 5537 C CA . ALA B 1 275 ? 4.41 36.469 27.578 1 92.88 275 ALA B CA 1
ATOM 5538 C C . ALA B 1 275 ? 4.277 36.406 29.109 1 92.88 275 ALA B C 1
ATOM 5540 O O . ALA B 1 275 ? 3.193 36.625 29.656 1 92.88 275 ALA B O 1
ATOM 5541 N N . ALA B 1 276 ? 5.328 36.031 29.812 1 92.62 276 ALA B N 1
ATOM 5542 C CA . ALA B 1 276 ? 5.336 35.938 31.266 1 92.62 276 ALA B CA 1
ATOM 5543 C C . ALA B 1 276 ? 4.211 35.031 31.766 1 92.62 276 ALA B C 1
ATOM 5545 O O . ALA B 1 276 ? 3.541 35.344 32.75 1 92.62 276 ALA B O 1
ATOM 5546 N N . LEU B 1 277 ? 3.977 34 30.984 1 94.81 277 LEU B N 1
ATOM 5547 C CA . LEU B 1 277 ? 2.992 33 31.375 1 94.81 277 LEU B CA 1
ATOM 5548 C C . LEU B 1 277 ? 3.643 31.906 32.219 1 94.81 277 LEU B C 1
ATOM 5550 O O . LEU B 1 277 ? 4.871 31.781 32.25 1 94.81 277 LEU B O 1
ATOM 5554 N N . GLU B 1 278 ? 2.785 31.141 32.938 1 93.88 278 GLU B N 1
ATOM 5555 C CA . GLU B 1 278 ? 3.301 30.094 33.812 1 93.88 278 GLU B CA 1
ATOM 5556 C C . GLU B 1 278 ? 2.646 28.75 33.5 1 93.88 278 GLU B C 1
ATOM 5558 O O . GLU B 1 278 ? 1.754 28.312 34.219 1 93.88 278 GLU B O 1
ATOM 5563 N N . PRO B 1 279 ? 3.17 28.062 32.5 1 95.56 279 PRO B N 1
ATOM 5564 C CA . PRO B 1 279 ? 2.648 26.719 32.25 1 95.56 279 PRO B CA 1
ATOM 5565 C C . PRO B 1 279 ? 2.801 25.797 33.469 1 95.56 279 PRO B C 1
ATOM 5567 O O . PRO B 1 279 ? 3.811 25.859 34.156 1 95.56 279 PRO B O 1
ATOM 5570 N N . ARG B 1 280 ? 1.861 24.906 33.688 1 95 280 ARG B N 1
ATOM 5571 C CA . ARG B 1 280 ? 1.847 24.016 34.844 1 95 280 ARG B CA 1
ATOM 5572 C C . ARG B 1 280 ? 2.695 22.781 34.562 1 95 280 ARG B C 1
ATOM 5574 O O . ARG B 1 280 ? 3.092 22.078 35.5 1 95 280 ARG B O 1
ATOM 5581 N N . ARG B 1 281 ? 2.857 22.438 33.312 1 94.38 281 ARG B N 1
ATOM 5582 C CA . ARG B 1 281 ? 3.674 21.297 32.906 1 94.38 281 ARG B CA 1
ATOM 5583 C C . ARG B 1 281 ? 4.461 21.625 31.641 1 94.38 281 ARG B C 1
ATOM 5585 O O . ARG B 1 281 ? 4.281 22.688 31.031 1 94.38 281 ARG B O 1
ATOM 5592 N N . ASP B 1 282 ? 5.398 20.672 31.312 1 93.69 282 ASP B N 1
ATOM 5593 C CA . ASP B 1 282 ? 6.27 20.922 30.172 1 93.69 282 ASP B CA 1
ATOM 5594 C C . ASP B 1 282 ? 6.105 19.844 29.109 1 93.69 282 ASP B C 1
ATOM 5596 O O . ASP B 1 282 ? 6.926 19.734 28.188 1 93.69 282 ASP B O 1
ATOM 5600 N N . LEU B 1 283 ? 5.129 19 29.312 1 96.56 283 LEU B N 1
ATOM 5601 C CA . LEU B 1 283 ? 4.852 17.969 28.328 1 96.56 283 LEU B CA 1
ATOM 5602 C C . LEU B 1 283 ? 3.383 17.969 27.922 1 96.56 283 LEU B C 1
ATOM 5604 O O . LEU B 1 283 ? 2.498 18.047 28.781 1 96.56 283 LEU B O 1
ATOM 5608 N N . VAL B 1 284 ? 3.141 17.984 26.625 1 97.62 284 VAL B N 1
ATOM 5609 C CA . VAL B 1 284 ? 1.787 17.875 26.094 1 97.62 284 VAL B CA 1
ATOM 5610 C C . VAL B 1 284 ? 1.398 16.406 25.969 1 97.62 284 VAL B C 1
ATOM 5612 O O . VAL B 1 284 ? 2.08 15.625 25.297 1 97.62 284 VAL B O 1
ATOM 5615 N N . PRO B 1 285 ? 0.366 15.969 26.609 1 96.88 285 PRO B N 1
ATOM 5616 C CA . PRO B 1 285 ? -0.021 14.555 26.562 1 96.88 285 PRO B CA 1
ATOM 5617 C C . PRO B 1 285 ? -0.41 14.094 25.172 1 96.88 285 PRO B C 1
ATOM 5619 O O . PRO B 1 285 ? -0.672 14.922 24.281 1 96.88 285 PRO B O 1
ATOM 5622 N N . GLY B 1 286 ? -0.449 12.773 25.062 1 96.25 286 GLY B N 1
ATOM 5623 C CA . GLY B 1 286 ? -0.854 12.188 23.781 1 96.25 286 GLY B CA 1
ATOM 5624 C C . GLY B 1 286 ? -2.234 12.633 23.344 1 96.25 286 GLY B C 1
ATOM 5625 O O . GLY B 1 286 ? -3.094 12.938 24.172 1 96.25 286 GLY B O 1
ATOM 5626 N N . TRP B 1 287 ? -2.412 12.703 22 1 95.44 287 TRP B N 1
ATOM 5627 C CA . TRP B 1 287 ? -3.689 13.047 21.391 1 95.44 287 TRP B CA 1
ATOM 5628 C C . TRP B 1 287 ? -4.273 11.859 20.641 1 95.44 287 TRP B C 1
ATOM 5630 O O . TRP B 1 287 ? -3.818 11.531 19.531 1 95.44 287 TRP B O 1
ATOM 5640 N N . GLU B 1 288 ? -5.312 11.219 21.219 1 91.25 288 GLU B N 1
ATOM 5641 C CA . GLU B 1 288 ? -5.934 10.039 20.625 1 91.25 288 GLU B CA 1
ATOM 5642 C C . GLU B 1 288 ? -7.262 10.398 19.953 1 91.25 288 GLU B C 1
ATOM 5644 O O . GLU B 1 288 ? -8.242 10.703 20.641 1 91.25 288 GLU B O 1
ATOM 5649 N N . LEU B 1 289 ? -7.402 10.406 18.672 1 88.69 289 LEU B N 1
ATOM 5650 C CA . LEU B 1 289 ? -8.625 10.75 17.953 1 88.69 289 LEU B CA 1
ATOM 5651 C C . LEU B 1 289 ? -9.445 9.508 17.641 1 88.69 289 LEU B C 1
ATOM 5653 O O . LEU B 1 289 ? -10.594 9.602 17.203 1 88.69 289 LEU B O 1
ATOM 5657 N N . GLY B 1 290 ? -9.227 8.328 18.062 1 75.31 290 GLY B N 1
ATOM 5658 C CA . GLY B 1 290 ? -9.898 7.105 17.656 1 75.31 290 GLY B CA 1
ATOM 5659 C C . GLY B 1 290 ? -11.055 6.73 18.578 1 75.31 290 GLY B C 1
ATOM 5660 O O . GLY B 1 290 ? -11.883 5.887 18.219 1 75.31 290 GLY B O 1
ATOM 5661 N N . GLU B 1 291 ? -11.297 7.391 19.734 1 74.25 291 GLU B N 1
ATOM 5662 C CA . GLU B 1 291 ? -12.328 6.977 20.672 1 74.25 291 GLU B CA 1
ATOM 5663 C C . GLU B 1 291 ? -13.141 8.172 21.156 1 74.25 291 GLU B C 1
ATOM 5665 O O . GLU B 1 291 ? -12.875 8.711 22.234 1 74.25 291 GLU B O 1
ATOM 5670 N N . PRO B 1 292 ? -14.164 8.484 20.391 1 72.75 292 PRO B N 1
ATOM 5671 C CA . PRO B 1 292 ? -14.859 9.68 20.875 1 72.75 292 PRO B CA 1
ATOM 5672 C C . PRO B 1 292 ? -15.82 9.375 22.016 1 72.75 292 PRO B C 1
ATOM 5674 O O . PRO B 1 292 ? -16.438 8.312 22.047 1 72.75 292 PRO B O 1
ATOM 5677 N N . VAL B 1 293 ? -15.75 10.164 23.062 1 81.81 293 VAL B N 1
ATOM 5678 C CA . VAL B 1 293 ? -16.719 10.172 24.172 1 81.81 293 VAL B CA 1
ATOM 5679 C C . VAL B 1 293 ? -17.656 11.375 24.031 1 81.81 293 VAL B C 1
ATOM 5681 O O . VAL B 1 293 ? -17.312 12.477 24.453 1 81.81 293 VAL B O 1
ATOM 5684 N N . PRO B 1 294 ? -18.797 11.109 23.547 1 85.56 294 PRO B N 1
ATOM 5685 C CA . PRO B 1 294 ? -19.688 12.25 23.281 1 85.56 294 PRO B CA 1
ATOM 5686 C C . PRO B 1 294 ? -20.047 13.023 24.547 1 85.56 294 PRO B C 1
ATOM 5688 O O . PRO B 1 294 ? -20.359 12.43 25.578 1 85.56 294 PRO B O 1
ATOM 5691 N N . ALA B 1 295 ? -19.969 14.391 24.422 1 89.88 295 ALA B N 1
ATOM 5692 C CA . ALA B 1 295 ? -20.25 15.266 25.562 1 89.88 295 ALA B CA 1
ATOM 5693 C C . ALA B 1 295 ? -21.547 16.031 25.359 1 89.88 295 ALA B C 1
ATOM 5695 O O . ALA B 1 295 ? -21.859 16.953 26.125 1 89.88 295 ALA B O 1
ATOM 5696 N N . TRP B 1 296 ? -22.297 15.625 24.406 1 91.5 296 TRP B N 1
ATOM 5697 C CA . TRP B 1 296 ? -23.547 16.312 24.109 1 91.5 296 TRP B CA 1
ATOM 5698 C C . TRP B 1 296 ? -24.656 15.859 25.047 1 91.5 296 TRP B C 1
ATOM 5700 O O . TRP B 1 296 ? -24.703 14.695 25.453 1 91.5 296 TRP B O 1
ATOM 5710 N N . PRO B 1 297 ? -25.516 16.734 25.422 1 84.81 297 PRO B N 1
ATOM 5711 C CA . PRO B 1 297 ? -26.547 16.422 26.422 1 84.81 297 PRO B CA 1
ATOM 5712 C C . PRO B 1 297 ? -27.594 15.43 25.891 1 84.81 297 PRO B C 1
ATOM 5714 O O . PRO B 1 297 ? -28.156 14.664 26.672 1 84.81 297 PRO B O 1
ATOM 5717 N N . ASP B 1 298 ? -27.984 15.562 24.609 1 87.69 298 ASP B N 1
ATOM 5718 C CA . ASP B 1 298 ? -29 14.711 24 1 87.69 298 ASP B CA 1
ATOM 5719 C C . ASP B 1 298 ? -28.469 14.023 22.734 1 87.69 298 ASP B C 1
ATOM 5721 O O . ASP B 1 298 ? -27.938 14.68 21.844 1 87.69 298 ASP B O 1
ATOM 5725 N N . TYR B 1 299 ? -28.703 12.734 22.812 1 84.75 299 TYR B N 1
ATOM 5726 C CA . TYR B 1 299 ? -28.203 11.914 21.719 1 84.75 299 TYR B CA 1
ATOM 5727 C C . TYR B 1 299 ? -28.891 12.289 20.406 1 84.75 299 TYR B C 1
ATOM 5729 O O . TYR B 1 299 ? -28.25 12.305 19.359 1 84.75 299 TYR B O 1
ATOM 5737 N N . THR B 1 300 ? -30.062 12.57 20.469 1 89.31 300 THR B N 1
ATOM 5738 C CA . THR B 1 300 ? -30.828 12.891 19.281 1 89.31 300 THR B CA 1
ATOM 5739 C C . THR B 1 300 ? -30.281 14.148 18.609 1 89.31 300 THR B C 1
ATOM 5741 O O . THR B 1 300 ? -30.172 14.203 17.375 1 89.31 300 THR B O 1
ATOM 5744 N N . THR B 1 301 ? -29.906 15.078 19.438 1 92.12 301 THR B N 1
ATOM 5745 C CA . THR B 1 301 ? -29.359 16.328 18.922 1 92.12 301 THR B CA 1
ATOM 5746 C C . THR B 1 301 ? -27.953 16.109 18.359 1 92.12 301 THR B C 1
ATOM 5748 O O . THR B 1 301 ? -27.562 16.781 17.391 1 92.12 301 THR B O 1
ATOM 5751 N N . ALA B 1 302 ? -27.266 15.148 18.906 1 93.62 302 ALA B N 1
ATOM 5752 C CA . ALA B 1 302 ? -25.875 14.906 18.516 1 93.62 302 ALA B CA 1
ATOM 5753 C C . ALA B 1 302 ? -25.797 13.953 17.328 1 93.62 302 ALA B C 1
ATOM 5755 O O . ALA B 1 302 ? -24.75 13.812 16.703 1 93.62 302 ALA B O 1
ATOM 5756 N N . MET B 1 303 ? -26.875 13.352 16.953 1 94.75 303 MET B N 1
ATOM 5757 C CA . MET B 1 303 ? -26.875 12.195 16.062 1 94.75 303 MET B CA 1
ATOM 5758 C C . MET B 1 303 ? -26.25 12.547 14.719 1 94.75 303 MET B C 1
ATOM 5760 O O . MET B 1 303 ? -25.438 11.789 14.195 1 94.75 303 MET B O 1
ATOM 5764 N N . PRO B 1 304 ? -26.609 13.703 14.109 1 96.56 304 PRO B N 1
ATOM 5765 C CA . PRO B 1 304 ? -25.984 14.008 12.812 1 96.56 304 PRO B CA 1
ATOM 5766 C C . PRO B 1 304 ? -24.469 14.133 12.898 1 96.56 304 PRO B C 1
ATOM 5768 O O . PR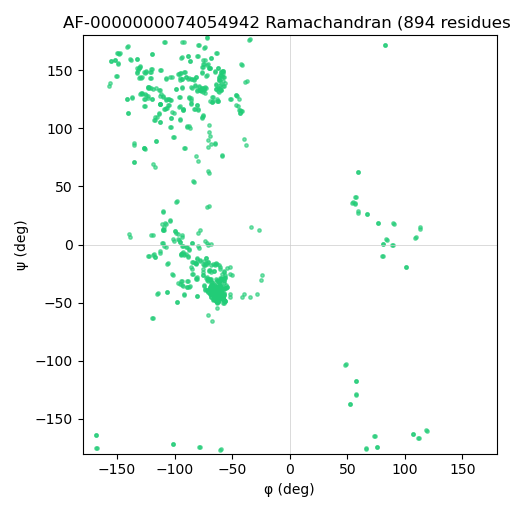O B 1 304 ? -23.766 13.734 11.969 1 96.56 304 PRO B O 1
ATOM 5771 N N . LEU B 1 305 ? -24.016 14.656 13.969 1 96.38 305 LEU B N 1
ATOM 5772 C CA . LEU B 1 305 ? -22.578 14.797 14.18 1 96.38 305 LEU B CA 1
ATOM 5773 C C . LEU B 1 305 ? -21.938 13.43 14.391 1 96.38 305 LEU B C 1
ATOM 5775 O O . LEU B 1 305 ? -20.859 13.156 13.836 1 96.38 305 LEU B O 1
ATOM 5779 N N . LEU B 1 306 ? -22.562 12.586 15.148 1 95.62 306 LEU B N 1
ATOM 5780 C CA . LEU B 1 306 ? -22.078 11.234 15.414 1 95.62 306 LEU B CA 1
ATOM 5781 C C . LEU B 1 306 ? -22.062 10.406 14.133 1 95.62 306 LEU B C 1
ATOM 5783 O O . LEU B 1 306 ? -21.125 9.641 13.898 1 95.62 306 LEU B O 1
ATOM 5787 N N . ASP B 1 307 ? -23.062 10.586 13.352 1 96.75 307 ASP B N 1
ATOM 5788 C CA . ASP B 1 307 ? -23.141 9.875 12.078 1 96.75 307 ASP B CA 1
ATOM 5789 C C . ASP B 1 307 ? -22.016 10.312 11.141 1 96.75 307 ASP B C 1
ATOM 5791 O O . ASP B 1 307 ? -21.422 9.477 10.453 1 96.75 307 ASP B O 1
ATOM 5795 N N . ALA B 1 308 ? -21.781 11.562 11.125 1 97.69 308 ALA B N 1
ATOM 5796 C CA . ALA B 1 308 ? -20.703 12.086 10.289 1 97.69 308 ALA B CA 1
ATOM 5797 C C . ALA B 1 308 ? -19.344 11.523 10.719 1 97.69 308 ALA B C 1
ATOM 5799 O O . ALA B 1 308 ? -18.516 11.18 9.875 1 97.69 308 ALA B O 1
ATOM 5800 N N . LEU B 1 309 ? -19.156 11.43 12 1 97 309 LEU B N 1
ATOM 5801 C CA . LEU B 1 309 ? -17.922 10.867 12.531 1 97 309 LEU B CA 1
ATOM 5802 C C . LEU B 1 309 ? -17.797 9.398 12.156 1 97 309 LEU B C 1
ATOM 5804 O O . LEU B 1 309 ? -16.719 8.953 11.727 1 97 309 LEU B O 1
ATOM 5808 N N . ARG B 1 310 ? -18.844 8.664 12.305 1 95.5 310 ARG B N 1
ATOM 5809 C CA . ARG B 1 310 ? -18.844 7.254 11.945 1 95.5 310 ARG B CA 1
ATOM 5810 C C . ARG B 1 310 ? -18.516 7.066 10.461 1 95.5 310 ARG B C 1
ATOM 5812 O O . ARG B 1 310 ? -17.719 6.199 10.102 1 95.5 310 ARG B O 1
ATOM 5819 N N . ARG B 1 311 ? -19.125 7.863 9.594 1 96.69 311 ARG B N 1
ATOM 5820 C CA . ARG B 1 311 ? -18.891 7.785 8.156 1 96.69 311 ARG B CA 1
ATOM 5821 C C . ARG B 1 311 ? -17.453 8.133 7.809 1 96.69 311 ARG B C 1
ATOM 5823 O O . ARG B 1 311 ? -16.844 7.492 6.941 1 96.69 311 ARG B O 1
ATOM 5830 N N . THR B 1 312 ? -16.938 9.117 8.469 1 96.69 312 THR B N 1
ATOM 5831 C CA . THR B 1 312 ? -15.562 9.531 8.219 1 96.69 312 THR B CA 1
ATOM 5832 C C . THR B 1 312 ? -14.586 8.445 8.648 1 96.69 312 THR B C 1
ATOM 5834 O O . THR B 1 312 ? -13.633 8.133 7.934 1 96.69 312 THR B O 1
ATOM 5837 N N . HIS B 1 313 ? -14.844 7.812 9.766 1 95.19 313 HIS B N 1
ATOM 5838 C CA . HIS B 1 313 ? -14.016 6.703 10.227 1 95.19 313 HIS B CA 1
ATOM 5839 C C . HIS B 1 313 ? -14.055 5.539 9.25 1 95.19 313 HIS B C 1
ATOM 5841 O O . HIS B 1 313 ? -13.016 4.941 8.945 1 95.19 313 HIS B O 1
ATOM 5847 N N . ALA B 1 314 ? -15.227 5.266 8.852 1 94.06 314 ALA B N 1
ATOM 5848 C CA . ALA B 1 314 ? -15.391 4.168 7.898 1 94.06 314 ALA B CA 1
ATOM 5849 C C . ALA B 1 314 ? -14.625 4.445 6.605 1 94.06 314 ALA B C 1
ATOM 5851 O O . ALA B 1 314 ? -14.008 3.543 6.039 1 94.06 314 ALA B O 1
ATOM 5852 N N . LEU B 1 315 ? -14.688 5.617 6.168 1 95.5 315 LEU B N 1
ATOM 5853 C CA . LEU B 1 315 ? -13.984 6.031 4.961 1 95.5 315 LEU B CA 1
ATOM 5854 C C . LEU B 1 315 ? -12.477 5.879 5.133 1 95.5 315 LEU B C 1
ATOM 5856 O O . LEU B 1 315 ? -11.797 5.371 4.242 1 95.5 315 LEU B O 1
ATOM 5860 N N . LEU B 1 316 ? -11.961 6.316 6.25 1 96.56 316 LEU B N 1
ATOM 5861 C CA . LEU B 1 316 ? -10.531 6.242 6.516 1 96.56 316 LEU B CA 1
ATOM 5862 C C . LEU B 1 316 ? -10.078 4.797 6.672 1 96.56 316 LEU B C 1
ATOM 5864 O O . LEU B 1 316 ? -9.008 4.418 6.191 1 96.56 316 LEU B O 1
ATOM 5868 N N . ASP B 1 317 ? -10.883 3.994 7.297 1 94 317 ASP B N 1
ATOM 5869 C CA . ASP B 1 317 ? -10.586 2.568 7.414 1 94 317 ASP B CA 1
ATOM 5870 C C . ASP B 1 317 ? -10.523 1.907 6.039 1 94 317 ASP B C 1
ATOM 5872 O O . ASP B 1 317 ? -9.641 1.094 5.773 1 94 317 ASP B O 1
ATOM 5876 N N . LEU B 1 318 ? -11.5 2.268 5.242 1 92 318 LEU B N 1
ATOM 5877 C CA . LEU B 1 318 ? -11.523 1.756 3.875 1 92 318 LEU B CA 1
ATOM 5878 C C . LEU B 1 318 ? -10.25 2.15 3.127 1 92 318 LEU B C 1
ATOM 5880 O O . LEU B 1 318 ? -9.664 1.33 2.42 1 92 318 LEU B O 1
ATOM 5884 N N . ALA B 1 319 ? -9.844 3.373 3.246 1 95.19 319 ALA B N 1
ATOM 5885 C CA . ALA B 1 319 ? -8.641 3.869 2.576 1 95.19 319 ALA B CA 1
ATOM 5886 C C . ALA B 1 319 ? -7.402 3.109 3.037 1 95.19 319 ALA B C 1
ATOM 5888 O O . ALA B 1 319 ? -6.504 2.832 2.238 1 95.19 319 ALA B O 1
ATOM 5889 N N . VAL B 1 320 ? -7.355 2.736 4.305 1 93.69 320 VAL B N 1
ATOM 5890 C CA . VAL B 1 320 ? -6.234 1.977 4.848 1 93.69 320 VAL B CA 1
ATOM 5891 C C . VAL B 1 320 ? -6.258 0.553 4.297 1 93.69 320 VAL B C 1
ATOM 5893 O O . VAL B 1 320 ? -5.219 0.02 3.893 1 93.69 320 VAL B O 1
ATOM 5896 N N . GLU B 1 321 ? -7.406 0.024 4.219 1 88.88 321 GLU B N 1
ATOM 5897 C CA . GLU B 1 321 ? -7.562 -1.336 3.713 1 88.88 321 GLU B CA 1
ATOM 5898 C C . GLU B 1 321 ? -7.074 -1.446 2.271 1 88.88 321 GLU B C 1
ATOM 5900 O O . GLU B 1 321 ? -6.547 -2.486 1.867 1 88.88 321 GLU B O 1
ATOM 5905 N N . HIS B 1 322 ? -7.219 -0.428 1.589 1 89.56 322 HIS B N 1
ATOM 5906 C CA . HIS B 1 322 ? -6.832 -0.435 0.182 1 89.56 322 HIS B CA 1
ATOM 5907 C C . HIS B 1 322 ? -5.469 0.219 -0.018 1 89.56 322 HIS B C 1
ATOM 5909 O O . HIS B 1 322 ? -5.109 0.583 -1.141 1 89.56 322 HIS B O 1
ATOM 5915 N N . HIS B 1 323 ? -4.711 0.483 1.018 1 89.19 323 HIS B N 1
ATOM 5916 C CA . HIS B 1 323 ? -3.324 0.939 1.03 1 89.19 323 HIS B CA 1
ATOM 5917 C C . HIS B 1 323 ? -3.203 2.35 0.461 1 89.19 323 HIS B C 1
ATOM 5919 O O . HIS B 1 323 ? -2.197 2.684 -0.17 1 89.19 323 HIS B O 1
ATOM 5925 N N . LEU B 1 324 ? -4.289 3.094 0.578 1 94.44 324 LEU B N 1
ATOM 5926 C CA . LEU B 1 324 ? -4.277 4.492 0.165 1 94.44 324 LEU B CA 1
ATOM 5927 C C . LEU B 1 324 ? -3.855 5.395 1.319 1 94.44 324 LEU B C 1
ATOM 5929 O O . LEU B 1 324 ? -3.211 6.426 1.104 1 94.44 324 LEU B O 1
ATOM 5933 N N . PHE B 1 325 ? -4.273 5.039 2.467 1 96.38 325 PHE B N 1
ATOM 5934 C CA . PHE B 1 325 ? -3.906 5.699 3.717 1 96.38 325 PHE B CA 1
ATOM 5935 C C . PHE B 1 325 ? -3.207 4.723 4.656 1 96.38 325 PHE B C 1
ATOM 5937 O O . PHE B 1 325 ? -3.152 3.521 4.383 1 96.38 325 PHE B O 1
ATOM 5944 N N . PHE B 1 326 ? -2.529 5.211 5.672 1 93.5 326 PHE B N 1
ATOM 5945 C CA . PHE B 1 326 ? -1.895 4.398 6.703 1 93.5 326 PHE B CA 1
ATOM 5946 C C . PHE B 1 326 ? -1.865 5.141 8.031 1 93.5 326 PHE B C 1
ATOM 5948 O O . PHE B 1 326 ? -2.094 6.352 8.078 1 93.5 326 PHE B O 1
ATOM 5955 N N . ARG B 1 327 ? -1.61 4.406 9.055 1 92 327 ARG B N 1
ATOM 5956 C CA . ARG B 1 327 ? -1.502 5.047 10.367 1 92 327 ARG B CA 1
ATOM 5957 C C . ARG B 1 327 ? -0.136 5.699 10.547 1 92 327 ARG B C 1
ATOM 5959 O O . ARG B 1 327 ? 0.893 5.02 10.5 1 92 327 ARG B O 1
ATOM 5966 N N . ARG B 1 328 ? -0.107 7.004 10.695 1 94.75 328 ARG B N 1
ATOM 5967 C CA . ARG B 1 328 ? 1.135 7.754 10.852 1 94.75 328 ARG B CA 1
ATOM 5968 C C . ARG B 1 328 ? 1.413 8.047 12.32 1 94.75 328 ARG B C 1
ATOM 5970 O O . ARG B 1 328 ? 2.545 7.898 12.789 1 94.75 328 ARG B O 1
ATOM 5977 N N . ALA B 1 329 ? 0.469 8.555 13.023 1 94.12 329 ALA B N 1
ATOM 5978 C CA . ALA B 1 329 ? 0.444 8.836 14.453 1 94.12 329 ALA B CA 1
ATOM 5979 C C . ALA B 1 329 ? -0.961 8.664 15.023 1 94.12 329 ALA B C 1
ATOM 5981 O O . ALA B 1 329 ? -1.938 8.594 14.273 1 94.12 329 ALA B O 1
ATOM 5982 N N . PRO B 1 330 ? -1.086 8.578 16.328 1 94.06 330 PRO B N 1
ATOM 5983 C CA . PRO B 1 330 ? -2.42 8.406 16.906 1 94.06 330 PRO B CA 1
ATOM 5984 C C . PRO B 1 330 ? -3.387 9.516 16.516 1 94.06 330 PRO B C 1
ATOM 5986 O O . PRO B 1 330 ? -4.602 9.305 16.5 1 94.06 330 PRO B O 1
ATOM 5989 N N . TRP B 1 331 ? -2.855 10.695 16.141 1 96.12 331 TRP B N 1
ATOM 5990 C CA . TRP B 1 331 ? -3.701 11.844 15.844 1 96.12 331 TRP B CA 1
ATOM 5991 C C . TRP B 1 331 ? -3.666 12.164 14.352 1 96.12 331 TRP B C 1
ATOM 5993 O O . TRP B 1 331 ? -4.297 13.125 13.898 1 96.12 331 TRP B O 1
ATOM 6003 N N . LEU B 1 332 ? -2.924 11.344 13.609 1 96.56 332 LEU B N 1
ATOM 6004 C CA . LEU B 1 332 ? -2.693 11.688 12.211 1 96.56 332 LEU B CA 1
ATOM 6005 C C . LEU B 1 332 ? -2.725 10.445 11.328 1 96.56 332 LEU B C 1
ATOM 6007 O O . LEU B 1 332 ? -2.004 9.477 11.586 1 96.56 332 LEU B O 1
ATOM 6011 N N . TRP B 1 333 ? -3.596 10.57 10.328 1 96 333 TRP B N 1
ATOM 6012 C CA . TRP B 1 333 ? -3.555 9.578 9.258 1 96 333 TRP B CA 1
ATOM 6013 C C . TRP B 1 333 ? -2.568 9.984 8.172 1 96 333 TRP B C 1
ATOM 6015 O O . TRP B 1 333 ? -2.576 11.133 7.715 1 96 333 TRP B O 1
ATOM 6025 N N . GLY B 1 334 ? -1.658 9.016 7.898 1 95.44 334 GLY B N 1
ATOM 6026 C CA . GLY B 1 334 ? -0.831 9.227 6.723 1 95.44 334 GLY B CA 1
ATOM 6027 C C . GLY B 1 334 ? -1.534 8.867 5.426 1 95.44 334 GLY B C 1
ATOM 6028 O O . GLY B 1 334 ? -2.574 8.211 5.441 1 95.44 334 GLY B O 1
ATOM 6029 N N . TRP B 1 335 ? -1.041 9.336 4.297 1 95.19 335 TRP B N 1
ATOM 6030 C CA . TRP B 1 335 ? -1.666 9.07 3.004 1 95.19 335 TRP B CA 1
ATOM 6031 C C . TRP B 1 335 ? -0.622 9.031 1.893 1 95.19 335 TRP B C 1
ATOM 6033 O O . TRP B 1 335 ? 0.467 9.594 2.033 1 95.19 335 TRP B O 1
ATOM 6043 N N . ARG B 1 336 ? -1.003 8.344 0.872 1 92.81 336 ARG B N 1
ATOM 6044 C CA . ARG B 1 336 ? -0.174 8.32 -0.33 1 92.81 336 ARG B CA 1
ATOM 6045 C C . ARG B 1 336 ? -0.203 9.672 -1.038 1 92.81 336 ARG B C 1
ATOM 6047 O O . ARG B 1 336 ? -1.224 10.359 -1.028 1 92.81 336 ARG B O 1
ATOM 6054 N N . THR B 1 337 ? 0.918 9.875 -1.7 1 90.19 337 THR B N 1
ATOM 6055 C CA . THR B 1 337 ? 1.062 11.156 -2.373 1 90.19 337 THR B CA 1
ATOM 6056 C C . THR B 1 337 ? -0.039 11.352 -3.412 1 90.19 337 THR B C 1
ATOM 6058 O O . THR B 1 337 ? -0.385 10.414 -4.137 1 90.19 337 THR B O 1
ATOM 6061 N N . GLY B 1 338 ? -0.619 12.539 -3.387 1 88.19 338 GLY B N 1
ATOM 6062 C CA . GLY B 1 338 ? -1.64 12.875 -4.367 1 88.19 338 GLY B CA 1
ATOM 6063 C C . GLY B 1 338 ? -3.051 12.773 -3.818 1 88.19 338 GLY B C 1
ATOM 6064 O O . GLY B 1 338 ? -3.992 13.305 -4.406 1 88.19 338 GLY B O 1
ATOM 6065 N N . LEU B 1 339 ? -3.189 12.062 -2.764 1 93.75 339 LEU B N 1
ATOM 6066 C CA . LEU B 1 339 ? -4.508 11.891 -2.166 1 93.75 339 LEU B CA 1
ATOM 6067 C C . LEU B 1 339 ? -4.828 13.023 -1.203 1 93.75 339 LEU B C 1
ATOM 6069 O O . LEU B 1 339 ? -3.926 13.734 -0.749 1 93.75 339 LEU B O 1
ATOM 6073 N N . PRO B 1 340 ? -6.082 13.227 -0.965 1 94.62 340 PRO B N 1
ATOM 6074 C CA . PRO B 1 340 ? -6.492 14.375 -0.158 1 94.62 340 PRO B CA 1
ATOM 6075 C C . PRO B 1 340 ? -6.414 14.109 1.343 1 94.62 340 PRO B C 1
ATOM 6077 O O . PRO B 1 340 ? -7.379 14.352 2.07 1 94.62 340 PRO B O 1
ATOM 6080 N N . GLY B 1 341 ? -5.25 13.68 1.775 1 95 341 GLY B N 1
ATOM 6081 C CA . GLY B 1 341 ? -5.066 13.289 3.164 1 95 341 GLY B CA 1
ATOM 6082 C C . GLY B 1 341 ? -5.211 14.445 4.137 1 95 341 GLY B C 1
ATOM 6083 O O . GLY B 1 341 ? -5.742 14.273 5.234 1 95 341 GLY B O 1
ATOM 6084 N N . ALA B 1 342 ? -4.762 15.656 3.771 1 94.19 342 ALA B N 1
ATOM 6085 C CA . ALA B 1 342 ? -4.836 16.812 4.656 1 94.19 342 ALA B CA 1
ATOM 6086 C C . ALA B 1 342 ? -6.281 17.172 4.977 1 94.19 342 ALA B C 1
ATOM 6088 O O . ALA B 1 342 ? -6.637 17.375 6.141 1 94.19 342 ALA B O 1
ATOM 6089 N N . ALA B 1 343 ? -7.105 17.219 3.939 1 95.31 343 ALA B N 1
ATOM 6090 C CA . ALA B 1 343 ? -8.516 17.562 4.113 1 95.31 343 ALA B CA 1
ATOM 6091 C C . ALA B 1 343 ? -9.227 16.516 4.973 1 95.31 343 ALA B C 1
ATOM 6093 O O . ALA B 1 343 ? -10.039 16.875 5.836 1 95.31 343 ALA B O 1
ATOM 6094 N N . CYS B 1 344 ? -8.898 15.273 4.766 1 96.88 344 CYS B N 1
ATOM 6095 C CA . CYS B 1 344 ? -9.523 14.195 5.531 1 96.88 344 CYS B CA 1
ATOM 6096 C C . CYS B 1 344 ? -9.148 14.289 7.004 1 96.88 344 CYS B C 1
ATOM 6098 O O . CYS B 1 344 ? -9.992 14.094 7.879 1 96.88 344 CYS B O 1
ATOM 6100 N N . ASN B 1 345 ? -7.891 14.562 7.254 1 96.81 345 ASN B N 1
ATOM 6101 C CA . ASN B 1 345 ? -7.449 14.703 8.641 1 96.81 345 ASN B CA 1
ATOM 6102 C C . ASN B 1 345 ? -8.102 15.898 9.32 1 96.81 345 ASN B C 1
ATOM 6104 O O . ASN B 1 345 ? -8.461 15.836 10.492 1 96.81 345 ASN B O 1
ATOM 6108 N N . ASN B 1 346 ? -8.219 17.031 8.578 1 96.75 346 ASN B N 1
ATOM 6109 C CA . ASN B 1 346 ? -8.898 18.203 9.125 1 96.75 346 ASN B CA 1
ATOM 6110 C C . ASN B 1 346 ? -10.32 17.859 9.57 1 96.75 346 ASN B C 1
ATOM 6112 O O . ASN B 1 346 ? -10.711 18.172 10.688 1 96.75 346 ASN B O 1
ATOM 6116 N N . LEU B 1 347 ? -11.039 17.219 8.742 1 97.62 347 LEU B N 1
ATOM 6117 C CA . LEU B 1 347 ? -12.422 16.891 9.055 1 97.62 347 LEU B CA 1
ATOM 6118 C C . LEU B 1 347 ? -12.5 15.906 10.211 1 97.62 347 LEU B C 1
ATOM 6120 O O . LEU B 1 347 ? -13.297 16.094 11.141 1 97.62 347 LEU B O 1
ATOM 6124 N N . HIS B 1 348 ? -11.68 14.859 10.141 1 97.31 348 HIS B N 1
ATOM 6125 C CA . HIS B 1 348 ? -11.688 13.844 11.188 1 97.31 348 HIS B CA 1
ATOM 6126 C C . HIS B 1 348 ? -11.406 14.453 12.555 1 97.31 348 HIS B C 1
ATOM 6128 O O . HIS B 1 348 ? -12.133 14.203 13.516 1 97.31 348 HIS B O 1
ATOM 6134 N N . ALA B 1 349 ? -10.391 15.281 12.656 1 97.44 349 ALA B N 1
ATOM 6135 C CA . ALA B 1 349 ? -10.023 15.906 13.922 1 97.44 349 ALA B CA 1
ATOM 6136 C C . ALA B 1 349 ? -11.117 16.844 14.406 1 97.44 349 ALA B C 1
ATOM 6138 O O . ALA B 1 349 ? -11.43 16.891 15.602 1 97.44 349 ALA B O 1
ATOM 6139 N N . ALA B 1 350 ? -11.695 17.609 13.492 1 97.88 350 ALA B N 1
ATOM 6140 C CA . ALA B 1 350 ? -12.766 18.547 13.844 1 97.88 350 ALA B CA 1
ATOM 6141 C C . ALA B 1 350 ? -13.984 17.797 14.398 1 97.88 350 ALA B C 1
ATOM 6143 O O . ALA B 1 350 ? -14.539 18.188 15.43 1 97.88 350 ALA B O 1
ATOM 6144 N N . LEU B 1 351 ? -14.367 16.719 13.727 1 97.56 351 LEU B N 1
ATOM 6145 C CA . LEU B 1 351 ? -15.523 15.953 14.164 1 97.56 351 LEU B CA 1
ATOM 6146 C C . LEU B 1 351 ? -15.273 15.328 15.531 1 97.56 351 LEU B C 1
ATOM 6148 O O . LEU B 1 351 ? -16.141 15.383 16.406 1 97.56 351 LEU B O 1
ATOM 6152 N N . CYS B 1 352 ? -14.141 14.742 15.68 1 96.44 352 CYS B N 1
ATOM 6153 C CA . CYS B 1 352 ? -13.797 14.133 16.969 1 96.44 352 CYS B CA 1
ATOM 6154 C C . CYS B 1 352 ? -13.859 15.164 18.094 1 96.44 352 CYS B C 1
ATOM 6156 O O . CYS B 1 352 ? -14.43 14.898 19.141 1 96.44 352 CYS B O 1
ATOM 6158 N N . THR B 1 353 ? -13.328 16.344 17.812 1 95.88 353 THR B N 1
ATOM 6159 C CA . THR B 1 353 ? -13.289 17.391 18.812 1 95.88 353 THR B CA 1
ATOM 6160 C C . THR B 1 353 ? -14.695 17.906 19.125 1 95.88 353 THR B C 1
ATOM 6162 O O . THR B 1 353 ? -15.07 18.047 20.297 1 95.88 353 THR B O 1
ATOM 6165 N N . ALA B 1 354 ? -15.477 18.141 18.094 1 96.31 354 ALA B N 1
ATOM 6166 C CA . ALA B 1 354 ? -16.828 18.672 18.281 1 96.31 354 ALA B CA 1
ATOM 6167 C C . ALA B 1 354 ? -17.688 17.719 19.094 1 96.31 354 ALA B C 1
ATOM 6169 O O . ALA B 1 354 ? -18.484 18.141 19.922 1 96.31 354 ALA B O 1
ATOM 6170 N N . VAL B 1 355 ? -17.516 16.453 18.828 1 94.56 355 VAL B N 1
ATOM 6171 C CA . VAL B 1 355 ? -18.312 15.438 19.531 1 94.56 355 VAL B CA 1
ATOM 6172 C C . VAL B 1 355 ? -17.906 15.375 21 1 94.56 355 VAL B C 1
ATOM 6174 O O . VAL B 1 355 ? -18.75 15.148 21.875 1 94.56 355 VAL B O 1
ATOM 6177 N N . ASN B 1 356 ? -16.688 15.68 21.281 1 92.81 356 ASN B N 1
ATOM 6178 C CA . ASN B 1 356 ? -16.156 15.539 22.625 1 92.81 356 ASN B CA 1
ATOM 6179 C C . ASN B 1 356 ? -16.281 16.844 23.422 1 92.81 356 ASN B C 1
ATOM 6181 O O . ASN B 1 356 ? -15.859 16.922 24.562 1 92.81 356 ASN B O 1
ATOM 6185 N N . LEU B 1 357 ? -16.797 17.875 22.844 1 93.25 357 LEU B N 1
ATOM 6186 C CA . LEU B 1 357 ? -16.953 19.172 23.484 1 93.25 357 LEU B CA 1
ATOM 6187 C C . LEU B 1 357 ? -18.406 19.453 23.812 1 93.25 357 LEU B C 1
ATOM 6189 O O . LEU B 1 357 ? -19.281 19.359 22.938 1 93.25 357 LEU B O 1
ATOM 6193 N N . ALA B 1 358 ? -18.688 19.766 25.125 1 94.25 358 ALA B N 1
ATOM 6194 C CA . ALA B 1 358 ? -20.047 20.141 25.484 1 94.25 358 ALA B CA 1
ATOM 6195 C C . ALA B 1 358 ? -20.469 21.422 24.781 1 94.25 358 ALA B C 1
ATOM 6197 O O . ALA B 1 358 ? -19.797 22.453 24.906 1 94.25 358 ALA B O 1
ATOM 6198 N N . PRO B 1 359 ? -21.516 21.344 24.078 1 95.38 359 PRO B N 1
ATOM 6199 C CA . PRO B 1 359 ? -21.922 22.547 23.344 1 95.38 359 PRO B CA 1
ATOM 6200 C C . PRO B 1 359 ? -22.469 23.641 24.234 1 95.38 359 PRO B C 1
ATOM 6202 O O . PRO B 1 359 ? -23.156 23.344 25.219 1 95.38 359 PRO B O 1
ATOM 6205 N N . SER B 1 360 ? -22.203 24.859 23.844 1 95.31 360 SER B N 1
ATOM 6206 C CA . SER B 1 360 ? -22.812 26.016 24.516 1 95.31 360 SER B CA 1
ATOM 6207 C C . SER B 1 360 ? -24.234 26.234 24.016 1 95.31 360 SER B C 1
ATOM 6209 O O . SER B 1 360 ? -24.688 25.562 23.078 1 95.31 360 SER B O 1
ATOM 6211 N N . GLY B 1 361 ? -24.938 27.156 24.688 1 94 361 GLY B N 1
ATOM 6212 C CA . GLY B 1 361 ? -26.266 27.531 24.203 1 94 361 GLY B CA 1
ATOM 6213 C C . GLY B 1 361 ? -26.25 28.094 22.797 1 94 361 GLY B C 1
ATOM 6214 O O . GLY B 1 361 ? -27.094 27.734 21.969 1 94 361 GLY B O 1
ATOM 6215 N N . GLU B 1 362 ? -25.266 28.875 22.484 1 95.56 362 GLU B N 1
ATOM 6216 C CA . GLU B 1 362 ? -25.125 29.469 21.156 1 95.56 362 GLU B CA 1
ATOM 6217 C C . GLU B 1 362 ? -24.844 28.406 20.109 1 95.56 362 GLU B C 1
ATOM 6219 O O . GLU B 1 362 ? -25.344 28.484 18.984 1 95.56 362 GLU B O 1
ATOM 6224 N N . ALA B 1 363 ? -24.031 27.438 20.5 1 96.75 363 ALA B N 1
ATOM 6225 C CA . ALA B 1 363 ? -23.703 26.359 19.578 1 96.75 363 ALA B CA 1
ATOM 6226 C C . ALA B 1 363 ? -24.938 25.516 19.266 1 96.75 363 ALA B C 1
ATOM 6228 O O . ALA B 1 363 ? -25.125 25.094 18.125 1 96.75 363 ALA B O 1
ATOM 6229 N N . LEU B 1 364 ? -25.734 25.281 20.297 1 96.44 364 LEU B N 1
ATOM 6230 C CA . LEU B 1 364 ? -26.953 24.516 20.094 1 96.44 364 LEU B CA 1
ATOM 6231 C C . LEU B 1 364 ? -27.922 25.266 19.188 1 96.44 364 LEU B C 1
ATOM 6233 O O . LEU B 1 364 ? -28.578 24.641 18.359 1 96.44 364 LEU B O 1
ATOM 6237 N N . ASP B 1 365 ? -28.031 26.562 19.344 1 96.94 365 ASP B N 1
ATOM 6238 C CA . ASP B 1 365 ? -28.875 27.375 18.469 1 96.94 365 ASP B CA 1
ATOM 6239 C C . ASP B 1 365 ? -28.391 27.312 17.016 1 96.94 365 ASP B C 1
ATOM 6241 O O . ASP B 1 365 ? -29.188 27.094 16.094 1 96.94 365 ASP B O 1
ATOM 6245 N N . TYR B 1 366 ? -27.141 27.516 16.844 1 97.75 366 TYR B N 1
ATOM 6246 C CA . TYR B 1 366 ? -26.531 27.406 15.523 1 97.75 366 TYR B CA 1
ATOM 6247 C C . TYR B 1 366 ? -26.781 26.031 14.914 1 97.75 366 TYR B C 1
ATOM 6249 O O . TYR B 1 366 ? -27.156 25.938 13.742 1 97.75 366 TYR B O 1
ATOM 6257 N N . TRP B 1 367 ? -26.656 25.016 15.719 1 97.5 367 TRP B N 1
ATOM 6258 C CA . TRP B 1 367 ? -26.797 23.625 15.273 1 97.5 367 TRP B CA 1
ATOM 6259 C C . TRP B 1 367 ? -28.219 23.344 14.82 1 97.5 367 TRP B C 1
ATOM 6261 O O . TRP B 1 367 ? -28.438 22.641 13.836 1 97.5 367 TRP B O 1
ATOM 6271 N N . ARG B 1 368 ? -29.125 23.828 15.516 1 95.94 368 ARG B N 1
ATOM 6272 C CA . ARG B 1 368 ? -30.531 23.641 15.141 1 95.94 368 ARG B CA 1
ATOM 6273 C C . ARG B 1 368 ? -30.797 24.172 13.734 1 95.94 368 ARG B C 1
ATOM 6275 O O . ARG B 1 368 ? -31.594 23.594 13 1 95.94 368 ARG B O 1
ATOM 6282 N N . ASP B 1 369 ? -30.062 25.172 13.375 1 97.56 369 ASP B N 1
ATOM 6283 C CA . ASP B 1 369 ? -30.281 25.812 12.078 1 97.56 369 ASP B CA 1
ATOM 6284 C C . ASP B 1 369 ? -29.609 25.016 10.953 1 97.56 369 ASP B C 1
ATOM 6286 O O . ASP B 1 369 ? -30.078 25.031 9.812 1 97.56 369 ASP B O 1
ATOM 6290 N N . VAL B 1 370 ? -28.516 24.297 11.289 1 98.19 370 VAL B N 1
ATOM 6291 C CA . VAL B 1 370 ? -27.688 23.828 10.188 1 98.19 370 VAL B CA 1
ATOM 6292 C C . VAL B 1 370 ? -27.641 22.297 10.203 1 98.19 370 VAL B C 1
ATOM 6294 O O . VAL B 1 370 ? -27.141 21.672 9.258 1 98.19 370 VAL B O 1
ATOM 6297 N N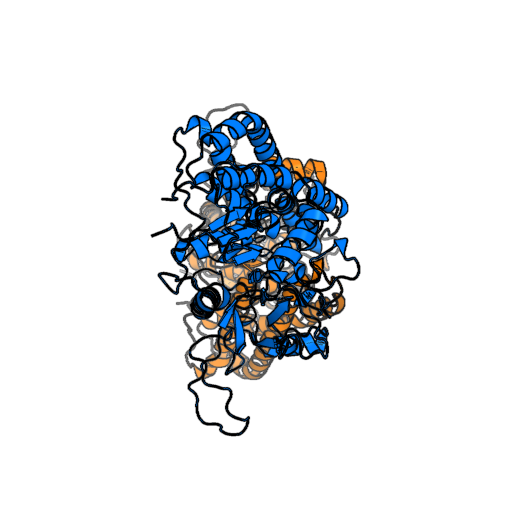 . SER B 1 371 ? -28.141 21.641 11.219 1 97.56 371 SER B N 1
ATOM 6298 C CA . SER B 1 371 ? -27.953 20.219 11.438 1 97.56 371 SER B CA 1
ATOM 6299 C C . SER B 1 371 ? -28.516 19.391 10.281 1 97.56 371 SER B C 1
ATOM 6301 O O . SER B 1 371 ? -27.953 18.375 9.891 1 97.56 371 SER B O 1
ATOM 6303 N N . SER B 1 372 ? -29.703 19.797 9.766 1 97.19 372 SER B N 1
ATOM 6304 C CA . SER B 1 372 ? -30.312 19.062 8.664 1 97.19 372 SER B CA 1
ATOM 6305 C C . SER B 1 372 ? -29.438 19.125 7.41 1 97.19 372 SER B C 1
ATOM 6307 O O . SER B 1 372 ? -29.203 18.094 6.77 1 97.19 372 SER B O 1
ATOM 6309 N N . ARG B 1 373 ? -29.031 20.281 7.098 1 97.62 373 ARG B N 1
ATOM 6310 C CA . ARG B 1 373 ? -28.141 20.453 5.949 1 97.62 373 ARG B CA 1
ATOM 6311 C C . ARG B 1 373 ? -26.828 19.703 6.16 1 97.62 373 ARG B C 1
ATOM 6313 O O . ARG B 1 373 ? -26.312 19.078 5.23 1 97.62 373 ARG B O 1
ATOM 6320 N N . PHE B 1 374 ? -26.344 19.766 7.355 1 98.44 374 PHE B N 1
ATOM 6321 C CA . PHE B 1 374 ? -25.109 19.062 7.695 1 98.44 374 PHE B CA 1
ATOM 6322 C C . PHE B 1 374 ? -25.234 17.562 7.465 1 98.44 374 PHE B C 1
ATOM 6324 O O . PHE B 1 374 ? -24.344 16.938 6.906 1 98.44 374 PHE B O 1
ATOM 6331 N N . ALA B 1 375 ? -26.312 17.016 7.875 1 98.06 375 ALA B N 1
ATOM 6332 C CA . ALA B 1 375 ? -26.562 15.578 7.715 1 98.06 375 ALA B CA 1
ATOM 6333 C C . ALA B 1 375 ? -26.594 15.195 6.238 1 98.06 375 ALA B C 1
ATOM 6335 O O . ALA B 1 375 ? -26.031 14.172 5.848 1 98.06 375 ALA B O 1
ATOM 6336 N N . GLU B 1 376 ? -27.219 16.016 5.488 1 97.75 376 GLU B N 1
ATOM 6337 C CA . GLU B 1 376 ? -27.297 15.773 4.051 1 97.75 376 GLU B CA 1
ATOM 6338 C C . GLU B 1 376 ? -25.922 15.844 3.402 1 97.75 376 GLU B C 1
ATOM 6340 O O . GLU B 1 376 ? -25.562 14.977 2.602 1 97.75 376 GLU B O 1
ATOM 6345 N N . LEU B 1 377 ? -25.188 16.875 3.744 1 97.69 377 LEU B N 1
ATOM 6346 C CA . LEU B 1 377 ? -23.844 17.078 3.191 1 97.69 377 LEU B CA 1
ATOM 6347 C C . LEU B 1 377 ? -22.922 15.922 3.568 1 97.69 377 LEU B C 1
ATOM 6349 O O . LEU B 1 377 ? -22.125 15.461 2.742 1 97.69 377 LEU B O 1
ATOM 6353 N N . SER B 1 378 ? -23.047 15.5 4.793 1 98.19 378 SER B N 1
ATOM 6354 C CA . SER B 1 378 ? -22.203 14.422 5.289 1 98.19 378 SER B CA 1
ATOM 6355 C C . SER B 1 378 ? -22.438 13.133 4.516 1 98.19 378 SER B C 1
ATOM 6357 O O . SER B 1 378 ? -21.484 12.43 4.168 1 98.19 378 SER B O 1
ATOM 6359 N N . SER B 1 379 ? -23.656 12.836 4.297 1 97.19 379 SER B N 1
ATOM 6360 C CA . SER B 1 379 ? -24.016 11.633 3.545 1 97.19 379 SER B CA 1
ATOM 6361 C C . SER B 1 379 ? -23.5 11.711 2.109 1 97.19 379 SER B C 1
ATOM 6363 O O . SER B 1 379 ? -22.906 10.758 1.604 1 97.19 379 SER B O 1
ATOM 6365 N N . LEU B 1 380 ? -23.719 12.867 1.517 1 96.88 380 LEU B N 1
ATOM 6366 C CA . LEU B 1 380 ? -23.281 13.07 0.14 1 96.88 380 LEU B CA 1
ATOM 6367 C C . LEU B 1 380 ? -21.766 13 0.032 1 96.88 380 LEU B C 1
ATOM 6369 O O . LEU B 1 380 ? -21.234 12.383 -0.891 1 96.88 380 LEU B O 1
ATOM 6373 N N . PHE B 1 381 ? -21.109 13.586 0.928 1 97.81 381 PHE B N 1
ATOM 6374 C CA . PHE B 1 381 ? -19.656 13.602 0.917 1 97.81 381 PHE B CA 1
ATOM 6375 C C . PHE B 1 381 ? -19.094 12.195 1.09 1 97.81 381 PHE B C 1
ATOM 6377 O O . PHE B 1 381 ? -18.188 11.789 0.363 1 97.81 381 PHE B O 1
ATOM 6384 N N . ALA B 1 382 ? -19.609 11.453 2.08 1 96.81 382 ALA B N 1
ATOM 6385 C CA . ALA B 1 382 ? -19.109 10.109 2.369 1 96.81 382 ALA B CA 1
ATOM 6386 C C . ALA B 1 382 ? -19.234 9.195 1.152 1 96.81 382 ALA B C 1
ATOM 6388 O O . ALA B 1 382 ? -18.297 8.484 0.796 1 96.81 382 ALA B O 1
ATOM 6389 N N . ALA B 1 383 ? -20.359 9.258 0.539 1 93.62 383 ALA B N 1
ATOM 6390 C CA . ALA B 1 383 ? -20.594 8.438 -0.645 1 93.62 383 ALA B CA 1
ATOM 6391 C C . ALA B 1 383 ? -19.672 8.828 -1.784 1 93.62 383 ALA B C 1
ATOM 6393 O O . ALA B 1 383 ? -19.062 7.969 -2.43 1 93.62 383 ALA B O 1
ATOM 6394 N N . GLY B 1 384 ? -19.547 10.117 -1.993 1 94.12 384 GLY B N 1
ATOM 6395 C CA . GLY B 1 384 ? -18.672 10.609 -3.037 1 94.12 384 GLY B CA 1
ATOM 6396 C C . GLY B 1 384 ? -17.203 10.289 -2.779 1 94.12 384 GLY B C 1
ATOM 6397 O O . GLY B 1 384 ? -16.484 9.867 -3.686 1 94.12 384 GLY B O 1
ATOM 6398 N N . ALA B 1 385 ? -16.781 10.5 -1.554 1 96.75 385 ALA B N 1
ATOM 6399 C CA . ALA B 1 385 ? -15.391 10.266 -1.187 1 96.75 385 ALA B CA 1
ATOM 6400 C C . ALA B 1 385 ? -15.039 8.781 -1.304 1 96.75 385 ALA B C 1
ATOM 6402 O O . ALA B 1 385 ? -13.938 8.438 -1.748 1 96.75 385 ALA B O 1
ATOM 6403 N N . GLU B 1 386 ? -15.969 7.93 -0.862 1 94.56 386 GLU B N 1
ATOM 6404 C CA . GLU B 1 386 ? -15.773 6.492 -1.027 1 94.56 386 GLU B CA 1
ATOM 6405 C C . GLU B 1 386 ? -15.562 6.129 -2.494 1 94.56 386 GLU B C 1
ATOM 6407 O O . GLU B 1 386 ? -14.617 5.41 -2.834 1 94.56 386 GLU B O 1
ATOM 6412 N N . GLY B 1 387 ? -16.453 6.664 -3.316 1 92.19 387 GLY B N 1
ATOM 6413 C CA . GLY B 1 387 ? -16.312 6.434 -4.746 1 92.19 387 GLY B CA 1
ATOM 6414 C C . GLY B 1 387 ? -15 6.938 -5.316 1 92.19 387 GLY B C 1
ATOM 6415 O O . GLY B 1 387 ? -14.359 6.25 -6.113 1 92.19 387 GLY B O 1
ATOM 6416 N N . TYR B 1 388 ? -14.594 8.062 -4.941 1 94.5 388 TYR B N 1
ATOM 6417 C CA . TYR B 1 388 ? -13.359 8.672 -5.426 1 94.5 388 TYR B CA 1
ATOM 6418 C C . TYR B 1 388 ? -12.148 7.84 -5.027 1 94.5 388 TYR B C 1
ATOM 6420 O O . TYR B 1 388 ? -11.297 7.531 -5.863 1 94.5 388 TYR B O 1
ATOM 6428 N N . LEU B 1 389 ? -12.055 7.48 -3.721 1 95.12 389 LEU B N 1
ATOM 6429 C CA . LEU B 1 389 ? -10.898 6.742 -3.225 1 95.12 389 LEU B CA 1
ATOM 6430 C C . LEU B 1 389 ? -10.781 5.383 -3.906 1 95.12 389 LEU B C 1
ATOM 6432 O O . LEU B 1 389 ? -9.688 4.961 -4.289 1 95.12 389 LEU B O 1
ATOM 6436 N N . LEU B 1 390 ? -11.93 4.73 -4.07 1 91.81 390 LEU B N 1
ATOM 6437 C CA . LEU B 1 390 ? -11.898 3.414 -4.699 1 91.81 390 LEU B CA 1
ATOM 6438 C C . LEU B 1 390 ? -11.594 3.531 -6.191 1 91.81 390 LEU B C 1
ATOM 6440 O O . LEU B 1 390 ? -10.953 2.65 -6.766 1 91.81 390 LEU B O 1
ATOM 6444 N N . ALA B 1 391 ? -11.992 4.621 -6.828 1 92.31 391 ALA B N 1
ATOM 6445 C CA . ALA B 1 391 ? -11.617 4.863 -8.219 1 92.31 391 ALA B CA 1
ATOM 6446 C C . ALA B 1 391 ? -10.117 5.086 -8.352 1 92.31 391 ALA B C 1
ATOM 6448 O O . ALA B 1 391 ? -9.492 4.637 -9.32 1 92.31 391 ALA B O 1
ATOM 6449 N N . CYS B 1 392 ? -9.531 5.812 -7.383 1 93.44 392 CYS B N 1
ATOM 6450 C CA . CYS B 1 392 ? -8.086 5.98 -7.363 1 93.44 392 CYS B CA 1
ATOM 6451 C C . CYS B 1 392 ? -7.379 4.633 -7.254 1 93.44 392 CYS B C 1
ATOM 6453 O O . CYS B 1 392 ? -6.402 4.379 -7.965 1 93.44 392 CYS B O 1
ATOM 6455 N N . ARG B 1 393 ? -7.895 3.799 -6.402 1 91.94 393 ARG B N 1
ATOM 6456 C CA . ARG B 1 393 ? -7.332 2.465 -6.215 1 91.94 393 ARG B CA 1
ATOM 6457 C C . ARG B 1 393 ? -7.438 1.645 -7.496 1 91.94 393 ARG B C 1
ATOM 6459 O O . ARG B 1 393 ? -6.488 0.951 -7.875 1 91.94 393 ARG B O 1
ATOM 6466 N N . LEU B 1 394 ? -8.57 1.701 -8.133 1 89.75 394 LEU B N 1
ATOM 6467 C CA . LEU B 1 394 ? -8.781 1 -9.391 1 89.75 394 LEU B CA 1
ATOM 6468 C C . LEU B 1 394 ? -7.801 1.486 -10.453 1 89.75 394 LEU B C 1
ATOM 6470 O O . LEU B 1 394 ? -7.207 0.679 -11.172 1 89.75 394 LEU B O 1
ATOM 6474 N N . ALA B 1 395 ? -7.656 2.762 -10.523 1 90.38 395 ALA B N 1
ATOM 6475 C CA . ALA B 1 395 ? -6.738 3.346 -11.5 1 90.38 395 ALA B CA 1
ATOM 6476 C C . ALA B 1 395 ? -5.32 2.818 -11.297 1 90.38 395 ALA B C 1
ATOM 6478 O O . ALA B 1 395 ? -4.629 2.496 -12.266 1 90.38 395 ALA B O 1
ATOM 6479 N N . GLU B 1 396 ? -4.945 2.795 -10.07 1 89.19 396 GLU B N 1
ATOM 6480 C CA . GLU B 1 396 ? -3.623 2.273 -9.75 1 89.19 396 GLU B CA 1
ATOM 6481 C C . GLU B 1 396 ? -3.475 0.824 -10.203 1 89.19 396 GLU B C 1
ATOM 6483 O O . GLU B 1 396 ? -2.459 0.453 -10.797 1 89.19 396 GLU B O 1
ATOM 6488 N N . THR B 1 397 ? -4.465 0.057 -9.898 1 87.56 397 THR B N 1
ATOM 6489 C CA . THR B 1 397 ? -4.441 -1.369 -10.211 1 87.56 397 THR B CA 1
ATOM 6490 C C . THR B 1 397 ? -4.387 -1.594 -11.719 1 87.56 397 THR B C 1
ATOM 6492 O O . THR B 1 397 ? -3.693 -2.496 -12.195 1 87.56 397 THR B O 1
ATOM 6495 N N . LEU B 1 398 ? -5.047 -0.771 -12.453 1 86.88 398 LEU B N 1
ATOM 6496 C CA . LEU B 1 398 ? -5.195 -0.989 -13.883 1 86.88 398 LEU B CA 1
ATOM 6497 C C . LEU B 1 398 ? -4.09 -0.28 -14.656 1 86.88 398 LEU B C 1
ATOM 6499 O O . LEU B 1 398 ? -3.908 -0.523 -15.852 1 86.88 398 LEU B O 1
ATOM 6503 N N . SER B 1 399 ? -3.322 0.518 -13.984 1 86.12 399 SER B N 1
ATOM 6504 C CA . SER B 1 399 ? -2.371 1.408 -14.641 1 86.12 399 SER B CA 1
ATOM 6505 C C . SER B 1 399 ? -1.394 0.626 -15.516 1 86.12 399 SER B C 1
ATOM 6507 O O . SER B 1 399 ? -1.088 1.038 -16.641 1 86.12 399 SER B O 1
ATOM 6509 N N . PRO B 1 400 ? -0.918 -0.567 -15.125 1 79.56 400 PRO B N 1
ATOM 6510 C CA . PRO B 1 400 ? 0.054 -1.273 -15.969 1 79.56 400 PRO B CA 1
ATOM 6511 C C . PRO B 1 400 ? -0.584 -1.916 -17.188 1 79.56 400 PRO B C 1
ATOM 6513 O O . PRO B 1 400 ? 0.082 -2.098 -18.219 1 79.56 400 PRO B O 1
ATOM 6516 N N . THR B 1 401 ? -1.845 -2.25 -17.125 1 78.75 401 THR B N 1
ATOM 6517 C CA . THR B 1 401 ? -2.479 -3.014 -18.188 1 78.75 401 THR B CA 1
ATOM 6518 C C . THR B 1 401 ? -3.412 -2.127 -19.016 1 78.75 401 THR B C 1
ATOM 6520 O O . THR B 1 401 ? -3.467 -2.238 -20.234 1 78.75 401 THR B O 1
ATOM 6523 N N . LEU B 1 402 ? -4.145 -1.255 -18.281 1 81.31 402 LEU B N 1
ATOM 6524 C CA . LEU B 1 402 ? -5.102 -0.347 -18.906 1 81.31 402 LEU B CA 1
ATOM 6525 C C . LEU B 1 402 ? -4.965 1.061 -18.328 1 81.31 402 LEU B C 1
ATOM 6527 O O . LEU B 1 402 ? -5.863 1.547 -17.641 1 81.31 402 LEU B O 1
ATOM 6531 N N . PRO B 1 403 ? -3.881 1.755 -18.656 1 79.88 403 PRO B N 1
ATOM 6532 C CA . PRO B 1 403 ? -3.582 3.029 -18 1 79.88 403 PRO B CA 1
ATOM 6533 C C . PRO B 1 403 ? -4.672 4.074 -18.219 1 79.88 403 PRO B C 1
ATOM 6535 O O . PRO B 1 403 ? -4.828 4.988 -17.406 1 79.88 403 PRO B O 1
ATOM 6538 N N . ASP B 1 404 ? -5.508 3.863 -19.25 1 82.44 404 ASP B N 1
ATOM 6539 C CA . ASP B 1 404 ? -6.484 4.906 -19.547 1 82.44 404 ASP B CA 1
ATOM 6540 C C . ASP B 1 404 ? -7.895 4.457 -19.172 1 82.44 404 ASP B C 1
ATOM 6542 O O . ASP B 1 404 ? -8.875 5.102 -19.562 1 82.44 404 ASP B O 1
ATOM 6546 N N . ALA B 1 405 ? -7.898 3.357 -18.422 1 81.94 405 ALA B N 1
ATOM 6547 C CA . ALA B 1 405 ? -9.211 2.809 -18.094 1 81.94 405 ALA B CA 1
ATOM 6548 C C . ALA B 1 405 ? -10.008 3.777 -17.234 1 81.94 405 ALA B C 1
ATOM 6550 O O . ALA B 1 405 ? -11.211 3.943 -17.422 1 81.94 405 ALA B O 1
ATOM 6551 N N . VAL B 1 406 ? -9.312 4.426 -16.281 1 86.81 406 VAL B N 1
ATOM 6552 C CA . VAL B 1 406 ? -9.922 5.43 -15.422 1 86.81 406 VAL B CA 1
ATOM 6553 C C . VAL B 1 406 ? -9.453 6.824 -15.828 1 86.81 406 VAL B C 1
ATOM 6555 O O . VAL B 1 406 ? -8.266 7.133 -15.75 1 86.81 406 VAL B O 1
ATOM 6558 N N . ASP B 1 407 ? -10.398 7.594 -16.234 1 87.69 407 ASP B N 1
ATOM 6559 C CA . ASP B 1 407 ? -10.078 8.93 -16.75 1 87.69 407 ASP B CA 1
ATOM 6560 C C . ASP B 1 407 ? -9.539 9.828 -15.633 1 87.69 407 ASP B C 1
ATOM 6562 O O . ASP B 1 407 ? -10.258 10.125 -14.68 1 87.69 407 ASP B O 1
ATOM 6566 N N . GLN B 1 408 ? -8.375 10.305 -15.891 1 87.19 408 GLN B N 1
ATOM 6567 C CA . GLN B 1 408 ? -7.73 11.133 -14.875 1 87.19 408 GLN B CA 1
ATOM 6568 C C . GLN B 1 408 ? -8.453 12.469 -14.711 1 87.19 408 GLN B C 1
ATOM 6570 O O . GLN B 1 408 ? -8.547 12.992 -13.602 1 87.19 408 GLN B O 1
ATOM 6575 N N . ARG B 1 409 ? -8.93 13.039 -15.711 1 89.62 409 ARG B N 1
ATOM 6576 C CA . ARG B 1 409 ? -9.656 14.305 -15.641 1 89.62 409 ARG B CA 1
ATOM 6577 C C . ARG B 1 409 ? -10.922 14.156 -14.805 1 89.62 409 ARG B C 1
ATOM 6579 O O . ARG B 1 409 ? -11.273 15.047 -14.031 1 89.62 409 ARG B O 1
ATOM 6586 N N . GLY B 1 410 ? -11.523 13 -15.047 1 89.25 410 GLY B N 1
ATOM 6587 C CA . GLY B 1 410 ? -12.695 12.711 -14.234 1 89.25 410 GLY B CA 1
ATOM 6588 C C . GLY B 1 410 ? -12.383 12.609 -12.758 1 89.25 410 GLY B C 1
ATOM 6589 O O . GLY B 1 410 ? -13.125 13.133 -11.922 1 89.25 410 GLY B O 1
ATOM 6590 N N . LEU B 1 411 ? -11.305 11.992 -12.5 1 91.06 411 LEU B N 1
ATOM 6591 C CA . LEU B 1 411 ? -10.883 11.867 -11.109 1 91.06 411 LEU B CA 1
ATOM 6592 C C . LEU B 1 411 ? -10.547 13.234 -10.523 1 91.06 411 LEU B C 1
ATOM 6594 O O . LEU B 1 411 ? -10.898 13.531 -9.375 1 91.06 411 LEU B O 1
ATOM 6598 N N . ASP B 1 412 ? -9.922 14.039 -11.266 1 91.69 412 ASP B N 1
ATOM 6599 C CA . ASP B 1 412 ? -9.562 15.375 -10.805 1 91.69 412 ASP B CA 1
ATOM 6600 C C . ASP B 1 412 ? -10.812 16.203 -10.516 1 91.69 412 ASP B C 1
ATOM 6602 O O . ASP B 1 412 ? -10.852 16.953 -9.523 1 91.69 412 ASP B O 1
ATOM 6606 N N . ASN B 1 413 ? -11.75 16.062 -11.352 1 92.81 413 ASN B N 1
ATOM 6607 C CA . ASN B 1 413 ? -13.008 16.781 -11.156 1 92.81 413 ASN B CA 1
ATOM 6608 C C . ASN B 1 413 ? -13.727 16.328 -9.898 1 92.81 413 ASN B C 1
ATOM 6610 O O . ASN B 1 413 ? -14.273 17.141 -9.156 1 92.81 413 ASN B O 1
ATOM 6614 N N . GLN B 1 414 ? -13.719 15.047 -9.727 1 92.56 414 GLN B N 1
ATOM 6615 C CA . GLN B 1 414 ? -14.336 14.508 -8.523 1 92.56 414 GLN B CA 1
ATOM 6616 C C . GLN B 1 414 ? -13.609 14.977 -7.266 1 92.56 414 GLN B C 1
ATOM 6618 O O . GLN B 1 414 ? -14.242 15.344 -6.273 1 92.56 414 GLN B O 1
ATOM 6623 N N . ARG B 1 415 ? -12.344 14.977 -7.34 1 94.69 415 ARG B N 1
ATOM 6624 C CA . ARG B 1 415 ? -11.539 15.43 -6.207 1 94.69 415 ARG B CA 1
ATOM 6625 C C . ARG B 1 415 ? -11.859 16.875 -5.855 1 94.69 415 ARG B C 1
ATOM 6627 O O . ARG B 1 415 ? -12.047 17.203 -4.684 1 94.69 415 ARG B O 1
ATOM 6634 N N . GLU B 1 416 ? -11.914 17.672 -6.855 1 94.31 416 GLU B N 1
ATOM 6635 C CA . GLU B 1 416 ? -12.188 19.094 -6.648 1 94.31 416 GLU B CA 1
ATOM 6636 C C . GLU B 1 416 ? -13.578 19.312 -6.059 1 94.31 416 GLU B C 1
ATOM 6638 O O . GLU B 1 416 ? -13.766 20.141 -5.168 1 94.31 416 GLU B O 1
ATOM 6643 N N . ALA B 1 417 ? -14.508 18.562 -6.52 1 95.62 417 ALA B N 1
ATOM 6644 C CA . ALA B 1 417 ? -15.883 18.703 -6.055 1 95.62 417 ALA B CA 1
ATOM 6645 C C . ALA B 1 417 ? -16.016 18.266 -4.598 1 95.62 417 ALA B C 1
ATOM 6647 O O . ALA B 1 417 ? -16.781 18.859 -3.836 1 95.62 417 ALA B O 1
ATOM 6648 N N . LEU B 1 418 ? -15.281 17.297 -4.227 1 97.12 418 LEU B N 1
ATOM 6649 C CA . LEU B 1 418 ? -15.43 16.703 -2.9 1 97.12 418 LEU B CA 1
ATOM 6650 C C . LEU B 1 418 ? -14.5 17.375 -1.898 1 97.12 418 LEU B C 1
ATOM 6652 O O . LEU B 1 418 ? -14.914 17.703 -0.781 1 97.12 418 LEU B O 1
ATOM 6656 N N . PHE B 1 419 ? -13.211 17.641 -2.334 1 96.06 419 PHE B N 1
ATOM 6657 C CA . PHE B 1 419 ? -12.164 18.031 -1.389 1 96.06 419 PHE B CA 1
ATOM 6658 C C . PHE B 1 419 ? -11.656 19.438 -1.689 1 96.06 419 PHE B C 1
ATOM 6660 O O . PHE B 1 419 ? -10.922 20.016 -0.89 1 96.06 419 PHE B O 1
ATOM 6667 N N . GLY B 1 420 ? -12.039 19.953 -2.807 1 90.94 420 GLY B N 1
ATOM 6668 C CA . GLY B 1 420 ? -11.602 21.281 -3.18 1 90.94 420 GLY B CA 1
ATOM 6669 C C . GLY B 1 420 ? -10.156 21.328 -3.652 1 90.94 420 GLY B C 1
ATOM 6670 O O . GLY B 1 420 ? -9.547 20.281 -3.902 1 90.94 420 GLY B O 1
ATOM 6671 N N . HIS B 1 421 ? -9.711 22.562 -3.879 1 80.56 421 HIS B N 1
ATOM 6672 C CA . HIS B 1 421 ? -8.328 22.781 -4.273 1 80.56 421 HIS B CA 1
ATOM 6673 C C . HIS B 1 421 ? -7.406 22.812 -3.059 1 80.56 421 HIS B C 1
ATOM 6675 O O . HIS B 1 421 ? -7.773 23.344 -2.01 1 80.56 421 HIS B O 1
ATOM 6681 N N . PRO B 1 422 ? -6.262 22.281 -3.16 1 67 422 PRO B N 1
ATOM 6682 C CA . PRO B 1 422 ? -5.367 22.219 -2.002 1 67 422 PRO B CA 1
ATOM 6683 C C . PRO B 1 422 ? -5.039 23.609 -1.436 1 67 422 PRO B C 1
ATOM 6685 O O . PRO B 1 422 ? -4.887 23.75 -0.221 1 67 422 PRO B O 1
ATOM 6688 N N . MET B 1 423 ? -5.023 24.641 -2.271 1 65.88 423 MET B N 1
ATOM 6689 C CA . MET B 1 423 ? -4.582 25.953 -1.82 1 65.88 423 MET B CA 1
ATOM 6690 C C . MET B 1 423 ? -5.773 26.859 -1.564 1 65.88 423 MET B C 1
ATOM 6692 O O . MET B 1 423 ? -5.699 27.766 -0.729 1 65.88 423 MET B O 1
ATOM 6696 N N . HIS B 1 424 ? -6.902 26.547 -2.275 1 71.06 424 HIS B N 1
ATOM 6697 C CA . HIS B 1 424 ? -7.98 27.531 -2.209 1 71.06 424 HIS B CA 1
ATOM 6698 C C . HIS B 1 424 ? -9.188 26.969 -1.467 1 71.06 424 HIS B C 1
ATOM 6700 O O . HIS B 1 424 ? -10.117 27.719 -1.139 1 71.06 424 HIS B O 1
ATOM 6706 N N . GLY B 1 425 ? -9.039 25.766 -1.175 1 75.56 425 GLY B N 1
ATOM 6707 C CA . GLY B 1 425 ? -10.148 25.125 -0.478 1 75.56 425 GLY B CA 1
ATOM 6708 C C . GLY B 1 425 ? -11.344 24.859 -1.375 1 75.56 425 GLY B C 1
ATOM 6709 O O . GLY B 1 425 ? -11.188 24.703 -2.588 1 75.56 425 GLY B O 1
ATOM 6710 N N . GLY B 1 426 ? -12.461 24.578 -0.708 1 86.56 426 GLY B N 1
ATOM 6711 C CA . GLY B 1 426 ? -13.68 24.25 -1.435 1 86.56 426 GLY B CA 1
ATOM 6712 C C . GLY B 1 426 ? -14.102 22.797 -1.268 1 86.56 426 GLY B C 1
ATOM 6713 O O . GLY B 1 426 ? -13.742 22.156 -0.284 1 86.56 426 GLY B O 1
ATOM 6714 N N . GLY B 1 427 ? -15.039 22.484 -2.17 1 92.44 427 GLY B N 1
ATOM 6715 C CA . GLY B 1 427 ? -15.547 21.109 -2.113 1 92.44 427 GLY B CA 1
ATOM 6716 C C . GLY B 1 427 ? -16.625 20.922 -1.061 1 92.44 427 GLY B C 1
ATOM 6717 O O . GLY B 1 427 ? -16.828 21.797 -0.212 1 92.44 427 GLY B O 1
ATOM 6718 N N . LEU B 1 428 ? -17.219 19.844 -1.046 1 95.88 428 LEU B N 1
ATOM 6719 C CA . LEU B 1 428 ? -18.234 19.5 -0.064 1 95.88 428 LEU B CA 1
ATOM 6720 C C . LEU B 1 428 ? -17.656 19.469 1.344 1 95.88 428 LEU B C 1
ATOM 6722 O O . LEU B 1 428 ? -18.312 19.859 2.307 1 95.88 428 LEU B O 1
ATOM 6726 N N . ILE B 1 429 ? -16.391 19.109 1.393 1 96.81 429 ILE B N 1
ATOM 6727 C CA . ILE B 1 429 ? -15.758 18.922 2.693 1 96.81 429 ILE B CA 1
ATOM 6728 C C . ILE B 1 429 ? -15.586 20.266 3.383 1 96.81 429 ILE B C 1
ATOM 6730 O O . ILE B 1 429 ? -15.617 20.344 4.613 1 96.81 429 ILE B O 1
ATOM 6734 N N . GLU B 1 430 ? -15.422 21.297 2.656 1 95 430 GLU B N 1
ATOM 6735 C CA . GLU B 1 430 ? -15.211 22.625 3.234 1 95 430 GLU B CA 1
ATOM 6736 C C . GLU B 1 430 ? -16.422 23.062 4.047 1 95 430 GLU B C 1
ATOM 6738 O O . GLU B 1 430 ? -16.281 23.625 5.133 1 95 430 GLU B O 1
ATOM 6743 N N . GLU B 1 431 ? -17.609 22.828 3.514 1 96.38 431 GLU B N 1
ATOM 6744 C CA . GLU B 1 431 ? -18.812 23.219 4.238 1 96.38 431 GLU B CA 1
ATOM 6745 C C . GLU B 1 431 ? -18.969 22.406 5.523 1 96.38 431 GLU B C 1
ATOM 6747 O O . GLU B 1 431 ? -19.359 22.953 6.559 1 96.38 431 GLU B O 1
ATOM 6752 N N . LEU B 1 432 ? -18.703 21.125 5.441 1 98 432 LEU B N 1
ATOM 6753 C CA . LEU B 1 432 ? -18.734 20.281 6.629 1 98 432 LEU B CA 1
ATOM 6754 C C . LEU B 1 432 ? -17.75 20.781 7.684 1 98 432 LEU B C 1
ATOM 6756 O O . LEU B 1 432 ? -18.094 20.875 8.859 1 98 432 LEU B O 1
ATOM 6760 N N . LEU B 1 433 ? -16.609 21.078 7.176 1 97 433 LEU B N 1
ATOM 6761 C CA . LEU B 1 433 ? -15.539 21.531 8.062 1 97 433 LEU B CA 1
ATOM 6762 C C . LEU B 1 433 ? -15.891 22.875 8.688 1 97 433 LEU B C 1
ATOM 6764 O O . LEU B 1 433 ? -15.703 23.078 9.891 1 97 433 LEU B O 1
ATOM 6768 N N . THR B 1 434 ? -16.453 23.766 7.906 1 96.94 434 THR B N 1
ATOM 6769 C CA . THR B 1 434 ? -16.828 25.078 8.383 1 96.94 434 THR B CA 1
ATOM 6770 C C . THR B 1 434 ? -17.875 24.984 9.484 1 96.94 434 THR B C 1
ATOM 6772 O O . THR B 1 434 ? -17.766 25.641 10.523 1 96.94 434 THR B O 1
ATOM 6775 N N . ILE B 1 435 ? -18.844 24.203 9.273 1 98.44 435 ILE B N 1
ATOM 6776 C CA . ILE B 1 435 ? -19.922 24.031 10.258 1 98.44 435 ILE B CA 1
ATOM 6777 C C . ILE B 1 435 ? -19.344 23.438 11.539 1 98.44 435 ILE B C 1
ATOM 6779 O O . ILE B 1 435 ? -19.609 23.922 12.641 1 98.44 435 ILE B O 1
ATOM 6783 N N . THR B 1 436 ? -18.562 22.359 11.398 1 98.56 436 THR B N 1
ATOM 6784 C CA . THR B 1 436 ? -18.016 21.656 12.555 1 98.56 436 THR B CA 1
ATOM 6785 C C . THR B 1 436 ? -17.094 22.562 13.359 1 98.56 436 THR B C 1
ATOM 6787 O O . THR B 1 436 ? -17.156 22.594 14.586 1 98.56 436 THR B O 1
ATOM 6790 N N . GLU B 1 437 ? -16.266 23.328 12.688 1 98.31 437 GLU B N 1
ATOM 6791 C CA . GLU B 1 437 ? -15.32 24.219 13.359 1 98.31 437 GLU B CA 1
ATOM 6792 C C . GLU B 1 437 ? -16.031 25.391 14.008 1 98.31 437 GLU B C 1
ATOM 6794 O O . GLU B 1 437 ? -15.578 25.922 15.031 1 98.31 437 GLU B O 1
ATOM 6799 N N . GLU B 1 438 ? -17.172 25.797 13.422 1 98.38 438 GLU B N 1
ATOM 6800 C CA . GLU B 1 438 ? -17.984 26.812 14.07 1 98.38 438 GLU B CA 1
ATOM 6801 C C . GLU B 1 438 ? -18.562 26.297 15.391 1 98.38 438 GLU B C 1
ATOM 6803 O O . GLU B 1 438 ? -18.609 27.047 16.375 1 98.38 438 GLU B O 1
ATOM 6808 N N . LEU B 1 439 ? -19 25.078 15.414 1 98.06 439 LEU B N 1
ATOM 6809 C CA . LEU B 1 439 ? -19.5 24.484 16.656 1 98.06 439 LEU B CA 1
ATOM 6810 C C . LEU B 1 439 ? -18.422 24.5 17.734 1 98.06 439 LEU B C 1
ATOM 6812 O O . LEU B 1 439 ? -18.719 24.797 18.891 1 98.06 439 LEU B O 1
ATOM 6816 N N . ILE B 1 440 ? -17.203 24.172 17.344 1 97.94 440 ILE B N 1
ATOM 6817 C CA . ILE B 1 440 ? -16.078 24.156 18.281 1 97.94 440 ILE B CA 1
ATOM 6818 C C . ILE B 1 440 ? -15.812 25.562 18.797 1 97.94 440 ILE B C 1
ATOM 6820 O O . ILE B 1 440 ? -15.68 25.781 20 1 97.94 440 ILE B O 1
ATOM 6824 N N . TYR B 1 441 ? -15.828 26.484 17.859 1 97.94 441 TYR B N 1
ATOM 6825 C CA . TYR B 1 441 ? -15.578 27.875 18.188 1 97.94 441 TYR B CA 1
ATOM 6826 C C . TYR B 1 441 ? -16.609 28.391 19.203 1 97.94 441 TYR B C 1
ATOM 6828 O O . TYR B 1 441 ? -16.25 29.016 20.203 1 97.94 441 TYR B O 1
ATOM 6836 N N . LEU B 1 442 ? -17.844 28.094 18.984 1 97.12 442 LEU B N 1
ATOM 6837 C CA . LEU B 1 442 ? -18.938 28.594 19.812 1 97.12 442 LEU B CA 1
ATOM 6838 C C . LEU B 1 442 ? -18.938 27.891 21.172 1 97.12 442 LEU B C 1
ATOM 6840 O O . LEU B 1 442 ? -19.547 28.375 22.125 1 97.12 442 LEU B O 1
ATOM 6844 N N . SER B 1 443 ? -18.203 26.766 21.234 1 96.19 443 SER B N 1
ATOM 6845 C CA . SER B 1 443 ? -18.234 25.984 22.469 1 96.19 443 SER B CA 1
ATOM 6846 C C . SER B 1 443 ? -16.891 26.047 23.203 1 96.19 443 SER B C 1
ATOM 6848 O O . SER B 1 443 ? -16.625 25.219 24.078 1 96.19 443 SER B O 1
ATOM 6850 N N . GLN B 1 444 ? -16.062 26.984 22.891 1 94.12 444 GLN B N 1
ATOM 6851 C CA . GLN B 1 444 ? -14.672 26.969 23.312 1 94.12 444 GLN B CA 1
ATOM 6852 C C . GLN B 1 444 ? -14.555 27.156 24.828 1 94.12 444 GLN B C 1
ATOM 6854 O O . GLN B 1 444 ? -13.531 26.812 25.422 1 94.12 444 GLN B O 1
ATOM 6859 N N . GLU B 1 445 ? -15.586 27.641 25.484 1 87.06 445 GLU B N 1
ATOM 6860 C CA . GLU B 1 445 ? -15.523 27.891 26.922 1 87.06 445 GLU B CA 1
ATOM 6861 C C . GLU B 1 445 ? -15.82 26.641 27.719 1 87.06 445 GLU B C 1
ATOM 6863 O O . GLU B 1 445 ? -15.641 26.609 28.938 1 87.06 445 GLU B O 1
ATOM 6868 N N . ALA B 1 446 ? -16.359 25.75 26.984 1 71.94 446 ALA B N 1
ATOM 6869 C CA . ALA B 1 446 ? -16.719 24.516 27.656 1 71.94 446 ALA B CA 1
ATOM 6870 C C . ALA B 1 446 ? -15.492 23.812 28.234 1 71.94 446 ALA B C 1
ATOM 6872 O O . ALA B 1 446 ? -14.422 23.844 27.641 1 71.94 446 ALA B O 1
ATOM 6873 N N . ARG B 1 447 ? -15.508 23.547 29.578 1 60.34 447 ARG B N 1
ATOM 6874 C CA . ARG B 1 447 ? -14.438 22.828 30.25 1 60.34 447 ARG B CA 1
ATOM 6875 C C . ARG B 1 447 ? -14.344 21.391 29.75 1 60.34 447 ARG B C 1
ATOM 6877 O O . ARG B 1 447 ? -15.367 20.719 29.562 1 60.34 447 ARG B O 1
ATOM 6884 N N . GLY B 1 448 ? -13.625 21.156 28.688 1 49.62 448 GLY B N 1
ATOM 6885 C CA . GLY B 1 448 ? -13.477 19.797 28.219 1 49.62 448 GLY B CA 1
ATOM 6886 C C . GLY B 1 448 ? -13.367 18.781 29.344 1 49.62 448 GLY B C 1
ATOM 6887 O O . GLY B 1 448 ? -13.039 19.125 30.469 1 49.62 448 GLY B O 1
ATOM 6888 N N . ALA B 1 449 ? -13.969 17.656 29.203 1 39.91 449 ALA B N 1
ATOM 6889 C CA . ALA B 1 449 ? -13.742 16.562 30.141 1 39.91 449 ALA B CA 1
ATOM 6890 C C . ALA B 1 449 ? -12.258 16.25 30.266 1 39.91 449 ALA B C 1
ATOM 6892 O O . ALA B 1 449 ? -11.508 16.344 29.297 1 39.91 449 ALA B O 1
#

Secondary structure (DSSP, 8-state):
----PPEEEE-TT-HHHHHHHHHHHHHTT--EEEE-HHHHHTTGGGT---S-TT----S--S-EEE-SS-HHHHHHHHHHHHHHHHHHHHHTT-EEEEETHHHHHHS--SSGGGS---SS-EEPPPSSGGGGGEEEEEEEEEPSS-TTSPTT------TT----TT-PPEEEEEES---EE--S-TT-EEEEEEEEE-TT-EETTEEGGGS-HHHHHHHHHHH----SGGGGTT-EEEEEEEETTEEEEEESS-TT-TT-HHHHHHHHHHHHHHH----S-S-PPP---S------S-HHHHHHHHHHHHHHHHHHHHHHHTTSEEEEETTEEEE-TTS-HHHHHHHHHHHHHHHHSPPPHHHHHHHHHHHHHHHHHHHHHHHHHHHHHHHHHHHHHHTTT-TTSS-HHHHHHHHHHHH-BTTTB-HHHHHHHHHHHHHHHHTTTS---/----PPEEEE-TT-HHHHHHHHHHHHHTT--EEEE-HHHHHTTGGGT---S-TT----S--S-EEE-SS-HHHHHHHHHHHHHHHHHHHHHTT-EEEEETHHHHHHSB-SSGGGS---SS-EEPPPSSGGGGGEEEEEEEEEPSS-TTSPTT------TT---------EEEEEES---EE--S-TT-EEEEEEEEE-TT-EETTEEGGGS-HHHHHHHHHHH----SGGGGTT-EEEEEEEETTEEEEEESS-TT-TT-HHHHHHHHHHHHHHH----S-S-PPP---S------S-HHHHHHHHHHHHHHHHHHHHHHHTTSEEEEETTEEEE-TTS-HHHHHHHHHHHHHHHHSPPPHHHHHHHHHHHHHHHHHHHHHHHHHHHHHHHHHHHHHHTTT-TTSS-HHHHHHHHHHHH-BTTTB-HHHHHHHHHHHHHHHHTTTS---

Organism: NCBI:txid44742

InterPro domains:
  IPR029062 Class I glutamine amidotransferase-like [SSF52317] (63-255)

Nearest PDB structures (foldseek):
  3j9u-assembly1_X  TM=3.468E-01  e=8.842E-01  Saccharomyces cerevisiae
  3j9t-assembly1_U  TM=3.552E-01  e=2.235E+00  Saccharomyces cerevisiae
  5vox-assembly1_U  TM=3.415E-01  e=3.856E+00  Saccharomyces cerevisiae S288C
  6d0f-assembly1_A  TM=2.269E-01  e=3.856E+00  Homo sapiens
  7u8p-assembly1_m  TM=2.502E-01  e=6.653E+00  Sus scrofa

Sequence (898 aa):
MQPAQPIYMLWDASHIWGLMAWRALRALGLSCRLVKGQEIAEGALLGKPGSCRAYESAVPPPLLVVPGGNARLKALALGEAGRAAVRAYLEQGGGYLGFCGGAGLALSHRDPRDGLQLCPWSRAAYPQRLHHLISGHVRVRARAGEELSPPGIPPLLPAGAAGSRNNAPLSLPVWWPGRFAPENTEEVCVLAAYDAPDADFWLADLPLQRIPAHVFEAWQALYGINLSADFLTDQPLVVSGAYGQGRYVLSYSHLETPQSPDANAWLAHLLRRLAALEPRRDLVPGWELGEPVPAWPDYTTAMPLLDALRRTHALLDLAVEHHLFFRRAPWLWGWRTGLPGAACNNLHAALCTAVNLAPSGEALDYWRDVSSRFAELSSLFAAGAEGYLLACRLAETLSPTLPDAVDQRGLDNQREALFGHPMHGGGLIEELLTITEELIYLSQEARGAMQPAQPIYMLWDASHIWGLMAWRALRALGLSCRLVKGQEIAEGALLGKPGSCRAYESAVPPPLLVVPGGNARLKALALGEAGRAAVRAYLEQGGGYLGFCGGAGLALSHRDPRDGLQLCPWSRAAYPQRLHHLISGHVRVRARAGEELSPPGIPPLLPAGAAGSRNNAPLSLPVWWPGRFAPENTEEVCVLAAYDAPDADFWLADLPLQRIPAHVFEAWQALYGINLSADFLTDQPLVVSGAYGQGRYVLSYSHLETPQSPDANAWLAHLLRRLAALEPRRDLVPGWELGEPVPAWPDYTTAMPLLDALRRTHALLDLAVEHHLFFRRAPWLWGWRTGLPGAACNNLHAALCTAVNLAPSGEALDYWRDVSSRFAELSSLFAAGAEGYLLACRLAETLSPTLPDAVDQRGLDNQREALFGHPMHGGGLIEELLTITEELIYLSQEARGA

Radius of gyration: 34.37 Å; Cα contacts (8 Å, |Δi|>4): 1775; chains: 2; bounding box: 75×105×76 Å

pLDDT: mean 88.77, std 14.1, range [29.41, 98.88]

Solvent-accessible surface area (backbone atoms only — not comparable to full-atom values): 46097 Å² total; per-residue (Å²): 125,77,76,79,69,38,32,34,28,49,46,55,56,8,60,46,40,28,52,40,40,52,49,27,44,44,62,18,65,42,58,69,41,78,36,44,29,60,41,33,38,59,26,42,54,71,16,37,54,35,92,57,75,87,54,72,48,72,56,50,43,45,30,39,37,27,36,23,49,48,24,54,57,33,25,57,50,20,37,72,55,14,38,50,39,52,50,51,33,19,43,72,45,25,24,37,44,16,23,29,18,21,24,56,20,31,18,34,49,95,52,66,77,44,25,51,58,55,37,89,36,32,75,34,81,67,95,44,75,67,69,41,34,32,32,34,32,27,26,33,48,66,40,45,90,46,87,78,24,60,79,90,58,68,59,73,67,67,92,72,70,80,62,83,74,73,69,68,70,45,50,37,39,28,75,47,40,75,42,67,33,85,57,102,50,90,65,57,44,67,36,25,19,33,50,38,71,38,82,66,19,24,49,62,71,38,57,49,75,79,49,59,70,68,53,47,52,45,36,30,73,74,48,66,45,75,73,61,54,63,84,42,44,68,38,65,39,26,34,34,38,60,36,77,61,9,41,37,39,34,21,33,37,45,35,47,44,55,67,34,59,57,22,18,37,32,43,37,50,38,41,32,68,64,42,70,44,78,57,76,47,46,59,30,64,78,55,74,63,86,70,77,59,73,40,55,93,44,68,78,79,40,40,52,59,52,50,41,43,53,46,50,50,51,48,52,51,51,31,34,74,66,68,46,26,44,88,66,48,72,70,38,66,35,39,41,64,82,56,69,37,68,63,51,43,30,40,52,48,36,42,40,49,39,41,35,33,34,63,31,74,67,22,51,55,54,39,70,74,42,43,68,60,48,38,53,49,42,53,53,42,46,56,50,50,49,50,51,53,52,48,53,49,49,34,61,56,30,39,75,83,39,62,72,52,51,55,63,67,60,52,51,51,50,43,34,54,43,57,20,41,94,88,78,43,42,32,52,47,40,58,56,39,52,54,39,48,47,42,39,61,54,16,61,81,43,75,60,126,125,77,76,79,69,37,33,36,28,47,46,55,57,8,58,48,40,28,53,40,41,52,49,28,43,45,60,20,65,41,58,69,40,79,36,44,28,62,41,33,38,57,27,41,55,71,15,35,54,34,92,56,76,86,53,74,47,71,57,49,40,45,28,40,37,26,33,24,50,47,24,54,57,33,25,56,51,22,37,73,55,14,39,49,38,51,49,51,32,21,42,72,45,26,25,38,44,17,23,28,19,23,25,57,19,32,18,33,49,95,52,65,78,44,24,51,58,55,37,91,36,31,76,34,81,67,94,44,75,67,68,41,35,33,31,34,31,29,26,34,50,66,40,45,89,46,87,77,25,61,81,89,56,68,60,74,67,64,90,74,71,80,67,82,75,75,68,68,70,46,52,36,38,28,74,48,39,74,41,67,33,86,58,101,51,90,64,57,42,67,34,25,22,34,52,39,70,38,81,67,19,24,50,61,72,36,56,50,75,78,49,56,69,69,52,47,52,46,36,29,73,74,48,64,44,76,72,63,53,61,82,42,43,69,38,64,38,26,35,34,38,59,37,75,62,9,40,37,39,34,20,33,38,45,36,46,44,53,66,34,57,58,22,17,38,34,44,38,48,38,41,32,68,64,42,71,43,79,58,77,46,45,57,30,64,78,54,72,63,87,70,75,58,73,40,54,94,43,66,78,79,38,40,51,59,53,51,42,44,52,46,50,50,50,46,52,50,51,33,35,75,66,67,45,27,44,86,66,47,72,70,37,66,35,40,42,64,81,56,69,39,68,63,51,44,28,41,51,48,37,40,40,48,40,42,37,35,35,64,33,74,66,23,49,56,54,39,71,73,42,42,67,60,48,39,52,50,42,52,54,41,46,55,51,50,49,51,50,55,52,48,52,50,48,35,59,55,31,37,75,83,40,61,73,52,49,56,62,67,58,51,52,50,51,42,35,53,41,57,20,42,96,87,76,42,44,31,53,47,40,58,55,40,50,54,39,49,47,41,38,61,54,18,61,81,44,76,60,127